Protein AF-0000000069445014 (afdb_homodimer)

Foldseek 3Di:
DDPPPPPPPPPPPPPDPPPPPPPAADDDQQDWDWADEVQWIWIFGQQLRFTAWIWGAFPVGDTFTWFFHAPGSVVQVVCCVPVNLLARGKFDQAAAKAALQWFDDPPDIFHFFQDDDVRGIAHRHHSCTSNRDGWHFPDDDNFKTKTKDWAQCPRVWDAIKIKIWMWGWWQDDDPVRNRSFIKIKIKIKMAGAAFKGFGKIWGWIKTHQLLQLALAQQVWKKKAFQQFQWWFDAAQRRHGPQDIGGCPPLVNLSPRNVIDGQNPSQQSCQCVCHHRFTHFWTKTFGHDDPVQPDLQDKDWGMWMATPNRQKIKIKIKSAGIKTKGQQQPFAFPAFGYPVSCVSCVVVVGRGRGGCHRSRIMTIIRIYRHNCSRNVVVVCCLQTIHHNPHGINMIIMMIGMDGD/DDPPPPPPPPPPPPPDPPPPPPPDADDDQQDWDWADEPQWIWIFGQQLRFTAWIWGAFPVGATFTWFFHAPGSVVQVVCCVPVNLLARGKFDQAAAKAALQWFDDPPDIFHFFQDDDVGGIAHRHHSCTSNRDGWHFPDDDNFKTKTKDWAQCPRVWDAIKIKIWMWGWWQDDDPVRNRSFIKIKIKIKMAGAAFKGFGKMWGWIWTHQLLQLALAQQVWKKKAFQQFQWWFDAAQRRHGPQDIGGCCPLVNLSPRNVIDGQNPSQQSCACVCHHRFTHFWTKTFGHDDPVQPDLQDKDWGMWMATPNRQKIKIKIKSAGIKTKGQQRPFAFPAFGYPVSCVSCVVVVGRGRGGCHRSRIMTIIRIYRHNCSRNVVVVCCLQTIHHNPHGIRMIIMMIGMDGD

Solvent-accessible surface area (backbone atoms only — not comparable to full-atom values): 40116 Å² total; per-residue (Å²): 138,81,79,79,77,78,77,75,78,74,73,76,75,70,76,77,71,71,68,56,77,75,81,70,61,54,77,66,39,54,49,79,44,68,28,42,38,70,67,31,39,38,32,32,28,25,44,7,55,14,47,40,37,36,34,34,44,28,61,86,63,51,72,38,52,32,39,45,49,53,81,53,54,66,52,55,57,53,34,55,76,64,78,45,79,52,61,13,11,32,31,9,55,33,42,51,46,31,60,67,14,46,43,57,61,86,90,47,74,47,63,36,47,41,63,35,82,92,52,46,20,12,41,27,36,17,79,74,21,42,44,72,33,58,26,18,66,71,40,69,40,63,29,18,35,28,30,37,41,77,38,79,29,63,56,61,44,55,36,34,34,41,36,36,43,34,41,27,40,38,36,64,68,36,94,93,30,73,80,26,47,26,27,42,31,42,35,38,42,30,39,35,42,57,27,66,29,72,47,37,50,26,50,40,39,32,34,26,59,45,40,41,52,44,59,44,35,35,94,39,29,34,37,23,26,67,33,30,62,30,29,59,33,52,44,57,84,60,39,69,67,84,46,78,36,57,25,61,48,58,86,33,40,70,48,25,45,86,41,43,45,62,37,76,41,32,84,50,19,68,44,65,44,7,63,94,25,63,34,48,54,43,43,31,35,50,58,66,52,77,94,48,58,55,72,72,43,72,43,80,45,38,44,33,33,13,71,77,34,14,22,26,41,38,32,30,28,20,48,49,14,30,35,40,31,32,34,57,81,35,77,43,77,50,60,45,32,64,71,47,47,52,53,34,47,75,70,72,38,90,38,35,63,33,42,23,51,30,34,35,39,31,56,26,56,24,59,64,64,40,25,68,75,38,64,90,72,66,39,41,84,76,34,48,32,20,53,81,46,73,65,50,71,43,41,38,40,44,36,40,45,62,100,138,81,79,79,76,76,77,76,80,76,74,74,73,71,75,77,72,73,69,57,76,74,79,70,63,53,77,66,37,55,49,81,43,69,29,41,38,69,68,30,39,37,31,33,27,24,45,7,55,15,47,40,37,37,35,34,45,28,62,86,63,52,71,38,54,31,40,45,50,53,81,53,55,66,50,56,59,53,33,58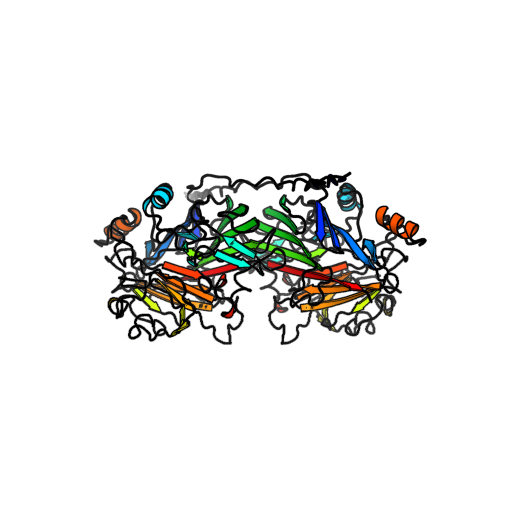,76,64,80,46,80,52,60,13,12,32,31,10,56,33,41,52,48,32,59,66,13,46,44,57,61,87,90,48,76,46,65,37,48,40,61,34,83,92,52,48,20,14,41,26,35,18,80,73,20,41,44,73,33,57,24,18,66,71,38,69,38,62,29,19,36,28,30,35,41,78,38,79,28,59,56,59,43,55,36,34,34,41,36,36,43,35,42,27,39,39,34,64,68,38,95,92,31,72,79,26,46,26,30,42,32,40,35,38,44,32,39,36,43,58,28,66,29,71,46,39,49,26,50,40,39,32,34,25,60,44,40,42,53,44,60,43,35,37,93,39,29,33,36,22,26,67,34,31,61,30,27,58,32,52,45,58,84,60,40,66,67,83,48,76,34,57,25,62,48,59,86,32,39,69,49,24,45,87,41,44,44,61,38,75,42,33,85,50,18,67,46,65,43,8,65,95,25,63,33,49,57,42,42,31,34,50,59,66,50,79,95,49,58,54,72,70,42,73,43,77,44,38,44,34,33,13,71,80,33,14,22,27,41,38,32,30,28,22,48,50,13,32,36,41,31,32,33,57,81,36,77,42,78,50,60,45,31,65,70,48,47,51,53,32,46,75,70,72,39,87,39,35,61,35,42,23,52,29,33,34,38,29,56,25,57,23,59,65,65,40,25,66,76,37,63,91,73,67,38,40,84,75,33,46,32,19,53,82,49,73,67,49,73,42,42,38,38,44,35,42,45,62,100

Nearest PDB structures (foldseek):
  1lur-assembly2_B  TM=9.299E-01  e=7.167E-31  Caenorhabditis elegans
  1so0-assembly4_D  TM=9.148E-01  e=1.418E-29  Homo sapiens
  4k3c-assembly1_A  TM=2.480E-01  e=2.473E+00  [Haemophilus] ducreyi
  1lur-assembly2_B  TM=9.343E-01  e=1.674E-30  Caenorhabditis elegans
  1so0-assembly4_D  TM=9.102E-01  e=6.424E-29  Homo sapiens

Structure (mmCIF, N/CA/C/O backbone):
data_AF-0000000069445014-model_v1
#
loop_
_entity.id
_entity.type
_entity.pdbx_description
1 polymer 'Contig An02c0270, genomic contig'
#
loop_
_atom_site.group_PDB
_atom_site.id
_atom_site.type_symbol
_atom_site.label_atom_id
_atom_site.label_alt_id
_atom_site.label_comp_id
_atom_site.label_asym_id
_atom_site.label_entity_id
_atom_site.label_seq_id
_atom_site.pdbx_PDB_ins_code
_atom_site.Cartn_x
_atom_site.Cartn_y
_atom_site.Cartn_z
_atom_site.occupancy
_atom_site.B_iso_or_equiv
_atom_site.auth_seq_id
_atom_site.auth_comp_id
_atom_site.auth_asym_id
_atom_site.auth_atom_id
_atom_site.pdbx_PDB_model_num
ATOM 1 N N . MET A 1 1 ? -56.844 -28.141 23.859 1 29.25 1 MET A N 1
ATOM 2 C CA . MET A 1 1 ? -55.594 -28.844 24.094 1 29.25 1 MET A CA 1
ATOM 3 C C . MET A 1 1 ? -54.469 -28.203 23.312 1 29.25 1 MET A C 1
ATOM 5 O O . MET A 1 1 ? -54.344 -28.391 22.094 1 29.25 1 MET A O 1
ATOM 9 N N . HIS A 1 2 ? -54.031 -26.922 23.609 1 29.47 2 HIS A N 1
ATOM 10 C CA . HIS A 1 2 ? -53.188 -25.922 22.984 1 29.47 2 HIS A CA 1
ATOM 11 C C . HIS A 1 2 ? -51.719 -26.312 23.094 1 29.47 2 HIS A C 1
ATOM 13 O O . HIS A 1 2 ? -51.188 -26.453 24.203 1 29.47 2 HIS A O 1
ATOM 19 N N . VAL A 1 3 ? -51.219 -27.172 22.141 1 32.41 3 VAL A N 1
ATOM 20 C CA . VAL A 1 3 ? -49.844 -27.625 22.062 1 32.41 3 VAL A CA 1
ATOM 21 C C . VAL A 1 3 ? -48.906 -26.422 21.953 1 32.41 3 VAL A C 1
ATOM 23 O O . VAL A 1 3 ? -49.031 -25.641 21 1 32.41 3 VAL A O 1
ATOM 26 N N . LYS A 1 4 ? -48.438 -25.891 23.109 1 34.41 4 LYS A N 1
ATOM 27 C CA . LYS A 1 4 ? -47.375 -24.906 23.188 1 34.41 4 LYS A CA 1
ATOM 28 C C . LYS A 1 4 ? -46.094 -25.422 22.484 1 34.41 4 LYS A C 1
ATOM 30 O O . LYS A 1 4 ? -45.562 -26.484 22.844 1 34.41 4 LYS A O 1
ATOM 35 N N . SER A 1 5 ? -46 -25.297 21.125 1 32.03 5 SER A N 1
ATOM 36 C CA . SER A 1 5 ? -44.812 -25.656 20.344 1 32.03 5 SER A CA 1
ATOM 37 C C . SER A 1 5 ? -43.562 -24.969 20.906 1 32.03 5 SER A C 1
ATOM 39 O O . SER A 1 5 ? -43.531 -23.75 21.062 1 32.03 5 SER A O 1
ATOM 41 N N . TYR A 1 6 ? -42.844 -25.641 21.812 1 30.78 6 TYR A N 1
ATOM 42 C CA . TYR A 1 6 ? -41.531 -25.25 22.297 1 30.78 6 TYR A CA 1
ATOM 43 C C . TYR A 1 6 ? -40.531 -25.141 21.156 1 30.78 6 TYR A C 1
ATOM 45 O O . TYR A 1 6 ? -40.219 -26.125 20.5 1 30.78 6 TYR A O 1
ATOM 53 N N . LEU A 1 7 ? -40.531 -24.047 20.406 1 32.53 7 LEU A N 1
ATOM 54 C CA . LEU A 1 7 ? -39.438 -23.797 19.469 1 32.53 7 LEU A CA 1
ATOM 55 C C . LEU A 1 7 ? -38.094 -23.75 20.172 1 32.53 7 LEU A C 1
ATOM 57 O O . LEU A 1 7 ? -37.875 -22.938 21.062 1 32.53 7 LEU A O 1
ATOM 61 N N . SER A 1 8 ? -37.438 -24.859 20.25 1 30.14 8 SER A N 1
ATOM 62 C CA . SER A 1 8 ? -36.062 -24.938 20.734 1 30.14 8 SER A CA 1
ATOM 63 C C . SER A 1 8 ? -35.125 -24.016 19.953 1 30.14 8 SER A C 1
ATOM 65 O O . SER A 1 8 ? -35.031 -24.141 18.734 1 30.14 8 SER A O 1
ATOM 67 N N . ALA A 1 9 ? -34.875 -22.797 20.422 1 36.72 9 ALA A N 1
ATOM 68 C CA . ALA A 1 9 ? -33.844 -21.906 19.922 1 36.72 9 ALA A CA 1
ATOM 69 C C . ALA A 1 9 ? -32.5 -22.625 19.906 1 36.72 9 ALA A C 1
ATOM 71 O O . ALA A 1 9 ? -31.938 -22.953 20.953 1 36.72 9 ALA A O 1
ATOM 72 N N . VAL A 1 10 ? -32.219 -23.438 18.844 1 33.78 10 VAL A N 1
ATOM 73 C CA . VAL A 1 10 ? -30.875 -23.922 18.641 1 33.78 10 VAL A CA 1
ATOM 74 C C . VAL A 1 10 ? -29.906 -22.734 18.594 1 33.78 10 VAL A C 1
ATOM 76 O O . VAL A 1 10 ? -29.984 -21.875 17.719 1 33.78 10 VAL A O 1
ATOM 79 N N . LEU A 1 11 ? -29.375 -22.406 19.719 1 32.81 11 LEU A N 1
ATOM 80 C CA . LEU A 1 11 ? -28.234 -21.484 19.781 1 32.81 11 LEU A CA 1
ATOM 81 C C . LEU A 1 11 ? -27.078 -22.016 18.938 1 32.81 11 LEU A C 1
ATOM 83 O O . LEU A 1 11 ? -26.469 -23.047 19.266 1 32.81 11 LEU A O 1
ATOM 87 N N . TYR A 1 12 ? -27.125 -21.859 17.641 1 32.62 12 TYR A N 1
ATOM 88 C CA . TYR A 1 12 ? -25.906 -22.078 16.859 1 32.62 12 TYR A CA 1
ATOM 89 C C . TYR A 1 12 ? -24.719 -21.375 17.5 1 32.62 12 TYR A C 1
ATOM 91 O O . TYR A 1 12 ? -24.734 -20.156 17.688 1 32.62 12 TYR A O 1
ATOM 99 N N . GLY A 1 13 ? -24.047 -22.141 18.328 1 33.38 13 GLY A N 1
ATOM 100 C CA . GLY A 1 13 ? -22.75 -21.719 18.812 1 33.38 13 GLY A CA 1
ATOM 101 C C . GLY A 1 13 ? -21.875 -21.125 17.719 1 33.38 13 GLY A C 1
ATOM 102 O O . GLY A 1 13 ? -21.547 -21.797 16.734 1 33.38 13 GLY A O 1
ATOM 103 N N . LEU A 1 14 ? -21.828 -19.844 17.562 1 34.31 14 LEU A N 1
ATOM 104 C CA . LEU A 1 14 ? -20.844 -19.172 16.719 1 34.31 14 LEU A CA 1
ATOM 105 C C . LEU A 1 14 ? -19.438 -19.594 17.109 1 34.31 14 LEU A C 1
ATOM 107 O O . LEU A 1 14 ? -19.047 -19.516 18.281 1 34.31 14 LEU A O 1
ATOM 111 N N . PRO A 1 15 ? -18.875 -20.516 16.375 1 35.56 15 PRO A N 1
ATOM 112 C CA . PRO A 1 15 ? -17.484 -20.828 16.75 1 35.56 15 PRO A CA 1
ATOM 113 C C . PRO A 1 15 ? -16.688 -19.578 17.141 1 35.56 15 PRO A C 1
ATOM 115 O O . PRO A 1 15 ? -16.938 -18.5 16.609 1 35.56 15 PRO A O 1
ATOM 118 N N . ALA A 1 16 ? -16.125 -19.578 18.281 1 36.59 16 ALA A N 1
ATOM 119 C CA . ALA A 1 16 ? -15.211 -18.562 18.781 1 36.59 16 ALA A CA 1
ATOM 120 C C . ALA A 1 16 ? -14.148 -18.203 17.75 1 36.59 16 ALA A C 1
ATOM 122 O O . ALA A 1 16 ? -13.359 -19.062 17.344 1 36.59 16 ALA A O 1
ATOM 123 N N . LEU A 1 17 ? -14.281 -17.203 16.969 1 39.5 17 LEU A N 1
ATOM 124 C CA . LEU A 1 17 ? -13.25 -16.562 16.156 1 39.5 17 LEU A CA 1
ATOM 125 C C . LEU A 1 17 ? -11.945 -16.422 16.938 1 39.5 17 LEU A C 1
ATOM 127 O O . LEU A 1 17 ? -11.906 -15.773 17.984 1 39.5 17 LEU A O 1
ATOM 131 N N . THR A 1 18 ? -11.141 -17.406 16.859 1 38.78 18 THR A N 1
ATOM 132 C CA . THR A 1 18 ? -9.828 -17.297 17.484 1 38.78 18 THR A CA 1
ATOM 133 C C . THR A 1 18 ? -9.211 -15.93 17.219 1 38.78 18 THR A C 1
ATOM 135 O O . THR A 1 18 ? -9.016 -15.547 16.062 1 38.78 18 THR A O 1
ATOM 138 N N . GLN A 1 19 ? -9.531 -15.047 18.109 1 45.88 19 GLN A N 1
ATOM 139 C CA . GLN A 1 19 ? -8.977 -13.703 18.094 1 45.88 19 GLN A CA 1
ATOM 140 C C . GLN A 1 19 ? -7.449 -13.734 17.984 1 45.88 19 GLN A C 1
ATOM 142 O O . GLN A 1 19 ? -6.785 -14.406 18.781 1 45.88 19 GLN A O 1
ATOM 147 N N . VAL A 1 20 ? -6.871 -13.594 16.781 1 55 20 VAL A N 1
ATOM 148 C CA . VAL A 1 20 ? -5.434 -13.367 16.656 1 55 20 VAL A CA 1
ATOM 149 C C . VAL A 1 20 ? -4.949 -12.461 17.781 1 55 20 VAL A C 1
ATOM 151 O O . VAL A 1 20 ? -5.504 -11.383 18 1 55 20 VAL A O 1
ATOM 154 N N . ALA A 1 21 ? -4.234 -13.141 18.688 1 48.22 21 ALA A N 1
ATOM 155 C CA . ALA A 1 21 ? -3.695 -12.336 19.781 1 48.22 21 ALA A CA 1
ATOM 156 C C . ALA A 1 21 ? -3.104 -11.031 19.266 1 48.22 21 ALA A C 1
ATOM 158 O O . ALA A 1 21 ? -2.336 -11.023 18.297 1 48.22 21 ALA A O 1
ATOM 159 N N . ALA A 1 22 ? -3.672 -9.891 19.734 1 48.66 22 ALA A N 1
ATOM 160 C CA . ALA A 1 22 ? -3.348 -8.523 19.344 1 48.66 22 ALA A CA 1
ATOM 161 C C . ALA A 1 22 ? -1.865 -8.227 19.562 1 48.66 22 ALA A C 1
ATOM 163 O O . ALA A 1 22 ? -1.372 -8.273 20.688 1 48.66 22 ALA A O 1
ATOM 164 N N . ALA A 1 23 ? -1.01 -8.258 18.609 1 53.97 23 ALA A N 1
ATOM 165 C CA . ALA A 1 23 ? 0.356 -7.758 18.734 1 53.97 23 ALA A CA 1
ATOM 166 C C . ALA A 1 23 ? 0.376 -6.383 19.406 1 53.97 23 ALA A C 1
ATOM 168 O O . ALA A 1 23 ? -0.218 -5.43 18.891 1 53.97 23 ALA A O 1
ATOM 169 N N . LYS A 1 24 ? 0.544 -6.27 20.75 1 56 24 LYS A N 1
ATOM 170 C CA . LYS A 1 24 ? 0.658 -5.02 21.5 1 56 24 LYS A CA 1
ATOM 171 C C . LYS A 1 24 ? 1.882 -4.223 21.062 1 56 24 LYS A C 1
ATOM 173 O O . LYS A 1 24 ? 2.926 -4.801 20.75 1 56 24 LYS A O 1
ATOM 178 N N . SER A 1 25 ? 1.595 -2.906 20.766 1 66.19 25 SER A N 1
ATOM 179 C CA . SER A 1 25 ? 2.715 -2.002 20.516 1 66.19 25 SER A CA 1
ATOM 180 C C . SER A 1 25 ? 3.779 -2.135 21.594 1 66.19 25 SER A C 1
ATOM 182 O O . SER A 1 25 ? 3.457 -2.279 22.781 1 66.19 25 SER A O 1
ATOM 184 N N . THR A 1 26 ? 4.934 -2.318 21.125 1 73.94 26 THR A N 1
ATOM 185 C CA . THR A 1 26 ? 6.023 -2.516 22.078 1 73.94 26 THR A CA 1
ATOM 186 C C . THR A 1 26 ? 6.996 -1.339 22.047 1 73.94 26 THR A C 1
ATOM 188 O O . THR A 1 26 ? 7.051 -0.606 21.047 1 73.94 26 THR A O 1
ATOM 191 N N . GLY A 1 27 ? 7.406 -0.936 23.219 1 87.5 27 GLY A N 1
ATOM 192 C CA . GLY A 1 27 ? 8.477 0.044 23.328 1 87.5 27 GLY A CA 1
ATOM 193 C C . GLY A 1 27 ? 8.047 1.307 24.062 1 87.5 27 GLY A C 1
ATOM 194 O O . GLY A 1 27 ? 6.867 1.485 24.359 1 87.5 27 GLY A O 1
ATOM 195 N N . ASP A 1 28 ? 8.93 2.166 24.375 1 96.38 28 ASP A N 1
ATOM 196 C CA . ASP A 1 28 ? 8.695 3.461 25.016 1 96.38 28 ASP A CA 1
ATOM 197 C C . ASP A 1 28 ? 8.055 4.445 24.031 1 96.38 28 ASP A C 1
ATOM 199 O O . ASP A 1 28 ? 8.68 4.84 23.047 1 96.38 28 ASP A O 1
ATOM 203 N N . PRO A 1 29 ? 6.793 4.828 24.328 1 97.75 29 PRO A N 1
ATOM 204 C CA . PRO A 1 29 ? 6.105 5.738 23.406 1 97.75 29 PRO A CA 1
ATOM 205 C C . PRO A 1 29 ? 6.809 7.086 23.266 1 97.75 29 PRO A C 1
ATOM 207 O O . PRO A 1 29 ? 6.535 7.836 22.328 1 97.75 29 PRO A O 1
ATOM 210 N N . PHE A 1 30 ? 7.75 7.426 24.172 1 98.38 30 PHE A N 1
ATOM 211 C CA . PHE A 1 30 ? 8.328 8.766 24.188 1 98.38 30 PHE A CA 1
ATOM 212 C C . PHE A 1 30 ? 9.812 8.711 23.844 1 98.38 30 PHE A C 1
ATOM 214 O O . PHE A 1 30 ? 10.531 9.703 24.031 1 98.38 30 PHE A O 1
ATOM 221 N N . GLN A 1 31 ? 10.273 7.547 23.422 1 98.12 31 GLN A N 1
ATOM 222 C CA . GLN A 1 31 ? 11.641 7.477 22.922 1 98.12 31 GLN A CA 1
ATOM 223 C C . GLN A 1 31 ? 11.82 8.375 21.703 1 98.12 31 GLN A C 1
ATOM 225 O O . GLN A 1 31 ? 11.031 8.32 20.766 1 98.12 31 GLN A O 1
ATOM 230 N N . LEU A 1 32 ? 12.859 9.227 21.812 1 98.44 32 LEU A N 1
ATOM 231 C CA . LEU A 1 32 ? 13.156 10.133 20.719 1 98.44 32 LEU A CA 1
ATOM 232 C C . LEU A 1 32 ? 14.008 9.438 19.656 1 98.44 32 LEU A C 1
ATOM 234 O O . LEU A 1 32 ? 15.023 8.82 19.984 1 98.44 32 LEU A O 1
ATOM 238 N N . TYR A 1 33 ? 13.625 9.469 18.422 1 98.69 33 TYR A N 1
ATOM 239 C CA . TYR A 1 33 ? 14.383 8.984 17.281 1 98.69 33 TYR A CA 1
ATOM 240 C C . TYR A 1 33 ? 14.766 10.133 16.359 1 98.69 33 TYR A C 1
ATOM 242 O O . TYR A 1 33 ? 13.969 11.039 16.125 1 98.69 33 TYR A O 1
ATOM 250 N N . THR A 1 34 ? 16.016 10.102 15.852 1 98.88 34 THR A N 1
ATOM 251 C CA . THR A 1 34 ? 16.5 11.125 14.938 1 98.88 34 THR A CA 1
ATOM 252 C C . THR A 1 34 ? 16.859 10.516 13.586 1 98.88 34 THR A C 1
ATOM 254 O O . THR A 1 34 ? 17.562 9.5 13.523 1 98.88 34 THR A O 1
ATOM 257 N N . ILE A 1 35 ? 16.344 11.086 12.562 1 98.88 35 ILE A N 1
ATOM 258 C CA . ILE A 1 35 ? 16.812 10.766 11.219 1 98.88 35 ILE A CA 1
ATOM 259 C C . ILE A 1 35 ? 17.391 12.016 10.562 1 98.88 35 ILE A C 1
ATOM 261 O O . ILE A 1 35 ? 17.016 13.141 10.898 1 98.88 35 ILE A O 1
ATOM 265 N N . SER A 1 36 ? 18.344 11.797 9.648 1 98.81 36 SER A N 1
ATOM 266 C CA . SER A 1 36 ? 19 12.977 9.102 1 98.81 36 SER A CA 1
ATOM 267 C C . SER A 1 36 ? 19.562 12.695 7.711 1 98.81 36 SER A C 1
ATOM 269 O O . SER A 1 36 ? 19.797 11.539 7.348 1 98.81 36 SER A O 1
ATOM 271 N N . ALA A 1 37 ? 19.688 13.656 6.934 1 98.5 37 ALA A N 1
ATOM 272 C CA . ALA A 1 37 ? 20.438 13.812 5.684 1 98.5 37 ALA A CA 1
ATOM 273 C C . ALA A 1 37 ? 21.078 15.195 5.598 1 98.5 37 ALA A C 1
ATOM 275 O O . ALA A 1 37 ? 21 15.984 6.539 1 98.5 37 ALA A O 1
ATOM 276 N N . GLU A 1 38 ? 21.844 15.43 4.52 1 98.12 38 GLU A N 1
ATOM 277 C CA . GLU A 1 38 ? 22.453 16.75 4.367 1 98.12 38 GLU A CA 1
ATOM 278 C C . GLU A 1 38 ? 21.406 17.844 4.477 1 98.12 38 GLU A C 1
ATOM 280 O O . GLU A 1 38 ? 20.391 17.812 3.779 1 98.12 38 GLU A O 1
ATOM 285 N N . ASN A 1 39 ? 21.578 18.766 5.414 1 98.5 39 ASN A N 1
ATOM 286 C CA . ASN A 1 39 ? 20.797 20 5.57 1 98.5 39 ASN A CA 1
ATOM 287 C C . ASN A 1 39 ? 19.375 19.719 6.047 1 98.5 39 ASN A C 1
ATOM 289 O O . ASN A 1 39 ? 18.484 20.547 5.883 1 98.5 39 ASN A O 1
ATOM 293 N N . ILE A 1 40 ? 19.109 18.547 6.586 1 98.88 40 ILE A N 1
ATOM 294 C CA . ILE A 1 40 ? 17.781 18.281 7.137 1 98.88 40 ILE A CA 1
ATOM 295 C C . ILE A 1 40 ? 17.891 17.234 8.258 1 98.88 40 ILE A C 1
ATOM 297 O O . ILE A 1 40 ? 18.562 16.219 8.102 1 98.88 40 ILE A O 1
ATOM 301 N N . THR A 1 41 ? 17.344 17.484 9.406 1 98.94 41 THR A N 1
ATOM 302 C CA . THR A 1 41 ? 17.281 16.594 10.555 1 98.94 41 THR A CA 1
ATOM 303 C C . THR A 1 41 ? 15.883 16.578 11.156 1 98.94 41 THR A C 1
ATOM 305 O O . THR A 1 41 ? 15.312 17.641 11.43 1 98.94 41 THR A O 1
ATOM 308 N N . ALA A 1 42 ? 15.289 15.383 11.289 1 98.94 42 ALA A N 1
ATOM 309 C CA . ALA A 1 42 ? 13.953 15.219 11.852 1 98.94 42 ALA A CA 1
ATOM 310 C C . ALA A 1 42 ? 14 14.391 13.133 1 98.94 42 ALA A C 1
ATOM 312 O O . ALA A 1 42 ? 14.773 13.438 13.234 1 98.94 42 ALA A O 1
ATOM 313 N N . LYS A 1 43 ? 13.211 14.742 14.094 1 98.94 43 LYS A N 1
ATOM 314 C CA . LYS A 1 43 ? 13.008 13.953 15.305 1 98.94 43 LYS A CA 1
ATOM 315 C C . LYS A 1 43 ? 11.562 13.484 15.414 1 98.94 43 LYS A C 1
ATOM 317 O O . LYS A 1 43 ? 10.633 14.211 15.07 1 98.94 43 LYS A O 1
ATOM 322 N N . LEU A 1 44 ? 11.414 12.234 15.82 1 98.88 44 LEU A N 1
ATOM 323 C CA . LEU A 1 44 ? 10.102 11.609 15.898 1 98.88 44 LEU A CA 1
ATOM 324 C C . LEU A 1 44 ? 9.953 10.805 17.188 1 98.88 44 LEU A C 1
ATOM 326 O O . LEU A 1 44 ? 10.953 10.375 17.766 1 98.88 44 LEU A O 1
ATOM 330 N N . ILE A 1 45 ? 8.719 10.57 17.609 1 98.88 45 ILE A N 1
ATOM 331 C CA . ILE A 1 45 ? 8.43 9.68 18.734 1 98.88 45 ILE A CA 1
ATOM 332 C C . ILE A 1 45 ? 7.293 8.734 18.344 1 98.88 45 ILE A C 1
ATOM 334 O O . ILE A 1 45 ? 6.465 9.062 17.5 1 98.88 45 ILE A O 1
ATOM 338 N N . PRO A 1 46 ? 7.203 7.562 19.031 1 98.62 46 PRO A N 1
ATOM 339 C CA . PRO A 1 46 ? 6.164 6.578 18.719 1 98.62 46 PRO A CA 1
ATOM 340 C C . PRO A 1 46 ? 4.766 7.043 19.125 1 98.62 46 PRO A C 1
ATOM 342 O O . PRO A 1 46 ? 3.785 6.691 18.469 1 98.62 46 PRO A O 1
ATOM 345 N N . TYR A 1 47 ? 4.668 7.848 20.188 1 98.62 47 TYR A N 1
ATOM 346 C CA . TYR A 1 47 ? 3.365 8.328 20.625 1 98.62 47 TYR A CA 1
ATOM 347 C C . TYR A 1 47 ? 2.695 9.164 19.547 1 98.62 47 TYR A C 1
ATOM 349 O O . TYR A 1 47 ? 3.049 10.328 19.344 1 98.62 47 TYR A O 1
ATOM 357 N N . GLY A 1 48 ? 1.755 8.484 18.828 1 98.62 48 GLY A N 1
ATOM 358 C CA . GLY A 1 48 ? 1.05 9.141 17.75 1 98.62 48 GLY A CA 1
ATOM 359 C C . GLY A 1 48 ? 1.857 9.211 16.469 1 98.62 48 GLY A C 1
ATOM 360 O O . GLY A 1 48 ? 1.557 10.008 15.578 1 98.62 48 GLY A O 1
ATOM 361 N N . ALA A 1 49 ? 3.01 8.477 16.453 1 98.75 49 ALA A N 1
ATOM 362 C CA . ALA A 1 49 ? 3.916 8.57 15.305 1 98.75 49 ALA A CA 1
ATOM 363 C C . ALA A 1 49 ? 4.184 10.031 14.945 1 98.75 49 ALA A C 1
ATOM 365 O O . ALA A 1 49 ? 4.004 10.438 13.789 1 98.75 49 ALA A O 1
ATOM 366 N N . ARG A 1 50 ? 4.801 10.797 15.852 1 98.69 50 ARG A N 1
ATOM 367 C CA . ARG A 1 50 ? 4.816 12.25 15.797 1 98.69 50 ARG A CA 1
ATOM 368 C C . ARG A 1 50 ? 6.145 12.766 15.25 1 98.69 50 ARG A C 1
ATOM 370 O O . ARG A 1 50 ? 7.211 12.305 15.664 1 98.69 50 ARG A O 1
ATOM 377 N N . LEU A 1 51 ? 6.047 13.672 14.305 1 98.88 51 LEU A N 1
ATOM 378 C CA . LEU A 1 51 ? 7.18 14.539 14.016 1 98.88 51 LEU A CA 1
ATOM 379 C C . LEU A 1 51 ? 7.285 15.656 15.047 1 98.88 51 LEU A C 1
ATOM 381 O O . LEU A 1 51 ? 6.375 16.484 15.164 1 98.88 51 LEU A O 1
ATOM 385 N N . THR A 1 52 ? 8.414 15.75 15.758 1 98.81 52 THR A N 1
ATOM 386 C CA . THR A 1 52 ? 8.508 16.688 16.875 1 98.81 52 THR A CA 1
ATOM 387 C C . THR A 1 52 ? 9.422 17.859 16.516 1 98.81 52 THR A C 1
ATOM 389 O O . THR A 1 52 ? 9.352 18.922 17.141 1 98.81 52 THR A O 1
ATOM 392 N N . SER A 1 53 ? 10.242 17.609 15.594 1 98.88 53 SER A N 1
ATOM 393 C CA . SER A 1 53 ? 11.203 18.641 15.188 1 98.88 53 SER A CA 1
ATOM 394 C C . SER A 1 53 ? 11.695 18.391 13.758 1 98.88 53 SER A C 1
ATOM 396 O O . SER A 1 53 ? 11.82 17.25 13.32 1 98.88 53 SER A O 1
ATOM 398 N N . LEU A 1 54 ? 11.938 19.469 13.031 1 98.94 54 LEU A N 1
ATOM 399 C CA . LEU A 1 54 ? 12.539 19.438 11.703 1 98.94 54 LEU A CA 1
ATOM 400 C C . LEU A 1 54 ? 13.461 20.625 11.484 1 98.94 54 LEU A C 1
ATOM 402 O O . LEU A 1 54 ? 12.992 21.766 11.398 1 98.94 54 LEU A O 1
ATOM 406 N N . LEU A 1 55 ? 14.719 20.375 11.359 1 98.94 55 LEU A N 1
ATOM 407 C CA . LEU A 1 55 ? 15.727 21.406 11.18 1 98.94 55 LEU A CA 1
ATOM 408 C C . LEU A 1 55 ? 16.109 21.547 9.711 1 98.94 55 LEU A C 1
ATOM 410 O O . LEU A 1 55 ? 16.469 20.547 9.07 1 98.94 55 LEU A O 1
ATOM 414 N N . VAL A 1 56 ? 16.078 22.719 9.164 1 98.94 56 VAL A N 1
ATOM 415 C CA . VAL A 1 56 ? 16.516 23.031 7.812 1 98.94 56 VAL A CA 1
ATOM 416 C C . VAL A 1 56 ? 17.219 24.391 7.797 1 98.94 56 VAL A C 1
ATOM 418 O O . VAL A 1 56 ? 16.969 25.234 8.672 1 98.94 56 VAL A O 1
ATOM 421 N N . PRO A 1 57 ? 18.062 24.672 6.836 1 98.69 57 PRO A N 1
ATOM 422 C CA . PRO A 1 57 ? 18.781 25.953 6.809 1 98.69 57 PRO A CA 1
ATOM 423 C C . PRO A 1 57 ? 17.906 27.109 6.293 1 98.69 57 PRO A C 1
ATOM 425 O O . PRO A 1 57 ? 17.094 26.906 5.379 1 98.69 57 PRO A O 1
ATOM 428 N N . ASP A 1 58 ? 18.094 28.266 6.902 1 98.69 58 ASP A N 1
ATOM 429 C CA . ASP A 1 58 ? 17.516 29.484 6.359 1 98.69 58 ASP A CA 1
ATOM 430 C C . ASP A 1 58 ? 18.422 30.094 5.285 1 98.69 58 ASP A C 1
ATOM 432 O O . ASP A 1 58 ? 19.406 29.469 4.867 1 98.69 58 ASP A O 1
ATOM 436 N N . ARG A 1 59 ? 18.078 31.25 4.742 1 98.38 59 ARG A N 1
ATOM 437 C CA . ARG A 1 59 ? 18.781 31.844 3.607 1 98.38 59 ARG A CA 1
ATOM 438 C C . ARG A 1 59 ? 20.219 32.156 3.965 1 98.38 59 ARG A C 1
ATOM 440 O O . ARG A 1 59 ? 21.078 32.281 3.08 1 98.38 59 ARG A O 1
ATOM 447 N N . ASP A 1 60 ? 20.578 32.25 5.289 1 97.56 60 ASP A N 1
ATOM 448 C CA . ASP A 1 60 ? 21.922 32.562 5.738 1 97.56 60 ASP A CA 1
ATOM 449 C C . ASP A 1 60 ? 22.672 31.312 6.16 1 97.56 60 ASP A C 1
ATOM 451 O O . ASP A 1 60 ? 23.797 31.391 6.668 1 97.56 60 ASP A O 1
ATOM 455 N N . GLY A 1 61 ? 22.016 30.156 6.09 1 97.81 61 GLY A N 1
ATOM 456 C CA . GLY A 1 61 ? 22.656 28.891 6.387 1 97.81 61 GLY A CA 1
ATOM 457 C C . GLY A 1 61 ? 22.453 28.453 7.824 1 97.81 61 GLY A C 1
ATOM 458 O O . GLY A 1 61 ? 22.984 27.406 8.242 1 97.81 61 GLY A O 1
ATOM 459 N N . ASN A 1 62 ? 21.766 29.25 8.625 1 98.19 62 ASN A N 1
ATOM 460 C CA . ASN A 1 62 ? 21.469 28.859 10 1 98.19 62 ASN A CA 1
ATOM 461 C C . ASN A 1 62 ? 20.312 27.859 10.07 1 98.19 62 ASN A C 1
ATOM 463 O O . ASN A 1 62 ? 19.266 28.094 9.477 1 98.19 62 ASN A O 1
ATOM 467 N N . PHE A 1 63 ? 20.5 26.797 10.781 1 98.62 63 PHE A N 1
ATOM 468 C CA . PHE A 1 63 ? 19.453 25.797 10.914 1 98.62 63 PHE A CA 1
ATOM 469 C C . PHE A 1 63 ? 18.312 26.312 11.789 1 98.62 63 PHE A C 1
ATOM 471 O O . PHE A 1 63 ? 18.562 26.828 12.891 1 98.62 63 PHE A O 1
ATOM 478 N N . GLN A 1 64 ? 17.125 26.219 11.297 1 98.81 64 GLN A N 1
ATOM 479 C CA . GLN A 1 64 ? 15.914 26.578 12.023 1 98.81 64 GLN A CA 1
ATOM 480 C C . GLN A 1 64 ? 15.016 25.359 12.219 1 98.81 64 GLN A C 1
ATOM 482 O O . GLN A 1 64 ? 14.906 24.516 11.336 1 98.81 64 GLN A O 1
ATOM 487 N N . ASP A 1 65 ? 14.414 25.234 13.383 1 98.88 65 ASP A N 1
ATOM 488 C CA . ASP A 1 65 ? 13.344 24.266 13.602 1 98.88 65 ASP A CA 1
ATOM 489 C C . ASP A 1 65 ? 12 24.844 13.164 1 98.88 65 ASP A C 1
ATOM 491 O O . ASP A 1 65 ? 11.508 25.812 13.734 1 98.88 65 ASP A O 1
ATOM 495 N N . VAL A 1 66 ? 11.414 24.203 12.211 1 98.94 66 VAL A N 1
ATOM 496 C CA . VAL A 1 66 ? 10.258 24.812 11.57 1 98.94 66 VAL A CA 1
ATOM 497 C C . VAL A 1 66 ? 8.984 24.078 11.977 1 98.94 66 VAL A C 1
ATOM 499 O O . VAL A 1 66 ? 7.918 24.312 11.398 1 98.94 66 VAL A O 1
ATOM 502 N N . VAL A 1 67 ? 9 23.219 12.953 1 98.81 67 VAL A N 1
ATOM 503 C CA . VAL A 1 67 ? 7.844 22.438 13.406 1 98.81 67 VAL A CA 1
ATOM 504 C C . VAL A 1 67 ? 7.461 22.875 14.82 1 98.81 67 VAL A C 1
ATOM 506 O O . VAL A 1 67 ? 8.328 23.031 15.68 1 98.81 67 VAL A O 1
ATOM 509 N N . VAL A 1 68 ? 6.148 23.078 15.016 1 98.62 68 VAL A N 1
ATOM 510 C CA . VAL A 1 68 ? 5.625 23.406 16.344 1 98.62 68 VAL A CA 1
ATOM 511 C C . VAL A 1 68 ? 5.551 22.141 17.188 1 98.62 68 VAL A C 1
ATOM 513 O O . VAL A 1 68 ? 5.246 21.062 16.688 1 98.62 68 VAL A O 1
ATOM 516 N N . GLY A 1 69 ? 5.824 22.234 18.438 1 98.12 69 GLY A N 1
ATOM 517 C CA . GLY A 1 69 ? 5.734 21.109 19.359 1 98.12 69 GLY A CA 1
ATOM 518 C C . GLY A 1 69 ? 6.484 21.344 20.656 1 98.12 69 GLY A C 1
ATOM 519 O O . GLY A 1 69 ? 6.5 22.469 21.188 1 98.12 69 GLY A O 1
ATOM 520 N N . TYR A 1 70 ? 7.012 20.281 21.219 1 98.62 70 TYR A N 1
ATOM 521 C CA . TYR A 1 70 ? 7.691 20.328 22.5 1 98.62 70 TYR A CA 1
ATOM 522 C C . TYR A 1 70 ? 9.07 19.688 22.422 1 98.62 70 TYR A C 1
ATOM 524 O O . TYR A 1 70 ? 9.281 18.734 21.656 1 98.62 70 TYR A O 1
ATOM 532 N N . ASP A 1 71 ? 9.969 20.203 23.234 1 98.62 71 ASP A N 1
ATOM 533 C CA . ASP A 1 71 ? 11.273 19.562 23.344 1 98.62 71 ASP A CA 1
ATOM 534 C C . ASP A 1 71 ? 11.195 18.266 24.125 1 98.62 71 ASP A C 1
ATOM 536 O O . ASP A 1 71 ? 11.828 17.266 23.766 1 98.62 71 ASP A O 1
ATOM 540 N N . ASP A 1 72 ? 10.406 18.281 25.172 1 98.25 72 ASP A N 1
ATOM 541 C CA . ASP A 1 72 ? 10.219 17.094 26.016 1 98.25 72 ASP A CA 1
ATOM 542 C C . ASP A 1 72 ? 9.109 16.203 25.469 1 98.25 72 ASP A C 1
ATOM 544 O O . ASP A 1 72 ? 7.938 16.578 25.484 1 98.25 72 ASP A O 1
ATOM 548 N N . PRO A 1 73 ? 9.461 15.008 25.094 1 98.06 73 PRO A N 1
ATOM 549 C CA . PRO A 1 73 ? 8.453 14.109 24.516 1 98.06 73 PRO A CA 1
ATOM 550 C C . PRO A 1 73 ? 7.277 13.867 25.453 1 98.06 73 PRO A C 1
ATOM 552 O O . PRO A 1 73 ? 6.145 13.695 25 1 98.06 73 PRO A O 1
ATOM 555 N N . LYS A 1 74 ? 7.453 13.906 26.688 1 98 74 LYS A N 1
ATOM 556 C CA . LYS A 1 74 ? 6.387 13.617 27.641 1 98 74 LYS A CA 1
ATOM 557 C C . LYS A 1 74 ? 5.348 14.727 27.672 1 98 74 LYS A C 1
ATOM 559 O O . LYS A 1 74 ? 4.215 14.523 28.109 1 98 74 LYS A O 1
ATOM 564 N N . GLN A 1 75 ? 5.746 15.875 27.25 1 98.31 75 GLN A N 1
ATOM 565 C CA . GLN A 1 75 ? 4.812 17 27.203 1 98.31 75 GLN A CA 1
ATOM 566 C C . GLN A 1 75 ? 3.703 16.75 26.188 1 98.31 75 GLN A C 1
ATOM 568 O O . GLN A 1 75 ? 2.617 17.328 26.297 1 98.31 75 GLN A O 1
ATOM 573 N N . TYR A 1 76 ? 3.943 15.906 25.219 1 98.44 76 TYR A N 1
ATOM 574 C CA . TYR A 1 76 ? 2.91 15.586 24.234 1 98.44 76 TYR A CA 1
ATOM 575 C C . TYR A 1 76 ? 1.743 14.859 24.891 1 98.44 76 TYR A C 1
ATOM 577 O O . TYR A 1 76 ? 0.587 15.055 24.516 1 98.44 76 TYR A O 1
ATOM 585 N N . LEU A 1 77 ? 2.039 13.977 25.828 1 98.12 77 LEU A N 1
ATOM 586 C CA . LEU A 1 77 ? 0.957 13.336 26.562 1 98.12 77 LEU A CA 1
ATOM 587 C C . LEU A 1 77 ? 0.161 14.359 27.359 1 98.12 77 LEU A C 1
ATOM 589 O O . LEU A 1 77 ? -1.071 14.328 27.375 1 98.12 77 LEU A O 1
ATOM 593 N N . LYS A 1 78 ? 0.837 15.266 28.031 1 97.69 78 LYS A N 1
ATOM 594 C CA . LYS A 1 78 ? 0.17 16.328 28.797 1 97.69 78 LYS A CA 1
ATOM 595 C C . LYS A 1 78 ? -0.714 17.172 27.891 1 97.69 78 LYS A C 1
ATOM 597 O O . LYS A 1 78 ? -1.834 17.531 28.266 1 97.69 78 LYS A O 1
ATOM 602 N N . ASP A 1 79 ? -0.148 17.484 26.766 1 97.56 79 ASP A N 1
ATOM 603 C CA . ASP A 1 79 ? -0.919 18.25 25.781 1 97.56 79 ASP A CA 1
ATOM 604 C C . ASP A 1 79 ? -2.199 17.5 25.406 1 97.56 79 ASP A C 1
ATOM 606 O O . ASP A 1 79 ? -3.279 18.094 25.375 1 97.56 79 ASP A O 1
ATOM 610 N N . THR A 1 80 ? -2.092 16.234 25.125 1 97.19 80 THR A N 1
ATOM 611 C CA . THR A 1 80 ? -3.236 15.414 24.75 1 97.19 80 THR A CA 1
ATOM 612 C C . THR A 1 80 ? -4.293 15.422 25.844 1 97.19 80 THR A C 1
ATOM 614 O O . THR A 1 80 ? -5.492 15.445 25.562 1 97.19 80 THR A O 1
ATOM 617 N N . GLU A 1 81 ? -3.879 15.469 27.062 1 96.38 81 GLU A N 1
ATOM 618 C CA . GLU A 1 81 ? -4.773 15.383 28.219 1 96.38 81 GLU A CA 1
ATOM 619 C C . GLU A 1 81 ? -5.367 16.75 28.547 1 96.38 81 GLU A C 1
ATOM 621 O O . GLU A 1 81 ? -6.305 16.844 29.344 1 96.38 81 GLU A O 1
ATOM 626 N N . THR A 1 82 ? -4.871 17.812 27.922 1 94.31 82 THR A N 1
ATOM 627 C CA . THR A 1 82 ? -5.309 19.156 28.266 1 94.31 82 THR A CA 1
ATOM 628 C C . THR A 1 82 ? -5.797 19.906 27.031 1 94.31 82 THR A C 1
ATOM 630 O O . THR A 1 82 ? -6.926 19.703 26.578 1 94.31 82 THR A O 1
ATOM 633 N N . ASN A 1 83 ? -4.883 20.469 26.203 1 92.44 83 ASN A N 1
ATOM 634 C CA . ASN A 1 83 ? -5.238 21.266 25.031 1 92.44 83 ASN A CA 1
ATOM 635 C C . ASN A 1 83 ? -5.59 20.375 23.844 1 92.44 83 ASN A C 1
ATOM 637 O O . ASN A 1 83 ? -6.418 20.734 23 1 92.44 83 ASN A O 1
ATOM 641 N N . HIS A 1 84 ? -4.91 19.297 23.734 1 94.94 84 HIS A N 1
ATOM 642 C CA . HIS A 1 84 ? -5.051 18.297 22.688 1 94.94 84 HIS A CA 1
ATOM 643 C C . HIS A 1 84 ? -4.836 18.906 21.312 1 94.94 84 HIS A C 1
ATOM 645 O O . HIS A 1 84 ? -5.691 18.781 20.422 1 94.94 84 HIS A O 1
ATOM 651 N N . THR A 1 85 ? -3.764 19.531 21.016 1 93.94 85 THR A N 1
ATOM 652 C CA . THR A 1 85 ? -3.453 20.281 19.812 1 93.94 85 THR A CA 1
ATOM 653 C C . THR A 1 85 ? -3.172 19.344 18.641 1 93.94 85 THR A C 1
ATOM 655 O O . THR A 1 85 ? -3.193 19.766 17.484 1 93.94 85 THR A O 1
ATOM 658 N N . TYR A 1 86 ? -2.82 18.062 18.844 1 97.12 86 TYR A N 1
ATOM 659 C CA . TYR A 1 86 ? -2.453 17.078 17.828 1 97.12 86 TYR A CA 1
ATOM 660 C C . TYR A 1 86 ? -1.102 17.406 17.203 1 97.12 86 TYR A C 1
ATOM 662 O O . TYR A 1 86 ? -0.8 16.984 16.094 1 97.12 86 TYR A O 1
ATOM 670 N N . PHE A 1 87 ? -0.209 18.172 17.859 1 98.19 87 PHE A N 1
ATOM 671 C CA . PHE A 1 87 ? 1.075 18.594 17.312 1 98.19 87 PHE A CA 1
ATOM 672 C C . PHE A 1 87 ? 1.817 17.406 16.703 1 98.19 87 PHE A C 1
ATOM 674 O O . PHE A 1 87 ? 2.207 16.484 17.422 1 98.19 87 PHE A O 1
ATOM 681 N N . GLY A 1 88 ? 1.968 17.469 15.391 1 98.5 88 GLY A N 1
ATOM 682 C CA . GLY A 1 88 ? 2.873 16.578 14.68 1 98.5 88 GLY A CA 1
ATOM 683 C C . GLY A 1 88 ? 2.338 15.156 14.555 1 98.5 88 GLY A C 1
ATOM 684 O O . GLY A 1 88 ? 2.994 14.289 13.977 1 98.5 88 GLY A O 1
ATOM 685 N N . ALA A 1 89 ? 1.176 14.844 15 1 98.81 89 ALA A N 1
ATOM 686 C CA . ALA A 1 89 ? 0.689 13.469 15.094 1 98.81 89 ALA A CA 1
ATOM 687 C C . ALA A 1 89 ? 0.112 13 13.766 1 98.81 89 ALA A C 1
ATOM 689 O O . ALA A 1 89 ? -0.219 13.812 12.898 1 98.81 89 ALA A O 1
ATOM 690 N N . VAL A 1 90 ? 0.081 11.672 13.57 1 98.81 90 VAL A N 1
ATOM 691 C CA . VAL A 1 90 ? -0.804 11.07 12.578 1 98.81 90 VAL A CA 1
ATOM 692 C C . VAL A 1 90 ? -2.229 11.016 13.125 1 98.81 90 VAL A C 1
ATOM 694 O O . VAL A 1 90 ? -2.463 10.484 14.219 1 98.81 90 VAL A O 1
ATOM 697 N N . VAL A 1 91 ? -3.148 11.562 12.383 1 98.81 91 VAL A N 1
ATOM 698 C CA . VAL A 1 91 ? -4.535 11.562 12.844 1 98.81 91 VAL A CA 1
ATOM 699 C C . VAL A 1 91 ? -5.352 10.57 12.023 1 98.81 91 VAL A C 1
ATOM 701 O O . VAL A 1 91 ? -5.141 10.43 10.812 1 98.81 91 VAL A O 1
ATOM 704 N N . GLY A 1 92 ? -6.203 9.82 12.688 1 97.81 92 GLY A N 1
ATOM 705 C CA . GLY A 1 92 ? -7.035 8.75 12.148 1 97.81 92 GLY A CA 1
ATOM 706 C C . GLY A 1 92 ? -7.871 8.055 13.203 1 97.81 92 GLY A C 1
ATOM 707 O O . GLY A 1 92 ? -7.836 8.43 14.375 1 97.81 92 GLY A O 1
ATOM 708 N N . ARG A 1 93 ? -8.68 7.109 12.781 1 97.19 93 ARG A N 1
ATOM 709 C CA . ARG A 1 93 ? -8.633 6.383 11.516 1 97.19 93 ARG A CA 1
ATOM 710 C C . ARG A 1 93 ? -9.211 7.223 10.383 1 97.19 93 ARG A C 1
ATOM 712 O O . ARG A 1 93 ? -9.062 6.875 9.211 1 97.19 93 ARG A O 1
ATOM 719 N N . TYR A 1 94 ? -9.938 8.203 10.742 1 98.5 94 TYR A N 1
ATOM 720 C CA . TYR A 1 94 ? -10.492 9.125 9.758 1 98.5 94 TYR A CA 1
ATOM 721 C C . TYR A 1 94 ? -10.156 10.57 10.117 1 98.5 94 TYR A C 1
ATOM 723 O O . TYR A 1 94 ? -10.633 11.094 11.125 1 98.5 94 TYR A O 1
ATOM 731 N N . ALA A 1 95 ? -9.32 11.156 9.312 1 98.56 95 ALA A N 1
ATOM 732 C CA . ALA A 1 95 ? -8.867 12.531 9.547 1 98.56 95 ALA A CA 1
ATOM 733 C C . ALA A 1 95 ? -10.008 13.523 9.32 1 98.56 95 ALA A C 1
ATOM 735 O O . ALA A 1 95 ? -10.781 13.383 8.375 1 98.56 95 ALA A O 1
ATOM 736 N N . ASN A 1 96 ? -10.062 14.5 10.195 1 98.5 96 ASN A N 1
ATOM 737 C CA . ASN A 1 96 ? -11.039 15.586 10.141 1 98.5 96 ASN A CA 1
ATOM 738 C C . ASN A 1 96 ? -12.414 15.117 10.625 1 98.5 96 ASN A C 1
ATOM 740 O O . ASN A 1 96 ? -12.508 14.203 11.438 1 98.5 96 ASN A O 1
ATOM 744 N N . ARG A 1 97 ? -13.531 15.781 10.312 1 98.38 97 ARG A N 1
ATOM 745 C CA . ARG A 1 97 ? -14.812 15.641 11 1 98.38 97 ARG A CA 1
ATOM 746 C C . ARG A 1 97 ? -15.734 14.695 10.25 1 98.38 97 ARG A C 1
ATOM 748 O O . ARG A 1 97 ? -15.742 14.672 9.016 1 98.38 97 ARG A O 1
ATOM 755 N N . ILE A 1 98 ? -16.375 13.906 10.945 1 98.12 98 ILE A N 1
ATOM 756 C CA . ILE A 1 98 ? -17.469 13.086 10.453 1 98.12 98 ILE A CA 1
ATOM 757 C C . ILE A 1 98 ? -18.797 13.594 11.023 1 98.12 98 ILE A C 1
ATOM 759 O O . ILE A 1 98 ? -18.969 13.656 12.242 1 98.12 98 ILE A O 1
ATOM 763 N N . LYS A 1 99 ? -19.703 13.891 10.211 1 96.75 99 LYS A N 1
ATOM 764 C CA . LYS A 1 99 ? -21 14.43 10.57 1 96.75 99 LYS A CA 1
ATOM 765 C C . LYS A 1 99 ? -21.766 13.484 11.5 1 96.75 99 LYS A C 1
ATOM 767 O O . LYS A 1 99 ? -21.859 12.289 11.219 1 96.75 99 LYS A O 1
ATOM 772 N N . ASN A 1 100 ? -22.234 13.938 12.641 1 95.12 100 ASN A N 1
ATOM 773 C CA . ASN A 1 100 ? -23.109 13.258 13.586 1 95.12 100 ASN A CA 1
ATOM 774 C C . ASN A 1 100 ? -22.438 12.039 14.203 1 95.12 100 ASN A C 1
ATOM 776 O O . ASN A 1 100 ? -23.078 11.281 14.938 1 95.12 100 ASN A O 1
ATOM 780 N N . GLY A 1 101 ? -21.203 11.859 13.867 1 97.31 101 GLY A N 1
ATOM 781 C CA . GLY A 1 101 ? -20.547 10.641 14.328 1 97.31 101 GLY A CA 1
ATOM 782 C C . GLY A 1 101 ? -21.141 9.383 13.719 1 97.31 101 GLY A C 1
ATOM 783 O O . GLY A 1 101 ? -21.234 8.344 14.383 1 97.31 101 GLY A O 1
ATOM 784 N N . THR A 1 102 ? -21.734 9.5 12.562 1 97.75 102 THR A N 1
ATOM 785 C CA . THR A 1 102 ? -22.344 8.359 11.891 1 97.75 102 THR A CA 1
ATOM 786 C C . THR A 1 102 ? -21.922 8.305 10.43 1 97.75 102 THR A C 1
ATOM 788 O O . THR A 1 102 ? -21.547 9.32 9.844 1 97.75 102 THR A O 1
ATOM 791 N N . PHE A 1 103 ? -21.875 7.145 9.852 1 98.12 103 PHE A N 1
ATOM 792 C CA . PHE A 1 103 ? -21.719 6.91 8.422 1 98.12 103 PHE A CA 1
ATOM 793 C C . PHE A 1 103 ? -22.359 5.59 8.016 1 98.12 103 PHE A C 1
ATOM 795 O O . PHE A 1 103 ? -22.781 4.809 8.867 1 98.12 103 PHE A O 1
ATOM 802 N N . SER A 1 104 ? -22.469 5.434 6.738 1 97.5 104 SER A N 1
ATOM 803 C CA . SER A 1 104 ? -23.078 4.203 6.25 1 97.5 104 SER A CA 1
ATOM 804 C C . SER A 1 104 ? -22.156 3.463 5.289 1 97.5 104 SER A C 1
ATOM 806 O O . SER A 1 104 ? -21.422 4.086 4.523 1 97.5 104 SER A O 1
ATOM 808 N N . ILE A 1 105 ? -22.188 2.201 5.297 1 95.44 105 ILE A N 1
ATOM 809 C CA . ILE A 1 105 ? -21.641 1.28 4.305 1 95.44 105 ILE A CA 1
ATOM 810 C C . ILE A 1 105 ? -22.75 0.366 3.789 1 95.44 105 ILE A C 1
ATOM 812 O O . ILE A 1 105 ? -23.234 -0.499 4.52 1 95.44 105 ILE A O 1
ATOM 816 N N . GLY A 1 106 ? -23.031 0.58 2.582 1 89.94 106 GLY A N 1
ATOM 817 C CA . GLY A 1 106 ? -24.266 -0.048 2.137 1 89.94 106 GLY A CA 1
ATOM 818 C C . GLY A 1 106 ? -25.469 0.372 2.949 1 89.94 106 GLY A C 1
ATOM 819 O O . GLY A 1 106 ? -25.719 1.565 3.125 1 89.94 106 GLY A O 1
ATOM 820 N N . SER A 1 107 ? -26.219 -0.639 3.436 1 92.62 107 SER A N 1
ATOM 821 C CA . SER A 1 107 ? -27.422 -0.374 4.211 1 92.62 107 SER A CA 1
ATOM 822 C C . SER A 1 107 ? -27.109 -0.266 5.699 1 92.62 107 SER A C 1
ATOM 824 O O . SER A 1 107 ? -27.953 0.159 6.484 1 92.62 107 SER A O 1
ATOM 826 N N . ASP A 1 108 ? -25.922 -0.568 6.109 1 95.5 108 ASP A N 1
ATOM 827 C CA . ASP A 1 108 ? -25.562 -0.578 7.523 1 95.5 108 ASP A CA 1
ATOM 828 C C . ASP A 1 108 ? -25.141 0.813 7.992 1 95.5 108 ASP A C 1
ATOM 830 O O . ASP A 1 108 ? -24.344 1.486 7.332 1 95.5 108 ASP A O 1
ATOM 834 N N . VAL A 1 109 ? -25.656 1.218 9.117 1 97.56 109 VAL A N 1
ATOM 835 C CA . VAL A 1 109 ? -25.312 2.5 9.727 1 97.56 109 VAL A CA 1
ATOM 836 C C . VAL A 1 109 ? -24.406 2.273 10.922 1 97.56 109 VAL A C 1
ATOM 838 O O . VAL A 1 109 ? -24.688 1.437 11.781 1 97.56 109 VAL A O 1
ATOM 841 N N . TYR A 1 110 ? -23.328 2.984 10.922 1 98.06 110 TYR A N 1
ATOM 842 C CA . TYR A 1 110 ? -22.359 2.871 12 1 98.06 110 TYR A CA 1
ATOM 843 C C . TYR A 1 110 ? -22.344 4.137 12.852 1 98.06 110 TYR A C 1
ATOM 845 O O . TYR A 1 110 ? -22.484 5.242 12.328 1 98.06 110 TYR A O 1
ATOM 853 N N . HIS A 1 111 ? -22.172 3.969 14.164 1 97.88 111 HIS A N 1
ATOM 854 C CA . HIS A 1 111 ? -22.016 5.051 15.133 1 97.88 111 HIS A CA 1
ATOM 855 C C . HIS A 1 111 ? -20.641 5.02 15.781 1 97.88 111 HIS A C 1
ATOM 857 O O . HIS A 1 111 ? -20.188 3.969 16.234 1 97.88 111 HIS A O 1
ATOM 863 N N . ILE A 1 112 ? -19.984 6.117 15.75 1 98 112 ILE A N 1
ATOM 864 C CA . ILE A 1 112 ? -18.672 6.234 16.375 1 98 112 ILE A CA 1
ATOM 865 C C . ILE A 1 112 ? -18.688 7.379 17.391 1 98 112 ILE A C 1
ATOM 867 O O . ILE A 1 112 ? -19.609 8.203 17.391 1 98 112 ILE A O 1
ATOM 871 N N . PRO A 1 113 ? -17.766 7.449 18.281 1 97.94 113 PRO A N 1
ATOM 872 C CA . PRO A 1 113 ? -17.797 8.469 19.328 1 97.94 113 PRO A CA 1
ATOM 873 C C . PRO A 1 113 ? -17.766 9.891 18.781 1 97.94 113 PRO A C 1
ATOM 875 O O . PRO A 1 113 ? -17.062 10.164 17.812 1 97.94 113 PRO A O 1
ATOM 878 N N . GLU A 1 114 ? -18.531 10.703 19.359 1 97.69 114 GLU A N 1
ATOM 879 C CA . GLU A 1 114 ? -18.547 12.141 19.094 1 97.69 114 GLU A CA 1
ATOM 880 C C . GLU A 1 114 ? -17.703 12.906 20.109 1 97.69 114 GLU A C 1
ATOM 882 O O . GLU A 1 114 ? -18.078 12.984 21.281 1 97.69 114 GLU A O 1
ATOM 887 N N . ASN A 1 115 ? -16.609 13.484 19.688 1 96.88 115 ASN A N 1
ATOM 888 C CA . ASN A 1 115 ? -15.664 14.07 20.641 1 96.88 115 ASN A CA 1
ATOM 889 C C . ASN A 1 115 ? -15.523 15.57 20.438 1 96.88 115 ASN A C 1
ATOM 891 O O . ASN A 1 115 ? -14.617 16.188 21 1 96.88 115 ASN A O 1
ATOM 895 N N . GLU A 1 116 ? -16.328 16.156 19.609 1 95.88 116 GLU A N 1
ATOM 896 C CA . GLU A 1 116 ? -16.203 17.594 19.359 1 95.88 116 GLU A CA 1
ATOM 897 C C . GLU A 1 116 ? -17.578 18.25 19.297 1 95.88 116 GLU A C 1
ATOM 899 O O . GLU A 1 116 ? -18.578 17.594 19.016 1 95.88 116 GLU A O 1
ATOM 904 N N . ASN A 1 117 ? -17.688 19.547 19.641 1 96.12 117 ASN A N 1
ATOM 905 C CA . ASN A 1 117 ? -18.875 20.391 19.531 1 96.12 117 ASN A CA 1
ATOM 906 C C . ASN A 1 117 ? -20.047 19.828 20.344 1 96.12 117 ASN A C 1
ATOM 908 O O . ASN A 1 117 ? -21.141 19.672 19.828 1 96.12 117 ASN A O 1
ATOM 912 N N . ASP A 1 118 ? -19.734 19.438 21.547 1 93.94 118 ASP A N 1
ATOM 913 C CA . ASP A 1 118 ? -20.719 18.938 22.516 1 93.94 118 ASP A CA 1
ATOM 914 C C . ASP A 1 118 ? -21.422 17.688 21.984 1 93.94 118 ASP A C 1
ATOM 916 O O . ASP A 1 118 ? -22.656 17.594 22.062 1 93.94 118 ASP A O 1
ATOM 920 N N . GLY A 1 119 ? -20.625 16.875 21.25 1 92.5 119 GLY A N 1
ATOM 921 C CA . GLY A 1 119 ? -21.156 15.586 20.828 1 92.5 119 GLY A CA 1
ATOM 922 C C . GLY A 1 119 ? -21.828 15.625 19.469 1 92.5 119 GLY A C 1
ATOM 923 O O . GLY A 1 119 ? -22.578 14.711 19.125 1 92.5 119 GLY A O 1
ATOM 924 N N . GLU A 1 120 ? -21.594 16.578 18.688 1 94.75 120 GLU A N 1
ATOM 925 C CA . GLU A 1 120 ? -22.297 16.734 17.422 1 94.75 120 GLU A CA 1
ATOM 926 C C . GLU A 1 120 ? -21.531 16.062 16.281 1 94.75 120 GLU A C 1
ATOM 928 O O . GLU A 1 120 ? -22.094 15.789 15.227 1 94.75 120 GLU A O 1
ATOM 933 N N . ASP A 1 121 ? -20.234 15.867 16.516 1 97.56 121 ASP A N 1
ATOM 934 C CA . ASP A 1 121 ? -19.453 15.258 15.445 1 97.56 121 ASP A CA 1
ATOM 935 C C . ASP A 1 121 ? -18.25 14.508 15.992 1 97.56 121 ASP A C 1
ATOM 937 O O . ASP A 1 121 ? -17.922 14.625 17.172 1 97.56 121 ASP A O 1
ATOM 941 N N . THR A 1 122 ? -17.703 13.664 15.203 1 98.25 122 THR A N 1
ATOM 942 C CA . THR A 1 122 ? -16.438 13 15.477 1 98.25 122 THR A CA 1
ATOM 943 C C . THR A 1 122 ? -15.281 13.742 14.789 1 98.25 122 THR A C 1
ATOM 945 O O . THR A 1 122 ? -15.391 14.125 13.625 1 98.25 122 THR A O 1
ATOM 948 N N . LEU A 1 123 ? -14.227 13.961 15.539 1 98.25 123 LEU A N 1
ATOM 949 C CA . LEU A 1 123 ? -13.016 14.555 14.984 1 98.25 123 LEU A CA 1
ATOM 950 C C . LEU A 1 123 ? -11.852 13.57 15.055 1 98.25 123 LEU A C 1
ATOM 952 O O . LEU A 1 123 ? -11.609 12.961 16.109 1 98.25 123 LEU A O 1
ATOM 956 N N . HIS A 1 124 ? -11.133 13.445 13.969 1 98.44 124 HIS A N 1
ATOM 957 C CA . HIS A 1 124 ? -9.875 12.711 13.852 1 98.44 124 HIS A CA 1
ATOM 958 C C . HIS A 1 124 ? -9.992 11.312 14.445 1 98.44 124 HIS A C 1
ATOM 960 O O . HIS A 1 124 ? -9.094 10.859 15.164 1 98.44 124 HIS A O 1
ATOM 966 N N . GLY A 1 125 ? -11.102 10.711 14.188 1 97.12 125 GLY A N 1
ATOM 967 C CA . GLY A 1 125 ? -11.242 9.289 14.484 1 97.12 125 GLY A CA 1
ATOM 968 C C . GLY A 1 125 ? -11.82 9.023 15.859 1 97.12 125 GLY A C 1
ATOM 969 O O . GLY A 1 125 ? -11.883 7.871 16.297 1 97.12 125 GLY A O 1
ATOM 970 N N . GLY A 1 126 ? -12.172 10.047 16.672 1 97.56 126 GLY A N 1
ATOM 971 C CA . GLY A 1 126 ? -12.883 9.805 17.922 1 97.56 126 GLY A CA 1
ATOM 972 C C . GLY A 1 126 ? -12.102 10.242 19.141 1 97.56 126 GLY A C 1
ATOM 973 O O . GLY A 1 126 ? -11.195 11.07 19.047 1 97.56 126 GLY A O 1
ATOM 974 N N . THR A 1 127 ? -12.547 9.766 20.312 1 97.44 127 THR A N 1
ATOM 975 C CA . THR A 1 127 ? -12.023 10.188 21.609 1 97.44 127 THR A CA 1
ATOM 976 C C . THR A 1 127 ? -10.555 9.797 21.766 1 97.44 127 THR A C 1
ATOM 978 O O . THR A 1 127 ? -9.734 10.602 22.203 1 97.44 127 THR A O 1
ATOM 981 N N . VAL A 1 128 ? -10.266 8.578 21.469 1 98.19 128 VAL A N 1
ATOM 982 C CA . VAL A 1 128 ? -8.883 8.102 21.453 1 98.19 128 VAL A CA 1
ATOM 983 C C . VAL A 1 128 ? -8.484 7.711 20.031 1 98.19 128 VAL A C 1
ATOM 985 O O . VAL A 1 128 ? -8.547 6.535 19.672 1 98.19 128 VAL A O 1
ATOM 988 N N . GLY A 1 129 ? -8.047 8.672 19.281 1 98.12 129 GLY A N 1
ATOM 989 C CA . GLY A 1 129 ? -7.645 8.438 17.906 1 98.12 129 GLY A CA 1
ATOM 990 C C . GLY A 1 129 ? -6.219 7.934 17.781 1 98.12 129 GLY A C 1
ATOM 991 O O . GLY A 1 129 ? -5.605 7.531 18.766 1 98.12 129 GLY A O 1
ATOM 992 N N . TYR A 1 130 ? -5.723 7.918 16.516 1 98.69 130 TYR A N 1
ATOM 993 C CA . TYR A 1 130 ? -4.383 7.418 16.219 1 98.69 130 TYR A CA 1
ATOM 994 C C . TYR A 1 130 ? -3.32 8.289 16.891 1 98.69 130 TYR A C 1
ATOM 996 O O . TYR A 1 130 ? -2.234 7.805 17.219 1 98.69 130 TYR A O 1
ATOM 1004 N N . ASP A 1 131 ? -3.627 9.578 17.156 1 98.56 131 ASP A N 1
ATOM 1005 C CA . ASP A 1 131 ? -2.691 10.523 17.75 1 98.56 131 ASP A CA 1
ATOM 1006 C C . ASP A 1 131 ? -2.357 10.141 19.188 1 98.56 131 ASP A C 1
ATOM 1008 O O . ASP A 1 131 ? -1.34 10.57 19.734 1 98.56 131 ASP A O 1
ATOM 1012 N N . GLN A 1 132 ? -3.229 9.305 19.828 1 98.06 132 GLN A N 1
ATOM 1013 C CA . GLN A 1 132 ? -3.078 8.984 21.234 1 98.06 132 GLN A CA 1
ATOM 1014 C C . GLN A 1 132 ? -2.58 7.559 21.438 1 98.06 132 GLN A C 1
ATOM 1016 O O . GLN A 1 132 ? -2.533 7.059 22.562 1 98.06 132 GLN A O 1
ATOM 1021 N N . ARG A 1 133 ? -2.23 6.938 20.359 1 97.94 133 ARG A N 1
ATOM 1022 C CA . ARG A 1 133 ? -1.797 5.543 20.422 1 97.94 133 ARG A CA 1
ATOM 1023 C C . ARG A 1 133 ? -0.276 5.445 20.453 1 97.94 133 ARG A C 1
ATOM 1025 O O . ARG A 1 133 ? 0.42 6.309 19.922 1 97.94 133 ARG A O 1
ATOM 1032 N N . ASN A 1 134 ? 0.212 4.422 21.141 1 97.56 134 ASN A N 1
ATOM 1033 C CA . ASN A 1 134 ? 1.62 4.059 21.016 1 97.56 134 ASN A CA 1
ATOM 1034 C C . ASN A 1 134 ? 1.873 3.188 19.797 1 97.56 134 ASN A C 1
ATOM 1036 O O . ASN A 1 134 ? 1.362 2.07 19.703 1 97.56 134 ASN A O 1
ATOM 1040 N N . TRP A 1 135 ? 2.582 3.705 18.906 1 98.12 135 TRP A N 1
ATOM 1041 C CA . TRP A 1 135 ? 2.926 2.979 17.688 1 98.12 135 TRP A CA 1
ATOM 1042 C C . TRP A 1 135 ? 4.199 2.158 17.891 1 98.12 135 TRP A C 1
ATOM 1044 O O . TRP A 1 135 ? 5.09 2.559 18.641 1 98.12 135 TRP A O 1
ATOM 1054 N N . THR A 1 136 ? 4.316 1.018 17.25 1 97.31 136 THR A N 1
ATOM 1055 C CA . THR A 1 136 ? 5.504 0.172 17.281 1 97.31 136 THR A CA 1
ATOM 1056 C C . THR A 1 136 ? 6.527 0.642 16.25 1 97.31 136 THR A C 1
ATOM 1058 O O . THR A 1 136 ? 6.184 0.865 15.078 1 97.31 136 THR A O 1
ATOM 1061 N N . VAL A 1 137 ? 7.777 0.836 16.672 1 97.81 137 VAL A N 1
ATOM 1062 C CA . VAL A 1 137 ? 8.836 1.11 15.703 1 97.81 137 VAL A CA 1
ATOM 1063 C C . VAL A 1 137 ? 9.172 -0.164 14.938 1 97.81 137 VAL A C 1
ATOM 1065 O O . VAL A 1 137 ? 9.766 -1.092 15.492 1 97.81 137 VAL A O 1
ATOM 1068 N N . THR A 1 138 ? 8.898 -0.202 13.719 1 97.19 138 THR A N 1
ATOM 1069 C CA . THR A 1 138 ? 9.078 -1.382 12.875 1 97.19 138 THR A CA 1
ATOM 1070 C C . THR A 1 138 ? 10.469 -1.399 12.25 1 97.19 138 THR A C 1
ATOM 1072 O O . THR A 1 138 ? 11.078 -2.463 12.109 1 97.19 138 THR A O 1
ATOM 1075 N N . ALA A 1 139 ? 10.891 -0.259 11.852 1 98.12 139 ALA A N 1
ATOM 1076 C CA . ALA A 1 139 ? 12.219 -0.109 11.258 1 98.12 139 ALA A CA 1
ATOM 1077 C C . ALA A 1 139 ? 12.766 1.293 11.484 1 98.12 139 ALA A C 1
ATOM 1079 O O . ALA A 1 139 ? 12.008 2.262 11.57 1 98.12 139 ALA A O 1
ATOM 1080 N N . TYR A 1 140 ? 14.039 1.383 11.609 1 98.12 140 TYR A N 1
ATOM 1081 C CA . TYR A 1 140 ? 14.734 2.639 11.875 1 98.12 140 TYR A CA 1
ATOM 1082 C C . TYR A 1 140 ? 16.125 2.639 11.258 1 98.12 140 TYR A C 1
ATOM 1084 O O . TYR A 1 140 ? 16.875 1.672 11.406 1 98.12 140 TYR A O 1
ATOM 1092 N N . SER A 1 141 ? 16.453 3.598 10.43 1 98.31 141 SER A N 1
ATOM 1093 C CA . SER A 1 141 ? 17.781 3.85 9.867 1 98.31 141 SER A CA 1
ATOM 1094 C C . SER A 1 141 ? 18.219 5.285 10.125 1 98.31 141 SER A C 1
ATOM 1096 O O . SER A 1 141 ? 17.562 6.031 10.844 1 98.31 141 SER A O 1
ATOM 1098 N N . ASN A 1 142 ? 19.344 5.664 9.516 1 98 142 ASN A N 1
ATOM 1099 C CA . ASN A 1 142 ? 19.844 7.031 9.68 1 98 142 ASN A CA 1
ATOM 1100 C C . ASN A 1 142 ? 18.922 8.039 9 1 98 142 ASN A C 1
ATOM 1102 O O . ASN A 1 142 ? 18.875 9.203 9.398 1 98 142 ASN A O 1
ATOM 1106 N N . SER A 1 143 ? 18.141 7.535 8.039 1 98.62 143 SER A N 1
ATOM 1107 C CA . SER A 1 143 ? 17.422 8.516 7.238 1 98.62 143 SER A CA 1
ATOM 1108 C C . SER A 1 143 ? 15.945 8.148 7.121 1 98.62 143 SER A C 1
ATOM 1110 O O . SER A 1 143 ? 15.195 8.797 6.383 1 98.62 143 SER A O 1
ATOM 1112 N N . SER A 1 144 ? 15.516 7.074 7.816 1 98.81 144 SER A N 1
ATOM 1113 C CA . SER A 1 144 ? 14.109 6.699 7.734 1 98.81 144 SER A CA 1
ATOM 1114 C C . SER A 1 144 ? 13.641 6.012 9.008 1 98.81 144 SER A C 1
ATOM 1116 O O . SER A 1 144 ? 14.445 5.41 9.727 1 98.81 144 SER A O 1
ATOM 1118 N N . ILE A 1 145 ? 12.391 6.121 9.305 1 98.81 145 ILE A N 1
ATOM 1119 C CA . ILE A 1 145 ? 11.758 5.414 10.406 1 98.81 145 ILE A CA 1
ATOM 1120 C C . ILE A 1 145 ? 10.336 5.023 10.016 1 98.81 145 ILE A C 1
ATOM 1122 O O . ILE A 1 145 ? 9.648 5.77 9.312 1 98.81 145 ILE A O 1
ATOM 1126 N N . THR A 1 146 ? 9.914 3.803 10.391 1 98.81 146 THR A N 1
ATOM 1127 C CA . THR A 1 146 ? 8.547 3.342 10.18 1 98.81 146 THR A CA 1
ATOM 1128 C C . THR A 1 146 ? 7.891 2.943 11.5 1 98.81 146 THR A C 1
ATOM 1130 O O . THR A 1 146 ? 8.453 2.156 12.258 1 98.81 146 THR A O 1
ATOM 1133 N N . PHE A 1 147 ? 6.746 3.537 11.75 1 98.69 147 PHE A N 1
ATOM 1134 C CA . PHE A 1 147 ? 5.883 3.166 12.867 1 98.69 147 PHE A CA 1
ATOM 1135 C C . PHE A 1 147 ? 4.695 2.342 12.383 1 98.69 147 PHE A C 1
ATOM 1137 O O . PHE A 1 147 ? 4.133 2.621 11.32 1 98.69 147 PHE A O 1
ATOM 1144 N N . THR A 1 148 ? 4.289 1.339 13.156 1 98.44 148 THR A N 1
ATOM 1145 C CA . THR A 1 148 ? 3.158 0.492 12.797 1 98.44 148 THR A CA 1
ATOM 1146 C C . THR A 1 148 ? 2.104 0.5 13.898 1 98.44 148 THR A C 1
ATOM 1148 O O . THR A 1 148 ? 2.439 0.439 15.086 1 98.44 148 THR A O 1
ATOM 1151 N N . LEU A 1 149 ? 0.886 0.609 13.5 1 98.25 149 LEU A N 1
ATOM 1152 C CA . LEU A 1 149 ? -0.249 0.546 14.414 1 98.25 149 LEU A CA 1
ATOM 1153 C C . LEU A 1 149 ? -1.261 -0.498 13.953 1 98.25 149 LEU A C 1
ATOM 1155 O O . LEU A 1 149 ? -1.729 -0.453 12.812 1 98.25 149 LEU A O 1
ATOM 1159 N N . VAL A 1 150 ? -1.522 -1.453 14.766 1 97.62 150 VAL A N 1
ATOM 1160 C CA . VAL A 1 150 ? -2.611 -2.396 14.539 1 97.62 150 VAL A CA 1
ATOM 1161 C C . VAL A 1 150 ? -3.871 -1.913 15.258 1 97.62 150 VAL A C 1
ATOM 1163 O O . VAL A 1 150 ? -3.896 -1.812 16.484 1 97.62 150 VAL A O 1
ATOM 1166 N N . ASP A 1 151 ? -4.891 -1.555 14.508 1 98.06 151 ASP A N 1
ATOM 1167 C CA . ASP A 1 151 ? -6.184 -1.058 14.977 1 98.06 151 ASP A CA 1
ATOM 1168 C C . ASP A 1 151 ? -7.227 -2.172 15 1 98.06 151 ASP A C 1
ATOM 1170 O O . ASP A 1 151 ? -7.676 -2.625 13.945 1 98.06 151 ASP A O 1
ATOM 1174 N N . ARG A 1 152 ? -7.586 -2.633 16.172 1 97.25 152 ARG A N 1
ATOM 1175 C CA . ARG A 1 152 ? -8.594 -3.67 16.344 1 97.25 152 ARG A CA 1
ATOM 1176 C C . ARG A 1 152 ? -9.984 -3.057 16.531 1 97.25 152 ARG A C 1
ATOM 1178 O O . ARG A 1 152 ? -10.562 -3.152 17.609 1 97.25 152 ARG A O 1
ATOM 1185 N N . ALA A 1 153 ? -10.414 -2.393 15.43 1 97.44 153 ALA A N 1
ATOM 1186 C CA . ALA A 1 153 ? -11.727 -1.755 15.43 1 97.44 153 ALA A CA 1
ATOM 1187 C C . ALA A 1 153 ? -11.82 -0.684 16.516 1 97.44 153 ALA A C 1
ATOM 1189 O O . ALA A 1 153 ? -12.781 -0.658 17.281 1 97.44 153 ALA A O 1
ATOM 1190 N N . PHE A 1 154 ? -10.781 0.112 16.609 1 97.62 154 PHE A N 1
ATOM 1191 C CA . PHE A 1 154 ? -10.773 1.216 17.562 1 97.62 154 PHE A CA 1
ATOM 1192 C C . PHE A 1 154 ? -11.969 2.129 17.344 1 97.62 154 PHE A C 1
ATOM 1194 O O . PHE A 1 154 ? -12.398 2.342 16.203 1 97.62 154 PHE A O 1
ATOM 1201 N N . GLU A 1 155 ? -12.523 2.719 18.469 1 98.25 155 GLU A N 1
ATOM 1202 C CA . GLU A 1 155 ? -13.539 3.766 18.453 1 98.25 155 GLU A CA 1
ATOM 1203 C C . GLU A 1 155 ? -14.781 3.318 17.703 1 98.25 155 GLU A C 1
ATOM 1205 O O . GLU A 1 155 ? -15.422 4.125 17.016 1 98.25 155 GLU A O 1
ATOM 1210 N N . ASP A 1 156 ? -15 1.987 17.594 1 97.75 156 ASP A N 1
ATOM 1211 C CA . ASP A 1 156 ? -16.219 1.381 17.062 1 97.75 156 ASP A CA 1
ATOM 1212 C C . ASP A 1 156 ? -16.25 1.463 15.531 1 97.75 156 ASP A C 1
ATOM 1214 O O . ASP A 1 156 ? -17.297 1.265 14.914 1 97.75 156 ASP A O 1
ATOM 1218 N N . PHE A 1 157 ? -15.188 1.839 14.867 1 98.5 157 PHE A N 1
ATOM 1219 C CA . PHE A 1 157 ? -15.094 1.632 13.422 1 98.5 157 PHE A CA 1
ATOM 1220 C C . PHE A 1 157 ? -15.133 0.146 13.086 1 98.5 157 PHE A C 1
ATOM 1222 O O . PHE A 1 157 ? -14.578 -0.677 13.82 1 98.5 157 PHE A O 1
ATOM 1229 N N . PRO A 1 158 ? -15.711 -0.209 11.969 1 98.25 158 PRO A N 1
ATOM 1230 C CA . PRO A 1 158 ? -15.789 -1.636 11.648 1 98.25 158 PRO A CA 1
ATOM 1231 C C . PRO A 1 158 ? -14.461 -2.197 11.141 1 98.25 158 PRO A C 1
ATOM 1233 O O . PRO A 1 158 ? -13.797 -1.571 10.312 1 98.25 158 PRO A O 1
ATOM 1236 N N . GLY A 1 159 ? -14.078 -3.395 11.703 1 98.25 159 GLY A N 1
ATOM 1237 C CA . GLY A 1 159 ? -13 -4.199 11.156 1 98.25 159 GLY A CA 1
ATOM 1238 C C . GLY A 1 159 ? -11.633 -3.803 11.68 1 98.25 159 GLY A C 1
ATOM 1239 O O . GLY A 1 159 ? -11.453 -2.693 12.188 1 98.25 159 GLY A O 1
ATOM 1240 N N . ASP A 1 160 ? -10.68 -4.707 11.5 1 98.44 160 ASP A N 1
ATOM 1241 C CA . ASP A 1 160 ? -9.281 -4.477 11.844 1 98.44 160 ASP A CA 1
ATOM 1242 C C . ASP A 1 160 ? -8.555 -3.738 10.719 1 98.44 160 ASP A C 1
ATOM 1244 O O . ASP A 1 160 ? -8.836 -3.971 9.539 1 98.44 160 ASP A O 1
ATOM 1248 N N . VAL A 1 161 ? -7.66 -2.828 11.109 1 98.75 161 VAL A N 1
ATOM 1249 C CA . VAL A 1 161 ? -6.824 -2.088 10.172 1 98.75 161 VAL A CA 1
ATOM 1250 C C . VAL A 1 161 ? -5.371 -2.113 10.641 1 98.75 161 VAL A C 1
ATOM 1252 O O . VAL A 1 161 ? -5.102 -2.068 11.844 1 98.75 161 VAL A O 1
ATOM 1255 N N . ILE A 1 162 ? -4.465 -2.297 9.773 1 98.62 162 ILE A N 1
ATOM 1256 C CA . ILE A 1 162 ? -3.059 -2.07 10.078 1 98.62 162 ILE A CA 1
ATOM 1257 C C . ILE A 1 162 ? -2.551 -0.853 9.312 1 98.62 162 ILE A C 1
ATOM 1259 O O . ILE A 1 162 ? -2.889 -0.666 8.141 1 98.62 162 ILE A O 1
ATOM 1263 N N . THR A 1 163 ? -1.787 0.016 9.977 1 98.75 163 THR A N 1
ATOM 1264 C CA . THR A 1 163 ? -1.273 1.242 9.375 1 98.75 163 THR A CA 1
ATOM 1265 C C . THR A 1 163 ? 0.23 1.367 9.602 1 98.75 163 THR A C 1
ATOM 1267 O O . THR A 1 163 ? 0.723 1.081 10.695 1 98.75 163 THR A O 1
ATOM 1270 N N . HIS A 1 164 ? 0.918 1.757 8.57 1 98.81 164 HIS A N 1
ATOM 1271 C CA . HIS A 1 164 ? 2.336 2.092 8.633 1 98.81 164 HIS A CA 1
ATOM 1272 C C . HIS A 1 164 ? 2.566 3.57 8.344 1 98.81 164 HIS A C 1
ATOM 1274 O O . HIS A 1 164 ? 2.113 4.086 7.324 1 98.81 164 HIS A O 1
ATOM 1280 N N . ALA A 1 165 ? 3.213 4.191 9.234 1 98.88 165 ALA A N 1
ATOM 1281 C CA . ALA A 1 165 ? 3.678 5.562 9.031 1 98.88 165 ALA A CA 1
ATOM 1282 C C . ALA A 1 165 ? 5.188 5.602 8.805 1 98.88 165 ALA A C 1
ATOM 1284 O O . ALA A 1 165 ? 5.965 5.344 9.727 1 98.88 165 ALA A O 1
ATOM 1285 N N . THR A 1 166 ? 5.598 5.91 7.605 1 98.88 166 THR A N 1
ATOM 1286 C CA . THR A 1 166 ? 7.012 6.016 7.27 1 98.88 166 THR A CA 1
ATOM 1287 C C . THR A 1 166 ? 7.414 7.473 7.066 1 98.88 166 THR A C 1
ATOM 1289 O O . THR A 1 166 ? 6.711 8.227 6.387 1 98.88 166 THR A O 1
ATOM 1292 N N . PHE A 1 167 ? 8.469 7.859 7.707 1 98.94 167 PHE A N 1
ATOM 1293 C CA . PHE A 1 167 ? 9.141 9.141 7.5 1 98.94 167 PHE A CA 1
ATOM 1294 C C . PHE A 1 167 ? 10.562 8.93 6.988 1 98.94 167 PHE A C 1
ATOM 1296 O O . PHE A 1 167 ? 11.281 8.062 7.477 1 98.94 167 PHE A O 1
ATOM 1303 N N . SER A 1 168 ? 10.93 9.656 5.988 1 98.88 168 SER A N 1
ATOM 1304 C CA . SER A 1 168 ? 12.297 9.609 5.484 1 98.88 168 SER A CA 1
ATOM 1305 C C . SER A 1 168 ? 12.781 11 5.062 1 98.88 168 SER A C 1
ATOM 1307 O O . SER A 1 168 ? 11.969 11.867 4.723 1 98.88 168 SER A O 1
ATOM 1309 N N . VAL A 1 169 ? 14.062 11.227 5.172 1 98.81 169 VAL A N 1
ATOM 1310 C CA . VAL A 1 169 ? 14.688 12.461 4.711 1 98.81 169 VAL A CA 1
ATOM 1311 C C . VAL A 1 169 ? 15.805 12.141 3.719 1 98.81 169 VAL A C 1
ATOM 1313 O O . VAL A 1 169 ? 16.484 11.117 3.85 1 98.81 169 VAL A O 1
ATOM 1316 N N . GLN A 1 170 ? 15.93 12.992 2.742 1 97.38 170 GLN A N 1
ATOM 1317 C CA . GLN A 1 170 ? 17 12.805 1.763 1 97.38 170 GLN A CA 1
ATOM 1318 C C . GLN A 1 170 ? 17.344 14.117 1.068 1 97.38 170 GLN A C 1
ATOM 1320 O O . GLN A 1 170 ? 16.609 15.102 1.202 1 97.38 170 GLN A O 1
ATOM 1325 N N . THR A 1 171 ? 18.484 14.102 0.411 1 97.5 171 THR A N 1
ATOM 1326 C CA . THR A 1 171 ? 18.922 15.203 -0.448 1 97.5 171 THR A CA 1
ATOM 1327 C C . THR A 1 171 ? 19.375 14.68 -1.804 1 97.5 171 THR A C 1
ATOM 1329 O O . THR A 1 171 ? 20.219 15.297 -2.461 1 97.5 171 THR A O 1
ATOM 1332 N N . LYS A 1 172 ? 18.938 13.57 -2.135 1 92.19 172 LYS A N 1
ATOM 1333 C CA . LYS A 1 172 ? 19.359 12.945 -3.385 1 92.19 172 LYS A CA 1
ATOM 1334 C C . LYS A 1 172 ? 18.781 13.68 -4.59 1 92.19 172 LYS A C 1
ATOM 1336 O O . LYS A 1 172 ? 17.609 14.086 -4.566 1 92.19 172 LYS A O 1
ATOM 1341 N N . VAL A 1 173 ? 19.609 13.797 -5.582 1 93.19 173 VAL A N 1
ATOM 1342 C CA . VAL A 1 173 ? 19.125 14.344 -6.848 1 93.19 173 VAL A CA 1
ATOM 1343 C C . VAL A 1 173 ? 18.297 13.297 -7.586 1 93.19 173 VAL A C 1
ATOM 1345 O O . VAL A 1 173 ? 18.781 12.188 -7.855 1 93.19 173 VAL A O 1
ATOM 1348 N N . THR A 1 174 ? 17.062 13.602 -7.789 1 86.25 174 THR A N 1
ATOM 1349 C CA . THR A 1 174 ? 16.125 12.797 -8.562 1 86.25 174 THR A CA 1
ATOM 1350 C C . THR A 1 174 ? 15.352 13.656 -9.547 1 86.25 174 THR A C 1
ATOM 1352 O O . THR A 1 174 ? 15.414 14.891 -9.492 1 86.25 174 THR A O 1
ATOM 1355 N N . PRO A 1 175 ? 14.641 12.977 -10.453 1 82.25 175 PRO A N 1
ATOM 1356 C CA . PRO A 1 175 ? 13.812 13.789 -11.352 1 82.25 175 PRO A CA 1
ATOM 1357 C C . PRO A 1 175 ? 12.812 14.664 -10.602 1 82.25 175 PRO A C 1
ATOM 1359 O O . PRO A 1 175 ? 12.508 15.773 -11.047 1 82.25 175 PRO A O 1
ATOM 1362 N N . GLU A 1 176 ? 12.367 14.242 -9.453 1 83.19 176 GLU A N 1
ATOM 1363 C CA . GLU A 1 176 ? 11.383 14.977 -8.664 1 83.19 176 GLU A CA 1
ATOM 1364 C C . GLU A 1 176 ? 12.062 15.992 -7.75 1 83.19 176 GLU A C 1
ATOM 1366 O O . GLU A 1 176 ? 11.406 16.875 -7.203 1 83.19 176 GLU A O 1
ATOM 1371 N N . ASN A 1 177 ? 13.375 15.828 -7.637 1 93.62 177 ASN A N 1
ATOM 1372 C CA . ASN A 1 177 ? 14.211 16.719 -6.84 1 93.62 177 ASN A CA 1
ATOM 1373 C C . ASN A 1 177 ? 15.531 17.031 -7.539 1 93.62 177 ASN A C 1
ATOM 1375 O O . ASN A 1 177 ? 16.594 16.672 -7.043 1 93.62 177 ASN A O 1
ATOM 1379 N N . PRO A 1 178 ? 15.469 17.75 -8.633 1 93 178 PRO A N 1
ATOM 1380 C CA . PRO A 1 178 ? 16.656 17.906 -9.492 1 93 178 PRO A CA 1
ATOM 1381 C C . PRO A 1 178 ? 17.766 18.688 -8.812 1 93 178 PRO A C 1
ATOM 1383 O O . PRO A 1 178 ? 18.938 18.578 -9.211 1 93 178 PRO A O 1
ATOM 1386 N N . GLN A 1 179 ? 17.484 19.438 -7.809 1 95.75 179 GLN A N 1
ATOM 1387 C CA . GLN A 1 179 ? 18.5 20.25 -7.156 1 95.75 179 GLN A CA 1
ATOM 1388 C C . GLN A 1 179 ? 19.031 19.578 -5.895 1 95.75 179 GLN A C 1
ATOM 1390 O O . GLN A 1 179 ? 19.922 20.094 -5.23 1 95.75 179 GLN A O 1
ATOM 1395 N N . GLY A 1 180 ? 18.469 18.453 -5.566 1 97.19 180 GLY A N 1
ATOM 1396 C CA . GLY A 1 180 ? 18.891 17.734 -4.367 1 97.19 180 GLY A CA 1
ATOM 1397 C C . GLY A 1 180 ? 18.625 18.516 -3.092 1 97.19 180 GLY A C 1
ATOM 1398 O O . GLY A 1 180 ? 19.469 18.562 -2.191 1 97.19 180 GLY A O 1
ATOM 1399 N N . LEU A 1 181 ? 17.484 19.172 -3.105 1 98.38 181 LEU A N 1
ATOM 1400 C CA . LEU A 1 181 ? 17.094 19.953 -1.934 1 98.38 181 LEU A CA 1
ATOM 1401 C C . LEU A 1 181 ? 16.688 19.031 -0.784 1 98.38 181 LEU A C 1
ATOM 1403 O O . LEU A 1 181 ? 16.266 17.891 -1.011 1 98.38 181 LEU A O 1
ATOM 1407 N N . PRO A 1 182 ? 16.891 19.562 0.484 1 98.62 182 PRO A N 1
ATOM 1408 C CA . PRO A 1 182 ? 16.406 18.75 1.607 1 98.62 182 PRO A CA 1
ATOM 1409 C C . PRO A 1 182 ? 14.922 18.438 1.518 1 98.62 182 PRO A C 1
ATOM 1411 O O . PRO A 1 182 ? 14.109 19.328 1.288 1 98.62 182 PRO A O 1
ATOM 1414 N N . GLN A 1 183 ? 14.617 17.141 1.69 1 98.69 183 GLN A N 1
ATOM 1415 C CA . GLN A 1 183 ? 13.234 16.703 1.511 1 98.69 183 GLN A CA 1
ATOM 1416 C C . GLN A 1 183 ? 12.82 15.727 2.604 1 98.69 183 GLN A C 1
ATOM 1418 O O . GLN A 1 183 ? 13.555 14.781 2.91 1 98.69 183 GLN A O 1
ATOM 1423 N N . LEU A 1 184 ? 11.711 16.016 3.27 1 98.88 184 LEU A N 1
ATOM 1424 C CA . LEU A 1 184 ? 11 15.047 4.102 1 98.88 184 LEU A CA 1
ATOM 1425 C C . LEU A 1 184 ? 9.906 14.336 3.299 1 98.88 184 LEU A C 1
ATOM 1427 O O . LEU A 1 184 ? 9.133 14.977 2.588 1 98.88 184 LEU A O 1
ATOM 1431 N N . THR A 1 185 ? 9.898 13.047 3.293 1 98.56 185 THR A N 1
ATOM 1432 C CA . THR A 1 185 ? 8.812 12.258 2.723 1 98.56 185 THR A CA 1
ATOM 1433 C C . THR A 1 185 ? 8.016 11.562 3.822 1 98.56 185 THR A C 1
ATOM 1435 O O . THR A 1 185 ? 8.586 10.984 4.742 1 98.56 185 THR A O 1
ATOM 1438 N N . THR A 1 186 ? 6.684 11.688 3.781 1 98.75 186 THR A N 1
ATOM 1439 C CA . THR A 1 186 ? 5.785 10.961 4.664 1 98.75 186 THR A CA 1
ATOM 1440 C C . THR A 1 186 ? 4.883 10.016 3.865 1 98.75 186 THR A C 1
ATOM 1442 O O . THR A 1 186 ? 4.43 10.367 2.775 1 98.75 186 THR A O 1
ATOM 1445 N N . LYS A 1 187 ? 4.719 8.828 4.375 1 98.25 187 LYS A N 1
ATOM 1446 C CA . LYS A 1 187 ? 3.818 7.844 3.783 1 98.25 187 LYS A CA 1
ATOM 1447 C C . LYS A 1 187 ? 2.979 7.156 4.855 1 98.25 187 LYS A C 1
ATOM 1449 O O . LYS A 1 187 ? 3.518 6.609 5.82 1 98.25 187 LYS A O 1
ATOM 1454 N N . LEU A 1 188 ? 1.74 7.238 4.703 1 98.81 188 LEU A N 1
ATOM 1455 C CA . LEU A 1 188 ? 0.797 6.465 5.508 1 98.81 188 LEU A CA 1
ATOM 1456 C C . LEU A 1 188 ? 0.12 5.391 4.664 1 98.81 188 LEU A C 1
ATOM 1458 O O . LEU A 1 188 ? -0.614 5.703 3.725 1 98.81 188 LEU A O 1
ATOM 1462 N N . VAL A 1 189 ? 0.41 4.172 4.953 1 98.69 189 VAL A N 1
ATOM 1463 C CA . VAL A 1 189 ? -0.149 3.043 4.215 1 98.69 189 VAL A CA 1
ATOM 1464 C C . VAL A 1 189 ? -1.004 2.188 5.145 1 98.69 189 VAL A C 1
ATOM 1466 O O . VAL A 1 189 ? -0.509 1.668 6.148 1 98.69 189 VAL A O 1
ATOM 1469 N N . SER A 1 190 ? -2.279 2.057 4.816 1 98.81 190 SER A N 1
ATOM 1470 C CA . SER A 1 190 ? -3.213 1.295 5.641 1 98.81 190 SER A CA 1
ATOM 1471 C C . SER A 1 190 ? -3.883 0.186 4.836 1 98.81 190 SER A C 1
ATOM 1473 O O . SER A 1 190 ? -4.164 0.357 3.648 1 98.81 190 SER A O 1
ATOM 1475 N N . LEU A 1 191 ? -4.113 -0.908 5.488 1 98.69 191 LEU A N 1
ATOM 1476 C CA . LEU A 1 191 ? -4.859 -2.029 4.926 1 98.69 191 LEU A CA 1
ATOM 1477 C C . LEU A 1 191 ? -6.086 -2.348 5.777 1 98.69 191 LEU A C 1
ATOM 1479 O O . LEU A 1 191 ? -5.973 -2.543 6.988 1 98.69 191 LEU A O 1
ATOM 1483 N N . ALA A 1 192 ? -7.289 -2.348 5.137 1 98.81 192 ALA A N 1
ATOM 1484 C CA . ALA A 1 192 ? -8.453 -2.955 5.777 1 98.81 192 ALA A CA 1
ATOM 1485 C C . ALA A 1 192 ? -8.359 -4.477 5.762 1 98.81 192 ALA A C 1
ATOM 1487 O O . ALA A 1 192 ? -8.188 -5.086 4.703 1 98.81 192 ALA A O 1
ATOM 1488 N N . LEU A 1 193 ? -8.547 -5.094 6.941 1 98.62 193 LEU A N 1
ATOM 1489 C CA . LEU A 1 193 ? -8.102 -6.477 7.031 1 98.62 193 LEU A CA 1
ATOM 1490 C C . LEU A 1 193 ? -9.289 -7.43 7.117 1 98.62 193 LEU A C 1
ATOM 1492 O O . LEU A 1 193 ? -9.211 -8.57 6.66 1 98.62 193 LEU A O 1
ATOM 1496 N N . THR A 1 194 ? -10.438 -6.988 7.73 1 98.38 194 THR A N 1
ATOM 1497 C CA . THR A 1 194 ? -11.445 -7.992 8.047 1 98.38 194 THR A CA 1
ATOM 1498 C C . THR A 1 194 ? -12.82 -7.551 7.551 1 98.38 194 THR A C 1
ATOM 1500 O O . THR A 1 194 ? -13.68 -8.383 7.266 1 98.38 194 THR A O 1
ATOM 1503 N N . GLU A 1 195 ? -13.07 -6.23 7.535 1 97.69 195 GLU A N 1
ATOM 1504 C CA . GLU A 1 195 ? -14.352 -5.691 7.094 1 97.69 195 GLU A CA 1
ATOM 1505 C C . GLU A 1 195 ? -14.164 -4.453 6.219 1 97.69 195 GLU A C 1
ATOM 1507 O O . GLU A 1 195 ? -13.062 -3.896 6.156 1 97.69 195 GLU A O 1
ATOM 1512 N N . THR A 1 196 ? -15.242 -4.109 5.492 1 97.44 196 THR A N 1
ATOM 1513 C CA . THR A 1 196 ? -15.289 -2.809 4.828 1 97.44 196 THR A CA 1
ATOM 1514 C C . THR A 1 196 ? -15.32 -1.681 5.855 1 97.44 196 THR A C 1
ATOM 1516 O O . THR A 1 196 ? -16.078 -1.743 6.832 1 97.44 196 THR A O 1
ATOM 1519 N N . THR A 1 197 ? -14.492 -0.674 5.723 1 98.69 197 THR A N 1
ATOM 1520 C CA . THR A 1 197 ? -14.352 0.363 6.738 1 98.69 197 THR A CA 1
ATOM 1521 C C . THR A 1 197 ? -13.844 1.662 6.121 1 98.69 197 THR A C 1
ATOM 1523 O O . THR A 1 197 ? -13.141 1.64 5.105 1 98.69 197 THR A O 1
ATOM 1526 N N . PRO A 1 198 ? -14.148 2.8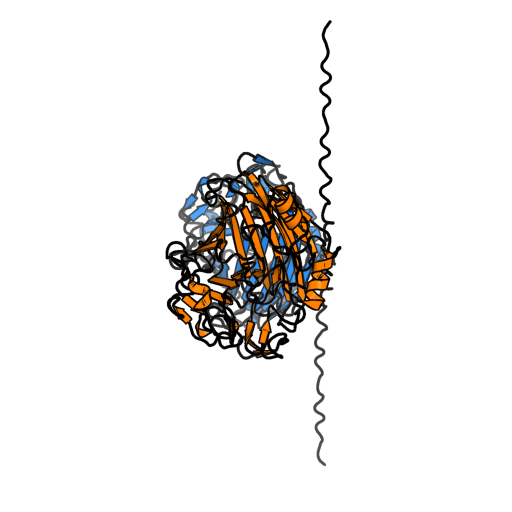34 6.656 1 98.69 198 PRO A N 1
ATOM 1527 C CA . PRO A 1 198 ? -13.547 4.082 6.191 1 98.69 198 PRO A CA 1
ATOM 1528 C C . PRO A 1 198 ? -12.109 4.266 6.684 1 98.69 198 PRO A C 1
ATOM 1530 O O . PRO A 1 198 ? -11.797 3.922 7.828 1 98.69 198 PRO A O 1
ATOM 1533 N N . ILE A 1 199 ? -11.219 4.719 5.848 1 98.81 199 ILE A N 1
ATOM 1534 C CA . ILE A 1 199 ? -9.852 5.094 6.211 1 98.81 199 ILE A CA 1
ATOM 1535 C C . ILE A 1 199 ? -9.477 6.398 5.512 1 98.81 199 ILE A C 1
ATOM 1537 O O . ILE A 1 199 ? -9.531 6.488 4.285 1 98.81 199 ILE A O 1
ATOM 1541 N N . MET A 1 200 ? -9.125 7.398 6.164 1 98.75 200 MET A N 1
ATOM 1542 C CA . MET A 1 200 ? -8.539 8.648 5.695 1 98.75 200 MET A CA 1
ATOM 1543 C C . MET A 1 200 ? -7.59 9.234 6.738 1 98.75 200 MET A C 1
ATOM 1545 O O . MET A 1 200 ? -8.031 9.727 7.773 1 98.75 200 MET A O 1
ATOM 1549 N N . LEU A 1 201 ? -6.328 9.133 6.496 1 98.75 201 LEU A N 1
ATOM 1550 C CA . LEU A 1 201 ? -5.32 9.578 7.457 1 98.75 201 LEU A CA 1
ATOM 1551 C C . LEU A 1 201 ? -4.648 10.859 6.988 1 98.75 201 LEU A C 1
ATOM 1553 O O . LEU A 1 201 ? -4.707 11.203 5.805 1 98.75 201 LEU A O 1
ATOM 1557 N N . ALA A 1 202 ? -4.031 11.539 7.871 1 98.75 202 ALA A N 1
ATOM 1558 C CA . ALA A 1 202 ? -3.225 12.719 7.551 1 98.75 202 ALA A CA 1
ATOM 1559 C C . ALA A 1 202 ? -2.148 12.945 8.609 1 98.75 202 ALA A C 1
ATOM 1561 O O . ALA A 1 202 ? -2.322 12.57 9.773 1 98.75 202 ALA A O 1
ATOM 1562 N N . ASN A 1 203 ? -1.057 13.461 8.203 1 98.56 203 ASN A N 1
ATOM 1563 C CA . ASN A 1 203 ? -0.113 14.055 9.148 1 98.56 203 ASN A CA 1
ATOM 1564 C C . ASN A 1 203 ? -0.56 15.438 9.594 1 98.56 203 ASN A C 1
ATOM 1566 O O . ASN A 1 203 ? -0.804 16.312 8.758 1 98.56 203 ASN A O 1
ATOM 1570 N N . HIS A 1 204 ? -0.671 15.602 10.852 1 98.69 204 HIS A N 1
ATOM 1571 C CA . HIS A 1 204 ? -1.101 16.875 11.422 1 98.69 204 HIS A CA 1
ATOM 1572 C C . HIS A 1 204 ? 0.096 17.734 11.82 1 98.69 204 HIS A C 1
ATOM 1574 O O . HIS A 1 204 ? 0.215 18.141 12.977 1 98.69 204 HIS A O 1
ATOM 1580 N N . ILE A 1 205 ? 0.915 18.125 10.922 1 98.56 205 ILE A N 1
ATOM 1581 C CA . ILE A 1 205 ? 2.135 18.859 11.203 1 98.56 205 ILE A CA 1
ATOM 1582 C C . ILE A 1 205 ? 1.822 20.359 11.266 1 98.56 205 ILE A C 1
ATOM 1584 O O . ILE A 1 205 ? 1.2 20.906 10.352 1 98.56 205 ILE A O 1
ATOM 1588 N N . TYR A 1 206 ? 2.191 20.969 12.32 1 98.62 206 TYR A N 1
ATOM 1589 C CA . TYR A 1 206 ? 2.137 22.422 12.508 1 98.62 206 TYR A CA 1
ATOM 1590 C C . TYR A 1 206 ? 3.449 23.078 12.094 1 98.62 206 TYR A C 1
ATOM 1592 O O . TYR A 1 206 ? 4.504 22.766 12.648 1 98.62 206 TYR A O 1
ATOM 1600 N N . TRP A 1 207 ? 3.363 23.984 11.148 1 98.88 207 TRP A N 1
ATOM 1601 C CA . TRP A 1 207 ? 4.562 24.609 10.586 1 98.88 207 TRP A CA 1
ATOM 1602 C C . TRP A 1 207 ? 4.688 26.062 11.047 1 98.88 207 TRP A C 1
ATOM 1604 O O . TRP A 1 207 ? 3.686 26.75 11.203 1 98.88 207 TRP A O 1
ATOM 1614 N N . ASN A 1 208 ? 5.801 26.531 11.273 1 98.88 208 ASN A N 1
ATOM 1615 C CA . ASN A 1 208 ? 6.203 27.922 11.352 1 98.88 208 ASN A CA 1
ATOM 1616 C C . ASN A 1 208 ? 7.535 28.172 10.641 1 98.88 208 ASN A C 1
ATOM 1618 O O . ASN A 1 208 ? 8.602 28 11.242 1 98.88 208 ASN A O 1
ATOM 1622 N N . LEU A 1 209 ? 7.492 28.625 9.406 1 98.81 209 LEU A N 1
ATOM 1623 C CA . LEU A 1 209 ? 8.695 28.766 8.586 1 98.81 209 LEU A CA 1
ATOM 1624 C C . LEU A 1 209 ? 9.516 29.969 9.039 1 98.81 209 LEU A C 1
ATOM 1626 O O . LEU A 1 209 ? 10.68 30.094 8.664 1 98.81 209 LEU A O 1
ATOM 1630 N N . ASN A 1 210 ? 8.961 30.906 9.797 1 98.31 210 ASN A N 1
ATOM 1631 C CA . ASN A 1 210 ? 9.766 32.031 10.281 1 98.31 210 ASN A CA 1
ATOM 1632 C C . ASN A 1 210 ? 10.445 31.688 11.609 1 98.31 210 ASN A C 1
ATOM 1634 O O . ASN A 1 210 ? 11.156 32.5 12.172 1 98.31 210 ASN A O 1
ATOM 1638 N N . ALA A 1 211 ? 10.203 30.438 12.102 1 98.69 211 ALA A N 1
ATOM 1639 C CA . ALA A 1 211 ? 10.891 29.875 13.266 1 98.69 211 ALA A CA 1
ATOM 1640 C C . ALA A 1 211 ? 10.617 30.703 14.516 1 98.69 211 ALA A C 1
ATOM 1642 O O . ALA A 1 211 ? 11.508 30.891 15.352 1 98.69 211 ALA A O 1
ATOM 1643 N N . PHE A 1 212 ? 9.492 31.312 14.562 1 98.69 212 PHE A N 1
ATOM 1644 C CA . PHE A 1 212 ? 9 32.094 15.695 1 98.69 212 PHE A CA 1
ATOM 1645 C C . PHE A 1 212 ? 9.852 33.344 15.914 1 98.69 212 PHE A C 1
ATOM 1647 O O . PHE A 1 212 ? 9.922 33.875 17.031 1 98.69 212 PHE A O 1
ATOM 1654 N N . LYS A 1 213 ? 10.492 33.75 14.914 1 98.62 213 LYS A N 1
ATOM 1655 C CA . LYS A 1 213 ? 11.18 35.031 14.992 1 98.62 213 LYS A CA 1
ATOM 1656 C C . LYS A 1 213 ? 10.188 36.188 15.031 1 98.62 213 LYS A C 1
ATOM 1658 O O . LYS A 1 213 ? 10.516 37.281 15.516 1 98.62 213 LYS A O 1
ATOM 1663 N N . ASP A 1 214 ? 9 35.969 14.531 1 98 214 ASP A N 1
ATOM 1664 C CA . ASP A 1 214 ? 7.879 36.906 14.617 1 98 214 ASP A CA 1
ATOM 1665 C C . ASP A 1 214 ? 6.762 36.344 15.484 1 98 214 ASP A C 1
ATOM 1667 O O . ASP A 1 214 ? 6.711 35.125 15.734 1 98 214 ASP A O 1
ATOM 1671 N N . GLU A 1 215 ? 5.816 37.219 15.891 1 97.5 215 GLU A N 1
ATOM 1672 C CA . GLU A 1 215 ? 4.715 36.812 16.766 1 97.5 215 GLU A CA 1
ATOM 1673 C C . GLU A 1 215 ? 3.705 35.969 16 1 97.5 215 GLU A C 1
ATOM 1675 O O . GLU A 1 215 ? 3.057 35.094 16.594 1 97.5 215 GLU A O 1
ATOM 1680 N N . THR A 1 216 ? 3.51 36.25 14.742 1 98.44 216 THR A N 1
ATOM 1681 C CA . THR A 1 216 ? 2.572 35.531 13.914 1 98.44 216 THR A CA 1
ATOM 1682 C C . THR A 1 216 ? 3.154 35.281 12.523 1 98.44 216 THR A C 1
ATOM 1684 O O . THR A 1 216 ? 4.266 35.719 12.227 1 98.44 216 THR A O 1
ATOM 1687 N N . ILE A 1 217 ? 2.408 34.5 11.734 1 98.62 217 ILE A N 1
ATOM 1688 C CA . ILE A 1 217 ? 2.867 34.25 10.375 1 98.62 217 ILE A CA 1
ATOM 1689 C C . ILE A 1 217 ? 2.166 35.156 9.391 1 98.62 217 ILE A C 1
ATOM 1691 O O . ILE A 1 217 ? 2.428 35.125 8.188 1 98.62 217 ILE A O 1
ATOM 1695 N N . LEU A 1 218 ? 1.334 36.094 9.82 1 98.62 218 LEU A N 1
ATOM 1696 C CA . LEU A 1 218 ? 0.378 36.812 8.984 1 98.62 218 LEU A CA 1
ATOM 1697 C C . LEU A 1 218 ? 1.098 37.719 8 1 98.62 218 LEU A C 1
ATOM 1699 O O . LEU A 1 218 ? 0.745 37.781 6.824 1 98.62 218 LEU A O 1
ATOM 1703 N N . GLU A 1 219 ? 2.088 38.438 8.445 1 98.5 219 GLU A N 1
ATOM 1704 C CA . GLU A 1 219 ? 2.795 39.406 7.586 1 98.5 219 GLU A CA 1
ATOM 1705 C C . GLU A 1 219 ? 4.117 38.812 7.098 1 98.5 219 GLU A C 1
ATOM 1707 O O . GLU A 1 219 ? 4.957 39.531 6.555 1 98.5 219 GLU A O 1
ATOM 1712 N N . ASP A 1 220 ? 4.25 37.531 7.234 1 98.69 220 ASP A N 1
ATOM 1713 C CA . ASP A 1 220 ? 5.52 36.906 6.926 1 98.69 220 ASP A CA 1
ATOM 1714 C C . ASP A 1 220 ? 5.34 35.812 5.867 1 98.69 220 ASP A C 1
ATOM 1716 O O . ASP A 1 220 ? 6.051 35.781 4.863 1 98.69 220 ASP A O 1
ATOM 1720 N N . THR A 1 221 ? 4.496 34.875 6.098 1 98.88 221 THR A N 1
ATOM 1721 C CA . THR A 1 221 ? 4.379 33.656 5.328 1 98.88 221 THR A CA 1
ATOM 1722 C C . THR A 1 221 ? 3.562 33.875 4.059 1 98.88 221 THR A C 1
ATOM 1724 O O . THR A 1 221 ? 2.412 34.312 4.125 1 98.88 221 THR A O 1
ATOM 1727 N N . TRP A 1 222 ? 4.168 33.688 2.941 1 98.88 222 TRP A N 1
ATOM 1728 C CA . TRP A 1 222 ? 3.523 33.656 1.633 1 98.88 222 TRP A CA 1
ATOM 1729 C C . TRP A 1 222 ? 3.057 32.25 1.287 1 98.88 222 TRP A C 1
ATOM 1731 O O . TRP A 1 222 ? 3.787 31.281 1.498 1 98.88 222 TRP A O 1
ATOM 1741 N N . LEU A 1 223 ? 1.77 32.094 0.866 1 98.94 223 LEU A N 1
ATOM 1742 C CA . LEU A 1 223 ? 1.172 30.781 0.583 1 98.94 223 LEU A CA 1
ATOM 1743 C C . LEU A 1 223 ? 0.547 30.766 -0.809 1 98.94 223 LEU A C 1
ATOM 1745 O O . LEU A 1 223 ? -0.15 31.703 -1.194 1 98.94 223 LEU A O 1
ATOM 1749 N N . GLN A 1 224 ? 0.836 29.75 -1.549 1 98.94 224 GLN A N 1
ATOM 1750 C CA . GLN A 1 224 ? 0.196 29.531 -2.84 1 98.94 224 GLN A CA 1
ATOM 1751 C C . GLN A 1 224 ? -0.364 28.109 -2.93 1 98.94 224 GLN A C 1
ATOM 1753 O O . GLN A 1 224 ? 0.327 27.141 -2.609 1 98.94 224 GLN A O 1
ATOM 1758 N N . LEU A 1 225 ? -1.607 27.938 -3.291 1 98.88 225 LEU A N 1
ATOM 1759 C CA . LEU A 1 225 ? -2.295 26.703 -3.639 1 98.88 225 LEU A CA 1
ATOM 1760 C C . LEU A 1 225 ? -2.676 26.688 -5.117 1 98.88 225 LEU A C 1
ATOM 1762 O O . LEU A 1 225 ? -3.844 26.891 -5.461 1 98.88 225 LEU A O 1
ATOM 1766 N N . PRO A 1 226 ? -1.767 26.328 -5.941 1 98.38 226 PRO A N 1
ATOM 1767 C CA . PRO A 1 226 ? -1.954 26.578 -7.371 1 98.38 226 PRO A CA 1
ATOM 1768 C C . PRO A 1 226 ? -3.072 25.734 -7.98 1 98.38 226 PRO A C 1
ATOM 1770 O O . PRO A 1 226 ? -3.656 26.125 -9 1 98.38 226 PRO A O 1
ATOM 1773 N N . LEU A 1 227 ? -3.438 24.672 -7.344 1 98 227 LEU A N 1
ATOM 1774 C CA . LEU A 1 227 ? -4.41 23.766 -7.938 1 98 227 LEU A CA 1
ATOM 1775 C C . LEU A 1 227 ? -5.73 23.812 -7.176 1 98 227 LEU A C 1
ATOM 1777 O O . LEU A 1 227 ? -6.621 22.984 -7.422 1 98 227 LEU A O 1
ATOM 1781 N N . SER A 1 228 ? -5.867 24.688 -6.223 1 98.75 228 SER A N 1
ATOM 1782 C CA . SER A 1 228 ? -7.035 24.688 -5.348 1 98.75 228 SER A CA 1
ATOM 1783 C C . SER A 1 228 ? -7.934 25.891 -5.621 1 98.75 228 SER A C 1
ATOM 1785 O O . SER A 1 228 ? -7.922 26.859 -4.871 1 98.75 228 SER A O 1
ATOM 1787 N N . LYS A 1 229 ? -8.82 25.734 -6.613 1 98.62 229 LYS A N 1
ATOM 1788 C CA . LYS A 1 229 ? -9.758 26.781 -6.992 1 98.62 229 LYS A CA 1
ATOM 1789 C C . LYS A 1 229 ? -11.094 26.609 -6.27 1 98.62 229 LYS A C 1
ATOM 1791 O O . LYS A 1 229 ? -11.977 27.469 -6.375 1 98.62 229 LYS A O 1
ATOM 1796 N N . ARG A 1 230 ? -11.242 25.562 -5.59 1 98.62 230 ARG A N 1
ATOM 1797 C CA . ARG A 1 230 ? -12.484 25.234 -4.891 1 98.62 230 ARG A CA 1
ATOM 1798 C C . ARG A 1 230 ? -12.203 24.766 -3.467 1 98.62 230 ARG A C 1
ATOM 1800 O O . ARG A 1 230 ? -11.078 24.375 -3.15 1 98.62 230 ARG A O 1
ATOM 1807 N N . LEU A 1 231 ? -13.141 24.844 -2.576 1 98.69 231 LEU A N 1
ATOM 1808 C CA . LEU A 1 231 ? -13.062 24.297 -1.228 1 98.69 231 LEU A CA 1
ATOM 1809 C C . LEU A 1 231 ? -14.406 23.719 -0.795 1 98.69 231 LEU A C 1
ATOM 1811 O O . LEU A 1 231 ? -15.445 24.031 -1.396 1 98.69 231 LEU A O 1
ATOM 1815 N N . ILE A 1 232 ? -14.406 22.844 0.151 1 98.81 232 ILE A N 1
ATOM 1816 C CA . ILE A 1 232 ? -15.617 22.219 0.681 1 98.81 232 ILE A CA 1
ATOM 1817 C C . ILE A 1 232 ? -16.359 23.203 1.576 1 98.81 232 ILE A C 1
ATOM 1819 O O . ILE A 1 232 ? -15.773 23.766 2.512 1 98.81 232 ILE A O 1
ATOM 1823 N N . GLY A 1 233 ? -17.641 23.469 1.285 1 98.62 233 GLY A N 1
ATOM 1824 C CA . GLY A 1 233 ? -18.469 24.281 2.156 1 98.62 233 GLY A CA 1
ATOM 1825 C C . GLY A 1 233 ? -18.844 23.594 3.447 1 98.62 233 GLY A C 1
ATOM 1826 O O . GLY A 1 233 ? -19.109 22.391 3.457 1 98.62 233 GLY A O 1
ATOM 1827 N N . THR A 1 234 ? -18.875 24.328 4.543 1 98.38 234 THR A N 1
ATOM 1828 C CA . THR A 1 234 ? -19.203 23.766 5.848 1 98.38 234 THR A CA 1
ATOM 1829 C C . THR A 1 234 ? -20.219 24.641 6.574 1 98.38 234 THR A C 1
ATOM 1831 O O . THR A 1 234 ? -20.484 25.766 6.156 1 98.38 234 THR A O 1
ATOM 1834 N N . ASN A 1 235 ? -20.859 24.078 7.629 1 98 235 ASN A N 1
ATOM 1835 C CA . ASN A 1 235 ? -21.703 24.859 8.531 1 98 235 ASN A CA 1
ATOM 1836 C C . ASN A 1 235 ? -20.875 25.547 9.609 1 98 235 ASN A C 1
ATOM 1838 O O . ASN A 1 235 ? -19.641 25.609 9.508 1 98 235 ASN A O 1
ATOM 1842 N N . GLY A 1 236 ? -21.5 26.031 10.633 1 97.94 236 GLY A N 1
ATOM 1843 C CA . GLY A 1 236 ? -20.844 26.859 11.625 1 97.94 236 GLY A CA 1
ATOM 1844 C C . GLY A 1 236 ? -19.922 26.094 12.539 1 97.94 236 GLY A C 1
ATOM 1845 O O . GLY A 1 236 ? -19.109 26.672 13.25 1 97.94 236 GLY A O 1
ATOM 1846 N N . ILE A 1 237 ? -20 24.766 12.562 1 97.38 237 ILE A N 1
ATOM 1847 C CA . ILE A 1 237 ? -19.094 23.938 13.367 1 97.38 237 ILE A CA 1
ATOM 1848 C C . ILE A 1 237 ? -18.172 23.141 12.453 1 97.38 237 ILE A C 1
ATOM 1850 O O . ILE A 1 237 ? -17.656 22.094 12.852 1 97.38 237 ILE A O 1
ATOM 1854 N N . LEU A 1 238 ? -18.047 23.531 11.133 1 97.88 238 LEU A N 1
ATOM 1855 C CA . LEU A 1 238 ? -17.078 23.078 10.141 1 97.88 238 LEU A CA 1
ATOM 1856 C C . LEU A 1 238 ? -17.391 21.656 9.688 1 97.88 238 LEU A C 1
ATOM 1858 O O . LEU A 1 238 ? -16.484 20.906 9.32 1 97.88 238 LEU A O 1
ATOM 1862 N N . ILE A 1 239 ? -18.672 21.266 9.711 1 98 239 ILE A N 1
ATOM 1863 C CA . ILE A 1 239 ? -19.156 20.031 9.094 1 98 239 ILE A CA 1
ATOM 1864 C C . ILE A 1 239 ? -19.547 20.312 7.641 1 98 239 ILE A C 1
ATOM 1866 O O . ILE A 1 239 ? -20.281 21.25 7.355 1 98 239 ILE A O 1
ATOM 1870 N N . PRO A 1 240 ? -19.031 19.484 6.754 1 98.19 240 PRO A N 1
ATOM 1871 C CA . PRO A 1 240 ? -19.422 19.688 5.359 1 98.19 240 PRO A CA 1
ATOM 1872 C C . PRO A 1 240 ? -20.938 19.734 5.176 1 98.19 240 PRO A C 1
ATOM 1874 O O . PRO A 1 240 ? -21.656 18.906 5.734 1 98.19 240 PRO A O 1
ATOM 1877 N N . ASN A 1 241 ? -21.438 20.672 4.418 1 97.31 241 ASN A N 1
ATOM 1878 C CA . ASN A 1 241 ? -22.875 20.875 4.246 1 97.31 241 ASN A CA 1
ATOM 1879 C C . ASN A 1 241 ? -23.344 20.453 2.852 1 97.31 241 ASN A C 1
ATOM 1881 O O . ASN A 1 241 ? -24.438 20.812 2.424 1 97.31 241 ASN A O 1
ATOM 1885 N N . GLY A 1 242 ? -22.469 19.797 2.096 1 97 242 GLY A N 1
ATOM 1886 C CA . GLY A 1 242 ? -22.844 19.266 0.796 1 97 242 GLY A CA 1
ATOM 1887 C C . GLY A 1 242 ? -22.453 20.172 -0.357 1 97 242 GLY A C 1
ATOM 1888 O O . GLY A 1 242 ? -22.453 19.75 -1.515 1 97 242 GLY A O 1
ATOM 1889 N N . THR A 1 243 ? -22 21.406 -0.101 1 97.81 243 THR A N 1
ATOM 1890 C CA . THR A 1 243 ? -21.688 22.344 -1.179 1 97.81 243 THR A CA 1
ATOM 1891 C C . THR A 1 243 ? -20.188 22.344 -1.473 1 97.81 243 THR A C 1
ATOM 1893 O O . THR A 1 243 ? -19.375 22 -0.609 1 97.81 243 THR A O 1
ATOM 1896 N N . ILE A 1 244 ? -19.859 22.609 -2.689 1 98.5 244 ILE A N 1
ATOM 1897 C CA . ILE A 1 244 ? -18.5 22.922 -3.152 1 98.5 244 ILE A CA 1
ATOM 1898 C C . ILE A 1 244 ? -18.422 24.391 -3.557 1 98.5 244 ILE A C 1
ATOM 1900 O O . ILE A 1 244 ? -19.219 24.859 -4.379 1 98.5 244 ILE A O 1
ATOM 1904 N N . LEU A 1 245 ? -17.516 25.109 -2.957 1 98.62 245 LEU A N 1
ATOM 1905 C CA . LEU A 1 245 ? -17.422 26.547 -3.164 1 98.62 245 LEU A CA 1
ATOM 1906 C C . LEU A 1 245 ? -16.219 26.891 -4.047 1 98.62 245 LEU A C 1
ATOM 1908 O O . LEU A 1 245 ? -15.219 26.172 -4.031 1 98.62 245 LEU A O 1
ATOM 1912 N N . ASP A 1 246 ? -16.391 27.938 -4.781 1 98.5 246 ASP A N 1
ATOM 1913 C CA . ASP A 1 246 ? -15.211 28.547 -5.398 1 98.5 246 ASP A CA 1
ATOM 1914 C C . ASP A 1 246 ? -14.461 29.422 -4.398 1 98.5 246 ASP A C 1
ATOM 1916 O O . ASP A 1 246 ? -15.047 29.938 -3.443 1 98.5 246 ASP A O 1
ATOM 1920 N N . VAL A 1 247 ? -13.188 29.609 -4.629 1 98.56 247 VAL A N 1
ATOM 1921 C CA . VAL A 1 247 ? -12.359 30.297 -3.646 1 98.56 247 VAL A CA 1
ATOM 1922 C C . VAL A 1 247 ? -12.602 31.812 -3.732 1 98.56 247 VAL A C 1
ATOM 1924 O O . VAL A 1 247 ? -12.023 32.594 -2.965 1 98.56 247 VAL A O 1
ATOM 1927 N N . ASP A 1 248 ? -13.469 32.25 -4.609 1 98.19 248 ASP A N 1
ATOM 1928 C CA . ASP A 1 248 ? -13.773 33.688 -4.688 1 98.19 248 ASP A CA 1
ATOM 1929 C C . ASP A 1 248 ? -14.758 34.094 -3.598 1 98.19 248 ASP A C 1
ATOM 1931 O O . ASP A 1 248 ? -15.023 35.281 -3.41 1 98.19 248 ASP A O 1
ATOM 1935 N N . VAL A 1 249 ? -15.25 33.156 -2.852 1 98.06 249 VAL A N 1
ATOM 1936 C CA . VAL A 1 249 ? -16.109 33.469 -1.708 1 98.06 249 VAL A CA 1
ATOM 1937 C C . VAL A 1 249 ? -15.328 34.312 -0.697 1 98.06 249 VAL A C 1
ATOM 1939 O O . VAL A 1 249 ? -14.102 34.375 -0.752 1 98.06 249 VAL A O 1
ATOM 1942 N N . TYR A 1 250 ? -16.156 35.062 0.207 1 98.12 250 TYR A N 1
ATOM 1943 C CA . TYR A 1 250 ? -15.531 35.906 1.216 1 98.12 250 TYR A CA 1
ATOM 1944 C C . TYR A 1 250 ? -14.57 36.906 0.574 1 98.12 250 TYR A C 1
ATOM 1946 O O . TYR A 1 250 ? -13.422 37.031 1 1 98.12 250 TYR A O 1
ATOM 1954 N N . ASP A 1 251 ? -14.984 37.469 -0.519 1 98.19 251 ASP A N 1
ATOM 1955 C CA . ASP A 1 251 ? -14.25 38.5 -1.276 1 98.19 251 ASP A CA 1
ATOM 1956 C C . ASP A 1 251 ? -12.859 38 -1.657 1 98.19 251 ASP A C 1
ATOM 1958 O O . ASP A 1 251 ? -11.875 38.719 -1.57 1 98.19 251 ASP A O 1
ATOM 1962 N N . GLY A 1 252 ? -12.703 36.656 -1.871 1 98.5 252 GLY A N 1
ATOM 1963 C CA . GLY A 1 252 ? -11.461 36.094 -2.363 1 98.5 252 GLY A CA 1
ATOM 1964 C C . GLY A 1 252 ? -10.469 35.781 -1.259 1 98.5 252 GLY A C 1
ATOM 1965 O O . GLY A 1 252 ? -9.312 35.438 -1.532 1 98.5 252 GLY A O 1
ATOM 1966 N N . ALA A 1 253 ? -10.891 35.844 -0.002 1 98.69 253 ALA A N 1
ATOM 1967 C CA . ALA A 1 253 ? -9.969 35.625 1.113 1 98.69 253 ALA A CA 1
ATOM 1968 C C . ALA A 1 253 ? -9.312 34.25 1.035 1 98.69 253 ALA A C 1
ATOM 1970 O O . ALA A 1 253 ? -8.102 34.125 1.237 1 98.69 253 ALA A O 1
ATOM 1971 N N . PRO A 1 254 ? -10.055 33.219 0.682 1 98.81 254 PRO A N 1
ATOM 1972 C CA . PRO A 1 254 ? -9.398 31.906 0.628 1 98.81 254 PRO A CA 1
ATOM 1973 C C . PRO A 1 254 ? -8.758 31.625 -0.73 1 98.81 254 PRO A C 1
ATOM 1975 O O . PRO A 1 254 ? -8.336 30.5 -0.996 1 98.81 254 PRO A O 1
ATOM 1978 N N . ASP A 1 255 ? -8.719 32.625 -1.662 1 98.88 255 ASP A N 1
ATOM 1979 C CA . ASP A 1 255 ? -8.102 32.406 -2.971 1 98.88 255 ASP A CA 1
ATOM 1980 C C . ASP A 1 255 ? -6.578 32.531 -2.883 1 98.88 255 ASP A C 1
ATOM 1982 O O . ASP A 1 255 ? -6.031 33.656 -2.934 1 98.88 255 ASP A O 1
ATOM 1986 N N . PHE A 1 256 ? -5.961 31.422 -2.811 1 98.88 256 PHE A N 1
ATOM 1987 C CA . PHE A 1 256 ? -4.504 31.375 -2.76 1 98.88 256 PHE A CA 1
ATOM 1988 C C . PHE A 1 256 ? -3.934 30.828 -4.059 1 98.88 256 PHE A C 1
ATOM 1990 O O . PHE A 1 256 ? -2.795 30.344 -4.094 1 98.88 256 PHE A O 1
ATOM 1997 N N . VAL A 1 257 ? -4.621 30.828 -5.156 1 98.69 257 VAL A N 1
ATOM 1998 C CA . VAL A 1 257 ? -4.188 30.234 -6.422 1 98.69 257 VAL A CA 1
ATOM 1999 C C . VAL A 1 257 ? -2.949 30.969 -6.934 1 98.69 257 VAL A C 1
ATOM 2001 O O . VAL A 1 257 ? -1.973 30.328 -7.344 1 98.69 257 VAL A O 1
ATOM 2004 N N . SER A 1 258 ? -2.938 32.312 -6.918 1 98.12 258 SER A N 1
ATOM 2005 C CA . SER A 1 258 ? -1.785 33.094 -7.34 1 98.12 258 SER A CA 1
ATOM 2006 C C . SER A 1 258 ? -0.835 33.344 -6.176 1 98.12 258 SER A C 1
ATOM 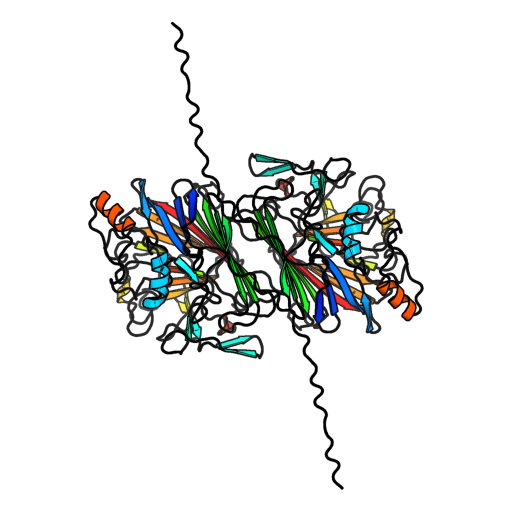2008 O O . SER A 1 258 ? 0.253 33.906 -6.363 1 98.12 258 SER A O 1
ATOM 2010 N N . GLY A 1 259 ? -1.045 33.031 -5.082 1 98.62 259 GLY A N 1
ATOM 2011 C CA . GLY A 1 259 ? -0.245 33.188 -3.877 1 98.62 259 GLY A CA 1
ATOM 2012 C C . GLY A 1 259 ? -0.379 34.562 -3.252 1 98.62 259 GLY A C 1
ATOM 2013 O O . GLY A 1 259 ? -0.596 35.531 -3.955 1 98.62 259 GLY A O 1
ATOM 2014 N N . LYS A 1 260 ? -0.309 34.688 -2.066 1 98.75 260 LYS A N 1
ATOM 2015 C CA . LYS A 1 260 ? -0.309 35.906 -1.28 1 98.75 260 LYS A CA 1
ATOM 2016 C C . LYS A 1 260 ? 0.051 35.625 0.176 1 98.75 260 LYS A C 1
ATOM 2018 O O . LYS A 1 260 ? 0.182 34.469 0.578 1 98.75 260 LYS A O 1
ATOM 2023 N N . LEU A 1 261 ? 0.235 36.688 0.925 1 98.88 261 LEU A N 1
ATOM 2024 C CA . LEU A 1 261 ? 0.478 36.531 2.354 1 98.88 261 LEU A CA 1
ATOM 2025 C C . LEU A 1 261 ? -0.734 35.906 3.047 1 98.88 261 LEU A C 1
ATOM 2027 O O . LEU A 1 261 ? -1.875 36.25 2.729 1 98.88 261 LEU A O 1
ATOM 2031 N N . VAL A 1 262 ? -0.499 35.094 4.023 1 98.88 262 VAL A N 1
ATOM 2032 C CA . VAL A 1 262 ? -1.57 34.438 4.777 1 98.88 262 VAL A CA 1
ATOM 2033 C C . VAL A 1 262 ? -2.457 35.5 5.422 1 98.88 262 VAL A C 1
ATOM 2035 O O . VAL A 1 262 ? -3.676 35.344 5.5 1 98.88 262 VAL A O 1
ATOM 2038 N N . GLY A 1 263 ? -1.884 36.594 5.816 1 98.75 263 GLY A N 1
ATOM 2039 C CA . GLY A 1 263 ? -2.605 37.625 6.57 1 98.75 263 GLY A CA 1
ATOM 2040 C C . GLY A 1 263 ? -3.301 38.625 5.684 1 98.75 263 GLY A C 1
ATOM 2041 O O . GLY A 1 263 ? -4.117 39.438 6.16 1 98.75 263 GLY A O 1
ATOM 2042 N N . GLN A 1 264 ? -2.996 38.625 4.375 1 98.56 264 GLN A N 1
ATOM 2043 C CA . GLN A 1 264 ? -3.408 39.688 3.494 1 98.56 264 GLN A CA 1
ATOM 2044 C C . GLN A 1 264 ? -4.914 39.938 3.584 1 98.56 264 GLN A C 1
ATOM 2046 O O . GLN A 1 264 ? -5.363 41.094 3.652 1 98.56 264 GLN A O 1
ATOM 2051 N N . ASP A 1 265 ? -5.758 38.844 3.564 1 98.44 265 ASP A N 1
ATOM 2052 C CA . ASP A 1 265 ? -7.207 39 3.521 1 98.44 265 ASP A CA 1
ATOM 2053 C C . ASP A 1 265 ? -7.863 38.312 4.723 1 98.44 265 ASP A C 1
ATOM 2055 O O . ASP A 1 265 ? -9.023 37.906 4.656 1 98.44 265 ASP A O 1
ATOM 2059 N N . ILE A 1 266 ? -7.113 38.188 5.797 1 98.06 266 ILE A N 1
ATOM 2060 C CA . ILE A 1 266 ? -7.551 37.312 6.898 1 98.06 266 ILE A CA 1
ATOM 2061 C C . ILE A 1 266 ? -8.789 37.938 7.555 1 98.06 266 ILE A C 1
ATOM 2063 O O . ILE A 1 266 ? -9.664 37.188 8.023 1 98.06 266 ILE A O 1
ATOM 2067 N N . GLU A 1 267 ? -8.93 39.25 7.574 1 97.69 267 GLU A N 1
ATOM 2068 C CA . GLU A 1 267 ? -10.062 39.906 8.211 1 97.69 267 GLU A CA 1
ATOM 2069 C C . GLU A 1 267 ? -11.359 39.656 7.461 1 97.69 267 GLU A C 1
ATOM 2071 O O . GLU A 1 267 ? -12.453 39.781 8.023 1 97.69 267 GLU A O 1
ATOM 2076 N N . LYS A 1 268 ? -11.305 39.25 6.223 1 98.5 268 LYS A N 1
ATOM 2077 C CA . LYS A 1 268 ? -12.477 39 5.391 1 98.5 268 LYS A CA 1
ATOM 2078 C C . LYS A 1 268 ? -12.961 37.562 5.574 1 98.5 268 LYS A C 1
ATOM 2080 O O . LYS A 1 268 ? -13.945 37.156 4.957 1 98.5 268 LYS A O 1
ATOM 2085 N N . THR A 1 269 ? -12.352 36.812 6.504 1 98.5 269 THR A N 1
ATOM 2086 C CA . THR A 1 269 ? -12.648 35.406 6.648 1 98.5 269 THR A CA 1
ATOM 2087 C C . THR A 1 269 ? -13.688 35.156 7.738 1 98.5 269 THR A C 1
ATOM 2089 O O . THR A 1 269 ? -13.844 34.062 8.227 1 98.5 269 THR A O 1
ATOM 2092 N N . ASP A 1 270 ? -14.359 36.219 8.133 1 98.06 270 ASP A N 1
ATOM 2093 C CA . ASP A 1 270 ? -15.367 36.094 9.18 1 98.06 270 ASP A CA 1
ATOM 2094 C C . ASP A 1 270 ? -16.391 35.031 8.828 1 98.06 270 ASP A C 1
ATOM 2096 O O . ASP A 1 270 ? -17.172 35.188 7.887 1 98.06 270 ASP A O 1
ATOM 2100 N N . GLY A 1 271 ? -16.391 33.875 9.586 1 97.69 271 GLY A N 1
ATOM 2101 C CA . GLY A 1 271 ? -17.328 32.812 9.352 1 97.69 271 GLY A CA 1
ATOM 2102 C C . GLY A 1 271 ? -16.766 31.703 8.484 1 97.69 271 GLY A C 1
ATOM 2103 O O . GLY A 1 271 ? -17.359 30.609 8.406 1 97.69 271 GLY A O 1
ATOM 2104 N N . LEU A 1 272 ? -15.633 31.938 7.844 1 98.31 272 LEU A N 1
ATOM 2105 C CA . LEU A 1 272 ? -15.047 30.938 6.949 1 98.31 272 LEU A CA 1
ATOM 2106 C C . LEU A 1 272 ? -14.562 29.719 7.734 1 98.31 272 LEU A C 1
ATOM 2108 O O . LEU A 1 272 ? -14.727 28.594 7.285 1 98.31 272 LEU A O 1
ATOM 2112 N N . CYS A 1 273 ? -14.016 29.984 8.906 1 98 273 CYS A N 1
ATOM 2113 C CA . CYS A 1 273 ? -13.516 28.906 9.75 1 98 273 CYS A CA 1
ATOM 2114 C C . CYS A 1 273 ? -14.539 28.531 10.82 1 98 273 CYS A C 1
ATOM 2116 O O . CYS A 1 273 ? -14.172 28.031 11.883 1 98 273 CYS A O 1
ATOM 2118 N N . GLY A 1 274 ? -15.844 28.797 10.562 1 97.38 274 GLY A N 1
ATOM 2119 C CA . GLY A 1 274 ? -16.906 28.5 11.508 1 97.38 274 GLY A CA 1
ATOM 2120 C C . GLY A 1 274 ? -17.484 29.75 12.148 1 97.38 274 GLY A C 1
ATOM 2121 O O . GLY A 1 274 ? -17.016 30.859 11.906 1 97.38 274 GLY A O 1
ATOM 2122 N N . THR A 1 275 ? -18.484 29.578 12.953 1 97.31 275 THR A N 1
ATOM 2123 C CA . THR A 1 275 ? -19.188 30.688 13.602 1 97.31 275 THR A CA 1
ATOM 2124 C C . THR A 1 275 ? -18.234 31.469 14.5 1 97.31 275 THR A C 1
ATOM 2126 O O . THR A 1 275 ? -17.516 30.891 15.312 1 97.31 275 THR A O 1
ATOM 2129 N N . ASP A 1 276 ? -18.188 32.812 14.352 1 96.19 276 ASP A N 1
ATOM 2130 C CA . ASP A 1 276 ? -17.422 33.75 15.156 1 96.19 276 ASP A CA 1
ATOM 2131 C C . ASP A 1 276 ? -15.922 33.469 15.062 1 96.19 276 ASP A C 1
ATOM 2133 O O . ASP A 1 276 ? -15.195 33.594 16.047 1 96.19 276 ASP A O 1
ATOM 2137 N N . CYS A 1 277 ? -15.516 33 13.984 1 97.38 277 CYS A N 1
ATOM 2138 C CA . CYS A 1 277 ? -14.109 32.688 13.766 1 97.38 277 CYS A CA 1
ATOM 2139 C C . CYS A 1 277 ? -13.531 33.5 12.617 1 97.38 277 CYS A C 1
ATOM 2141 O O . CYS A 1 277 ? -14.18 33.656 11.586 1 97.38 277 CYS A O 1
ATOM 2143 N N . ILE A 1 278 ? -12.367 34.094 12.836 1 97.75 278 ILE A N 1
ATOM 2144 C CA . ILE A 1 278 ? -11.57 34.75 11.805 1 97.75 278 ILE A CA 1
ATOM 2145 C C . ILE A 1 278 ? -10.305 33.938 11.531 1 97.75 278 ILE A C 1
ATOM 2147 O O . ILE A 1 278 ? -9.531 33.656 12.453 1 97.75 278 ILE A O 1
ATOM 2151 N N . GLY A 1 279 ? -10.078 33.5 10.32 1 98.44 279 GLY A N 1
ATOM 2152 C CA . GLY A 1 279 ? -8.93 32.719 9.922 1 98.44 279 GLY A CA 1
ATOM 2153 C C . GLY A 1 279 ? -9.281 31.594 8.969 1 98.44 279 GLY A C 1
ATOM 2154 O O . GLY A 1 279 ? -10.383 31.562 8.398 1 98.44 279 GLY A O 1
ATOM 2155 N N . TYR A 1 280 ? -8.383 30.75 8.656 1 98.81 280 TYR A N 1
ATOM 2156 C CA . TYR A 1 280 ? -8.562 29.641 7.727 1 98.81 280 TYR A CA 1
ATOM 2157 C C . TYR A 1 280 ? -8.617 28.297 8.469 1 98.81 280 TYR A C 1
ATOM 2159 O O . TYR A 1 280 ? -7.859 28.078 9.414 1 98.81 280 TYR A O 1
ATOM 2167 N N . ASP A 1 281 ? -9.477 27.438 8.227 1 98.75 281 ASP A N 1
ATOM 2168 C CA . ASP A 1 281 ? -9.641 26.047 8.641 1 98.75 281 ASP A CA 1
ATOM 2169 C C . ASP A 1 281 ? -10.516 25.281 7.652 1 98.75 281 ASP A C 1
ATOM 2171 O O . ASP A 1 281 ? -11.617 24.844 8 1 98.75 281 ASP A O 1
ATOM 2175 N N . ASN A 1 282 ? -9.938 25.141 6.461 1 98.88 282 ASN A N 1
ATOM 2176 C CA . ASN A 1 282 ? -10.797 24.734 5.355 1 98.88 282 ASN A CA 1
ATOM 2177 C C . ASN A 1 282 ? -10.141 23.656 4.496 1 98.88 282 ASN A C 1
ATOM 2179 O O . ASN A 1 282 ? -8.914 23.609 4.387 1 98.88 282 ASN A O 1
ATOM 2183 N N . CYS A 1 283 ? -11.008 22.828 4 1 98.88 283 CYS A N 1
ATOM 2184 C CA . CYS A 1 283 ? -10.586 21.781 3.082 1 98.88 283 CYS A CA 1
ATOM 2185 C C . CYS A 1 283 ? -10.578 22.281 1.644 1 98.88 283 CYS A C 1
ATOM 2187 O O . CYS A 1 283 ? -11.641 22.469 1.042 1 98.88 283 CYS A O 1
ATOM 2189 N N . PHE A 1 284 ? -9.398 22.469 1.083 1 98.94 284 PHE A N 1
ATOM 2190 C CA . PHE A 1 284 ? -9.234 22.891 -0.302 1 98.94 284 PHE A CA 1
ATOM 2191 C C . PHE A 1 284 ? -9.141 21.688 -1.229 1 98.94 284 PHE A C 1
ATOM 2193 O O . PHE A 1 284 ? -8.414 20.719 -0.941 1 98.94 284 PHE A O 1
ATOM 2200 N N . ILE A 1 285 ? -9.898 21.719 -2.318 1 98.5 285 ILE A N 1
ATOM 2201 C CA . ILE A 1 285 ? -9.898 20.625 -3.293 1 98.5 285 ILE A CA 1
ATOM 2202 C C . ILE A 1 285 ? -8.711 20.781 -4.238 1 98.5 285 ILE A C 1
ATOM 2204 O O . ILE A 1 285 ? -8.375 21.906 -4.645 1 98.5 285 ILE A O 1
ATOM 2208 N N . VAL A 1 286 ? -8.008 19.734 -4.551 1 97.62 286 VAL A N 1
ATOM 2209 C CA . VAL A 1 286 ? -6.91 19.734 -5.512 1 97.62 286 VAL A CA 1
ATOM 2210 C C . VAL A 1 286 ? -7.445 19.422 -6.906 1 97.62 286 VAL A C 1
ATOM 2212 O O . VAL A 1 286 ? -7.742 18.25 -7.215 1 97.62 286 VAL A O 1
ATOM 2215 N N . ASP A 1 287 ? -7.559 20.391 -7.73 1 95.88 287 ASP A N 1
ATOM 2216 C CA . ASP A 1 287 ? -7.992 20.219 -9.117 1 95.88 287 ASP A CA 1
ATOM 2217 C C . ASP A 1 287 ? -6.824 19.812 -10.008 1 95.88 287 ASP A C 1
ATOM 2219 O O . ASP A 1 287 ? -6.145 20.672 -10.586 1 95.88 287 ASP A O 1
ATOM 2223 N N . ARG A 1 288 ? -6.723 18.562 -10.195 1 92.62 288 ARG A N 1
ATOM 2224 C CA . ARG A 1 288 ? -5.562 18.016 -10.891 1 92.62 288 ARG A CA 1
ATOM 2225 C C . ARG A 1 288 ? -5.629 18.328 -12.383 1 92.62 288 ARG A C 1
ATOM 2227 O O . ARG A 1 288 ? -6.676 18.156 -13.008 1 92.62 288 ARG A O 1
ATOM 2234 N N . PRO A 1 289 ? -4.543 18.719 -12.922 1 90.56 289 PRO A N 1
ATOM 2235 C CA . PRO A 1 289 ? -4.496 18.875 -14.375 1 90.56 289 PRO A CA 1
ATOM 2236 C C . PRO A 1 289 ? -4.449 17.547 -15.109 1 90.56 289 PRO A C 1
ATOM 2238 O O . PRO A 1 289 ? -4.18 16.5 -14.5 1 90.56 289 PRO A O 1
ATOM 2241 N N . PRO A 1 290 ? -4.621 17.562 -16.422 1 82.88 290 PRO A N 1
ATOM 2242 C CA . PRO A 1 290 ? -4.691 16.312 -17.203 1 82.88 290 PRO A CA 1
ATOM 2243 C C . PRO A 1 290 ? -3.424 15.477 -17.078 1 82.88 290 PRO A C 1
ATOM 2245 O O . PRO A 1 290 ? -3.494 14.242 -17.078 1 82.88 290 PRO A O 1
ATOM 2248 N N . GLN A 1 291 ? -2.297 16.141 -17.031 1 80.56 291 GLN A N 1
ATOM 2249 C CA . GLN A 1 291 ? -1.032 15.422 -16.969 1 80.56 291 GLN A CA 1
ATOM 2250 C C . GLN A 1 291 ? -0.925 14.609 -15.688 1 80.56 291 GLN A C 1
ATOM 2252 O O . GLN A 1 291 ? -0.091 13.703 -15.578 1 80.56 291 GLN A O 1
ATOM 2257 N N . TYR A 1 292 ? -1.669 15.023 -14.688 1 79.06 292 TYR A N 1
ATOM 2258 C CA . TYR A 1 292 ? -1.748 14.328 -13.406 1 79.06 292 TYR A CA 1
ATOM 2259 C C . TYR A 1 292 ? -3.154 13.789 -13.164 1 79.06 292 TYR A C 1
ATOM 2261 O O . TYR A 1 292 ? -3.676 13.883 -12.055 1 79.06 292 TYR A O 1
ATOM 2269 N N . ALA A 1 293 ? -3.689 13.227 -14.133 1 73.75 293 ALA A N 1
ATOM 2270 C CA . ALA A 1 293 ? -5.117 12.93 -14.094 1 73.75 293 ALA A CA 1
ATOM 2271 C C . ALA A 1 293 ? -5.41 11.758 -13.156 1 73.75 293 ALA A C 1
ATOM 2273 O O . ALA A 1 293 ? -6.512 11.656 -12.609 1 73.75 293 ALA A O 1
ATOM 2274 N N . ALA A 1 294 ? -4.352 10.945 -12.938 1 74.75 294 ALA A N 1
ATOM 2275 C CA . ALA A 1 294 ? -4.609 9.812 -12.047 1 74.75 294 ALA A CA 1
ATOM 2276 C C . ALA A 1 294 ? -4.832 10.281 -10.609 1 74.75 294 ALA A C 1
ATOM 2278 O O . ALA A 1 294 ? -4.031 11.055 -10.078 1 74.75 294 ALA A O 1
ATOM 2279 N N . ARG A 1 295 ? -5.828 9.805 -9.93 1 71.75 295 ARG A N 1
ATOM 2280 C CA . ARG A 1 295 ? -6.285 10.273 -8.633 1 71.75 295 ARG A CA 1
ATOM 2281 C C . ARG A 1 295 ? -5.23 10.031 -7.559 1 71.75 295 ARG A C 1
ATOM 2283 O O . ARG A 1 295 ? -5.227 10.703 -6.52 1 71.75 295 ARG A O 1
ATOM 2290 N N . ASN A 1 296 ? -4.324 9.117 -7.816 1 74.5 296 ASN A N 1
ATOM 2291 C CA . ASN A 1 296 ? -3.357 8.758 -6.781 1 74.5 296 ASN A CA 1
ATOM 2292 C C . ASN A 1 296 ? -1.933 9.117 -7.199 1 74.5 296 ASN A C 1
ATOM 2294 O O . ASN A 1 296 ? -0.969 8.617 -6.609 1 74.5 296 ASN A O 1
ATOM 2298 N N . SER A 1 297 ? -1.854 10.008 -8.164 1 85.31 297 SER A N 1
ATOM 2299 C CA . SER A 1 297 ? -0.539 10.492 -8.578 1 85.31 297 SER A CA 1
ATOM 2300 C C . SER A 1 297 ? -0.062 11.625 -7.672 1 85.31 297 SER A C 1
ATOM 2302 O O . SER A 1 297 ? -0.873 12.398 -7.16 1 85.31 297 SER A O 1
ATOM 2304 N N . ILE A 1 298 ? 1.161 11.742 -7.531 1 92.44 298 ILE A N 1
ATOM 2305 C CA . ILE A 1 298 ? 1.733 12.828 -6.754 1 92.44 298 ILE A CA 1
ATOM 2306 C C . ILE A 1 298 ? 1.782 14.102 -7.598 1 92.44 298 ILE A C 1
ATOM 2308 O O . ILE A 1 298 ? 2.213 14.07 -8.758 1 92.44 298 ILE A O 1
ATOM 2312 N N . VAL A 1 299 ? 1.279 15.211 -7.039 1 95.12 299 VAL A N 1
ATOM 2313 C CA . VAL A 1 299 ? 1.239 16.5 -7.73 1 95.12 299 VAL A CA 1
ATOM 2314 C C . VAL A 1 299 ? 1.614 17.609 -6.766 1 95.12 299 VAL A C 1
ATOM 2316 O O . VAL A 1 299 ? 1.251 17.578 -5.586 1 95.12 299 VAL A O 1
ATOM 2319 N N . PRO A 1 300 ? 2.408 18.609 -7.227 1 95.94 300 PRO A N 1
ATOM 2320 C CA . PRO A 1 300 ? 2.701 19.75 -6.363 1 95.94 300 PRO A CA 1
ATOM 2321 C C . PRO A 1 300 ? 1.458 20.578 -6.035 1 95.94 300 PRO A C 1
ATOM 2323 O O . PRO A 1 300 ? 0.726 20.984 -6.938 1 95.94 300 PRO A O 1
ATOM 2326 N N . ILE A 1 301 ? 1.291 20.844 -4.75 1 98 301 ILE A N 1
ATOM 2327 C CA . ILE A 1 301 ? 0.014 21.469 -4.41 1 98 301 ILE A CA 1
ATOM 2328 C C . ILE A 1 301 ? 0.255 22.734 -3.588 1 98 301 ILE A C 1
ATOM 2330 O O . ILE A 1 301 ? -0.646 23.562 -3.432 1 98 301 ILE A O 1
ATOM 2334 N N . ILE A 1 302 ? 1.417 22.922 -3.008 1 98.81 302 ILE A N 1
ATOM 2335 C CA . ILE A 1 302 ? 1.689 24.078 -2.154 1 98.81 302 ILE A CA 1
ATOM 2336 C C . ILE A 1 302 ? 3.059 24.656 -2.498 1 98.81 302 ILE A C 1
ATOM 2338 O O . ILE A 1 302 ? 4.02 23.922 -2.707 1 98.81 302 ILE A O 1
ATOM 2342 N N . HIS A 1 303 ? 3.166 25.953 -2.6 1 98.81 303 HIS A N 1
ATOM 2343 C CA . HIS A 1 303 ? 4.379 26.734 -2.426 1 98.81 303 HIS A CA 1
ATOM 2344 C C . HIS A 1 303 ? 4.246 27.703 -1.255 1 98.81 303 HIS A C 1
ATOM 2346 O O . HIS A 1 303 ? 3.273 28.469 -1.174 1 98.81 303 HIS A O 1
ATOM 2352 N N . MET A 1 304 ? 5.129 27.672 -0.356 1 98.94 304 MET A N 1
ATOM 2353 C CA . MET A 1 304 ? 5.098 28.516 0.831 1 98.94 304 MET A CA 1
ATOM 2354 C C . MET A 1 304 ? 6.496 29.031 1.171 1 98.94 304 MET A C 1
ATOM 2356 O O . MET A 1 304 ? 7.488 28.344 0.924 1 98.94 304 MET A O 1
ATOM 2360 N N . ASN A 1 305 ? 6.629 30.219 1.664 1 98.94 305 ASN A N 1
ATOM 2361 C CA . ASN A 1 305 ? 7.934 30.688 2.113 1 98.94 305 ASN A CA 1
ATOM 2362 C C . ASN A 1 305 ? 7.801 31.75 3.195 1 98.94 305 ASN A C 1
ATOM 2364 O O . ASN A 1 305 ? 6.742 32.375 3.342 1 98.94 305 ASN A O 1
ATOM 2368 N N . SER A 1 306 ? 8.781 31.938 3.957 1 98.94 306 SER A N 1
ATOM 2369 C CA . SER A 1 306 ? 8.922 32.969 4.969 1 98.94 306 SER A CA 1
ATOM 2370 C C . SER A 1 306 ? 9.844 34.094 4.488 1 98.94 306 SER A C 1
ATOM 2372 O O 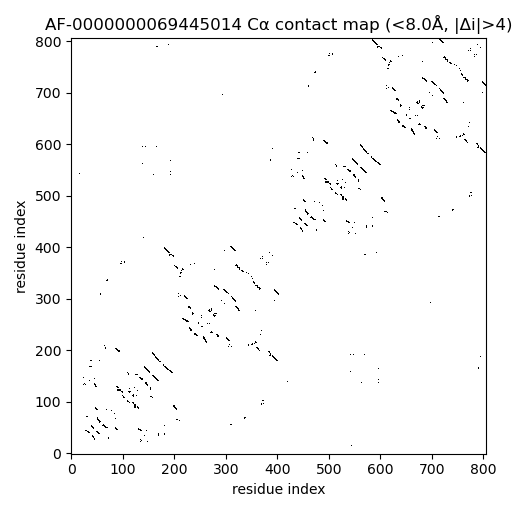. SER A 1 306 ? 10.945 33.844 4.012 1 98.94 306 SER A O 1
ATOM 2374 N N . SER A 1 307 ? 9.391 35.344 4.617 1 98.69 307 SER A N 1
ATOM 2375 C CA . SER A 1 307 ? 10.258 36.469 4.281 1 98.69 307 SER A CA 1
ATOM 2376 C C . SER A 1 307 ? 11.32 36.688 5.355 1 98.69 307 SER A C 1
ATOM 2378 O O . SER A 1 307 ? 12.391 37.219 5.074 1 98.69 307 SER A O 1
ATOM 2380 N N . THR A 1 308 ? 11.07 36.25 6.559 1 98.62 308 THR A N 1
ATOM 2381 C CA . THR A 1 308 ? 11.961 36.469 7.695 1 98.62 308 THR A CA 1
ATOM 2382 C C . THR A 1 308 ? 13.172 35.531 7.617 1 98.62 308 THR A C 1
ATOM 2384 O O . THR A 1 308 ? 14.312 35.969 7.742 1 98.62 308 THR A O 1
ATOM 2387 N N . THR A 1 309 ? 12.969 34.312 7.367 1 98.75 309 THR A N 1
ATOM 2388 C CA . THR A 1 309 ? 14.055 33.312 7.359 1 98.75 309 THR A CA 1
ATOM 2389 C C . THR A 1 309 ? 14.523 33.062 5.934 1 98.75 309 THR A C 1
ATOM 2391 O O . THR A 1 309 ? 15.617 32.531 5.727 1 98.75 309 THR A O 1
ATOM 2394 N N . GLY A 1 310 ? 13.672 33.281 4.961 1 98.88 310 GLY A N 1
ATOM 2395 C CA . GLY A 1 310 ? 13.938 32.906 3.578 1 98.88 310 GLY A CA 1
ATOM 2396 C C . GLY A 1 310 ? 13.68 31.453 3.279 1 98.88 310 GLY A C 1
ATOM 2397 O O . GLY A 1 310 ? 13.836 31.016 2.141 1 98.88 310 GLY A O 1
ATOM 2398 N N . ILE A 1 311 ? 13.234 30.672 4.25 1 98.94 311 ILE A N 1
ATOM 2399 C CA . ILE A 1 311 ? 12.953 29.25 4.031 1 98.94 311 ILE A CA 1
ATOM 2400 C C . ILE A 1 311 ? 11.727 29.094 3.133 1 98.94 311 ILE A C 1
ATOM 2402 O O . ILE A 1 311 ? 10.719 29.781 3.324 1 98.94 311 ILE A O 1
ATOM 2406 N N . SER A 1 312 ? 11.82 28.281 2.086 1 98.88 312 SER A N 1
ATOM 2407 C CA . SER A 1 312 ? 10.688 27.922 1.239 1 98.88 312 SER A CA 1
ATOM 2408 C C . SER A 1 312 ? 10.32 26.453 1.422 1 98.88 312 SER A C 1
ATOM 2410 O O . SER A 1 312 ? 11.164 25.641 1.796 1 98.88 312 SER A O 1
ATOM 2412 N N . LEU A 1 313 ? 9.07 26.141 1.261 1 98.88 313 LEU A N 1
ATOM 2413 C CA . LEU A 1 313 ? 8.508 24.797 1.364 1 98.88 313 LEU A CA 1
ATOM 2414 C C . LEU A 1 313 ? 7.602 24.484 0.18 1 98.88 313 LEU A C 1
ATOM 2416 O O . LEU A 1 313 ? 6.629 25.219 -0.065 1 98.88 313 LEU A O 1
ATOM 2420 N N . ASP A 1 314 ? 7.93 23.5 -0.608 1 98.62 314 ASP A N 1
ATOM 2421 C CA . ASP A 1 314 ? 7.062 22.938 -1.637 1 98.62 314 ASP A CA 1
ATOM 2422 C C . ASP A 1 314 ? 6.496 21.594 -1.2 1 98.62 314 ASP A C 1
ATOM 2424 O O . ASP A 1 314 ? 7.246 20.703 -0.791 1 98.62 314 ASP A O 1
ATOM 2428 N N . VAL A 1 315 ? 5.188 21.469 -1.246 1 98.62 315 VAL A N 1
ATOM 2429 C CA . VAL A 1 315 ? 4.535 20.219 -0.855 1 98.62 315 VAL A CA 1
ATOM 2430 C C . VAL A 1 315 ? 3.898 19.562 -2.076 1 98.62 315 VAL A C 1
ATOM 2432 O O . VAL A 1 315 ? 3.227 20.234 -2.867 1 98.62 315 VAL A O 1
ATOM 2435 N N . ALA A 1 316 ? 4.152 18.328 -2.324 1 97.44 316 ALA A N 1
ATOM 2436 C CA . ALA A 1 316 ? 3.457 17.484 -3.293 1 97.44 316 ALA A CA 1
ATOM 2437 C C . ALA A 1 316 ? 2.785 16.297 -2.605 1 97.44 316 ALA A C 1
ATOM 2439 O O . ALA A 1 316 ? 3.225 15.852 -1.541 1 97.44 316 ALA A O 1
ATOM 2440 N N . THR A 1 317 ? 1.658 15.828 -3.162 1 97.44 317 THR A N 1
ATOM 2441 C CA . THR A 1 317 ? 0.934 14.734 -2.521 1 97.44 317 THR A CA 1
ATOM 2442 C C . THR A 1 317 ? 0.085 13.977 -3.539 1 97.44 317 THR A C 1
ATOM 2444 O O . THR A 1 317 ? -0.132 14.453 -4.652 1 97.44 317 THR A O 1
ATOM 2447 N N . ASN A 1 318 ? -0.294 12.711 -3.174 1 96.31 318 ASN A N 1
ATOM 2448 C CA . ASN A 1 318 ? -1.229 11.938 -3.984 1 96.31 318 ASN A CA 1
ATOM 2449 C C . ASN A 1 318 ? -2.672 12.148 -3.531 1 96.31 318 ASN A C 1
ATOM 2451 O O . ASN A 1 318 ? -3.584 11.484 -4.023 1 96.31 318 ASN A O 1
ATOM 2455 N N . GLN A 1 319 ? -2.904 13.039 -2.561 1 97.62 319 GLN A N 1
ATOM 2456 C CA . GLN A 1 319 ? -4.234 13.227 -1.989 1 97.62 319 GLN A CA 1
ATOM 2457 C C . GLN A 1 319 ? -5.062 14.188 -2.836 1 97.62 319 GLN A C 1
ATOM 2459 O O . GLN A 1 319 ? -4.516 14.969 -3.617 1 97.62 319 GLN A O 1
ATOM 2464 N N . GLN A 1 320 ? -6.391 14.148 -2.623 1 97.31 320 GLN A N 1
ATOM 2465 C CA . GLN A 1 320 ? -7.336 14.852 -3.486 1 97.31 320 GLN A CA 1
ATOM 2466 C C . GLN A 1 320 ? -7.719 16.203 -2.896 1 97.31 320 GLN A C 1
ATOM 2468 O O . GLN A 1 320 ? -8.375 17.016 -3.555 1 97.31 320 GLN A O 1
ATOM 2473 N N . ALA A 1 321 ? -7.301 16.422 -1.688 1 98.5 321 ALA A N 1
ATOM 2474 C CA . ALA A 1 321 ? -7.539 17.688 -0.999 1 98.5 321 ALA A CA 1
ATOM 2475 C C . ALA A 1 321 ? -6.477 17.938 0.065 1 98.5 321 ALA A C 1
ATOM 2477 O O . ALA A 1 321 ? -5.566 17.125 0.251 1 98.5 321 ALA A O 1
ATOM 2478 N N . LEU A 1 322 ? -6.527 19.094 0.612 1 98.56 322 LEU A N 1
ATOM 2479 C CA . LEU A 1 322 ? -5.719 19.438 1.775 1 98.56 322 LEU A CA 1
ATOM 2480 C C . LEU A 1 322 ? -6.484 20.375 2.709 1 98.56 322 LEU A C 1
ATOM 2482 O O . LEU A 1 322 ? -7.246 21.219 2.25 1 98.56 322 LEU A O 1
ATOM 2486 N N . GLN A 1 323 ? -6.297 20.156 3.973 1 98.81 323 GLN A N 1
ATOM 2487 C CA . GLN A 1 323 ? -6.777 21.078 5.004 1 98.81 323 GLN A CA 1
ATOM 2488 C C . GLN A 1 323 ? -5.727 22.125 5.344 1 98.81 323 GLN A C 1
ATOM 2490 O O . GLN A 1 323 ? -4.562 21.797 5.578 1 98.81 323 GLN A O 1
ATOM 2495 N N . ILE A 1 324 ? -6.109 23.328 5.285 1 98.81 324 ILE A N 1
ATOM 2496 C CA . ILE A 1 324 ? -5.266 24.422 5.762 1 98.81 324 ILE A CA 1
ATOM 2497 C C . ILE A 1 324 ? -5.863 25.031 7.027 1 98.81 324 ILE A C 1
ATOM 2499 O O . ILE A 1 324 ? -7.02 25.453 7.035 1 98.81 324 ILE A O 1
ATOM 2503 N N . TYR A 1 325 ? -5.141 24.984 8.094 1 98.75 325 TYR A N 1
ATOM 2504 C CA . TYR A 1 325 ? -5.504 25.578 9.383 1 98.75 325 TYR A CA 1
ATOM 2505 C C . TYR A 1 325 ? -4.461 26.594 9.828 1 98.75 325 TYR A C 1
ATOM 2507 O O . TYR A 1 325 ? -3.281 26.266 9.977 1 98.75 325 TYR A O 1
ATOM 2515 N N . ALA A 1 326 ? -4.828 27.812 10.062 1 98.5 326 ALA A N 1
ATOM 2516 C CA . ALA A 1 326 ? -3.893 28.891 10.352 1 98.5 326 ALA A CA 1
ATOM 2517 C C . ALA A 1 326 ? -3.785 29.125 11.859 1 98.5 326 ALA A C 1
ATOM 2519 O O . ALA A 1 326 ? -3.619 30.266 12.297 1 98.5 326 ALA A O 1
ATOM 2520 N N . CYS A 1 327 ? -4.008 28.109 12.633 1 97.88 327 CYS A N 1
ATOM 2521 C CA . CYS A 1 327 ? -3.855 28.172 14.086 1 97.88 327 CYS A CA 1
ATOM 2522 C C . CYS A 1 327 ? -4.762 29.234 14.688 1 97.88 327 CYS A C 1
ATOM 2524 O O . CYS A 1 327 ? -4.332 30 15.547 1 97.88 327 CYS A O 1
ATOM 2526 N N . ASN A 1 328 ? -5.965 29.219 14.242 1 96.88 328 ASN A N 1
ATOM 2527 C CA . ASN A 1 328 ? -6.945 30.203 14.688 1 96.88 328 ASN A CA 1
ATOM 2528 C C . ASN A 1 328 ? -7.258 30.047 16.172 1 96.88 328 ASN A C 1
ATOM 2530 O O . ASN A 1 328 ? -7.625 31.016 16.844 1 96.88 328 ASN A O 1
ATOM 2534 N N . SER A 1 329 ? -7.07 28.859 16.672 1 93.19 329 SER A N 1
ATOM 2535 C CA . SER A 1 329 ? -7.523 28.562 18.031 1 93.19 329 SER A CA 1
ATOM 2536 C C . SER A 1 329 ? -6.379 28.688 19.031 1 93.19 329 SER A C 1
ATOM 2538 O O . SER A 1 329 ? -6.59 28.562 20.25 1 93.19 329 SER A O 1
ATOM 2540 N N . GLN A 1 330 ? -5.207 28.891 18.547 1 94.25 330 GLN A N 1
ATOM 2541 C CA . GLN A 1 330 ? -4.121 29.141 19.484 1 94.25 330 GLN A CA 1
ATOM 2542 C C . GLN A 1 330 ? -4.309 30.484 20.203 1 94.25 330 GLN A C 1
ATOM 2544 O O . GLN A 1 330 ? -4.789 31.438 19.594 1 94.25 330 GLN A O 1
ATOM 2549 N N . ASN A 1 331 ? -3.93 30.531 21.531 1 93.06 331 ASN A N 1
ATOM 2550 C CA . ASN A 1 331 ? -4.23 31.734 22.312 1 93.06 331 ASN A CA 1
ATOM 2551 C C . ASN A 1 331 ? -2.994 32.25 23.047 1 93.06 331 ASN A C 1
ATOM 2553 O O . ASN A 1 331 ? -3.109 33.031 23.969 1 93.06 331 ASN A O 1
ATOM 2557 N N . GLY A 1 332 ? -1.906 31.719 22.75 1 95.75 332 GLY A N 1
ATOM 2558 C CA . GLY A 1 332 ? -0.677 32.219 23.344 1 95.75 332 GLY A CA 1
ATOM 2559 C C . GLY A 1 332 ? -0.407 31.625 24.719 1 95.75 332 GLY A C 1
ATOM 2560 O O . GLY A 1 332 ? 0.242 32.25 25.547 1 95.75 332 GLY A O 1
ATOM 2561 N N . THR A 1 333 ? -0.908 30.484 24.984 1 95.81 333 THR A N 1
ATOM 2562 C CA . THR A 1 333 ? -0.694 29.859 26.297 1 95.81 333 THR A CA 1
ATOM 2563 C C . THR A 1 333 ? 0.319 28.734 26.203 1 95.81 333 THR A C 1
ATOM 2565 O O . THR A 1 333 ? 0.86 28.281 27.219 1 95.81 333 THR A O 1
ATOM 2568 N N . ILE A 1 334 ? 0.536 28.203 25.078 1 97.38 334 ILE A N 1
ATOM 2569 C CA . ILE A 1 334 ? 1.521 27.141 24.875 1 97.38 334 ILE A CA 1
ATOM 2570 C C . ILE A 1 334 ? 2.885 27.75 24.578 1 97.38 334 ILE A C 1
ATOM 2572 O O . ILE A 1 334 ? 3.035 28.484 23.594 1 97.38 334 ILE A O 1
ATOM 2576 N N . PRO A 1 335 ? 3.855 27.484 25.406 1 97.81 335 PRO A N 1
ATOM 2577 C CA . PRO A 1 335 ? 5.18 28.031 25.125 1 97.81 335 PRO A CA 1
ATOM 2578 C C . PRO A 1 335 ? 5.789 27.469 23.844 1 97.81 335 PRO A C 1
ATOM 2580 O O . PRO A 1 335 ? 5.625 26.281 23.547 1 97.81 335 PRO A O 1
ATOM 2583 N N . VAL A 1 336 ? 6.438 28.406 23.047 1 98.44 336 VAL A N 1
ATOM 2584 C CA . VAL A 1 336 ? 7.32 27.938 21.984 1 98.44 336 VAL A CA 1
ATOM 2585 C C . VAL A 1 336 ? 8.422 27.062 22.578 1 98.44 336 VAL A C 1
ATOM 2587 O O . VAL A 1 336 ? 8.852 27.281 23.719 1 98.44 336 VAL A O 1
ATOM 2590 N N . LYS A 1 337 ? 8.961 26.047 21.797 1 98.06 337 LYS A N 1
ATOM 2591 C CA . LYS A 1 337 ? 10.062 25.219 22.266 1 98.06 337 LYS A CA 1
ATOM 2592 C C . LYS A 1 337 ? 11.227 26.062 22.766 1 98.06 337 LYS A C 1
ATOM 2594 O O . LYS A 1 337 ? 11.625 27.031 22.109 1 98.06 337 LYS A O 1
ATOM 2599 N N . GLN A 1 338 ? 11.711 25.625 23.938 1 98.25 338 GLN A N 1
ATOM 2600 C CA . GLN A 1 338 ? 12.867 26.344 24.453 1 98.25 338 GLN A CA 1
ATOM 2601 C C . GLN A 1 338 ? 14.023 26.328 23.453 1 98.25 338 GLN A C 1
ATOM 2603 O O . GLN A 1 338 ? 14.758 27.297 23.328 1 98.25 338 GLN A O 1
ATOM 2608 N N . SER A 1 339 ? 14.203 25.203 22.766 1 98.56 339 SER A N 1
ATOM 2609 C CA . SER A 1 339 ? 15.266 25.094 21.781 1 98.56 339 SER A CA 1
ATOM 2610 C C . SER A 1 339 ? 15.07 26.094 20.656 1 98.56 339 SER A C 1
ATOM 2612 O O . SER A 1 339 ? 16.047 26.641 20.125 1 98.56 339 SER A O 1
ATOM 2614 N N . GLN A 1 340 ? 13.867 26.406 20.234 1 98.62 340 GLN A N 1
ATOM 2615 C CA . GLN A 1 340 ? 13.578 27.406 19.219 1 98.62 340 GLN A CA 1
ATOM 2616 C C . GLN A 1 340 ? 13.836 28.812 19.734 1 98.62 340 GLN A C 1
ATOM 2618 O O . GLN A 1 340 ? 14.438 29.625 19.047 1 98.62 340 GLN A O 1
ATOM 2623 N N . VAL A 1 341 ? 13.438 29.062 20.953 1 98.44 341 VAL A N 1
ATOM 2624 C CA . VAL A 1 341 ? 13.664 30.359 21.594 1 98.44 341 VAL A CA 1
ATOM 2625 C C . VAL A 1 341 ? 15.164 30.625 21.703 1 98.44 341 VAL A C 1
ATOM 2627 O O . VAL A 1 341 ? 15.633 31.719 21.406 1 98.44 341 VAL A O 1
ATOM 2630 N N . GLN A 1 342 ? 15.883 29.609 22.156 1 98.19 342 GLN A N 1
ATOM 2631 C CA . GLN A 1 342 ? 17.328 29.734 22.328 1 98.19 342 GLN A CA 1
ATOM 2632 C C . GLN A 1 342 ? 18.031 29.984 21 1 98.19 342 GLN A C 1
ATOM 2634 O O . GLN A 1 342 ? 18.984 30.766 20.938 1 98.19 342 GLN A O 1
ATOM 2639 N N . ARG A 1 343 ? 17.594 29.344 19.953 1 97.88 343 ARG A N 1
ATOM 2640 C CA . ARG A 1 343 ? 18.141 29.594 18.625 1 97.88 343 ARG A CA 1
ATOM 2641 C C . ARG A 1 343 ? 17.953 31.047 18.219 1 97.88 343 ARG A C 1
ATOM 2643 O O . ARG A 1 343 ? 18.875 31.672 17.688 1 97.88 343 ARG A O 1
ATOM 2650 N N . ASN A 1 344 ? 16.75 31.562 18.375 1 98.38 344 ASN A N 1
ATOM 2651 C CA . ASN A 1 344 ? 16.453 32.938 18.031 1 98.38 344 ASN A CA 1
ATOM 2652 C C . ASN A 1 344 ? 17.312 33.906 18.844 1 98.38 344 ASN A C 1
ATOM 2654 O O . ASN A 1 344 ? 17.891 34.844 18.297 1 98.38 344 ASN A O 1
ATOM 2658 N N . LYS A 1 345 ? 17.484 33.656 20.125 1 97.88 345 LYS A N 1
ATOM 2659 C CA . LYS A 1 345 ? 18.312 34.5 20.984 1 97.88 345 LYS A CA 1
ATOM 2660 C C . LYS A 1 345 ? 19.766 34.5 20.547 1 97.88 345 LYS A C 1
ATOM 2662 O O . LYS A 1 345 ? 20.438 35.531 20.578 1 97.88 345 LYS A O 1
ATOM 2667 N N . ALA A 1 346 ? 20.219 33.312 20.203 1 97.56 346 ALA A N 1
ATOM 2668 C CA . ALA A 1 346 ? 21.594 33.188 19.734 1 97.56 346 ALA A CA 1
ATOM 2669 C C . ALA A 1 346 ? 21.844 34 18.469 1 97.56 346 ALA A C 1
ATOM 2671 O O . ALA A 1 346 ? 22.969 34.438 18.203 1 97.56 346 ALA A O 1
ATOM 2672 N N . GLU A 1 347 ? 20.812 34.312 17.75 1 97.06 347 GLU A N 1
ATOM 2673 C CA . GLU A 1 347 ? 20.906 35.094 16.531 1 97.06 347 GLU A CA 1
ATOM 2674 C C . GLU A 1 347 ? 20.562 36.562 16.797 1 97.06 347 GLU A C 1
ATOM 2676 O O . GLU A 1 347 ? 20.453 37.375 15.875 1 97.06 347 GLU A O 1
ATOM 2681 N N . GLY A 1 348 ? 20.266 36.875 18 1 97.31 348 GLY A N 1
ATOM 2682 C CA . GLY A 1 348 ? 19.953 38.219 18.406 1 97.31 348 GLY A CA 1
ATOM 2683 C C . GLY A 1 348 ? 18.516 38.625 18.141 1 97.31 348 GLY A C 1
ATOM 2684 O O . GLY A 1 348 ? 18.203 39.812 18.016 1 97.31 348 GLY A O 1
ATOM 2685 N N . VAL A 1 349 ? 17.703 37.656 17.984 1 97.12 349 VAL A N 1
ATOM 2686 C CA . VAL A 1 349 ? 16.297 37.906 17.672 1 97.12 349 VAL A CA 1
ATOM 2687 C C . VAL A 1 349 ? 15.445 37.688 18.922 1 97.12 349 VAL A C 1
ATOM 2689 O O . VAL A 1 349 ? 15.57 36.688 19.594 1 97.12 349 VAL A O 1
ATOM 2692 N N . ASP A 1 350 ? 14.648 38.719 19.281 1 96.5 350 ASP A N 1
ATOM 2693 C CA . ASP A 1 350 ? 13.641 38.594 20.328 1 96.5 350 ASP A CA 1
ATOM 2694 C C . ASP A 1 350 ? 12.297 38.125 19.75 1 96.5 350 ASP A C 1
ATOM 2696 O O . ASP A 1 350 ? 11.398 38.969 19.562 1 96.5 350 ASP A O 1
ATOM 2700 N N . GLY A 1 351 ? 12.156 36.938 19.531 1 97.38 351 GLY A N 1
ATOM 2701 C CA . GLY A 1 351 ? 11.008 36.375 18.844 1 97.38 351 GLY A CA 1
ATOM 2702 C C . GLY A 1 351 ? 9.875 36 19.781 1 97.38 351 GLY A C 1
ATOM 2703 O O . GLY A 1 351 ? 9.883 36.375 20.953 1 97.38 351 GLY A O 1
ATOM 2704 N N . ALA A 1 352 ? 8.859 35.312 19.281 1 98 352 ALA A N 1
ATOM 2705 C CA . ALA A 1 352 ? 7.699 34.875 20.062 1 98 352 ALA A CA 1
ATOM 2706 C C . ALA A 1 352 ? 8.094 33.875 21.125 1 98 352 ALA A C 1
ATOM 2708 O O . ALA A 1 352 ? 8.922 32.969 20.875 1 98 352 ALA A O 1
ATOM 2709 N N . GLU A 1 353 ? 7.496 33.875 22.266 1 97.75 353 GLU A N 1
ATOM 2710 C CA . GLU A 1 353 ? 7.766 32.938 23.344 1 97.75 353 GLU A CA 1
ATOM 2711 C C . GLU A 1 353 ? 6.598 31.984 23.547 1 97.75 353 GLU A C 1
ATOM 2713 O O . GLU A 1 353 ? 6.734 30.953 24.219 1 97.75 353 GLU A O 1
ATOM 2718 N N . TYR A 1 354 ? 5.488 32.312 22.953 1 98.19 354 TYR A N 1
ATOM 2719 C CA . TYR A 1 354 ? 4.289 31.5 22.984 1 98.19 354 TYR A CA 1
ATOM 2720 C C . TYR A 1 354 ? 3.715 31.328 21.594 1 98.19 354 TYR A C 1
ATOM 2722 O O . TYR A 1 354 ? 3.959 32.156 20.703 1 98.19 354 TYR A O 1
ATOM 2730 N N . VAL A 1 355 ? 3.018 30.203 21.344 1 98.31 355 VAL A N 1
ATOM 2731 C CA . VAL A 1 355 ? 2.314 30 20.078 1 98.31 355 VAL A CA 1
ATOM 2732 C C . VAL A 1 355 ? 1.043 30.844 20.062 1 98.31 355 VAL A C 1
ATOM 2734 O O . VAL A 1 355 ? -0.006 30.406 20.547 1 98.31 355 VAL A O 1
ATOM 2737 N N . ASN A 1 356 ? 1.071 31.969 19.438 1 98.31 356 ASN A N 1
ATOM 2738 C CA . ASN A 1 356 ? -0.024 32.938 19.375 1 98.31 356 ASN A CA 1
ATOM 2739 C C . ASN A 1 356 ? -1.075 32.531 18.344 1 98.31 356 ASN A C 1
ATOM 2741 O O . ASN A 1 356 ? -0.838 31.625 17.531 1 98.31 356 ASN A O 1
ATOM 2745 N N . GLN A 1 357 ? -2.293 33.188 18.516 1 98.06 357 GLN A N 1
ATOM 2746 C CA . GLN A 1 357 ? -3.244 33.094 17.422 1 98.06 357 GLN A CA 1
ATOM 2747 C C . GLN A 1 357 ? -2.594 33.469 16.094 1 98.06 357 GLN A C 1
ATOM 2749 O O . GLN A 1 357 ? -1.931 34.5 16 1 98.06 357 GLN A O 1
ATOM 2754 N N . HIS A 1 358 ? -2.646 32.594 15.148 1 98.56 358 HIS A N 1
ATOM 2755 C CA . HIS A 1 358 ? -2.061 32.75 13.82 1 98.56 358 HIS A CA 1
ATOM 2756 C C . HIS A 1 358 ? -0.538 32.688 13.883 1 98.56 358 HIS A C 1
ATOM 2758 O O . HIS A 1 358 ? 0.15 33.281 13.047 1 98.56 358 HIS A O 1
ATOM 2764 N N . GLY A 1 359 ? -0.01 31.969 14.883 1 98.38 359 GLY A N 1
ATOM 2765 C CA . GLY A 1 359 ? 1.427 31.781 15.008 1 98.38 359 GLY A CA 1
ATOM 2766 C C . GLY A 1 359 ? 1.944 30.609 14.211 1 98.38 359 GLY A C 1
ATOM 2767 O O . GLY A 1 359 ? 3.15 30.344 14.188 1 98.38 359 GLY A O 1
ATOM 2768 N N . CYS A 1 360 ? 1.127 29.844 13.562 1 98.5 360 CYS A N 1
ATOM 2769 C CA . CYS A 1 360 ? 1.493 28.641 12.836 1 98.5 360 CYS A CA 1
ATOM 2770 C C . CYS A 1 360 ? 0.514 28.359 11.695 1 98.5 360 CYS A C 1
ATOM 2772 O O . CYS A 1 360 ? -0.466 29.094 11.531 1 98.5 360 CYS A O 1
ATOM 2774 N N . ILE A 1 361 ? 0.766 27.422 10.867 1 98.75 361 ILE A N 1
ATOM 2775 C CA . ILE A 1 361 ? -0.113 26.938 9.805 1 98.75 361 ILE A CA 1
ATOM 2776 C C . ILE A 1 361 ? -0.015 25.422 9.711 1 98.75 361 ILE A C 1
ATOM 2778 O O . ILE A 1 361 ? 1.071 24.844 9.844 1 98.75 361 ILE A O 1
ATOM 2782 N N . VAL A 1 362 ? -1.133 24.719 9.609 1 98.75 362 VAL A N 1
ATOM 2783 C CA . VAL A 1 362 ? -1.194 23.266 9.5 1 98.75 362 VAL A CA 1
ATOM 2784 C C . VAL A 1 362 ? -1.559 22.875 8.07 1 98.75 362 VAL A C 1
ATOM 2786 O O . VAL A 1 362 ? -2.436 23.484 7.457 1 98.75 362 VAL A O 1
ATOM 2789 N N . ILE A 1 363 ? -0.816 21.969 7.531 1 98.62 363 ILE A N 1
ATOM 2790 C CA . ILE A 1 363 ? -1.097 21.359 6.234 1 98.62 363 ILE A CA 1
ATOM 2791 C C . ILE A 1 363 ? -1.448 19.891 6.418 1 98.62 363 ILE A C 1
ATOM 2793 O O . ILE A 1 363 ? -0.605 19.094 6.836 1 98.62 363 ILE A O 1
ATOM 2797 N N . GLU A 1 364 ? -2.648 19.516 6.219 1 98.75 364 GLU A N 1
ATOM 2798 C CA . GLU A 1 364 ? -3.061 18.125 6.199 1 98.75 364 GLU A CA 1
ATOM 2799 C C . GLU A 1 364 ? -3.41 17.672 4.785 1 98.75 364 GLU A C 1
ATOM 2801 O O . GLU A 1 364 ? -4.5 17.953 4.289 1 98.75 364 GLU A O 1
ATOM 2806 N N . THR A 1 365 ? -2.484 16.938 4.168 1 98.44 365 THR A N 1
ATOM 2807 C CA . THR A 1 365 ? -2.867 16.281 2.92 1 98.44 365 THR A CA 1
ATOM 2808 C C . THR A 1 365 ? -3.844 15.141 3.182 1 98.44 365 THR A C 1
ATOM 2810 O O . THR A 1 365 ? -3.539 14.219 3.941 1 98.44 365 THR A O 1
ATOM 2813 N N . GLU A 1 366 ? -5.023 15.234 2.66 1 98.25 366 GLU A N 1
ATOM 2814 C CA . GLU A 1 366 ? -6.086 14.266 2.916 1 98.25 366 GLU A CA 1
ATOM 2815 C C . GLU A 1 366 ? -7.109 14.258 1.785 1 98.25 366 GLU A C 1
ATOM 2817 O O . GLU A 1 366 ? -6.859 14.805 0.711 1 98.25 366 GLU A O 1
ATOM 2822 N N . GLY A 1 367 ? -8.234 13.539 1.946 1 97.81 367 GLY A N 1
ATOM 2823 C CA . GLY A 1 367 ? -9.344 13.547 1.004 1 97.81 367 GLY A CA 1
ATOM 2824 C C . GLY A 1 367 ? -10.359 14.641 1.288 1 97.81 367 GLY A C 1
ATOM 2825 O O . GLY A 1 367 ? -10.117 15.523 2.113 1 97.81 367 GLY A O 1
ATOM 2826 N N . TRP A 1 368 ? -11.453 14.594 0.455 1 98.5 368 TRP A N 1
ATOM 2827 C CA . TRP A 1 368 ? -12.57 15.484 0.753 1 98.5 368 TRP A CA 1
ATOM 2828 C C . TRP A 1 368 ? -13.18 15.156 2.111 1 98.5 368 TRP A C 1
ATOM 2830 O O . TRP A 1 368 ? -13.656 14.039 2.332 1 98.5 368 TRP A O 1
ATOM 2840 N N . ILE A 1 369 ? -13.188 16.094 3.008 1 98.69 369 ILE A N 1
ATOM 2841 C CA . ILE A 1 369 ? -13.609 15.844 4.383 1 98.69 369 ILE A CA 1
ATOM 2842 C C . ILE A 1 369 ? -15.07 15.406 4.398 1 98.69 369 ILE A C 1
ATOM 2844 O O . ILE A 1 369 ? -15.875 15.875 3.588 1 98.69 369 ILE A O 1
ATOM 2848 N N . ASP A 1 370 ? -15.375 14.391 5.234 1 98.56 370 ASP A N 1
ATOM 2849 C CA . ASP A 1 370 ? -16.688 13.789 5.391 1 98.56 370 ASP A CA 1
ATOM 2850 C C . ASP A 1 370 ? -17.219 13.266 4.059 1 98.56 370 ASP A C 1
ATOM 2852 O O . ASP A 1 370 ? -18.438 13.219 3.838 1 98.56 370 ASP A O 1
ATOM 2856 N N . GLY A 1 371 ? -16.312 12.914 3.18 1 98.31 371 GLY A N 1
ATOM 2857 C CA . GLY A 1 371 ? -16.703 12.336 1.906 1 98.31 371 GLY A CA 1
ATOM 2858 C C . GLY A 1 371 ? -17.578 11.109 2.055 1 98.31 371 GLY A C 1
ATOM 2859 O O . GLY A 1 371 ? -18.438 10.836 1.204 1 98.31 371 GLY A O 1
ATOM 2860 N N . ILE A 1 372 ? -17.453 10.367 3.107 1 98.06 372 ILE A N 1
ATOM 2861 C CA . ILE A 1 372 ? -18.188 9.125 3.346 1 98.06 372 ILE A CA 1
ATOM 2862 C C . ILE A 1 372 ? -19.656 9.438 3.58 1 98.06 372 ILE A C 1
ATOM 2864 O O . ILE A 1 372 ? -20.516 8.555 3.43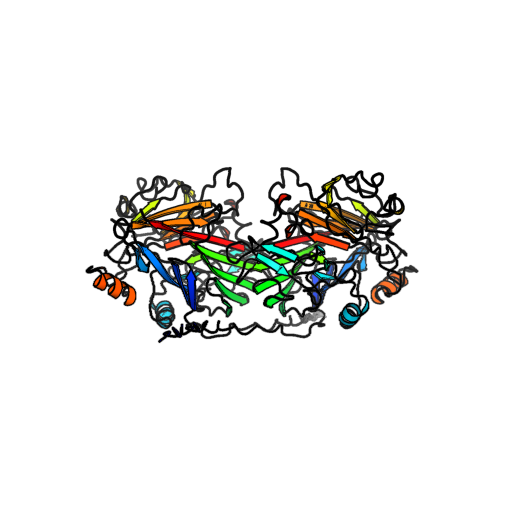 1 98.06 372 ILE A O 1
ATOM 2868 N N . ASN A 1 373 ? -19.984 10.664 3.943 1 98.06 373 ASN A N 1
ATOM 2869 C CA . ASN A 1 373 ? -21.375 11.062 4.125 1 98.06 373 ASN A CA 1
ATOM 2870 C C . ASN A 1 373 ? -21.859 11.906 2.949 1 98.06 373 ASN A C 1
ATOM 2872 O O . ASN A 1 373 ? -22.953 12.477 3.008 1 98.06 373 ASN A O 1
ATOM 2876 N N . ASN A 1 374 ? -21.109 12.07 1.91 1 97.62 374 ASN A N 1
ATOM 2877 C CA . ASN A 1 374 ? -21.438 12.75 0.666 1 97.62 374 ASN A CA 1
ATOM 2878 C C . ASN A 1 374 ? -21.094 11.898 -0.553 1 97.62 374 ASN A C 1
ATOM 2880 O O . ASN A 1 374 ? -20.266 12.297 -1.377 1 97.62 374 ASN A O 1
ATOM 2884 N N . PRO A 1 375 ? -21.797 10.75 -0.7 1 96.06 375 PRO A N 1
ATOM 2885 C CA . PRO A 1 375 ? -21.422 9.773 -1.731 1 96.06 375 PRO A CA 1
ATOM 2886 C C . PRO A 1 375 ? -21.484 10.359 -3.141 1 96.06 375 PRO A C 1
ATOM 2888 O O . PRO A 1 375 ? -20.781 9.883 -4.043 1 96.06 375 PRO A O 1
ATOM 2891 N N . GLN A 1 376 ? -22.281 11.422 -3.35 1 96.31 376 GLN A N 1
ATOM 2892 C CA . GLN A 1 376 ? -22.438 12.039 -4.664 1 96.31 376 GLN A CA 1
ATOM 2893 C C . GLN A 1 376 ? -21.125 12.695 -5.121 1 96.31 376 GLN A C 1
ATOM 2895 O O . GLN A 1 376 ? -20.969 13.023 -6.297 1 96.31 376 GLN A O 1
ATOM 2900 N N . TRP A 1 377 ? -20.188 12.875 -4.191 1 97.25 377 TRP A N 1
ATOM 2901 C CA . TRP A 1 377 ? -18.922 13.523 -4.527 1 97.25 377 TRP A CA 1
ATOM 2902 C C . TRP A 1 377 ? -17.953 12.539 -5.188 1 97.25 377 TRP A C 1
ATOM 2904 O O . TRP A 1 377 ? -16.922 12.938 -5.723 1 97.25 377 TRP A O 1
ATOM 2914 N N . GLY A 1 378 ? -18.25 11.258 -5.137 1 95.19 378 GLY A N 1
ATOM 2915 C CA . GLY A 1 378 ? -17.438 10.258 -5.797 1 95.19 378 GLY A CA 1
ATOM 2916 C C . GLY A 1 378 ? -16.141 9.961 -5.062 1 95.19 378 GLY A C 1
ATOM 2917 O O . GLY A 1 378 ? -15.164 9.531 -5.672 1 95.19 378 GLY A O 1
ATOM 2918 N N . GLN A 1 379 ? -16.125 10.156 -3.73 1 95.69 379 GLN A N 1
ATOM 2919 C CA . GLN A 1 379 ? -14.898 10 -2.949 1 95.69 379 GLN A CA 1
ATOM 2920 C C . GLN A 1 379 ? -14.828 8.609 -2.32 1 95.69 379 GLN A C 1
ATOM 2922 O O . GLN A 1 379 ? -13.781 8.203 -1.813 1 95.69 379 GLN A O 1
ATOM 2927 N N . LEU A 1 380 ? -15.859 7.816 -2.391 1 95.56 380 LEU A N 1
ATOM 2928 C CA . LEU A 1 380 ? -15.961 6.586 -1.612 1 95.56 380 LEU A CA 1
ATOM 2929 C C . LEU A 1 380 ? -14.859 5.605 -2.006 1 95.56 380 LEU A C 1
ATOM 2931 O O . LEU A 1 380 ? -14.25 4.969 -1.142 1 95.56 380 LEU A O 1
ATOM 2935 N N . PRO A 1 381 ? -14.5 5.469 -3.301 1 93.06 381 PRO A N 1
ATOM 2936 C CA . PRO A 1 381 ? -13.438 4.527 -3.66 1 93.06 381 PRO A CA 1
ATOM 2937 C C . PRO A 1 381 ? -12.094 4.887 -3.027 1 93.06 381 PRO A C 1
ATOM 2939 O O . PRO A 1 381 ? -11.211 4.035 -2.936 1 93.06 381 PRO A O 1
ATOM 2942 N N . ASP A 1 382 ? -11.984 6.148 -2.592 1 95.62 382 ASP A N 1
ATOM 2943 C CA . ASP A 1 382 ? -10.719 6.598 -2.018 1 95.62 382 ASP A CA 1
ATOM 2944 C C . ASP A 1 382 ? -10.844 6.789 -0.507 1 95.62 382 ASP A C 1
ATOM 2946 O O . ASP A 1 382 ? -9.922 7.301 0.134 1 95.62 382 ASP A O 1
ATOM 2950 N N . GLN A 1 383 ? -11.984 6.379 0.087 1 97.75 383 GLN A N 1
ATOM 2951 C CA . GLN A 1 383 ? -12.141 6.582 1.523 1 97.75 383 GLN A CA 1
ATOM 2952 C C . GLN A 1 383 ? -12.758 5.355 2.189 1 97.75 383 GLN A C 1
ATOM 2954 O O . GLN A 1 383 ? -12.828 5.277 3.418 1 97.75 383 GLN A O 1
ATOM 2959 N N . ILE A 1 384 ? -13.305 4.422 1.423 1 97.75 384 ILE A N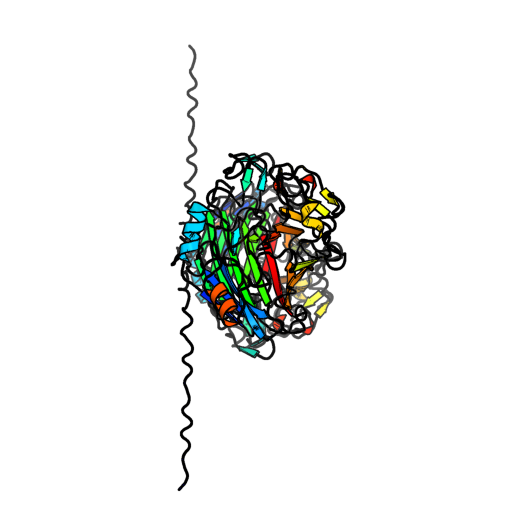 1
ATOM 2960 C CA . ILE A 1 384 ? -13.828 3.162 1.928 1 97.75 384 ILE A CA 1
ATOM 2961 C C . ILE A 1 384 ? -12.984 2.002 1.405 1 97.75 384 ILE A C 1
ATOM 2963 O O . ILE A 1 384 ? -12.797 1.859 0.195 1 97.75 384 ILE A O 1
ATOM 2967 N N . TYR A 1 385 ? -12.539 1.208 2.297 1 97.94 385 TYR A N 1
ATOM 2968 C CA . TYR A 1 385 ? -11.625 0.117 1.963 1 97.94 385 TYR A CA 1
ATOM 2969 C C . TYR A 1 385 ? -12.117 -1.199 2.557 1 97.94 385 TYR A C 1
ATOM 2971 O O . TYR A 1 385 ? -12.945 -1.207 3.467 1 97.94 385 TYR A O 1
ATOM 2979 N N . SER A 1 386 ? -11.672 -2.277 2.061 1 97.19 386 SER A N 1
ATOM 2980 C CA . SER A 1 386 ? -12.031 -3.631 2.473 1 97.19 386 SER A CA 1
ATOM 2981 C C . SER A 1 386 ? -10.883 -4.602 2.229 1 97.19 386 SER A C 1
ATOM 2983 O O . SER A 1 386 ? -9.859 -4.23 1.648 1 97.19 386 SER A O 1
ATOM 2985 N N . PRO A 1 387 ? -11 -5.809 2.719 1 97.25 387 PRO A N 1
ATOM 2986 C CA . PRO A 1 387 ? -9.977 -6.809 2.398 1 97.25 387 PRO A CA 1
ATOM 2987 C C . PRO A 1 387 ? -9.797 -7.008 0.894 1 97.25 387 PRO A C 1
ATOM 2989 O O . PRO A 1 387 ? -8.75 -7.484 0.451 1 97.25 387 PRO A O 1
ATOM 2992 N N . GLU A 1 388 ? -10.75 -6.578 0.047 1 95.62 388 GLU A N 1
ATOM 2993 C CA . GLU A 1 388 ? -10.719 -6.805 -1.395 1 95.62 388 GLU A CA 1
ATOM 2994 C C . GLU A 1 388 ? -10.148 -5.602 -2.133 1 95.62 388 GLU A C 1
ATOM 2996 O O . GLU A 1 388 ? -9.805 -5.691 -3.314 1 95.62 388 GLU A O 1
ATOM 3001 N N . THR A 1 389 ? -10.023 -4.523 -1.455 1 94.19 389 THR A N 1
ATOM 3002 C CA . THR A 1 389 ? -9.516 -3.33 -2.129 1 94.19 389 THR A CA 1
ATOM 3003 C C . THR A 1 389 ? -8.016 -3.168 -1.895 1 94.19 389 THR A C 1
ATOM 3005 O O . THR A 1 389 ? -7.441 -3.852 -1.047 1 94.19 389 THR A O 1
ATOM 3008 N N . GLY A 1 390 ? -7.379 -2.289 -2.697 1 94.69 390 GLY A N 1
ATOM 3009 C CA . GLY A 1 390 ? -5.996 -1.914 -2.449 1 94.69 390 GLY A CA 1
ATOM 3010 C C . GLY A 1 390 ? -5.805 -1.162 -1.146 1 94.69 390 GLY A C 1
ATOM 3011 O O . GLY A 1 390 ? -6.773 -0.911 -0.422 1 94.69 390 GLY A O 1
ATOM 3012 N N . PRO A 1 391 ? -4.539 -0.861 -0.808 1 97.19 391 PRO A N 1
ATOM 3013 C CA . PRO A 1 391 ? -4.27 -0.104 0.416 1 97.19 391 PRO A CA 1
ATOM 3014 C C . PRO A 1 391 ? -4.68 1.362 0.306 1 97.19 391 PRO A C 1
ATOM 3016 O O . PRO A 1 391 ? -4.719 1.914 -0.797 1 97.19 391 PRO A O 1
ATOM 3019 N N . ALA A 1 392 ? -5.031 1.942 1.447 1 97.94 392 ALA A N 1
ATOM 3020 C CA . ALA A 1 392 ? -5.102 3.398 1.544 1 97.94 392 ALA A CA 1
ATOM 3021 C C . ALA A 1 392 ? -3.705 4.008 1.639 1 97.94 392 ALA A C 1
ATOM 3023 O O . ALA A 1 392 ? -2.924 3.654 2.523 1 97.94 392 ALA A O 1
ATOM 3024 N N . VAL A 1 393 ? -3.414 4.895 0.725 1 97.62 393 VAL A N 1
ATOM 3025 C CA . VAL A 1 393 ? -2.07 5.461 0.696 1 97.62 393 VAL A CA 1
ATOM 3026 C C . VAL A 1 393 ? -2.146 6.984 0.753 1 97.62 393 VAL A C 1
ATOM 3028 O O . VAL A 1 393 ? -2.729 7.613 -0.131 1 97.62 393 VAL A O 1
ATOM 3031 N N . ASN A 1 394 ? -1.68 7.559 1.789 1 98.31 394 ASN A N 1
ATOM 3032 C CA . ASN A 1 394 ? -1.367 8.984 1.873 1 98.31 394 ASN A CA 1
ATOM 3033 C C . ASN A 1 394 ? 0.132 9.234 1.744 1 98.31 394 ASN A C 1
ATOM 3035 O O . ASN A 1 394 ? 0.915 8.797 2.588 1 98.31 394 ASN A O 1
ATOM 3039 N N . TRP A 1 395 ? 0.509 9.828 0.725 1 97.62 395 TRP A N 1
ATOM 3040 C CA . TRP A 1 395 ? 1.901 10.062 0.358 1 97.62 395 TRP A CA 1
ATOM 3041 C C . TRP A 1 395 ? 2.156 11.547 0.105 1 97.62 395 TRP A C 1
ATOM 3043 O O . TRP A 1 395 ? 1.446 12.18 -0.68 1 97.62 395 TRP A O 1
ATOM 3053 N N . ALA A 1 396 ? 3.182 12.133 0.8 1 98.06 396 ALA A N 1
ATOM 3054 C CA . ALA A 1 396 ? 3.496 13.547 0.615 1 98.06 396 ALA A CA 1
ATOM 3055 C C . ALA A 1 396 ? 5 13.789 0.701 1 98.06 396 ALA A C 1
ATOM 3057 O O . ALA A 1 396 ? 5.707 13.086 1.433 1 98.06 396 ALA A O 1
ATOM 3058 N N . THR A 1 397 ? 5.473 14.727 -0.065 1 97.88 397 THR A N 1
ATOM 3059 C CA . THR A 1 397 ? 6.84 15.219 0.034 1 97.88 397 THR A CA 1
ATOM 3060 C C . THR A 1 397 ? 6.855 16.688 0.458 1 97.88 397 THR A C 1
ATOM 3062 O O . THR A 1 397 ? 5.996 17.469 0.044 1 97.88 397 THR A O 1
ATOM 3065 N N . TYR A 1 398 ? 7.723 17.016 1.351 1 98.81 398 TYR A N 1
ATOM 3066 C CA . TYR A 1 398 ? 8.016 18.359 1.823 1 98.81 398 TYR A CA 1
ATOM 3067 C C . TYR A 1 398 ? 9.445 18.766 1.483 1 98.81 398 TYR A C 1
ATOM 3069 O O . TYR A 1 398 ? 10.391 18.359 2.162 1 98.81 398 TYR A O 1
ATOM 3077 N N . GLN A 1 399 ? 9.578 19.562 0.449 1 98.69 399 GLN A N 1
ATOM 3078 C CA . GLN A 1 399 ? 10.898 19.953 -0.053 1 98.69 399 GLN A CA 1
ATOM 3079 C C . GLN A 1 399 ? 11.266 21.359 0.398 1 98.69 399 GLN A C 1
ATOM 3081 O O . GLN A 1 399 ? 10.5 22.297 0.186 1 98.69 399 GLN A O 1
ATOM 3086 N N . PHE A 1 400 ? 12.438 21.5 0.964 1 98.88 400 PHE A N 1
ATOM 3087 C CA . PHE A 1 400 ? 12.828 22.781 1.562 1 98.88 400 PHE A CA 1
ATOM 3088 C C . PHE A 1 400 ? 13.922 23.453 0.741 1 98.88 400 PHE A C 1
ATOM 3090 O O . PHE A 1 400 ? 14.859 22.781 0.283 1 98.88 400 PHE A O 1
ATOM 3097 N N . GLY A 1 401 ? 13.75 24.703 0.498 1 98.56 401 GLY A N 1
ATOM 3098 C CA . GLY A 1 401 ? 14.727 25.578 -0.129 1 98.56 401 GLY A CA 1
ATOM 3099 C C . GLY A 1 401 ? 14.773 26.953 0.492 1 98.56 401 GLY A C 1
ATOM 3100 O O . GLY A 1 401 ? 14.461 27.125 1.671 1 98.56 401 GLY A O 1
ATOM 3101 N N . THR A 1 402 ? 15.352 27.891 -0.257 1 98.31 402 THR A N 1
ATOM 3102 C CA . THR A 1 402 ? 15.398 29.281 0.197 1 98.31 402 THR A CA 1
ATOM 3103 C C . THR A 1 402 ? 15.023 30.219 -0.937 1 98.31 402 THR A C 1
ATOM 3105 O O . THR A 1 402 ? 15.172 29.891 -2.113 1 98.31 402 THR A O 1
ATOM 3108 N N . VAL A 1 403 ? 14.477 31.312 -0.542 1 97.62 403 VAL A N 1
ATOM 3109 C CA . VAL A 1 403 ? 14.203 32.406 -1.476 1 97.62 403 VAL A CA 1
ATOM 3110 C C . VAL A 1 403 ? 15.086 33.594 -1.136 1 97.62 403 VAL A C 1
ATOM 3112 O O . VAL A 1 403 ? 15.508 33.781 0.009 1 97.62 403 VAL A O 1
ATOM 3115 N N . MET B 1 1 ? 66.188 12.297 10.516 1 28.33 1 MET B N 1
ATOM 3116 C CA . MET B 1 1 ? 65.312 12.359 11.648 1 28.33 1 MET B CA 1
ATOM 3117 C C . MET B 1 1 ? 63.844 12.375 11.172 1 28.33 1 MET B C 1
ATOM 3119 O O . MET B 1 1 ? 63.344 13.422 10.758 1 28.33 1 MET B O 1
ATOM 3123 N N . HIS B 1 2 ? 63.344 11.336 10.438 1 29.98 2 HIS B N 1
ATOM 3124 C CA . HIS B 1 2 ? 62.156 11.094 9.641 1 29.98 2 HIS B CA 1
ATOM 3125 C C . HIS B 1 2 ? 60.938 10.922 10.523 1 29.98 2 HIS B C 1
ATOM 3127 O O . HIS B 1 2 ? 60.906 10.039 11.391 1 29.98 2 HIS B O 1
ATOM 3133 N N . VAL B 1 3 ? 60.25 12.07 10.867 1 32.09 3 VAL B N 1
ATOM 3134 C CA . VAL B 1 3 ? 59.062 12.102 11.711 1 32.09 3 VAL B CA 1
ATOM 3135 C C . VAL B 1 3 ? 57.969 11.234 11.094 1 32.09 3 VAL B C 1
ATOM 3137 O O . VAL B 1 3 ? 57.531 11.484 9.961 1 32.09 3 VAL B O 1
ATOM 3140 N N . LYS B 1 4 ? 57.906 9.93 11.5 1 35.97 4 LYS B N 1
ATOM 3141 C CA . LYS B 1 4 ? 56.781 9.008 11.258 1 35.97 4 LYS B CA 1
ATOM 3142 C C . LYS B 1 4 ? 55.469 9.617 11.711 1 35.97 4 LYS B C 1
ATOM 3144 O O . LYS B 1 4 ? 55.281 9.922 12.891 1 35.97 4 LYS B O 1
ATOM 3149 N N . SER B 1 5 ? 54.844 10.523 10.906 1 32.5 5 SER B N 1
ATOM 3150 C CA . SER B 1 5 ? 53.531 11.062 11.234 1 32.5 5 SER B CA 1
ATOM 3151 C C . SER B 1 5 ? 52.5 9.953 11.5 1 32.5 5 SER B C 1
ATOM 3153 O O . SER B 1 5 ? 52.344 9.055 10.672 1 32.5 5 SER B O 1
ATOM 3155 N N . TYR B 1 6 ? 52.312 9.57 12.75 1 31.31 6 TYR B N 1
ATOM 3156 C CA . TYR B 1 6 ? 51.25 8.688 13.258 1 31.31 6 TYR B CA 1
ATOM 3157 C C . TYR B 1 6 ? 49.875 9.242 12.922 1 31.31 6 TYR B C 1
ATOM 3159 O O . TYR B 1 6 ? 49.5 10.297 13.422 1 31.31 6 TYR B O 1
ATOM 3167 N N . LEU B 1 7 ? 49.406 9.094 11.688 1 33.12 7 LEU B N 1
ATOM 3168 C CA . LEU B 1 7 ? 48.031 9.406 11.406 1 33.12 7 LEU B CA 1
ATOM 3169 C C . LEU B 1 7 ? 47.094 8.578 12.297 1 33.12 7 LEU B C 1
ATOM 3171 O O . LEU B 1 7 ? 47.125 7.348 12.25 1 33.12 7 LEU B O 1
ATOM 3175 N N . SER B 1 8 ? 46.688 9.125 13.414 1 29.7 8 SER B N 1
ATOM 3176 C CA . SER B 1 8 ? 45.688 8.523 14.289 1 29.7 8 SER B CA 1
ATOM 3177 C C . SER B 1 8 ? 44.375 8.273 13.539 1 29.7 8 SER B C 1
ATOM 3179 O O . SER B 1 8 ? 43.781 9.203 12.984 1 29.7 8 SER B O 1
ATOM 3181 N N . ALA B 1 9 ? 44.188 7.074 12.977 1 36.97 9 ALA B N 1
ATOM 3182 C CA . ALA B 1 9 ? 42.875 6.621 12.484 1 36.97 9 ALA B CA 1
ATOM 3183 C C . ALA B 1 9 ? 41.812 6.82 13.531 1 36.97 9 ALA B C 1
ATOM 3185 O O . ALA B 1 9 ? 41.812 6.16 14.578 1 36.97 9 ALA B O 1
ATOM 3186 N N . VAL B 1 10 ? 41.25 8.07 13.656 1 34.53 10 VAL B N 1
ATOM 3187 C CA . VAL B 1 10 ? 40.031 8.25 14.445 1 34.53 10 VAL B CA 1
ATOM 3188 C C . VAL B 1 10 ? 38.969 7.281 13.961 1 34.53 10 VAL B C 1
ATOM 3190 O O . VAL B 1 10 ? 38.531 7.344 12.812 1 34.53 10 VAL B O 1
ATOM 3193 N N . LEU B 1 11 ? 38.875 6.148 14.578 1 32.34 11 LEU B N 1
ATOM 3194 C CA . LEU B 1 11 ? 37.75 5.254 14.445 1 32.34 11 LEU B CA 1
ATOM 3195 C C . LEU B 1 11 ? 36.438 5.973 14.805 1 32.34 11 LEU B C 1
ATOM 3197 O O . LEU B 1 11 ? 36.219 6.32 15.969 1 32.34 11 LEU B O 1
ATOM 3201 N N . TYR B 1 12 ? 35.938 6.789 13.922 1 32.53 12 TYR B N 1
ATOM 3202 C CA . TYR B 1 12 ? 34.562 7.227 14.141 1 32.53 12 TYR B CA 1
ATOM 3203 C C . TYR B 1 12 ? 33.656 6.047 14.484 1 32.53 12 TYR B C 1
ATOM 3205 O O . TYR B 1 12 ? 33.562 5.094 13.711 1 32.53 12 TYR B O 1
ATOM 3213 N N . GLY B 1 13 ? 33.594 5.828 15.773 1 33.31 13 GLY B N 1
ATOM 3214 C CA . GLY B 1 13 ? 32.562 4.918 16.281 1 33.31 13 GLY B CA 1
ATOM 3215 C C . GLY B 1 13 ? 31.219 5.102 15.617 1 33.31 13 GLY B C 1
ATOM 3216 O O . GLY B 1 13 ? 30.641 6.184 15.68 1 33.31 13 GLY B O 1
ATOM 3217 N N . LEU B 1 14 ? 30.938 4.359 14.609 1 34.16 14 LEU B N 1
ATOM 3218 C CA . LEU B 1 14 ? 29.578 4.289 14.07 1 34.16 14 LEU B CA 1
ATOM 3219 C C . LEU B 1 14 ? 28.562 4 15.18 1 34.16 14 LEU B C 1
ATOM 3221 O O . LEU B 1 14 ? 28.719 3.025 15.922 1 34.16 14 LEU B O 1
ATOM 3225 N N . PRO B 1 15 ? 27.938 5.008 15.695 1 35.53 15 PRO B N 1
ATOM 3226 C CA . PRO B 1 15 ? 26.938 4.66 16.703 1 35.53 15 PRO B CA 1
ATOM 3227 C C . PRO B 1 15 ? 26.141 3.408 16.344 1 35.53 15 PRO B C 1
ATOM 3229 O O . PRO B 1 15 ? 25.922 3.129 15.156 1 35.53 15 PRO B O 1
ATOM 3232 N N . ALA B 1 16 ? 26.094 2.459 17.203 1 36.81 16 ALA B N 1
ATOM 3233 C CA . ALA B 1 16 ? 25.281 1.244 17.125 1 36.81 16 ALA B CA 1
ATOM 3234 C C . ALA B 1 16 ? 23.844 1.565 16.75 1 36.81 16 ALA B C 1
ATOM 3236 O O . ALA B 1 16 ? 23.125 2.23 17.5 1 36.81 16 ALA B O 1
ATOM 3237 N N . LEU B 1 17 ? 23.469 1.525 15.523 1 38.44 17 LEU B N 1
ATOM 3238 C CA . LEU B 1 17 ? 22.078 1.506 15.062 1 38.44 17 LEU B CA 1
ATOM 3239 C C . LEU B 1 17 ? 21.219 0.595 15.938 1 38.44 17 LEU B C 1
ATOM 3241 O O . LEU B 1 17 ? 21.5 -0.603 16.047 1 38.44 17 LEU B O 1
ATOM 3245 N N . THR B 1 18 ? 20.641 1.209 16.922 1 39.72 18 THR B N 1
ATOM 3246 C CA . THR B 1 18 ? 19.734 0.43 17.75 1 39.72 18 THR B CA 1
ATOM 3247 C C . THR B 1 18 ? 18.812 -0.427 16.875 1 39.72 18 THR B C 1
ATOM 3249 O O . THR B 1 18 ? 18.078 0.095 16.031 1 39.72 18 THR B O 1
ATOM 3252 N N . GLN B 1 19 ? 19.312 -1.629 16.641 1 45.69 19 GLN B N 1
ATOM 3253 C CA . GLN B 1 19 ? 18.562 -2.646 15.906 1 45.69 19 GLN B CA 1
ATOM 3254 C C . GLN B 1 19 ? 17.172 -2.846 16.516 1 45.69 19 GLN B C 1
ATOM 3256 O O . GLN B 1 19 ? 17.047 -3.102 17.703 1 45.69 19 GLN B O 1
ATOM 3261 N N . VAL B 1 20 ? 16.141 -2.199 16 1 52.16 20 VAL B N 1
ATOM 3262 C CA . VAL B 1 20 ? 14.781 -2.543 16.391 1 52.16 20 VAL B CA 1
ATOM 3263 C C . VAL B 1 20 ? 14.633 -4.059 16.469 1 52.16 20 VAL B C 1
ATOM 3265 O O . VAL B 1 20 ? 15.016 -4.777 15.539 1 52.16 20 VAL B O 1
ATOM 3268 N N . ALA B 1 21 ? 14.469 -4.473 17.703 1 49.25 21 ALA B N 1
ATOM 3269 C CA . ALA B 1 21 ? 14.297 -5.906 17.906 1 49.25 21 ALA B CA 1
ATOM 3270 C C . ALA B 1 21 ? 13.281 -6.484 16.922 1 49.25 21 ALA B C 1
ATOM 3272 O O . ALA B 1 21 ? 12.203 -5.922 16.734 1 49.25 21 ALA B O 1
ATOM 3273 N N . ALA B 1 22 ? 13.82 -7.414 16.125 1 49.66 22 ALA B N 1
ATOM 3274 C CA . ALA B 1 22 ? 13.078 -8.094 15.062 1 49.66 22 ALA B CA 1
ATOM 3275 C C . ALA B 1 22 ? 11.797 -8.727 15.609 1 49.66 22 ALA B C 1
ATOM 3277 O O . ALA B 1 22 ? 11.852 -9.602 16.469 1 49.66 22 ALA B O 1
ATOM 3278 N N . ALA B 1 23 ? 10.625 -8.133 15.438 1 54.72 23 ALA B N 1
ATOM 3279 C CA . ALA B 1 23 ? 9.383 -8.836 15.758 1 54.72 23 ALA B CA 1
ATOM 3280 C C . ALA B 1 23 ? 9.367 -10.234 15.156 1 54.72 23 ALA B C 1
ATOM 3282 O O . ALA B 1 23 ? 9.477 -10.391 13.938 1 54.72 23 ALA B O 1
ATOM 3283 N N . LYS B 1 24 ? 9.742 -11.305 15.898 1 57.03 24 LYS B N 1
ATOM 3284 C CA . LYS B 1 24 ? 9.711 -12.695 15.461 1 57.03 24 LYS B CA 1
ATOM 3285 C C . LYS B 1 24 ? 8.289 -13.148 15.141 1 57.03 24 LYS B C 1
ATOM 3287 O O . LYS B 1 24 ? 7.344 -12.766 15.836 1 57.03 24 LYS B O 1
ATOM 3292 N N . SER B 1 25 ? 8.172 -13.703 13.875 1 66.75 25 SER B N 1
ATOM 3293 C CA . SER B 1 25 ? 6.902 -14.344 13.547 1 66.75 25 SER B CA 1
ATOM 3294 C C . SER B 1 25 ? 6.438 -15.258 14.68 1 66.75 25 SER B C 1
ATOM 3296 O O . SER B 1 25 ? 7.25 -15.953 15.289 1 66.75 25 SER B O 1
ATOM 3298 N N . THR B 1 26 ? 5.25 -15.039 15.016 1 74.12 26 THR B N 1
ATOM 3299 C CA . THR B 1 26 ? 4.723 -15.812 16.125 1 74.12 26 THR B CA 1
ATOM 3300 C C . THR B 1 26 ? 3.611 -16.75 15.656 1 74.12 26 THR B C 1
ATOM 3302 O O . THR B 1 26 ? 3.006 -16.516 14.609 1 74.12 26 THR B O 1
ATOM 3305 N N . GLY B 1 27 ? 3.652 -17.953 16.172 1 87.5 27 GLY B N 1
ATOM 3306 C CA . GLY B 1 27 ? 2.562 -18.891 15.961 1 87.5 27 GLY B CA 1
ATOM 3307 C C . GLY B 1 27 ? 2.994 -20.156 15.258 1 87.5 27 GLY B C 1
ATOM 3308 O O . GLY B 1 27 ? 4.141 -20.266 14.812 1 87.5 27 GLY B O 1
ATOM 3309 N N . ASP B 1 28 ? 2.172 -21.125 15.148 1 96.38 28 ASP B N 1
ATOM 3310 C CA . ASP B 1 28 ? 2.387 -22.391 14.453 1 96.38 28 ASP B CA 1
ATOM 3311 C C . ASP B 1 28 ? 2.346 -22.188 12.938 1 96.38 28 ASP B C 1
ATOM 3313 O O . ASP B 1 28 ? 1.3 -21.859 12.383 1 96.38 28 ASP B O 1
ATOM 3317 N N . PRO B 1 29 ? 3.516 -22.422 12.289 1 97.69 29 PRO B N 1
ATOM 3318 C CA . PRO B 1 29 ? 3.559 -22.203 10.844 1 97.69 29 PRO B CA 1
ATOM 3319 C C . PRO B 1 29 ? 2.609 -23.125 10.078 1 97.69 29 PRO B C 1
ATOM 3321 O O . PRO B 1 29 ? 2.305 -22.875 8.914 1 97.69 29 PRO B O 1
ATOM 3324 N N . PHE B 1 30 ? 2.094 -24.203 10.719 1 98.38 30 PHE B N 1
ATOM 3325 C CA . PHE B 1 30 ? 1.32 -25.203 9.992 1 98.38 30 PHE B CA 1
ATOM 3326 C C . PHE B 1 30 ? -0.126 -25.219 10.477 1 98.38 30 PHE B C 1
ATOM 3328 O O . PHE B 1 30 ? -0.883 -26.125 10.141 1 98.38 30 PHE B O 1
ATOM 3335 N N . GLN B 1 31 ? -0.481 -24.234 11.289 1 98.12 31 GLN B N 1
ATOM 3336 C CA . GLN B 1 31 ? -1.89 -24.094 11.641 1 98.12 31 GLN B CA 1
ATOM 3337 C C . GLN B 1 31 ? -2.742 -23.828 10.398 1 98.12 31 GLN B C 1
ATOM 3339 O O . GLN B 1 31 ? -2.428 -22.938 9.602 1 98.12 31 GLN B O 1
ATOM 3344 N N . LEU B 1 32 ? -3.781 -24.672 10.281 1 98.44 32 LEU B N 1
ATOM 3345 C CA . LEU B 1 32 ? -4.688 -24.531 9.148 1 98.44 32 LEU B CA 1
ATOM 3346 C C . LEU B 1 32 ? -5.754 -23.469 9.438 1 98.44 32 LEU B C 1
ATOM 3348 O O . LEU B 1 32 ? -6.395 -23.516 10.492 1 98.44 32 LEU B O 1
ATOM 3352 N N . TYR B 1 33 ? -5.934 -22.516 8.602 1 98.69 33 TYR B N 1
ATOM 3353 C CA . TYR B 1 33 ? -6.992 -21.516 8.656 1 98.69 33 TYR B CA 1
ATOM 3354 C C . TYR B 1 33 ? -7.949 -21.656 7.477 1 98.69 33 TYR B C 1
ATOM 3356 O O . TYR B 1 33 ? -7.516 -21.922 6.348 1 98.69 33 TYR B O 1
ATOM 3364 N N . THR B 1 34 ? -9.25 -21.516 7.754 1 98.88 34 THR B N 1
ATOM 3365 C CA . THR B 1 34 ? -10.273 -21.625 6.715 1 98.88 34 THR B CA 1
ATOM 3366 C C . THR B 1 34 ? -11.039 -20.312 6.582 1 98.88 34 THR B C 1
ATOM 3368 O O . THR B 1 34 ? -11.477 -19.734 7.582 1 98.88 34 THR B O 1
ATOM 3371 N N . ILE B 1 35 ? -11.141 -19.828 5.402 1 98.88 35 ILE B N 1
ATOM 3372 C CA . ILE B 1 35 ? -12.055 -18.734 5.102 1 98.88 35 ILE B CA 1
ATOM 3373 C C . ILE B 1 35 ? -13.094 -19.188 4.082 1 98.88 35 ILE B C 1
ATOM 3375 O O . ILE B 1 35 ? -12.828 -20.078 3.277 1 98.88 35 ILE B O 1
ATOM 3379 N N . SER B 1 36 ? -14.266 -18.562 4.145 1 98.81 36 SER B N 1
ATOM 3380 C CA . SER B 1 36 ? -15.312 -19.062 3.264 1 98.81 36 SER B CA 1
ATOM 3381 C C . SER B 1 36 ? -16.344 -17.984 2.959 1 98.81 36 SER B C 1
ATOM 3383 O O . SER B 1 36 ? -16.469 -17 3.703 1 98.81 36 SER B O 1
ATOM 3385 N N . ALA B 1 37 ? -16.969 -18.078 1.89 1 98.5 37 ALA B N 1
ATOM 3386 C CA . ALA B 1 37 ? -18.188 -17.406 1.411 1 98.5 37 ALA B CA 1
ATOM 3387 C C . ALA B 1 37 ? -19.062 -18.375 0.626 1 98.5 37 ALA B C 1
ATOM 3389 O O . ALA B 1 37 ? -18.766 -19.578 0.533 1 98.5 37 ALA B O 1
ATOM 3390 N N . GLU B 1 38 ? -20.25 -17.891 0.198 1 98.12 38 GLU B N 1
ATOM 3391 C CA . GLU B 1 38 ? -21.109 -18.766 -0.591 1 98.12 38 GLU B CA 1
ATOM 3392 C C . GLU B 1 38 ? -20.344 -19.359 -1.779 1 98.12 38 GLU B C 1
ATOM 3394 O O . GLU B 1 38 ? -19.734 -18.625 -2.559 1 98.12 38 GLU B O 1
ATOM 3399 N N . ASN B 1 39 ? -20.297 -20.688 -1.867 1 98.5 39 ASN B N 1
ATOM 3400 C CA . ASN B 1 39 ? -19.797 -21.453 -3.004 1 98.5 39 ASN B CA 1
ATOM 3401 C C . ASN B 1 39 ? -18.281 -21.328 -3.139 1 98.5 39 ASN B C 1
ATOM 3403 O O . ASN B 1 39 ? -17.719 -21.578 -4.211 1 98.5 39 ASN B O 1
ATOM 3407 N N . ILE B 1 40 ? -17.578 -20.906 -2.119 1 98.88 40 ILE B N 1
ATOM 3408 C CA . ILE B 1 40 ? -16.125 -20.859 -2.18 1 98.88 40 ILE B CA 1
ATOM 3409 C C . ILE B 1 40 ? -15.539 -21.031 -0.776 1 98.88 40 ILE B C 1
ATOM 3411 O O . ILE B 1 40 ? -15.992 -20.375 0.168 1 98.88 40 ILE B O 1
ATOM 3415 N N . THR B 1 41 ? -14.625 -21.906 -0.56 1 98.94 41 THR B N 1
ATOM 3416 C CA . THR B 1 41 ? -13.906 -22.141 0.687 1 98.94 41 THR B CA 1
ATOM 3417 C C . THR B 1 41 ? -12.406 -22.297 0.427 1 98.94 41 THR B C 1
ATOM 3419 O O . THR B 1 41 ? -12 -23.078 -0.437 1 98.94 41 THR B O 1
ATOM 3422 N N . ALA B 1 42 ? -11.586 -21.5 1.127 1 98.94 42 ALA B N 1
ATOM 3423 C CA . ALA B 1 42 ? -10.133 -21.531 0.99 1 98.94 42 ALA B CA 1
ATOM 3424 C C . ALA B 1 42 ? -9.469 -21.938 2.303 1 98.94 42 ALA B C 1
ATOM 3426 O O . ALA B 1 42 ? -9.922 -21.547 3.381 1 98.94 42 ALA B O 1
ATOM 3427 N N . LYS B 1 43 ? -8.438 -22.703 2.232 1 98.94 43 LYS B N 1
ATOM 3428 C CA . LYS B 1 43 ? -7.59 -23.031 3.373 1 98.94 43 LYS B CA 1
ATOM 3429 C C . LYS B 1 43 ? -6.172 -22.516 3.17 1 98.94 43 LYS B C 1
ATOM 3431 O O . LYS B 1 43 ? -5.641 -22.562 2.059 1 98.94 43 LYS B O 1
ATOM 3436 N N . LEU B 1 44 ? -5.621 -21.984 4.246 1 98.88 44 LEU B N 1
ATOM 3437 C CA . LEU B 1 44 ? -4.301 -21.359 4.191 1 98.88 44 LEU B CA 1
ATOM 3438 C C . LEU B 1 44 ? -3.473 -21.75 5.414 1 98.88 44 LEU B C 1
ATOM 3440 O O . LEU B 1 44 ? -4.027 -22.094 6.461 1 98.88 44 LEU B O 1
ATOM 3444 N N . ILE B 1 45 ? -2.156 -21.656 5.293 1 98.88 45 ILE B N 1
ATOM 3445 C CA . ILE B 1 45 ? -1.251 -21.828 6.422 1 98.88 45 ILE B CA 1
ATOM 3446 C C . ILE B 1 45 ? -0.217 -20.703 6.434 1 98.88 45 ILE B C 1
ATOM 3448 O O . ILE B 1 45 ? 0.093 -20.125 5.391 1 98.88 45 ILE B O 1
ATOM 3452 N N . PRO B 1 46 ? 0.384 -20.422 7.621 1 98.62 46 PRO B N 1
ATOM 3453 C CA . PRO B 1 46 ? 1.364 -19.344 7.738 1 98.62 46 PRO B CA 1
ATOM 3454 C C . PRO B 1 46 ? 2.678 -19.656 7.023 1 98.62 46 PRO B C 1
ATOM 3456 O O . PRO B 1 46 ? 3.34 -18.75 6.512 1 98.62 46 PRO B O 1
ATOM 3459 N N . TYR B 1 47 ? 3.051 -20.938 6.973 1 98.62 47 TYR B N 1
ATOM 3460 C CA . TYR B 1 47 ? 4.297 -21.312 6.312 1 98.62 47 TYR B CA 1
ATOM 3461 C C . TYR B 1 47 ? 4.266 -20.938 4.836 1 98.62 47 TYR B C 1
ATOM 3463 O O . TYR B 1 47 ? 3.635 -21.625 4.027 1 98.62 47 TYR B O 1
ATOM 3471 N N . GLY B 1 48 ? 4.941 -19.797 4.559 1 98.62 48 GLY B N 1
ATOM 3472 C CA . GLY B 1 48 ? 4.977 -19.281 3.197 1 98.62 48 GLY B CA 1
ATOM 3473 C C . GLY B 1 48 ? 3.709 -18.562 2.799 1 98.62 48 GLY B C 1
ATOM 3474 O O . GLY B 1 48 ? 3.441 -18.375 1.609 1 98.62 48 GLY B O 1
ATOM 3475 N N . ALA B 1 49 ? 2.824 -18.297 3.799 1 98.75 49 ALA B N 1
ATOM 3476 C CA . ALA B 1 49 ? 1.522 -17.703 3.492 1 98.75 49 ALA B CA 1
ATOM 3477 C C . ALA B 1 49 ? 0.841 -18.453 2.348 1 98.75 49 ALA B C 1
ATOM 3479 O O . ALA B 1 49 ? 0.434 -17.828 1.356 1 98.75 49 ALA B O 1
ATOM 3480 N N . ARG B 1 50 ? 0.534 -19.734 2.535 1 98.69 50 ARG B N 1
ATOM 3481 C CA . ARG B 1 50 ? 0.206 -20.641 1.447 1 98.69 50 ARG B CA 1
ATOM 3482 C C . ARG B 1 50 ? -1.301 -20.844 1.337 1 98.69 50 ARG B C 1
ATOM 3484 O O . ARG B 1 50 ? -1.98 -21.047 2.344 1 98.69 50 ARG B O 1
ATOM 3491 N N . LEU B 1 51 ? -1.797 -20.734 0.125 1 98.88 51 LEU B N 1
ATOM 3492 C CA . LEU B 1 51 ? -3.096 -21.312 -0.193 1 98.88 51 LEU B CA 1
ATOM 3493 C C . LEU B 1 51 ? -2.979 -22.812 -0.41 1 98.88 51 LEU B C 1
ATOM 3495 O O . LEU B 1 51 ? -2.287 -23.266 -1.327 1 98.88 51 LEU B O 1
ATOM 3499 N N . THR B 1 52 ? -3.693 -23.625 0.38 1 98.81 52 THR B N 1
ATOM 3500 C CA . THR B 1 52 ? -3.492 -25.062 0.329 1 98.81 52 THR B CA 1
ATOM 3501 C C . THR B 1 52 ? -4.688 -25.75 -0.325 1 98.81 52 THR B C 1
ATOM 3503 O O . THR B 1 52 ? -4.574 -26.891 -0.794 1 98.81 52 THR B O 1
ATOM 3506 N N . SER B 1 53 ? -5.754 -25.094 -0.302 1 98.88 53 SER B N 1
ATOM 3507 C CA . SER B 1 53 ? -6.98 -25.656 -0.861 1 98.88 53 SER B CA 1
ATOM 3508 C C . SER B 1 53 ? -7.961 -24.547 -1.254 1 98.88 53 SER B C 1
ATOM 3510 O O . SER B 1 53 ? -8.031 -23.516 -0.601 1 98.88 53 SER B O 1
ATOM 3512 N N . LEU B 1 54 ? -8.695 -24.766 -2.332 1 98.94 54 LEU B N 1
ATOM 3513 C CA . LEU B 1 54 ? -9.781 -23.891 -2.762 1 98.94 54 LEU B CA 1
ATOM 3514 C C . LEU B 1 54 ? -10.922 -24.703 -3.365 1 98.94 54 LEU B C 1
ATOM 3516 O O . LEU B 1 54 ? -10.773 -25.297 -4.438 1 98.94 54 LEU B O 1
ATOM 3520 N N . LEU B 1 55 ? -12.039 -24.688 -2.719 1 98.94 55 LEU B N 1
ATOM 3521 C CA . LEU B 1 55 ? -13.219 -25.438 -3.148 1 98.94 55 LEU B CA 1
ATOM 3522 C C . LEU B 1 55 ? -14.203 -24.531 -3.871 1 98.94 55 LEU B C 1
ATOM 3524 O O . LEU B 1 55 ? -14.594 -23.484 -3.346 1 98.94 55 LEU B O 1
ATOM 3528 N N . VAL B 1 56 ? -14.641 -24.906 -5.051 1 98.94 56 VAL B N 1
ATOM 3529 C CA . VAL B 1 56 ? -15.664 -24.219 -5.828 1 98.94 56 VAL B CA 1
ATOM 3530 C C . VAL B 1 56 ? -16.547 -25.234 -6.535 1 98.94 56 VAL B C 1
ATOM 3532 O O . VAL B 1 56 ? -16.141 -26.375 -6.773 1 98.94 56 VAL B O 1
ATOM 3535 N N . PRO B 1 57 ? -17.766 -24.891 -6.902 1 98.69 57 PRO B N 1
ATOM 3536 C CA . PRO B 1 57 ? -18.656 -25.859 -7.555 1 98.69 57 PRO B CA 1
ATOM 3537 C C . PRO B 1 57 ? -18.328 -26.047 -9.031 1 98.69 57 PRO B C 1
ATOM 3539 O O . PRO B 1 57 ? -17.969 -25.094 -9.719 1 98.69 57 PRO B O 1
ATOM 3542 N N . ASP B 1 58 ? -18.484 -27.297 -9.461 1 98.69 58 ASP B N 1
ATOM 3543 C CA . ASP B 1 58 ? -18.438 -27.578 -10.898 1 98.69 58 ASP B CA 1
ATOM 3544 C C . ASP B 1 58 ? -19.812 -27.375 -11.531 1 98.69 58 ASP B C 1
ATOM 3546 O O . ASP B 1 58 ? -20.734 -26.859 -10.891 1 98.69 58 ASP B O 1
ATOM 3550 N N . ARG B 1 59 ? -19.969 -27.656 -12.828 1 98.38 59 ARG B N 1
ATOM 3551 C CA . ARG B 1 59 ? -21.172 -27.359 -13.578 1 98.38 59 ARG B CA 1
ATOM 3552 C C . ARG B 1 59 ? -22.375 -28.125 -13.008 1 98.38 59 ARG B C 1
ATOM 3554 O O . ARG B 1 59 ? -23.516 -27.734 -13.234 1 98.38 59 ARG B O 1
ATOM 3561 N N . ASP B 1 60 ? -22.156 -29.203 -12.219 1 97.56 60 ASP B N 1
ATOM 3562 C CA . ASP B 1 60 ? -23.219 -30.016 -11.641 1 97.56 60 ASP B CA 1
ATOM 3563 C C . ASP B 1 60 ? -23.453 -29.641 -10.18 1 97.56 60 ASP B C 1
ATOM 3565 O O . ASP B 1 60 ? -24.25 -30.297 -9.484 1 97.56 60 ASP B O 1
ATOM 3569 N N . GLY B 1 61 ? -22.672 -28.703 -9.656 1 97.75 61 GLY B N 1
ATOM 3570 C CA . GLY B 1 61 ? -22.859 -28.219 -8.297 1 97.75 61 GLY B CA 1
ATOM 3571 C C . GLY B 1 61 ? -22 -28.938 -7.285 1 97.75 61 GLY B C 1
ATOM 3572 O O . GLY B 1 61 ? -22.094 -28.672 -6.082 1 97.75 61 GLY B O 1
ATOM 3573 N N . ASN B 1 62 ? -21.203 -29.922 -7.73 1 98.19 62 ASN B N 1
ATOM 3574 C CA . ASN B 1 62 ? -20.297 -30.625 -6.824 1 98.19 62 ASN B CA 1
ATOM 3575 C C . ASN B 1 62 ? -19.047 -29.797 -6.539 1 98.19 62 ASN B C 1
ATOM 3577 O O . ASN B 1 62 ? -18.406 -29.297 -7.469 1 98.19 62 ASN B O 1
ATOM 3581 N N . PHE B 1 63 ? -18.688 -29.656 -5.301 1 98.62 63 PHE B N 1
ATOM 3582 C CA . PHE B 1 63 ? -17.5 -28.875 -4.945 1 98.62 63 PHE B CA 1
ATOM 3583 C C . PHE B 1 63 ? -16.234 -29.641 -5.324 1 98.62 63 PHE B C 1
ATOM 3585 O O . PHE B 1 63 ? -16.094 -30.812 -5.012 1 98.62 63 PHE B O 1
ATOM 3592 N N . GLN B 1 64 ? -15.375 -28.969 -6.016 1 98.81 64 GLN B N 1
ATOM 3593 C CA . GLN B 1 64 ? -14.062 -29.484 -6.391 1 98.81 64 GLN B CA 1
ATOM 3594 C C . GLN B 1 64 ? -12.945 -28.656 -5.773 1 98.81 64 GLN B C 1
ATOM 3596 O O . GLN B 1 64 ? -13.047 -27.422 -5.684 1 98.81 64 GLN B O 1
ATOM 3601 N N . ASP B 1 65 ? -11.891 -29.297 -5.305 1 98.88 65 ASP B N 1
ATOM 3602 C CA . ASP B 1 65 ? -10.656 -28.609 -4.934 1 98.88 65 ASP B CA 1
ATOM 3603 C C . ASP B 1 65 ? -9.766 -28.391 -6.156 1 98.88 65 ASP B C 1
ATOM 3605 O O . ASP B 1 65 ? -9.289 -29.359 -6.762 1 98.88 65 ASP B O 1
ATOM 3609 N N . VAL B 1 66 ? -9.523 -27.172 -6.438 1 98.94 66 VAL B N 1
ATOM 3610 C CA . VAL B 1 66 ? -8.898 -26.875 -7.723 1 98.94 66 VAL B CA 1
ATOM 3611 C C . VAL B 1 66 ? -7.449 -26.438 -7.504 1 98.94 66 VAL B C 1
ATOM 3613 O O . VAL B 1 66 ? -6.793 -25.953 -8.43 1 98.94 66 VAL B O 1
ATOM 3616 N N . VAL B 1 67 ? -6.879 -26.578 -6.336 1 98.81 67 VAL B N 1
ATOM 3617 C CA . VAL B 1 67 ? -5.516 -26.188 -6.012 1 98.81 67 VAL B CA 1
ATOM 3618 C C . VAL B 1 67 ? -4.664 -27.422 -5.723 1 98.81 67 VAL B C 1
ATOM 3620 O O . VAL B 1 67 ? -5.105 -28.328 -5.02 1 98.81 67 VAL B O 1
ATOM 3623 N N . VAL B 1 68 ? -3.463 -27.438 -6.32 1 98.62 68 VAL B N 1
ATOM 3624 C CA . VAL B 1 68 ? -2.506 -28.5 -6.066 1 98.62 68 VAL B CA 1
ATOM 3625 C C . VAL B 1 68 ? -1.832 -28.281 -4.715 1 98.62 68 VAL B C 1
ATOM 3627 O O . VAL B 1 68 ? -1.564 -27.141 -4.324 1 98.62 68 VAL B O 1
ATOM 3630 N N . GLY B 1 69 ? -1.563 -29.312 -4.008 1 98.12 69 GLY B N 1
ATOM 3631 C CA . GLY B 1 69 ? -0.875 -29.234 -2.73 1 98.12 69 GLY B CA 1
ATOM 3632 C C . GLY B 1 69 ? -1.038 -30.484 -1.884 1 98.12 69 GLY B C 1
ATOM 3633 O O . GLY B 1 69 ? -1.048 -31.594 -2.408 1 98.12 69 GLY B O 1
ATOM 3634 N N . TYR B 1 70 ? -1.051 -30.281 -0.578 1 98.62 70 TYR B N 1
ATOM 3635 C CA . TYR B 1 70 ? -1.119 -31.391 0.366 1 98.62 70 TYR B CA 1
ATOM 3636 C C . TYR B 1 70 ? -2.248 -31.188 1.369 1 98.62 70 TYR B C 1
ATOM 3638 O O . TYR B 1 70 ? -2.561 -30.062 1.738 1 98.62 70 TYR B O 1
ATOM 3646 N N . ASP B 1 71 ? -2.805 -32.312 1.82 1 98.62 71 ASP B N 1
ATOM 3647 C CA . ASP B 1 71 ? -3.795 -32.219 2.891 1 98.62 71 ASP B CA 1
ATOM 3648 C C . ASP B 1 71 ? -3.133 -31.938 4.234 1 98.62 71 ASP B C 1
ATOM 3650 O O . ASP B 1 71 ? -3.65 -31.141 5.023 1 98.62 71 ASP B O 1
ATOM 3654 N N . ASP B 1 72 ? -2.002 -32.562 4.453 1 98.25 72 ASP B N 1
ATOM 3655 C CA . ASP B 1 72 ? -1.248 -32.344 5.688 1 98.25 72 ASP B CA 1
ATOM 3656 C C . ASP B 1 72 ? -0.318 -31.156 5.57 1 98.25 72 ASP B C 1
ATOM 3658 O O . ASP B 1 72 ? 0.653 -31.188 4.809 1 98.25 72 ASP B O 1
ATOM 3662 N N . PRO B 1 73 ? -0.553 -30.156 6.395 1 98.06 73 PRO B N 1
ATOM 3663 C CA . PRO B 1 73 ? 0.274 -28.953 6.312 1 98.06 73 PRO B CA 1
ATOM 3664 C C . PRO B 1 73 ? 1.761 -29.25 6.508 1 98.06 73 PRO B C 1
ATOM 3666 O O . PRO B 1 73 ? 2.607 -28.578 5.914 1 98.06 73 PRO B O 1
ATOM 3669 N N . LYS B 1 74 ? 2.123 -30.203 7.227 1 98 74 LYS B N 1
ATOM 3670 C CA . LYS B 1 74 ? 3.525 -30.5 7.512 1 98 74 LYS B CA 1
ATOM 3671 C C . LYS B 1 74 ? 4.238 -31.031 6.273 1 98 74 LYS B C 1
ATOM 3673 O O . LYS B 1 74 ? 5.465 -31.016 6.195 1 98 74 LYS B O 1
ATOM 3678 N N . GLN B 1 75 ? 3.482 -31.578 5.379 1 98.31 75 GLN B N 1
ATOM 3679 C CA . GLN B 1 75 ? 4.062 -32.094 4.141 1 98.31 75 GLN B CA 1
ATOM 3680 C C . GLN B 1 75 ? 4.676 -30.969 3.312 1 98.31 75 GLN B C 1
ATOM 3682 O O . GLN B 1 75 ? 5.566 -31.203 2.494 1 98.31 75 GLN B O 1
ATOM 3687 N N . TYR B 1 76 ? 4.211 -29.75 3.51 1 98.44 76 TYR B N 1
ATOM 3688 C CA . TYR B 1 76 ? 4.777 -28.625 2.777 1 98.44 76 TYR B CA 1
ATOM 3689 C C . TYR B 1 76 ? 6.23 -28.391 3.17 1 98.44 76 TYR B C 1
ATOM 3691 O O . TYR B 1 76 ? 7.055 -28 2.334 1 98.44 76 TYR B O 1
ATOM 3699 N N . LEU B 1 77 ? 6.531 -28.547 4.434 1 98.12 77 LEU B N 1
ATOM 3700 C CA . LEU B 1 77 ? 7.93 -28.453 4.848 1 98.12 77 LEU B CA 1
ATOM 3701 C C . LEU B 1 77 ? 8.766 -29.547 4.188 1 98.12 77 LEU B C 1
ATOM 3703 O O . LEU B 1 77 ? 9.867 -29.281 3.707 1 98.12 77 LEU B O 1
ATOM 3707 N N . LYS B 1 78 ? 8.266 -30.766 4.168 1 97.62 78 LYS B N 1
ATOM 3708 C CA . LYS B 1 78 ? 8.969 -31.875 3.529 1 97.62 78 LYS B CA 1
ATOM 3709 C C . LYS B 1 78 ? 9.203 -31.594 2.047 1 97.62 78 LYS B C 1
ATOM 3711 O O . LYS B 1 78 ? 10.281 -31.875 1.519 1 97.62 78 LYS B O 1
ATOM 3716 N N . ASP B 1 79 ? 8.172 -31.094 1.457 1 97.5 79 ASP B N 1
ATOM 3717 C CA . ASP B 1 79 ? 8.289 -30.719 0.051 1 97.5 79 ASP B CA 1
ATOM 3718 C C . ASP B 1 79 ? 9.406 -29.703 -0.153 1 97.5 79 ASP B C 1
ATOM 3720 O O . ASP B 1 79 ? 10.234 -29.859 -1.056 1 97.5 79 ASP B O 1
ATOM 3724 N N . THR B 1 80 ? 9.445 -28.688 0.673 1 97.12 80 THR B N 1
ATOM 3725 C CA . THR B 1 80 ? 10.461 -27.641 0.589 1 97.12 80 THR B CA 1
ATOM 3726 C C . THR B 1 80 ? 11.859 -28.234 0.733 1 97.12 80 THR B C 1
ATOM 3728 O O . THR B 1 80 ? 12.797 -27.812 0.061 1 97.12 80 THR B O 1
ATOM 3731 N N . GLU B 1 81 ? 11.992 -29.25 1.523 1 96.31 81 GLU B N 1
ATOM 3732 C CA . GLU B 1 81 ? 13.289 -29.844 1.826 1 96.31 81 GLU B CA 1
ATOM 3733 C C . GLU B 1 81 ? 13.68 -30.875 0.764 1 96.31 81 GLU B C 1
ATOM 3735 O O . GLU B 1 81 ? 14.828 -31.328 0.73 1 96.31 81 GLU B O 1
ATOM 3740 N N . THR B 1 82 ? 12.773 -31.219 -0.143 1 94.19 82 THR B N 1
ATOM 3741 C CA . THR B 1 82 ? 13.031 -32.25 -1.129 1 94.19 82 THR B CA 1
ATOM 3742 C C . THR B 1 82 ? 12.789 -31.734 -2.543 1 94.19 82 THR B C 1
ATOM 3744 O O . THR B 1 82 ? 13.648 -31.062 -3.113 1 94.19 82 THR B O 1
ATOM 3747 N N . ASN B 1 83 ? 11.516 -31.688 -3.02 1 92.31 83 ASN B N 1
ATOM 3748 C CA . ASN B 1 83 ? 11.18 -31.281 -4.375 1 92.31 83 ASN B CA 1
ATOM 3749 C C . ASN B 1 83 ? 11.172 -29.75 -4.516 1 92.31 83 ASN B C 1
ATOM 3751 O O . ASN B 1 83 ? 11.477 -29.219 -5.582 1 92.31 83 ASN B O 1
ATOM 3755 N N . HIS B 1 84 ? 10.742 -29.125 -3.504 1 94.94 84 HIS B N 1
ATOM 3756 C CA . HIS B 1 84 ? 10.625 -27.672 -3.398 1 94.94 84 HIS B CA 1
ATOM 3757 C C . HIS B 1 84 ? 9.734 -27.109 -4.504 1 94.94 84 HIS B C 1
ATOM 3759 O O . HIS B 1 84 ? 10.141 -26.203 -5.242 1 94.94 84 HIS B O 1
ATOM 3765 N N . THR B 1 85 ? 8.539 -27.516 -4.648 1 94.06 85 THR B N 1
ATOM 3766 C CA . THR B 1 85 ? 7.609 -27.188 -5.723 1 94.06 85 THR B CA 1
ATOM 3767 C C . THR B 1 85 ? 7.059 -25.781 -5.551 1 94.06 85 THR B C 1
ATOM 3769 O O . THR B 1 85 ? 6.508 -25.203 -6.492 1 94.06 85 THR B O 1
ATOM 3772 N N . TYR B 1 86 ? 7.09 -25.156 -4.359 1 97.12 86 TYR B N 1
ATOM 3773 C CA . TYR B 1 86 ? 6.531 -23.844 -4.035 1 97.12 86 TYR B CA 1
ATOM 3774 C C . TYR B 1 86 ? 5.008 -23.875 -4.047 1 97.12 86 TYR B C 1
ATOM 3776 O O . TYR B 1 86 ? 4.355 -22.844 -4.207 1 97.12 86 TYR B O 1
ATOM 3784 N N . PHE B 1 87 ? 4.336 -25.031 -3.875 1 98.19 87 PHE B N 1
ATOM 3785 C CA . PHE B 1 87 ? 2.885 -25.156 -3.938 1 98.19 87 PHE B CA 1
ATOM 3786 C C . PHE B 1 87 ? 2.209 -24.094 -3.09 1 98.19 87 PHE B C 1
ATOM 3788 O O . PHE B 1 87 ? 2.342 -24.078 -1.864 1 98.19 87 PHE B O 1
ATOM 3795 N N . GLY B 1 88 ? 1.52 -23.203 -3.775 1 98.5 88 GLY B N 1
ATOM 3796 C CA . GLY B 1 88 ? 0.599 -22.281 -3.129 1 98.5 88 GLY B CA 1
ATOM 3797 C C . GLY B 1 88 ? 1.301 -21.156 -2.389 1 98.5 88 GLY B C 1
ATOM 3798 O O . GLY B 1 88 ? 0.65 -20.297 -1.79 1 98.5 88 GLY B O 1
ATOM 3799 N N . ALA B 1 89 ? 2.576 -21.031 -2.404 1 98.81 89 ALA B N 1
ATO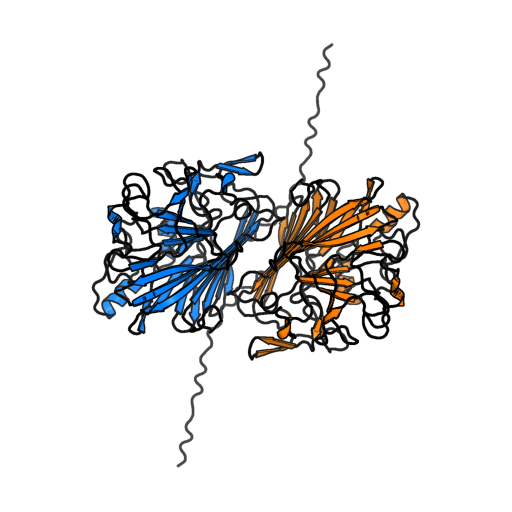M 3800 C CA . ALA B 1 89 ? 3.32 -20.109 -1.553 1 98.81 89 ALA B CA 1
ATOM 3801 C C . ALA B 1 89 ? 3.369 -18.719 -2.168 1 98.81 89 ALA B C 1
ATOM 3803 O O . ALA B 1 89 ? 3.141 -18.547 -3.369 1 98.81 89 ALA B O 1
ATOM 3804 N N . VAL B 1 90 ? 3.582 -17.703 -1.301 1 98.81 90 VAL B N 1
ATOM 3805 C CA . VAL B 1 90 ? 4.07 -16.422 -1.771 1 98.81 90 VAL B CA 1
ATOM 3806 C C . VAL B 1 90 ? 5.57 -16.5 -2.037 1 98.81 90 VAL B C 1
ATOM 3808 O O . VAL B 1 90 ? 6.34 -16.906 -1.164 1 98.81 90 VAL B O 1
ATOM 3811 N N . VAL B 1 91 ? 5.965 -16.125 -3.227 1 98.81 91 VAL B N 1
ATOM 3812 C CA . VAL B 1 91 ? 7.383 -16.188 -3.564 1 98.81 91 VAL B CA 1
ATOM 3813 C C . VAL B 1 91 ? 7.961 -14.781 -3.621 1 98.81 91 VAL B C 1
ATOM 3815 O O . VAL B 1 91 ? 7.297 -13.852 -4.086 1 98.81 91 VAL B O 1
ATOM 3818 N N . GLY B 1 92 ? 9.133 -14.594 -3.068 1 97.75 92 GLY B N 1
ATOM 3819 C CA . GLY B 1 92 ? 9.852 -13.344 -2.932 1 97.75 92 GLY B CA 1
ATOM 3820 C C . GLY B 1 92 ? 11.172 -13.492 -2.205 1 97.75 92 GLY B C 1
ATOM 3821 O O . GLY B 1 92 ? 11.562 -14.594 -1.828 1 97.75 92 GLY B O 1
ATOM 3822 N N . ARG B 1 93 ? 11.906 -12.414 -2.096 1 97.19 93 ARG B N 1
ATOM 3823 C CA . ARG B 1 93 ? 11.5 -11.016 -2.227 1 97.19 93 ARG B CA 1
ATOM 3824 C C . ARG B 1 93 ? 11.359 -10.625 -3.693 1 97.19 93 ARG B C 1
ATOM 3826 O O . ARG B 1 93 ? 10.812 -9.562 -4.008 1 97.19 93 ARG B O 1
ATOM 3833 N N . TYR B 1 94 ? 11.945 -11.383 -4.516 1 98.5 94 TYR B N 1
ATOM 3834 C CA . TYR B 1 94 ? 11.844 -11.164 -5.953 1 98.5 94 TYR B CA 1
ATOM 3835 C C . TYR B 1 94 ? 11.406 -12.43 -6.672 1 98.5 94 TYR B C 1
ATOM 3837 O O . TYR B 1 94 ? 12.148 -13.414 -6.711 1 98.5 94 TYR B O 1
ATOM 3845 N N . ALA B 1 95 ? 10.211 -12.398 -7.18 1 98.56 95 ALA B N 1
ATOM 3846 C CA . ALA B 1 95 ? 9.641 -13.555 -7.867 1 98.56 95 ALA B CA 1
ATOM 3847 C C . ALA B 1 95 ? 10.352 -13.812 -9.188 1 98.56 95 ALA B C 1
ATOM 3849 O O . ALA B 1 95 ? 10.672 -12.875 -9.93 1 98.56 95 ALA B O 1
ATOM 3850 N N . ASN B 1 96 ? 10.578 -15.086 -9.461 1 98.5 96 ASN B N 1
ATOM 3851 C CA . ASN B 1 96 ? 11.211 -15.555 -10.688 1 98.5 96 ASN B CA 1
ATOM 3852 C C . ASN B 1 96 ? 12.727 -15.328 -10.664 1 98.5 96 ASN B C 1
ATOM 3854 O O . ASN B 1 96 ? 13.336 -15.305 -9.594 1 98.5 96 ASN B O 1
ATOM 3858 N N . ARG B 1 97 ? 13.445 -15.312 -11.789 1 98.38 97 ARG B N 1
ATOM 3859 C CA . ARG B 1 97 ? 14.898 -15.469 -11.852 1 98.38 97 ARG B CA 1
ATOM 3860 C C . ARG B 1 97 ? 15.586 -14.109 -11.953 1 98.38 97 ARG B C 1
ATOM 3862 O O . ARG B 1 97 ? 15.078 -13.195 -12.602 1 98.38 97 ARG B O 1
ATOM 3869 N N . ILE B 1 98 ? 16.594 -13.977 -11.266 1 98.06 98 ILE B N 1
ATOM 3870 C CA . ILE B 1 98 ? 17.531 -12.859 -11.398 1 98.06 98 ILE B CA 1
ATOM 3871 C C . ILE B 1 98 ? 18.828 -13.344 -12.016 1 98.06 98 ILE B C 1
ATOM 3873 O O . ILE B 1 98 ? 19.484 -14.234 -11.477 1 98.06 98 ILE B O 1
ATOM 3877 N N . LYS B 1 99 ? 19.234 -12.766 -13.047 1 96.75 99 LYS B N 1
ATOM 3878 C CA . LYS B 1 99 ? 20.438 -13.117 -13.805 1 96.75 99 LYS B CA 1
ATOM 3879 C C . LYS B 1 99 ? 21.688 -13.031 -12.922 1 96.75 99 LYS B C 1
ATOM 3881 O O . LYS B 1 99 ? 21.891 -12.023 -12.242 1 96.75 99 LYS B O 1
ATOM 3886 N N . ASN B 1 100 ? 22.5 -14.062 -12.836 1 95.06 100 ASN B N 1
ATOM 3887 C CA . ASN B 1 100 ? 23.812 -14.133 -12.211 1 95.06 100 ASN B CA 1
ATOM 3888 C C . ASN B 1 100 ? 23.719 -13.922 -10.695 1 95.06 100 ASN B C 1
ATOM 3890 O O . ASN B 1 100 ? 24.734 -13.836 -10.016 1 95.06 100 ASN B O 1
ATOM 3894 N N . GLY B 1 101 ? 22.516 -13.805 -10.219 1 97.31 101 GLY B N 1
ATOM 3895 C CA . GLY B 1 101 ? 22.375 -13.477 -8.812 1 97.31 101 GLY B CA 1
ATOM 3896 C C . GLY B 1 101 ? 22.906 -12.094 -8.469 1 97.31 101 GLY B C 1
ATOM 3897 O O . GLY B 1 101 ? 23.469 -11.883 -7.395 1 97.31 101 GLY B O 1
ATOM 3898 N N . THR B 1 102 ? 22.922 -11.203 -9.422 1 97.75 102 THR B N 1
ATOM 3899 C CA . THR B 1 102 ? 23.406 -9.844 -9.219 1 97.75 102 THR B CA 1
ATOM 3900 C C . THR B 1 102 ? 22.422 -8.828 -9.781 1 97.75 102 THR B C 1
ATOM 3902 O O . THR B 1 102 ? 21.656 -9.141 -10.688 1 97.75 102 THR B O 1
ATOM 3905 N N . PHE B 1 103 ? 22.375 -7.664 -9.227 1 98.12 103 PHE B N 1
ATOM 3906 C CA . PHE B 1 103 ? 21.672 -6.5 -9.766 1 98.12 103 PHE B CA 1
ATOM 3907 C C . PHE B 1 103 ? 22.328 -5.211 -9.289 1 98.12 103 PHE B C 1
ATOM 3909 O O . PHE B 1 103 ? 23.219 -5.238 -8.438 1 98.12 103 PHE B O 1
ATOM 3916 N N . SER B 1 104 ? 21.922 -4.152 -9.906 1 97.5 104 SER B N 1
ATOM 3917 C CA . SER B 1 104 ? 22.5 -2.867 -9.531 1 97.5 104 SER B CA 1
ATOM 3918 C C . SER B 1 104 ? 21.422 -1.869 -9.117 1 97.5 104 SER B C 1
ATOM 3920 O O . SER B 1 104 ? 20.328 -1.868 -9.672 1 97.5 104 SER B O 1
ATOM 3922 N N . ILE B 1 105 ? 21.703 -1.047 -8.211 1 95.44 105 ILE B N 1
ATOM 3923 C CA . ILE B 1 105 ? 21 0.171 -7.848 1 95.44 105 ILE B CA 1
ATOM 3924 C C . ILE B 1 105 ? 21.938 1.367 -7.922 1 95.44 105 ILE B C 1
ATOM 3926 O O . ILE B 1 105 ? 22.844 1.498 -7.105 1 95.44 105 ILE B O 1
ATOM 3930 N N . GLY B 1 106 ? 21.625 2.158 -8.852 1 89.94 106 GLY B N 1
ATOM 3931 C CA . GLY B 1 106 ? 22.656 3.141 -9.148 1 89.94 106 GLY B CA 1
ATOM 3932 C C . GLY B 1 106 ? 23.984 2.516 -9.531 1 89.94 106 GLY B C 1
ATOM 3933 O O . GLY B 1 106 ? 24.047 1.659 -10.414 1 89.94 106 GLY B O 1
ATOM 3934 N N . SER B 1 107 ? 25.062 2.965 -8.836 1 92.75 107 SER B N 1
ATOM 3935 C CA . SER B 1 107 ? 26.391 2.467 -9.117 1 92.75 107 SER B CA 1
ATOM 3936 C C . SER B 1 107 ? 26.734 1.247 -8.266 1 92.75 107 SER B C 1
ATOM 3938 O O . SER B 1 107 ? 27.719 0.565 -8.508 1 92.75 107 SER B O 1
ATOM 3940 N N . ASP B 1 108 ? 25.906 0.927 -7.328 1 95.56 108 ASP B N 1
ATOM 3941 C CA . ASP B 1 108 ? 26.188 -0.169 -6.406 1 95.56 108 ASP B CA 1
ATOM 3942 C C . ASP B 1 108 ? 25.734 -1.507 -6.988 1 95.56 108 ASP B C 1
ATOM 3944 O O . ASP B 1 108 ? 24.609 -1.625 -7.496 1 95.56 108 ASP B O 1
ATOM 3948 N N . VAL B 1 109 ? 26.594 -2.49 -6.895 1 97.56 109 VAL B N 1
ATOM 3949 C CA . VAL B 1 109 ? 26.297 -3.842 -7.355 1 97.56 109 VAL B CA 1
ATOM 3950 C C . VAL B 1 109 ? 26.016 -4.75 -6.16 1 97.56 109 VAL B C 1
ATOM 3952 O O . VAL B 1 109 ? 26.797 -4.77 -5.199 1 97.56 109 VAL B O 1
ATOM 3955 N N . TYR B 1 110 ? 24.938 -5.422 -6.23 1 98.12 110 TYR B N 1
ATOM 3956 C CA . TYR B 1 110 ? 24.547 -6.328 -5.156 1 98.12 110 TYR B CA 1
ATOM 3957 C C . TYR B 1 110 ? 24.625 -7.781 -5.613 1 98.12 110 TYR B C 1
ATOM 3959 O O . TYR B 1 110 ? 24.328 -8.094 -6.766 1 98.12 110 TYR B O 1
ATOM 3967 N N . HIS B 1 111 ? 25.062 -8.672 -4.703 1 97.88 111 HIS B N 1
ATOM 3968 C CA . HIS B 1 111 ? 25.125 -10.109 -4.906 1 97.88 111 HIS B CA 1
ATOM 3969 C C . HIS B 1 111 ? 24.172 -10.836 -3.955 1 97.88 111 HIS B C 1
ATOM 3971 O O . HIS B 1 111 ? 24.172 -10.57 -2.752 1 97.88 111 HIS B O 1
ATOM 3977 N N . ILE B 1 112 ? 23.375 -11.664 -4.5 1 98 112 ILE B N 1
ATOM 3978 C CA . ILE B 1 112 ? 22.438 -12.461 -3.701 1 98 112 ILE B CA 1
ATOM 3979 C C . ILE B 1 112 ? 22.656 -13.945 -3.996 1 98 112 ILE B C 1
ATOM 3981 O O . ILE B 1 112 ? 23.312 -14.305 -4.973 1 98 112 ILE B O 1
ATOM 3985 N N . PRO B 1 113 ? 22.203 -14.82 -3.186 1 97.94 113 PRO B N 1
ATOM 3986 C CA . PRO B 1 113 ? 22.469 -16.25 -3.371 1 97.94 113 PRO B CA 1
ATOM 3987 C C . PRO B 1 113 ? 21.922 -16.781 -4.695 1 97.94 113 PRO B C 1
ATOM 3989 O O . PRO B 1 113 ? 20.844 -16.391 -5.125 1 97.94 113 PRO B O 1
ATOM 3992 N N . GLU B 1 114 ? 22.672 -17.594 -5.301 1 97.69 114 GLU B N 1
ATOM 3993 C CA . GLU B 1 114 ? 22.281 -18.328 -6.504 1 97.69 114 GLU B CA 1
ATOM 3994 C C . GLU B 1 114 ? 21.828 -19.75 -6.164 1 97.69 114 GLU B C 1
ATOM 3996 O O . GLU B 1 114 ? 22.625 -20.578 -5.758 1 97.69 114 GLU B O 1
ATOM 4001 N N . ASN B 1 115 ? 20.562 -20.031 -6.344 1 96.88 115 ASN B N 1
ATOM 4002 C CA . ASN B 1 115 ? 20.016 -21.281 -5.859 1 96.88 115 ASN B CA 1
ATOM 4003 C C . ASN B 1 115 ? 19.5 -22.156 -7.008 1 96.88 115 ASN B C 1
ATOM 4005 O O . ASN B 1 115 ? 18.797 -23.141 -6.781 1 96.88 115 ASN B O 1
ATOM 4009 N N . GLU B 1 116 ? 19.75 -21.781 -8.219 1 95.81 116 GLU B N 1
ATOM 4010 C CA . GLU B 1 116 ? 19.25 -22.562 -9.352 1 95.81 116 GLU B CA 1
ATOM 4011 C C . GLU B 1 116 ? 20.312 -22.688 -10.438 1 95.81 116 GLU B C 1
ATOM 4013 O O . GLU B 1 116 ? 21.203 -21.844 -10.539 1 95.81 116 GLU B O 1
ATOM 4018 N N . ASN B 1 117 ? 20.281 -23.75 -11.258 1 96.06 117 ASN B N 1
ATOM 4019 C CA . ASN B 1 117 ? 21.109 -23.984 -12.43 1 96.06 117 ASN B CA 1
ATOM 4020 C C . ASN B 1 117 ? 22.594 -23.984 -12.07 1 96.06 117 ASN B C 1
ATOM 4022 O O . ASN B 1 117 ? 23.391 -23.281 -12.688 1 96.06 117 ASN B O 1
ATOM 4026 N N . ASP B 1 118 ? 22.922 -24.656 -11 1 93.88 118 ASP B N 1
ATOM 4027 C CA . ASP B 1 118 ? 24.297 -24.844 -10.531 1 93.88 118 ASP B CA 1
ATOM 4028 C C . ASP B 1 118 ? 24.953 -23.516 -10.203 1 93.88 118 ASP B C 1
ATOM 4030 O O . ASP B 1 118 ? 26.094 -23.266 -10.602 1 93.88 118 ASP B O 1
ATOM 4034 N N . GLY B 1 119 ? 24.109 -22.609 -9.656 1 92.25 119 GLY B N 1
ATOM 4035 C CA . GLY B 1 119 ? 24.656 -21.344 -9.156 1 92.25 119 GLY B CA 1
ATOM 4036 C C . GLY B 1 119 ? 24.688 -20.25 -10.211 1 92.25 119 GLY B C 1
ATOM 4037 O O . GLY B 1 119 ? 25.391 -19.25 -10.055 1 92.25 119 GLY B O 1
ATOM 4038 N N . GLU B 1 120 ? 23.953 -20.344 -11.227 1 94.69 120 GLU B N 1
ATOM 4039 C CA . GLU B 1 120 ? 24.016 -19.375 -12.32 1 94.69 120 GLU B CA 1
ATOM 4040 C C . GLU B 1 120 ? 22.984 -18.266 -12.125 1 94.69 120 GLU B C 1
ATOM 4042 O O . GLU B 1 120 ? 23.094 -17.188 -12.727 1 94.69 120 GLU B O 1
ATOM 4047 N N . ASP B 1 121 ? 21.969 -18.562 -11.305 1 97.5 121 ASP B N 1
ATOM 4048 C CA . ASP B 1 121 ? 20.953 -17.531 -11.125 1 97.5 121 ASP B CA 1
ATOM 4049 C C . ASP B 1 121 ? 20.25 -17.688 -9.773 1 97.5 121 ASP B C 1
ATOM 4051 O O . ASP B 1 121 ? 20.438 -18.688 -9.078 1 97.5 121 ASP B O 1
ATOM 4055 N N . THR B 1 122 ? 19.609 -16.656 -9.359 1 98.25 122 THR B N 1
ATOM 4056 C CA . THR B 1 122 ? 18.734 -16.672 -8.195 1 98.25 122 THR B CA 1
ATOM 4057 C C . THR B 1 122 ? 17.281 -16.891 -8.617 1 98.25 122 THR B C 1
ATOM 4059 O O . THR B 1 122 ? 16.812 -16.266 -9.578 1 98.25 122 THR B O 1
ATOM 4062 N N . LEU B 1 123 ? 16.609 -17.797 -7.938 1 98.25 123 LEU B N 1
ATOM 4063 C CA . LEU B 1 123 ? 15.188 -18.031 -8.148 1 98.25 123 LEU B CA 1
ATOM 4064 C C . LEU B 1 123 ? 14.391 -17.672 -6.906 1 98.25 123 LEU B C 1
ATOM 4066 O O . LEU B 1 123 ? 14.734 -18.078 -5.797 1 98.25 123 LEU B O 1
ATOM 4070 N N . HIS B 1 124 ? 13.32 -16.922 -7.094 1 98.44 124 HIS B N 1
ATOM 4071 C CA . HIS B 1 124 ? 12.297 -16.609 -6.098 1 98.44 124 HIS B CA 1
ATOM 4072 C C . HIS B 1 124 ? 12.93 -16.109 -4.801 1 98.44 124 HIS B C 1
ATOM 4074 O O . HIS B 1 124 ? 12.523 -16.516 -3.711 1 98.44 124 HIS B O 1
ATOM 4080 N N . GLY B 1 125 ? 13.93 -15.305 -4.965 1 97.12 125 GLY B N 1
ATOM 4081 C CA . GLY B 1 125 ? 14.453 -14.57 -3.824 1 97.12 125 GLY B CA 1
ATOM 4082 C C . GLY B 1 125 ? 15.602 -15.281 -3.129 1 97.12 125 GLY B C 1
ATOM 4083 O O . GLY B 1 125 ? 16.062 -14.844 -2.07 1 97.12 125 GLY B O 1
ATOM 4084 N N . GLY B 1 126 ? 16.047 -16.484 -3.598 1 97.56 126 GLY B N 1
ATOM 4085 C CA . GLY B 1 126 ? 17.25 -17.094 -3.047 1 97.56 126 GLY B CA 1
ATOM 4086 C C . GLY B 1 126 ? 16.984 -18.422 -2.381 1 97.56 126 GLY B C 1
ATOM 4087 O O . GLY B 1 126 ? 15.984 -19.078 -2.658 1 97.56 126 GLY B O 1
ATOM 4088 N N . THR B 1 127 ? 17.984 -18.875 -1.573 1 97.44 127 THR B N 1
ATOM 4089 C CA . THR B 1 127 ? 17.969 -20.203 -0.959 1 97.44 127 THR B CA 1
ATOM 4090 C C . THR B 1 127 ? 16.812 -20.344 0.015 1 97.44 127 THR B C 1
ATOM 4092 O O . THR B 1 127 ? 16.109 -21.359 0.004 1 97.44 127 THR B O 1
ATOM 4095 N N . VAL B 1 128 ? 16.656 -19.391 0.863 1 98.19 128 VAL B N 1
ATOM 4096 C CA . VAL B 1 128 ? 15.531 -19.344 1.78 1 98.19 128 VAL B CA 1
ATOM 4097 C C . VAL B 1 128 ? 14.656 -18.125 1.464 1 98.19 128 VAL B C 1
ATOM 4099 O O . VAL B 1 128 ? 14.797 -17.078 2.088 1 98.19 128 VAL B O 1
ATOM 4102 N N . GLY B 1 129 ? 13.766 -18.312 0.539 1 98.12 129 GLY B N 1
ATOM 4103 C CA . GLY B 1 129 ? 12.875 -17.219 0.135 1 98.12 129 GLY B CA 1
ATOM 4104 C C . GLY B 1 129 ? 11.664 -17.078 1.035 1 98.12 129 GLY B C 1
ATOM 4105 O O . GLY B 1 129 ? 11.617 -17.656 2.123 1 98.12 129 GLY B O 1
ATOM 4106 N N . TYR B 1 130 ? 10.703 -16.25 0.574 1 98.69 130 TYR B N 1
ATOM 4107 C CA . TYR B 1 130 ? 9.492 -15.969 1.341 1 98.69 130 TYR B CA 1
ATOM 4108 C C . TYR B 1 130 ? 8.656 -17.234 1.515 1 98.69 130 TYR B C 1
ATOM 4110 O O . TYR B 1 130 ? 7.938 -17.375 2.504 1 98.69 130 TYR B O 1
ATOM 4118 N N . ASP B 1 131 ? 8.789 -18.219 0.598 1 98.56 131 ASP B N 1
ATOM 4119 C CA . ASP B 1 131 ? 8.016 -19.453 0.62 1 98.56 131 ASP B CA 1
ATOM 4120 C C . ASP B 1 131 ? 8.406 -20.328 1.819 1 98.56 131 ASP B C 1
ATOM 4122 O O . ASP B 1 131 ? 7.645 -21.203 2.227 1 98.56 131 ASP B O 1
ATOM 4126 N N . GLN B 1 132 ? 9.609 -20.062 2.402 1 98.06 132 GLN B N 1
ATOM 4127 C CA . GLN B 1 132 ? 10.133 -20.922 3.463 1 98.06 132 GLN B CA 1
ATOM 4128 C C . GLN B 1 132 ? 10.062 -20.219 4.816 1 98.06 132 GLN B C 1
ATOM 4130 O O . GLN B 1 132 ? 10.602 -20.719 5.809 1 98.06 132 GLN B O 1
ATOM 4135 N N . ARG B 1 133 ? 9.422 -19.094 4.836 1 97.94 133 ARG B N 1
ATOM 4136 C CA . ARG B 1 133 ? 9.336 -18.328 6.07 1 97.94 133 ARG B CA 1
ATOM 4137 C C . ARG B 1 133 ? 8.023 -18.594 6.797 1 97.94 133 ARG B C 1
ATOM 4139 O O . ARG B 1 133 ? 7.008 -18.891 6.164 1 97.94 133 ARG B O 1
ATOM 4146 N N . ASN B 1 134 ? 8.086 -18.516 8.125 1 97.5 134 ASN B N 1
ATOM 4147 C CA . ASN B 1 134 ? 6.855 -18.469 8.914 1 97.5 134 ASN B CA 1
ATOM 4148 C C . ASN B 1 134 ? 6.289 -17.062 8.992 1 97.5 134 ASN B C 1
ATOM 4150 O O . ASN B 1 134 ? 6.93 -16.156 9.539 1 97.5 134 ASN B O 1
ATOM 4154 N N . TRP B 1 135 ? 5.188 -16.891 8.438 1 98.12 135 TRP B N 1
ATOM 4155 C CA . TRP B 1 135 ? 4.52 -15.602 8.453 1 98.12 135 TRP B CA 1
ATOM 4156 C C . TRP B 1 135 ? 3.637 -15.461 9.695 1 98.12 135 TRP B C 1
ATOM 4158 O O . TRP B 1 135 ? 3.08 -16.453 10.18 1 98.12 135 TRP B O 1
ATOM 4168 N N . THR B 1 136 ? 3.498 -14.258 10.227 1 97.25 136 THR B N 1
ATOM 4169 C CA . THR B 1 136 ? 2.625 -13.961 11.359 1 97.25 136 THR B CA 1
ATOM 4170 C C . THR B 1 136 ? 1.193 -13.719 10.883 1 97.25 136 THR B C 1
ATOM 4172 O O . THR B 1 136 ? 0.964 -12.953 9.953 1 97.25 136 THR B O 1
ATOM 4175 N N . VAL B 1 137 ? 0.23 -14.414 11.5 1 97.81 137 VAL B N 1
ATOM 4176 C CA . VAL B 1 137 ? -1.167 -14.102 11.227 1 97.81 137 VAL B CA 1
ATOM 4177 C C . VAL B 1 137 ? -1.541 -12.773 11.883 1 97.81 137 VAL B C 1
ATOM 4179 O O . VAL B 1 137 ? -1.649 -12.688 13.109 1 97.81 137 VAL B O 1
ATOM 4182 N N . THR B 1 138 ? -1.807 -11.797 11.141 1 97.25 138 THR B N 1
ATOM 4183 C CA . THR B 1 138 ? -2.078 -10.453 11.617 1 97.25 138 THR B CA 1
ATOM 4184 C C . THR B 1 138 ? -3.568 -10.258 11.875 1 97.25 138 THR B C 1
ATOM 4186 O O . THR B 1 138 ? -3.957 -9.57 12.828 1 97.25 138 THR B O 1
ATOM 4189 N N . ALA B 1 139 ? -4.344 -10.797 11.008 1 98.12 139 ALA B N 1
ATOM 4190 C CA . ALA B 1 139 ? -5.797 -10.727 11.133 1 98.12 139 ALA B CA 1
ATOM 4191 C C . ALA B 1 139 ? -6.465 -11.922 10.469 1 98.12 139 ALA B C 1
ATOM 4193 O O . ALA B 1 139 ? -5.949 -12.477 9.5 1 98.12 139 ALA B O 1
ATOM 4194 N N . TYR B 1 140 ? -7.566 -12.328 10.992 1 98.12 140 TYR B N 1
ATOM 4195 C CA . TYR B 1 140 ? -8.312 -13.484 10.516 1 98.12 140 TYR B CA 1
ATOM 4196 C C . TYR B 1 140 ? -9.805 -13.305 10.766 1 98.12 140 TYR B C 1
ATOM 4198 O O . TYR B 1 140 ? -10.219 -12.93 11.867 1 98.12 140 TYR B O 1
ATOM 4206 N N . SER B 1 141 ? -10.641 -13.398 9.766 1 98.38 141 SER B N 1
ATOM 4207 C CA . SER B 1 141 ? -12.094 -13.422 9.836 1 98.38 141 SER B CA 1
ATOM 4208 C C . SER B 1 141 ? -12.664 -14.633 9.109 1 98.38 141 SER B C 1
ATOM 4210 O O . SER B 1 141 ? -11.922 -15.516 8.672 1 98.38 141 SER B O 1
ATOM 4212 N N . ASN B 1 142 ? -13.984 -14.656 8.977 1 98.06 142 ASN B N 1
ATOM 4213 C CA . ASN B 1 142 ? -14.625 -15.766 8.273 1 98.06 142 ASN B CA 1
ATOM 4214 C C . ASN B 1 142 ? -14.297 -15.75 6.781 1 98.06 142 ASN B C 1
ATOM 4216 O O . ASN B 1 142 ? -14.312 -16.797 6.125 1 98.06 142 ASN B O 1
ATOM 4220 N N . SER B 1 143 ? -13.922 -14.562 6.305 1 98.69 143 SER B N 1
ATOM 4221 C CA . SER B 1 143 ? -13.812 -14.469 4.855 1 98.69 143 SER B CA 1
ATOM 4222 C C . SER B 1 143 ? -12.484 -13.859 4.438 1 98.69 143 SER B C 1
ATOM 4224 O O . SER B 1 143 ? -12.258 -13.586 3.256 1 98.69 143 SER B O 1
ATOM 4226 N N . SER B 1 144 ? -11.602 -13.578 5.422 1 98.81 144 SER B N 1
ATOM 4227 C CA . SER B 1 144 ? -10.312 -12.984 5.059 1 98.81 144 SER B CA 1
ATOM 4228 C C . SER B 1 144 ? -9.227 -13.375 6.055 1 98.81 144 SER B C 1
ATOM 4230 O O . SER B 1 144 ? -9.516 -13.656 7.219 1 98.81 144 SER B O 1
ATOM 4232 N N . ILE B 1 145 ? -8.023 -13.414 5.605 1 98.81 145 ILE B N 1
ATOM 4233 C CA . ILE B 1 145 ? -6.855 -13.633 6.449 1 98.81 145 ILE B CA 1
ATOM 4234 C C . ILE B 1 145 ? -5.68 -12.805 5.926 1 98.81 145 ILE B C 1
ATOM 4236 O O . ILE B 1 145 ? -5.523 -12.641 4.715 1 98.81 145 ILE B O 1
ATOM 4240 N N . THR B 1 146 ? -4.898 -12.203 6.84 1 98.81 146 THR B N 1
ATOM 4241 C CA . THR B 1 146 ? -3.689 -11.469 6.484 1 98.81 146 THR B CA 1
ATOM 4242 C C . THR B 1 146 ? -2.477 -12.039 7.215 1 98.81 146 THR B C 1
ATOM 4244 O O . THR B 1 146 ? -2.498 -12.203 8.438 1 98.81 146 THR B O 1
ATOM 4247 N N . PHE B 1 147 ? -1.471 -12.375 6.445 1 98.69 147 PHE B N 1
ATOM 4248 C CA . PHE B 1 147 ? -0.164 -12.773 6.953 1 98.69 147 PHE B CA 1
ATOM 4249 C C . PHE B 1 147 ? 0.847 -11.648 6.793 1 98.69 147 PHE B C 1
ATOM 4251 O O . PHE B 1 147 ? 0.844 -10.945 5.781 1 98.69 147 PHE B O 1
ATOM 4258 N N . THR B 1 148 ? 1.731 -11.484 7.777 1 98.5 148 THR B N 1
ATOM 4259 C CA . THR B 1 148 ? 2.75 -10.445 7.723 1 98.5 148 THR B CA 1
ATOM 4260 C C . THR B 1 148 ? 4.145 -11.039 7.871 1 98.5 148 THR B C 1
ATOM 4262 O O . THR B 1 148 ? 4.359 -11.93 8.695 1 98.5 148 THR B O 1
ATOM 4265 N N . LEU B 1 149 ? 5.043 -10.578 7.062 1 98.25 149 LEU B N 1
ATOM 4266 C CA . LEU B 1 149 ? 6.445 -10.977 7.121 1 98.25 149 LEU B CA 1
ATOM 4267 C C . LEU B 1 149 ? 7.355 -9.75 7.211 1 98.25 149 LEU B C 1
ATOM 4269 O O . LEU B 1 149 ? 7.277 -8.852 6.371 1 98.25 149 LEU B O 1
ATOM 4273 N N . VAL B 1 150 ? 8.117 -9.672 8.242 1 97.62 150 VAL B N 1
ATOM 4274 C CA . VAL B 1 150 ? 9.172 -8.672 8.352 1 97.62 150 VAL B CA 1
ATOM 4275 C C . VAL B 1 150 ? 10.492 -9.258 7.863 1 97.62 150 VAL B C 1
ATOM 4277 O O . VAL B 1 150 ? 11.016 -10.211 8.453 1 97.62 150 VAL B O 1
ATOM 4280 N N . ASP B 1 151 ? 11.016 -8.75 6.77 1 98.06 151 ASP B N 1
ATOM 4281 C CA . ASP B 1 151 ? 12.258 -9.164 6.121 1 98.06 151 ASP B CA 1
ATOM 4282 C C . ASP B 1 151 ? 13.406 -8.234 6.504 1 98.06 151 ASP B C 1
ATOM 4284 O O . ASP B 1 151 ? 13.445 -7.078 6.082 1 98.06 151 ASP B O 1
ATOM 4288 N N . ARG B 1 152 ? 14.305 -8.711 7.309 1 97.19 152 ARG B N 1
ATOM 4289 C CA . ARG B 1 152 ? 15.477 -7.953 7.734 1 97.19 152 ARG B CA 1
ATOM 4290 C C . ARG B 1 152 ? 16.656 -8.211 6.812 1 97.19 152 ARG B C 1
ATOM 4292 O O . ARG B 1 152 ? 17.656 -8.797 7.23 1 97.19 152 ARG B O 1
ATOM 4299 N N . ALA B 1 153 ? 16.453 -7.781 5.551 1 97.44 153 ALA B N 1
ATOM 4300 C CA . ALA B 1 153 ? 17.484 -7.934 4.531 1 97.44 153 ALA B CA 1
ATOM 4301 C C . ALA B 1 153 ? 17.812 -9.406 4.301 1 97.44 153 ALA B C 1
ATOM 4303 O O . ALA B 1 153 ? 18.984 -9.797 4.301 1 97.44 153 ALA B O 1
ATOM 4304 N N . PHE B 1 154 ? 16.781 -10.195 4.207 1 97.56 154 PHE B N 1
ATOM 4305 C CA . PHE B 1 154 ? 16.953 -11.617 3.924 1 97.56 154 PHE B CA 1
ATOM 4306 C C . PHE B 1 154 ? 17.734 -11.82 2.637 1 97.56 154 PHE B C 1
ATOM 4308 O O . PHE B 1 154 ? 17.609 -11.039 1.688 1 97.56 154 PHE B O 1
ATOM 4315 N N . GLU B 1 155 ? 18.578 -12.914 2.572 1 98.25 155 GLU B N 1
ATOM 4316 C CA . GLU B 1 155 ? 19.266 -13.391 1.379 1 98.25 155 GLU B CA 1
ATOM 4317 C C . GLU B 1 155 ? 20.141 -12.297 0.771 1 98.25 155 GLU B C 1
ATOM 4319 O O . GLU B 1 155 ? 20.266 -12.211 -0.452 1 98.25 155 GLU B O 1
ATOM 4324 N N . ASP B 1 156 ? 20.547 -11.312 1.6 1 97.75 156 ASP B N 1
ATOM 4325 C CA . ASP B 1 156 ? 21.516 -10.281 1.242 1 97.75 156 ASP B CA 1
ATOM 4326 C C . ASP B 1 156 ? 20.891 -9.211 0.349 1 97.75 156 ASP B C 1
ATOM 4328 O O . ASP B 1 156 ? 21.594 -8.422 -0.278 1 97.75 156 ASP B O 1
ATOM 4332 N N . PHE B 1 157 ? 19.594 -9.195 0.158 1 98.5 157 PHE B N 1
ATOM 4333 C CA . PHE B 1 157 ? 18.953 -8.023 -0.429 1 98.5 157 PHE B CA 1
ATOM 4334 C C . PHE B 1 157 ? 19.141 -6.801 0.455 1 98.5 157 PHE B C 1
ATOM 4336 O O . PHE B 1 157 ? 19.109 -6.906 1.684 1 98.5 157 PHE B O 1
ATOM 4343 N N . PRO B 1 158 ? 19.25 -5.625 -0.127 1 98.25 158 PRO B N 1
ATOM 4344 C CA . PRO B 1 158 ? 19.469 -4.441 0.709 1 98.25 158 PRO B CA 1
ATOM 4345 C C . PRO B 1 158 ? 18.188 -3.967 1.401 1 98.25 158 PRO B C 1
ATOM 4347 O O . PRO B 1 158 ? 17.125 -3.895 0.771 1 98.25 158 PRO B O 1
ATOM 4350 N N . GLY B 1 159 ? 18.328 -3.682 2.744 1 98.25 159 GLY B N 1
ATOM 4351 C CA . GLY B 1 159 ? 17.297 -2.967 3.488 1 98.25 159 GLY B CA 1
ATOM 4352 C C . GLY B 1 159 ? 16.234 -3.877 4.055 1 98.25 159 GLY B C 1
ATOM 4353 O O . GLY B 1 159 ? 16.062 -5.008 3.59 1 98.25 159 GLY B O 1
ATOM 4354 N N . ASP B 1 160 ? 15.5 -3.34 5.02 1 98.44 160 ASP B N 1
ATOM 4355 C CA . ASP B 1 160 ? 14.352 -4.02 5.621 1 98.44 160 ASP B CA 1
ATOM 4356 C C . ASP B 1 160 ? 13.094 -3.824 4.781 1 98.44 160 ASP B C 1
ATOM 4358 O O . ASP B 1 160 ? 12.891 -2.76 4.195 1 98.44 160 ASP B O 1
ATOM 4362 N N . VAL B 1 161 ? 12.281 -4.891 4.699 1 98.75 161 VAL B N 1
ATOM 4363 C CA . VAL B 1 161 ? 11 -4.855 4 1 98.75 161 VAL B CA 1
ATOM 4364 C C . VAL B 1 161 ? 9.922 -5.477 4.879 1 98.75 161 VAL B C 1
ATOM 4366 O O . VAL B 1 161 ? 10.172 -6.438 5.605 1 98.75 161 VAL B O 1
ATOM 4369 N N . ILE B 1 162 ? 8.781 -4.891 4.926 1 98.62 162 ILE B N 1
ATOM 4370 C CA . ILE B 1 162 ? 7.621 -5.543 5.516 1 98.62 162 ILE B CA 1
ATOM 4371 C C . ILE B 1 162 ? 6.605 -5.875 4.426 1 98.62 162 ILE B C 1
ATOM 4373 O O . ILE B 1 162 ? 6.375 -5.078 3.516 1 98.62 162 ILE B O 1
ATOM 4377 N N . THR B 1 163 ? 6.039 -7.082 4.465 1 98.75 163 THR B N 1
ATOM 4378 C CA . THR B 1 163 ? 5.086 -7.547 3.463 1 98.75 163 THR B CA 1
ATOM 4379 C C . THR B 1 163 ? 3.828 -8.102 4.129 1 98.75 163 THR B C 1
ATOM 4381 O O . THR B 1 163 ? 3.91 -8.805 5.133 1 98.75 163 THR B O 1
ATOM 4384 N N . HIS B 1 164 ? 2.703 -7.727 3.586 1 98.81 164 HIS B N 1
ATOM 4385 C CA . HIS B 1 164 ? 1.409 -8.273 3.973 1 98.81 164 HIS B CA 1
ATOM 4386 C C . HIS B 1 164 ? 0.791 -9.078 2.832 1 98.81 164 HIS B C 1
ATOM 4388 O O . HIS B 1 164 ? 0.658 -8.578 1.714 1 98.81 164 HIS B O 1
ATOM 4394 N N . ALA B 1 165 ? 0.465 -10.273 3.127 1 98.88 165 ALA B N 1
ATOM 4395 C CA . ALA B 1 165 ? -0.304 -11.109 2.211 1 98.88 165 ALA B CA 1
ATOM 4396 C C . ALA B 1 165 ? -1.742 -11.273 2.695 1 98.88 165 ALA B C 1
ATOM 4398 O O . ALA B 1 165 ? -1.991 -11.93 3.709 1 98.88 165 ALA B O 1
ATOM 4399 N N . THR B 1 166 ? -2.67 -10.68 1.987 1 98.88 166 THR B N 1
ATOM 4400 C CA . THR B 1 166 ? -4.086 -10.781 2.322 1 98.88 166 THR B CA 1
ATOM 4401 C C . THR B 1 166 ? -4.812 -11.672 1.319 1 98.88 166 THR B C 1
ATOM 4403 O O . THR B 1 166 ? -4.625 -11.531 0.109 1 98.88 166 THR B O 1
ATOM 4406 N N . PHE B 1 167 ? -5.559 -12.602 1.828 1 98.94 167 PHE B N 1
ATOM 4407 C CA . PHE B 1 167 ? -6.492 -13.422 1.063 1 98.94 167 PHE B CA 1
ATOM 4408 C C . PHE B 1 167 ? -7.922 -13.195 1.531 1 98.94 167 PHE B C 1
ATOM 4410 O O . PHE B 1 167 ? -8.188 -13.125 2.734 1 98.94 167 PHE B O 1
ATOM 4417 N N . SER B 1 168 ? -8.82 -13.016 0.62 1 98.88 168 SER B N 1
ATOM 4418 C CA . SER B 1 168 ? -10.234 -12.891 0.956 1 98.88 168 SER B CA 1
ATOM 4419 C C . SER B 1 168 ? -11.109 -13.578 -0.079 1 98.88 168 SER B C 1
ATOM 4421 O O . SER B 1 168 ? -10.711 -13.742 -1.234 1 98.88 168 SER B O 1
ATOM 4423 N N . VAL B 1 169 ? -12.242 -14.07 0.353 1 98.81 169 VAL B N 1
ATOM 4424 C CA . VAL B 1 169 ? -13.234 -14.672 -0.534 1 98.81 169 VAL B CA 1
ATOM 4425 C C . VAL B 1 169 ? -14.578 -13.953 -0.368 1 98.81 169 VAL B C 1
ATOM 4427 O O . VAL B 1 169 ? -14.922 -13.516 0.73 1 98.81 169 VAL B O 1
ATOM 4430 N N . GLN B 1 170 ? -15.273 -13.828 -1.469 1 97.38 170 GLN B N 1
ATOM 4431 C CA . GLN B 1 170 ? -16.594 -13.203 -1.416 1 97.38 170 GLN B CA 1
ATOM 4432 C C . GLN B 1 170 ? -17.453 -13.633 -2.602 1 97.38 170 GLN B C 1
ATOM 4434 O O . GLN B 1 170 ? -16.953 -14.234 -3.553 1 97.38 170 GLN B O 1
ATOM 4439 N N . THR B 1 171 ? -18.734 -13.383 -2.469 1 97.5 171 THR B N 1
ATOM 4440 C CA . THR B 1 171 ? -19.703 -13.562 -3.553 1 97.5 171 THR B CA 1
ATOM 4441 C C . THR B 1 171 ? -20.578 -12.32 -3.709 1 97.5 171 THR B C 1
ATOM 4443 O O . THR B 1 171 ? -21.719 -12.422 -4.16 1 97.5 171 THR B O 1
ATOM 4446 N N . LYS B 1 172 ? -20.094 -11.258 -3.273 1 92.12 172 LYS B N 1
ATOM 4447 C CA . LYS B 1 172 ? -20.875 -10.023 -3.314 1 92.12 172 LYS B CA 1
ATOM 4448 C C . LYS B 1 172 ? -21 -9.5 -4.742 1 92.12 172 LYS B C 1
ATOM 4450 O O . LYS B 1 172 ? -20.047 -9.555 -5.52 1 92.12 172 LYS B O 1
ATOM 4455 N N . VAL B 1 173 ? -22.172 -9.016 -5.027 1 93.31 173 VAL B N 1
ATOM 4456 C CA . VAL B 1 173 ? -22.391 -8.359 -6.312 1 93.31 173 VAL B CA 1
ATOM 4457 C C . VAL B 1 173 ? -21.75 -6.969 -6.293 1 93.31 173 VAL B C 1
ATOM 4459 O O . VAL B 1 173 ? -22.078 -6.145 -5.438 1 93.31 173 VAL B O 1
ATOM 4462 N N . THR B 1 174 ? -20.812 -6.781 -7.137 1 86.38 174 THR B N 1
ATOM 4463 C CA . THR B 1 174 ? -20.156 -5.5 -7.355 1 86.38 174 THR B CA 1
ATOM 4464 C C . THR B 1 174 ? -20.047 -5.188 -8.844 1 86.38 174 THR B C 1
ATOM 4466 O O . THR B 1 174 ? -20.328 -6.047 -9.688 1 86.38 174 THR B O 1
ATOM 4469 N N . PRO B 1 175 ? -19.672 -3.945 -9.141 1 82.5 175 PRO B N 1
ATOM 4470 C CA . PRO B 1 175 ? -19.469 -3.652 -10.562 1 82.5 175 PRO B CA 1
ATOM 4471 C C . PRO B 1 175 ? -18.453 -4.574 -11.219 1 82.5 175 PRO B C 1
ATOM 4473 O O . PRO B 1 175 ? -18.594 -4.918 -12.398 1 82.5 175 PRO B O 1
ATOM 4476 N N . GLU B 1 176 ? -17.5 -5.055 -10.492 1 83.38 176 GLU B N 1
ATOM 4477 C CA . GLU B 1 176 ? -16.438 -5.918 -11.016 1 83.38 176 GLU B CA 1
ATOM 4478 C C . GLU B 1 176 ? -16.859 -7.383 -10.977 1 83.38 176 GLU B C 1
ATOM 4480 O O . GLU B 1 176 ? -16.234 -8.234 -11.609 1 83.38 176 GLU B O 1
ATOM 4485 N N . ASN B 1 177 ? -17.938 -7.617 -10.234 1 93.69 177 ASN B N 1
ATOM 4486 C CA . ASN B 1 177 ? -18.516 -8.953 -10.102 1 93.69 177 ASN B CA 1
ATOM 4487 C C . ASN B 1 177 ? -20.031 -8.898 -10.148 1 93.69 177 ASN B C 1
ATOM 4489 O O . ASN B 1 177 ? -20.703 -9.242 -9.172 1 93.69 177 ASN B O 1
ATOM 4493 N N . PRO B 1 178 ? -20.594 -8.562 -11.289 1 93.06 178 PRO B N 1
ATOM 4494 C CA . PRO B 1 178 ? -22.031 -8.281 -11.375 1 93.06 178 PRO B CA 1
ATOM 4495 C C . PRO B 1 178 ? -22.891 -9.508 -11.109 1 93.06 178 PRO B C 1
ATOM 4497 O O . PRO B 1 178 ? -24.062 -9.383 -10.75 1 93.06 178 PRO B O 1
ATOM 4500 N N . GLN B 1 179 ? -22.375 -10.68 -11.227 1 95.69 179 GLN B N 1
ATOM 4501 C CA . GLN B 1 179 ? -23.156 -11.891 -11.039 1 95.69 179 GLN B CA 1
ATOM 4502 C C . GLN B 1 179 ? -22.969 -12.469 -9.641 1 95.69 179 GLN B C 1
ATOM 4504 O O . GLN B 1 179 ? -23.578 -13.469 -9.281 1 95.69 179 GLN B O 1
ATOM 4509 N N . GLY B 1 180 ? -22.109 -11.859 -8.875 1 97.19 180 GLY B N 1
ATOM 4510 C CA . GLY B 1 180 ? -21.828 -12.352 -7.539 1 97.19 180 GLY B CA 1
ATOM 4511 C C . GLY B 1 180 ? -21.219 -13.734 -7.527 1 97.19 180 GLY B C 1
ATOM 4512 O O . GLY B 1 180 ? -21.594 -14.586 -6.715 1 97.19 180 GLY B O 1
ATOM 4513 N N . LEU B 1 181 ? -20.328 -13.93 -8.492 1 98.38 181 LEU B N 1
ATOM 4514 C CA . LEU B 1 181 ? -19.641 -15.211 -8.594 1 98.38 181 LEU B CA 1
ATOM 4515 C C . LEU B 1 181 ? -18.625 -15.367 -7.469 1 98.38 181 LEU B C 1
ATOM 4517 O O . LEU B 1 181 ? -18.125 -14.375 -6.934 1 98.38 181 LEU B O 1
ATOM 4521 N N . PRO B 1 182 ? -18.375 -16.672 -7.078 1 98.62 182 PRO B N 1
ATOM 4522 C CA . PRO B 1 182 ? -17.328 -16.875 -6.078 1 98.62 182 PRO B CA 1
ATOM 4523 C C . PRO B 1 182 ? -15.977 -16.297 -6.523 1 98.62 182 PRO B C 1
ATOM 4525 O O . PRO B 1 182 ? -15.531 -16.562 -7.645 1 98.62 182 PRO B O 1
ATOM 4528 N N . GLN B 1 183 ? -15.383 -15.516 -5.617 1 98.69 183 GLN B N 1
ATOM 4529 C CA . GLN B 1 183 ? -14.148 -14.82 -5.98 1 98.69 183 GLN B CA 1
ATOM 4530 C C . GLN B 1 183 ? -13.125 -14.898 -4.852 1 98.69 183 GLN B C 1
ATOM 4532 O O . GLN B 1 183 ? -13.453 -14.648 -3.689 1 98.69 183 GLN B O 1
ATOM 4537 N N . LEU B 1 184 ? -11.922 -15.336 -5.16 1 98.88 184 LEU B N 1
ATOM 4538 C CA . LEU B 1 184 ? -10.75 -15.172 -4.305 1 98.88 184 LEU B CA 1
ATOM 4539 C C . LEU B 1 184 ? -9.977 -13.906 -4.68 1 98.88 184 LEU B C 1
ATOM 4541 O O . LEU B 1 184 ? -9.711 -13.664 -5.855 1 98.88 184 LEU B O 1
ATOM 4545 N N . THR B 1 185 ? -9.719 -13.055 -3.742 1 98.56 185 THR B N 1
ATOM 4546 C CA . THR B 1 185 ? -8.836 -11.906 -3.932 1 98.56 185 THR B CA 1
ATOM 4547 C C . THR B 1 185 ? -7.531 -12.094 -3.166 1 98.56 185 THR B C 1
ATOM 4549 O O . THR B 1 185 ? -7.539 -12.5 -2.002 1 98.56 185 THR B O 1
ATOM 4552 N N . THR B 1 186 ? -6.391 -11.883 -3.838 1 98.75 186 THR B N 1
ATOM 4553 C CA . THR B 1 186 ? -5.078 -11.867 -3.203 1 98.75 186 THR B CA 1
ATOM 4554 C C . THR B 1 186 ? -4.43 -10.492 -3.328 1 98.75 186 THR B C 1
ATOM 4556 O O . THR B 1 186 ? -4.555 -9.836 -4.359 1 98.75 186 THR B O 1
ATOM 4559 N N . LYS B 1 187 ? -3.826 -10.062 -2.26 1 98.31 187 LYS B N 1
ATOM 4560 C CA . LYS B 1 187 ? -3.088 -8.805 -2.236 1 98.31 187 LYS B CA 1
ATOM 4561 C C . LYS B 1 187 ? -1.759 -8.961 -1.502 1 98.31 187 LYS B C 1
ATOM 4563 O O . LYS B 1 187 ? -1.728 -9.406 -0.353 1 98.31 187 LYS B O 1
ATOM 4568 N N . LEU B 1 188 ? -0.73 -8.656 -2.156 1 98.81 188 LEU B N 1
ATOM 4569 C CA . LEU B 1 188 ? 0.595 -8.555 -1.556 1 98.81 188 LEU B CA 1
ATOM 4570 C C . LEU B 1 188 ? 1.057 -7.102 -1.511 1 98.81 188 LEU B C 1
ATOM 4572 O O . LEU B 1 188 ? 1.249 -6.473 -2.555 1 98.81 188 LEU B O 1
ATOM 4576 N N . VAL B 1 189 ? 1.159 -6.574 -0.342 1 98.69 189 VAL B N 1
ATOM 4577 C CA . VAL B 1 189 ? 1.568 -5.188 -0.152 1 98.69 189 VAL B CA 1
ATOM 4578 C C . VAL B 1 189 ? 2.889 -5.137 0.615 1 98.69 189 VAL B C 1
ATOM 4580 O O . VAL B 1 189 ? 2.975 -5.625 1.745 1 98.69 189 VAL B O 1
ATOM 4583 N N . SER B 1 190 ? 3.914 -4.559 -0.008 1 98.81 190 SER B N 1
ATOM 4584 C CA . SER B 1 190 ? 5.238 -4.473 0.601 1 98.81 190 SER B CA 1
ATOM 4585 C C . SER B 1 190 ? 5.711 -3.027 0.696 1 98.81 190 SER B C 1
ATOM 4587 O O . SER B 1 190 ? 5.43 -2.217 -0.19 1 98.81 190 SER B O 1
ATOM 4589 N N . LEU B 1 191 ? 6.398 -2.738 1.752 1 98.69 191 LEU B N 1
ATOM 4590 C CA . LEU B 1 191 ? 7.047 -1.448 1.954 1 98.69 191 LEU B CA 1
ATOM 4591 C C . LEU B 1 191 ? 8.555 -1.618 2.133 1 98.69 191 LEU B C 1
ATOM 4593 O O . LEU B 1 191 ? 9 -2.396 2.98 1 98.69 191 LEU B O 1
ATOM 4597 N N . ALA B 1 192 ? 9.352 -0.917 1.281 1 98.81 192 ALA B N 1
ATOM 4598 C CA . ALA B 1 192 ? 10.773 -0.756 1.582 1 98.81 192 ALA B CA 1
ATOM 4599 C C . ALA B 1 192 ? 10.984 0.231 2.727 1 98.81 192 ALA B C 1
ATOM 4601 O O . ALA B 1 192 ? 10.508 1.369 2.668 1 98.81 192 ALA B O 1
ATOM 4602 N N . LEU B 1 193 ? 11.766 -0.193 3.725 1 98.62 193 LEU B N 1
ATOM 4603 C CA . LEU B 1 193 ? 11.68 0.556 4.973 1 98.62 193 LEU B CA 1
ATOM 4604 C C . LEU B 1 193 ? 12.961 1.351 5.215 1 98.62 193 LEU B C 1
ATOM 4606 O O . LEU B 1 193 ? 12.93 2.418 5.832 1 98.62 193 LEU B O 1
ATOM 4610 N N . THR B 1 194 ? 14.156 0.842 4.742 1 98.44 194 THR B N 1
ATOM 4611 C CA . THR B 1 194 ? 15.383 1.466 5.223 1 98.44 194 THR B CA 1
ATOM 4612 C C . THR B 1 194 ? 16.297 1.816 4.059 1 98.44 194 THR B C 1
ATOM 4614 O O . THR B 1 194 ? 17.109 2.736 4.156 1 98.44 194 THR B O 1
ATOM 4617 N N . GLU B 1 195 ? 16.25 1.025 2.975 1 97.69 195 GLU B N 1
ATOM 4618 C CA . GLU B 1 195 ? 17.094 1.251 1.805 1 97.69 195 GLU B CA 1
ATOM 4619 C C . GLU B 1 195 ? 16.312 1.041 0.511 1 97.69 195 GLU B C 1
ATOM 4621 O O . GLU B 1 195 ? 15.211 0.5 0.529 1 97.69 195 GLU B O 1
ATOM 4626 N N . THR B 1 196 ? 16.891 1.558 -0.589 1 97.44 196 THR B N 1
ATOM 4627 C CA . THR B 1 196 ? 16.406 1.198 -1.915 1 97.44 196 THR B CA 1
ATOM 4628 C C . THR B 1 196 ? 16.641 -0.283 -2.195 1 97.44 196 THR B C 1
ATOM 4630 O O . THR B 1 196 ? 17.719 -0.805 -1.935 1 97.44 196 THR B O 1
ATOM 4633 N N . THR B 1 197 ? 15.641 -1.002 -2.658 1 98.69 197 THR B N 1
ATOM 4634 C CA . THR B 1 197 ? 15.734 -2.449 -2.805 1 98.69 197 THR B CA 1
ATOM 4635 C C . THR B 1 197 ? 14.766 -2.949 -3.873 1 98.69 197 THR B C 1
ATOM 4637 O O . THR B 1 197 ? 13.719 -2.34 -4.105 1 98.69 197 THR B O 1
ATOM 4640 N N . PRO B 1 198 ? 15.039 -4.051 -4.566 1 98.69 198 PRO B N 1
ATOM 4641 C CA . PRO B 1 198 ? 14.062 -4.652 -5.477 1 98.69 198 PRO B CA 1
ATOM 4642 C C . PRO B 1 198 ? 12.961 -5.418 -4.742 1 98.69 198 PRO B C 1
ATOM 4644 O O . PRO B 1 198 ? 13.234 -6.086 -3.742 1 98.69 198 PRO B O 1
ATOM 4647 N N . ILE B 1 199 ? 11.727 -5.277 -5.152 1 98.81 199 ILE B N 1
ATOM 4648 C CA . ILE B 1 199 ? 10.594 -6.062 -4.66 1 98.81 199 ILE B CA 1
ATOM 4649 C C . ILE B 1 199 ? 9.711 -6.48 -5.828 1 98.81 199 ILE B C 1
ATOM 4651 O O . ILE B 1 199 ? 9.227 -5.633 -6.586 1 98.81 199 ILE B O 1
ATOM 4655 N N . MET B 1 200 ? 9.477 -7.68 -6.055 1 98.75 200 MET B N 1
ATOM 4656 C CA . MET B 1 200 ? 8.508 -8.273 -6.973 1 98.75 200 MET B CA 1
ATOM 4657 C C . MET B 1 200 ? 7.988 -9.602 -6.434 1 98.75 200 MET B C 1
ATOM 4659 O O . MET B 1 200 ? 8.719 -10.594 -6.41 1 98.75 200 MET B O 1
ATOM 4663 N N . LEU B 1 201 ? 6.785 -9.617 -5.977 1 98.75 201 LEU B N 1
ATOM 4664 C CA . LEU B 1 201 ? 6.211 -10.805 -5.352 1 98.75 201 LEU B CA 1
ATOM 4665 C C . LEU B 1 201 ? 5.156 -11.438 -6.258 1 98.75 201 LEU B C 1
ATOM 4667 O O . LEU B 1 201 ? 4.637 -10.781 -7.164 1 98.75 201 LEU B O 1
ATOM 4671 N N . ALA B 1 202 ? 4.855 -12.648 -6.012 1 98.75 202 ALA B N 1
ATOM 4672 C CA . ALA B 1 202 ? 3.773 -13.344 -6.703 1 98.75 202 ALA B CA 1
ATOM 4673 C C . ALA B 1 202 ? 3.223 -14.484 -5.852 1 98.75 202 ALA B C 1
ATOM 4675 O O . ALA B 1 202 ? 3.939 -15.047 -5.02 1 98.75 202 ALA B O 1
ATOM 4676 N N . ASN B 1 203 ? 1.973 -14.734 -5.996 1 98.56 203 ASN B N 1
ATOM 4677 C CA . ASN B 1 203 ? 1.415 -16 -5.52 1 98.56 203 ASN B CA 1
ATOM 4678 C C . ASN B 1 203 ? 1.718 -17.141 -6.484 1 98.56 203 ASN B C 1
ATOM 4680 O O . ASN B 1 203 ? 1.403 -17.062 -7.672 1 98.56 203 ASN B O 1
ATOM 4684 N N . HIS B 1 204 ? 2.324 -18.156 -5.973 1 98.69 204 HIS B N 1
ATOM 4685 C CA . HIS B 1 204 ? 2.688 -19.312 -6.777 1 98.69 204 HIS B CA 1
ATOM 4686 C C . HIS B 1 204 ? 1.623 -20.391 -6.688 1 98.69 204 HIS B C 1
ATOM 4688 O O . HIS B 1 204 ? 1.922 -21.531 -6.316 1 98.69 204 HIS B O 1
ATOM 4694 N N . ILE B 1 205 ? 0.443 -20.156 -7.109 1 98.5 205 ILE B N 1
ATOM 4695 C CA . ILE B 1 205 ? -0.671 -21.094 -6.992 1 98.5 205 ILE B CA 1
ATOM 4696 C C . ILE B 1 205 ? -0.666 -22.047 -8.18 1 98.5 205 ILE B C 1
ATOM 4698 O O . ILE B 1 205 ? -0.602 -21.609 -9.336 1 98.5 205 ILE B O 1
ATOM 4702 N N . TYR B 1 206 ? -0.68 -23.297 -7.906 1 98.62 206 TYR B N 1
ATOM 4703 C CA . TYR B 1 206 ? -0.841 -24.359 -8.883 1 98.62 206 TYR B CA 1
ATOM 4704 C C . TYR B 1 206 ? -2.309 -24.75 -9.031 1 98.62 206 TYR B C 1
ATOM 4706 O O . TYR B 1 206 ? -2.945 -25.172 -8.062 1 98.62 206 TYR B O 1
ATOM 4714 N N . TRP B 1 207 ? -2.803 -24.656 -10.258 1 98.88 207 TRP B N 1
ATOM 4715 C CA . TRP B 1 207 ? -4.223 -24.891 -10.508 1 98.88 207 TRP B CA 1
ATOM 4716 C C . TRP B 1 207 ? -4.43 -26.188 -11.266 1 98.88 207 TRP B C 1
ATOM 4718 O O . TRP B 1 207 ? -3.619 -26.562 -12.117 1 98.88 207 TRP B O 1
ATOM 4728 N N . ASN B 1 208 ? -5.406 -26.891 -11.008 1 98.88 208 ASN B N 1
ATOM 4729 C CA . ASN B 1 208 ? -6.012 -27.953 -11.812 1 98.88 208 ASN B CA 1
ATOM 4730 C C . ASN B 1 208 ? -7.535 -27.844 -11.812 1 98.88 208 ASN B C 1
ATOM 4732 O O . ASN B 1 208 ? -8.195 -28.391 -10.922 1 98.88 208 ASN B O 1
ATOM 4736 N N . LEU B 1 209 ? -8.109 -27.234 -12.828 1 98.81 209 LEU B N 1
ATOM 4737 C CA . LEU B 1 209 ? -9.539 -26.984 -12.867 1 98.81 209 LEU B CA 1
ATOM 4738 C C . LEU B 1 209 ? -10.32 -28.25 -13.156 1 98.81 209 LEU B C 1
ATOM 4740 O O . LEU B 1 209 ? -11.539 -28.312 -12.953 1 98.81 209 LEU B O 1
ATOM 4744 N N . ASN B 1 210 ? -9.703 -29.297 -13.664 1 98.31 210 ASN B N 1
ATOM 4745 C CA . ASN B 1 210 ? -10.43 -30.547 -13.875 1 98.31 210 ASN B CA 1
ATOM 4746 C C . ASN B 1 210 ? -10.414 -31.422 -12.625 1 98.31 210 ASN B C 1
ATOM 4748 O O . ASN B 1 210 ? -10.969 -32.531 -12.633 1 98.31 210 ASN B O 1
ATOM 4752 N N . ALA B 1 211 ? -9.742 -30.938 -11.562 1 98.69 211 ALA B N 1
ATOM 4753 C CA . ALA B 1 211 ? -9.758 -31.562 -10.242 1 98.69 211 ALA B CA 1
ATOM 4754 C C . ALA B 1 211 ? -9.156 -32.969 -10.289 1 98.69 211 ALA B C 1
ATOM 4756 O O . ALA B 1 211 ? -9.625 -33.875 -9.602 1 98.69 211 ALA B O 1
ATOM 4757 N N . PHE B 1 212 ? -8.25 -33.156 -11.18 1 98.69 212 PHE B N 1
ATOM 4758 C CA . PHE B 1 212 ? -7.492 -34.406 -11.344 1 98.69 212 PHE B CA 1
ATOM 4759 C C . PHE B 1 212 ? -8.398 -35.531 -11.789 1 98.69 212 PHE B C 1
ATOM 4761 O O . PHE B 1 212 ? -8.094 -36.719 -11.539 1 98.69 212 PHE B O 1
ATOM 4768 N N . LYS B 1 213 ? -9.469 -35.219 -12.344 1 98.62 213 LYS B N 1
ATOM 4769 C CA . LYS B 1 213 ? -10.305 -36.25 -12.953 1 98.62 213 LYS B CA 1
ATOM 4770 C C . LYS B 1 213 ? -9.633 -36.844 -14.195 1 98.62 213 LYS B C 1
ATOM 4772 O O . LYS B 1 213 ? -9.922 -37.969 -14.586 1 98.62 213 LYS B O 1
ATOM 4777 N N . ASP B 1 214 ? -8.758 -36.094 -14.805 1 98 214 ASP B N 1
ATOM 4778 C CA . ASP B 1 214 ? -7.91 -36.531 -15.914 1 98 214 ASP B CA 1
ATOM 4779 C C . ASP B 1 214 ? -6.441 -36.562 -15.492 1 98 214 ASP B C 1
ATOM 4781 O O . ASP B 1 214 ? -6.055 -35.969 -14.5 1 98 214 ASP B O 1
ATOM 4785 N N . GLU B 1 215 ? -5.613 -37.25 -16.328 1 97.5 215 GLU B N 1
ATOM 4786 C CA . GLU B 1 215 ? -4.191 -37.406 -16.031 1 97.5 215 GLU B CA 1
ATOM 4787 C C . GLU B 1 215 ? -3.441 -36.094 -16.219 1 97.5 215 GLU B C 1
ATOM 4789 O O . GLU B 1 215 ? -2.445 -35.844 -15.547 1 97.5 215 GLU B O 1
ATOM 4794 N N . THR B 1 216 ? -3.854 -35.344 -17.203 1 98.44 216 THR B N 1
ATOM 4795 C CA . THR B 1 216 ? -3.225 -34.062 -17.5 1 98.44 216 THR B CA 1
ATOM 4796 C C . THR B 1 216 ? -4.277 -33 -17.828 1 98.44 216 THR B C 1
ATOM 4798 O O . THR B 1 216 ? -5.473 -33.281 -17.844 1 98.44 216 THR B O 1
ATOM 4801 N N . ILE B 1 217 ? -3.805 -31.781 -18.016 1 98.62 217 ILE B N 1
ATOM 4802 C CA . ILE B 1 217 ? -4.727 -30.703 -18.344 1 98.62 217 ILE B CA 1
ATOM 4803 C C . ILE B 1 217 ? -4.707 -30.453 -19.859 1 98.62 217 ILE B C 1
ATOM 4805 O O . ILE B 1 217 ? -5.438 -29.594 -20.359 1 98.62 217 ILE B O 1
ATOM 4809 N N . LEU B 1 218 ? -3.975 -31.203 -20.656 1 98.62 218 LEU B N 1
ATOM 4810 C CA . LEU B 1 218 ? -3.621 -30.859 -22.031 1 98.62 218 LEU B CA 1
ATOM 4811 C C . LEU B 1 218 ? -4.852 -30.906 -22.922 1 98.62 218 LEU B C 1
ATOM 4813 O O . LEU B 1 218 ? -5.047 -30 -23.75 1 98.62 218 LEU B O 1
ATOM 4817 N N . GLU B 1 219 ? -5.68 -31.891 -22.797 1 98.5 219 GLU B N 1
ATOM 4818 C CA . GLU B 1 219 ? -6.855 -32.031 -23.656 1 98.5 219 GLU B CA 1
ATOM 4819 C C . GLU B 1 219 ? -8.117 -31.547 -22.938 1 98.5 219 GLU B C 1
ATOM 4821 O O . GLU B 1 219 ? -9.234 -31.781 -23.406 1 98.5 219 GLU B O 1
ATOM 4826 N N . ASP B 1 220 ? -7.926 -30.859 -21.875 1 98.75 220 ASP B N 1
ATOM 4827 C CA . ASP B 1 220 ? -9.055 -30.453 -21.047 1 98.75 220 ASP B CA 1
ATOM 4828 C C . ASP B 1 220 ? -9.125 -28.938 -20.891 1 98.75 220 ASP B C 1
ATOM 4830 O O . ASP B 1 220 ? -10.172 -28.328 -21.141 1 98.75 220 ASP B O 1
ATOM 4834 N N . THR B 1 221 ? -8.094 -28.328 -20.438 1 98.88 221 THR B N 1
ATOM 4835 C CA . THR B 1 221 ? -8.07 -26.938 -20 1 98.88 221 THR B CA 1
ATOM 4836 C C . THR B 1 221 ? -7.926 -26 -21.203 1 98.88 221 THR B C 1
ATOM 4838 O O . THR B 1 221 ? -6.965 -26.109 -21.969 1 98.88 221 THR B O 1
ATOM 4841 N N . TRP B 1 222 ? -8.898 -25.188 -21.406 1 98.88 222 TRP B N 1
ATOM 4842 C CA . TRP B 1 222 ? -8.867 -24.078 -22.359 1 98.88 222 TRP B CA 1
ATOM 4843 C C . TRP B 1 222 ? -8.32 -22.812 -21.719 1 98.88 222 TRP B C 1
ATOM 4845 O O . TRP B 1 222 ? -8.688 -22.484 -20.594 1 98.88 222 TRP B O 1
ATOM 4855 N N . LEU B 1 223 ? -7.328 -22.141 -22.375 1 98.94 223 LEU B N 1
ATOM 4856 C CA . LEU B 1 223 ? -6.66 -20.969 -21.828 1 98.94 223 LEU B CA 1
ATOM 4857 C C . LEU B 1 223 ? -6.688 -19.812 -22.812 1 98.94 223 LEU B C 1
ATOM 4859 O O . LEU B 1 223 ? -6.422 -20 -24 1 98.94 223 LEU B O 1
ATOM 4863 N N . GLN B 1 224 ? -7.043 -18.656 -22.359 1 98.94 224 GLN B N 1
ATOM 4864 C CA . GLN B 1 224 ? -6.973 -17.438 -23.156 1 98.94 224 GLN B CA 1
ATOM 4865 C C . GLN B 1 224 ? -6.234 -16.328 -22.406 1 98.94 224 GLN B C 1
ATOM 4867 O O . GLN B 1 224 ? -6.523 -16.062 -21.234 1 98.94 224 GLN B O 1
ATOM 4872 N N . LEU B 1 225 ? -5.25 -15.711 -23 1 98.88 225 LEU B N 1
ATOM 4873 C CA . LEU B 1 225 ? -4.543 -14.516 -22.562 1 98.88 225 LEU B CA 1
ATOM 4874 C C . LEU B 1 225 ? -4.824 -13.352 -23.516 1 98.88 225 LEU B C 1
ATOM 4876 O O . LEU B 1 225 ? -3.973 -12.992 -24.328 1 98.88 225 LEU B O 1
ATOM 4880 N N . PRO B 1 226 ? -5.902 -12.688 -23.312 1 98.44 226 PRO B N 1
ATOM 4881 C CA . PRO B 1 226 ? -6.387 -11.773 -24.344 1 98.44 226 PRO B CA 1
ATOM 4882 C C . PRO B 1 226 ? -5.488 -10.555 -24.531 1 98.44 226 PRO B C 1
ATOM 4884 O O . PRO B 1 226 ? -5.477 -9.945 -25.594 1 98.44 226 PRO B O 1
ATOM 4887 N N . LEU B 1 227 ? -4.68 -10.25 -23.562 1 98.06 227 LEU B N 1
ATOM 4888 C CA . LEU B 1 227 ? -3.885 -9.023 -23.625 1 98.06 227 LEU B CA 1
ATOM 4889 C C . LEU B 1 227 ? -2.404 -9.352 -23.797 1 98.06 227 LEU B C 1
ATOM 4891 O O . LEU B 1 227 ? -1.556 -8.461 -23.703 1 98.06 227 LEU B O 1
ATOM 4895 N N . SER B 1 228 ? -2.066 -10.594 -23.984 1 98.75 228 SER B N 1
ATOM 4896 C CA . SER B 1 228 ? -0.665 -11 -24 1 98.75 228 SER B CA 1
ATOM 4897 C C . SER B 1 228 ? -0.225 -11.406 -25.406 1 98.75 228 SER B C 1
ATOM 4899 O O . SER B 1 228 ? -0.118 -12.594 -25.719 1 98.75 228 SER B O 1
ATOM 4901 N N . LYS B 1 229 ? 0.184 -10.391 -26.203 1 98.62 229 LYS B N 1
ATOM 4902 C CA . LYS B 1 229 ? 0.646 -10.617 -27.562 1 98.62 229 LYS B CA 1
ATOM 4903 C C . LYS B 1 229 ? 2.164 -10.766 -27.609 1 98.62 229 LYS B C 1
ATOM 4905 O O . LYS B 1 229 ? 2.727 -11.07 -28.672 1 98.62 229 LYS B O 1
ATOM 4910 N N . ARG B 1 230 ? 2.783 -10.555 -26.547 1 98.62 230 ARG B N 1
ATOM 4911 C CA . ARG B 1 230 ? 4.238 -10.602 -26.453 1 98.62 230 ARG B CA 1
ATOM 4912 C C . ARG B 1 230 ? 4.684 -11.391 -25.219 1 98.62 230 ARG B C 1
ATOM 4914 O O . ARG B 1 230 ? 3.902 -11.586 -24.281 1 98.62 230 ARG B O 1
ATOM 4921 N N . LEU B 1 231 ? 5.879 -11.906 -25.188 1 98.69 231 LEU B N 1
ATOM 4922 C CA . LEU B 1 231 ? 6.484 -12.555 -24.031 1 98.69 231 LEU B CA 1
ATOM 4923 C C . LEU B 1 231 ? 7.973 -12.227 -23.938 1 98.69 231 LEU B C 1
ATOM 4925 O O . LEU B 1 231 ? 8.57 -11.781 -24.922 1 98.69 231 LEU B O 1
ATOM 4929 N N . ILE B 1 232 ? 8.539 -12.336 -22.781 1 98.81 232 ILE B N 1
ATOM 4930 C CA . ILE B 1 232 ? 9.953 -12.078 -22.547 1 98.81 232 ILE B CA 1
ATOM 4931 C C . ILE B 1 232 ? 10.789 -13.227 -23.094 1 98.81 232 ILE B C 1
ATOM 4933 O O . ILE B 1 232 ? 10.562 -14.391 -22.75 1 98.81 232 ILE B O 1
ATOM 4937 N N . GLY B 1 233 ? 11.758 -12.922 -23.984 1 98.62 233 GLY B N 1
ATOM 4938 C CA . GLY B 1 233 ? 12.695 -13.938 -24.469 1 98.62 233 GLY B CA 1
ATOM 4939 C C . GLY B 1 233 ? 13.711 -14.344 -23.422 1 98.62 233 GLY B C 1
ATOM 4940 O O . GLY B 1 233 ? 14.18 -13.516 -22.641 1 98.62 233 GLY B O 1
ATOM 4941 N N . THR B 1 234 ? 14.047 -15.617 -23.375 1 98.38 234 THR B N 1
ATOM 4942 C CA . THR B 1 234 ? 14.992 -16.141 -22.391 1 98.38 234 THR B CA 1
ATOM 4943 C C . THR B 1 234 ? 16.031 -17.031 -23.062 1 98.38 234 THR B C 1
ATOM 4945 O O . THR B 1 234 ? 15.875 -17.406 -24.234 1 98.38 234 THR B O 1
ATOM 4948 N N . ASN B 1 235 ? 17.172 -17.297 -22.359 1 98 235 ASN B N 1
ATOM 4949 C CA . ASN B 1 235 ? 18.125 -18.312 -22.797 1 98 235 ASN B CA 1
ATOM 4950 C C . ASN B 1 235 ? 17.703 -19.703 -22.359 1 98 235 ASN B C 1
ATOM 4952 O O . ASN B 1 235 ? 16.562 -19.922 -21.969 1 98 235 ASN B O 1
ATOM 4956 N N . GLY B 1 236 ? 18.594 -20.656 -22.438 1 97.94 236 GLY B N 1
ATOM 4957 C CA . GLY B 1 236 ? 18.266 -22.062 -22.234 1 97.94 236 GLY B CA 1
ATOM 4958 C C . GLY B 1 236 ? 17.984 -22.406 -20.781 1 97.94 236 GLY B C 1
ATOM 4959 O O . GLY B 1 236 ? 17.438 -23.469 -20.484 1 97.94 236 GLY B O 1
ATOM 4960 N N . ILE B 1 237 ? 18.328 -21.516 -19.844 1 97.38 237 ILE B N 1
ATOM 4961 C CA . ILE B 1 237 ? 18.031 -21.75 -18.438 1 97.38 237 ILE B CA 1
ATOM 4962 C C . ILE B 1 237 ? 16.984 -20.75 -17.953 1 97.38 237 ILE B C 1
ATOM 4964 O O . ILE B 1 237 ? 16.891 -20.469 -16.75 1 97.38 237 ILE B O 1
ATOM 4968 N N . LEU B 1 238 ? 16.25 -20.062 -18.891 1 97.94 238 LEU B N 1
ATOM 4969 C CA . LEU B 1 238 ? 15.055 -19.234 -18.703 1 97.94 238 LEU B CA 1
ATOM 4970 C C . LEU B 1 238 ? 15.414 -17.922 -18.031 1 97.94 238 LEU B C 1
ATOM 4972 O O . LEU B 1 238 ? 14.602 -17.344 -17.312 1 97.94 238 LEU B O 1
ATOM 4976 N N . ILE B 1 239 ? 16.656 -17.422 -18.266 1 98 239 ILE B N 1
ATOM 4977 C CA . ILE B 1 239 ? 17.062 -16.062 -17.906 1 98 239 ILE B CA 1
ATOM 4978 C C . ILE B 1 239 ? 16.734 -15.109 -19.047 1 98 239 ILE B C 1
ATOM 4980 O O . ILE B 1 239 ? 17.078 -15.375 -20.203 1 98 239 ILE B O 1
ATOM 4984 N N . PRO B 1 240 ? 16.062 -14.031 -18.703 1 98.19 240 PRO B N 1
ATOM 4985 C CA . PRO B 1 240 ? 15.797 -13.062 -19.781 1 98.19 240 PRO B CA 1
ATOM 4986 C C . PRO B 1 240 ? 17.047 -12.664 -20.547 1 98.19 240 PRO B C 1
ATOM 4988 O O . PRO B 1 240 ? 18.094 -12.383 -19.938 1 98.19 240 PRO B O 1
ATOM 4991 N N . ASN B 1 241 ? 17 -12.625 -21.859 1 97.31 241 ASN B N 1
ATOM 4992 C CA . ASN B 1 241 ? 18.156 -12.344 -22.688 1 97.31 241 ASN B CA 1
ATOM 4993 C C . ASN B 1 241 ? 18.062 -10.969 -23.328 1 97.31 241 ASN B C 1
ATOM 4995 O O . ASN B 1 241 ? 18.781 -10.664 -24.281 1 97.31 241 ASN B O 1
ATOM 4999 N N . GLY B 1 242 ? 17.109 -10.164 -22.906 1 97.06 242 GLY B N 1
ATOM 5000 C CA . GLY B 1 242 ? 17 -8.789 -23.375 1 97.06 242 GLY B CA 1
ATOM 5001 C C . GLY B 1 242 ? 15.984 -8.617 -24.5 1 97.06 242 GLY B C 1
ATOM 5002 O O . GLY B 1 242 ? 15.586 -7.496 -24.812 1 97.06 242 GLY B O 1
ATOM 5003 N N . THR B 1 243 ? 15.445 -9.695 -25.078 1 97.81 243 THR B N 1
ATOM 5004 C CA . THR B 1 243 ? 14.531 -9.586 -26.203 1 97.81 243 THR B CA 1
ATOM 5005 C C . THR B 1 243 ? 13.078 -9.672 -25.734 1 97.81 243 THR B C 1
ATOM 5007 O O . THR B 1 243 ? 12.797 -10.227 -24.672 1 97.81 243 THR B O 1
ATOM 5010 N N . ILE B 1 244 ? 12.219 -9.023 -26.438 1 98.5 244 ILE B N 1
ATOM 5011 C CA . ILE B 1 244 ? 10.766 -9.156 -26.359 1 98.5 244 ILE B CA 1
ATOM 5012 C C . ILE B 1 244 ? 10.234 -9.844 -27.609 1 98.5 244 ILE B C 1
ATOM 5014 O O . ILE B 1 244 ? 10.492 -9.391 -28.734 1 98.5 244 ILE B O 1
ATOM 5018 N N . LEU B 1 245 ? 9.539 -10.922 -27.422 1 98.62 245 LEU B N 1
ATOM 5019 C CA . LEU B 1 245 ? 9.078 -11.734 -28.547 1 98.62 245 LEU B CA 1
ATOM 5020 C C . LEU B 1 245 ? 7.582 -11.547 -28.781 1 98.62 245 LEU B C 1
ATOM 5022 O O . LEU B 1 245 ? 6.836 -11.305 -27.828 1 98.62 245 LEU B O 1
ATOM 5026 N N . ASP B 1 246 ? 7.207 -11.672 -30.016 1 98.5 246 ASP B N 1
ATOM 5027 C CA . ASP B 1 246 ? 5.789 -11.859 -30.297 1 98.5 246 ASP B CA 1
ATOM 5028 C C . ASP B 1 246 ? 5.367 -13.305 -30.078 1 98.5 246 ASP B C 1
ATOM 5030 O O . ASP B 1 246 ? 6.191 -14.219 -30.188 1 98.5 246 ASP B O 1
ATOM 5034 N N . VAL B 1 247 ? 4.105 -13.516 -29.812 1 98.56 247 VAL B N 1
ATOM 5035 C CA . VAL B 1 247 ? 3.648 -14.852 -29.438 1 98.56 247 VAL B CA 1
ATOM 5036 C C . VAL B 1 247 ? 3.527 -15.719 -30.688 1 98.56 247 VAL B C 1
ATOM 5038 O O . VAL B 1 247 ? 3.184 -16.906 -30.594 1 98.56 247 VAL B O 1
ATOM 5041 N N . ASP B 1 248 ? 3.844 -15.195 -31.844 1 98.19 248 ASP B N 1
ATOM 5042 C CA . ASP B 1 248 ? 3.793 -16.016 -33.031 1 98.19 248 ASP B CA 1
ATOM 5043 C C . ASP B 1 248 ? 5.039 -16.891 -33.156 1 98.19 248 ASP B C 1
ATOM 5045 O O . ASP B 1 248 ? 5.113 -17.75 -34.031 1 98.19 248 ASP B O 1
ATOM 5049 N N . VAL B 1 249 ? 5.973 -16.734 -32.312 1 98.12 249 VAL B N 1
ATOM 5050 C CA . VAL B 1 249 ? 7.148 -17.594 -32.281 1 98.12 249 VAL B CA 1
ATOM 5051 C C . VAL B 1 249 ? 6.719 -19.031 -32.031 1 98.12 249 VAL B C 1
ATOM 5053 O O . VAL B 1 249 ? 5.594 -19.297 -31.578 1 98.12 249 VAL B O 1
ATOM 5056 N N . TYR B 1 250 ? 7.68 -20.031 -32.438 1 98.12 250 TYR B N 1
ATOM 5057 C CA . TYR B 1 250 ? 7.383 -21.453 -32.25 1 98.12 250 TYR B CA 1
ATOM 5058 C C . TYR B 1 250 ? 6.066 -21.828 -32.906 1 98.12 250 TYR B C 1
ATOM 5060 O O . TYR B 1 250 ? 5.207 -22.453 -32.281 1 98.12 250 TYR B O 1
ATOM 5068 N N . ASP B 1 251 ? 5.855 -21.297 -34.094 1 98.19 251 ASP B N 1
ATOM 5069 C CA . ASP B 1 251 ? 4.688 -21.562 -34.906 1 98.19 251 ASP B CA 1
ATOM 5070 C C . ASP B 1 251 ? 3.396 -21.234 -34.188 1 98.19 251 ASP B C 1
ATOM 5072 O O . ASP B 1 251 ? 2.418 -21.969 -34.25 1 98.19 251 ASP B O 1
ATOM 5076 N N . GLY B 1 252 ? 3.438 -20.234 -33.281 1 98.5 252 GLY B N 1
ATOM 5077 C CA . GLY B 1 252 ? 2.248 -19.75 -32.594 1 98.5 252 GLY B CA 1
ATOM 5078 C C . GLY B 1 252 ? 1.895 -20.547 -31.344 1 98.5 252 GLY B C 1
ATOM 5079 O O . GLY B 1 252 ? 0.823 -20.359 -30.766 1 98.5 252 GLY B O 1
ATOM 5080 N N . ALA B 1 253 ? 2.785 -21.438 -30.891 1 98.69 253 ALA B N 1
ATOM 5081 C CA . ALA B 1 253 ? 2.482 -22.297 -29.75 1 98.69 253 ALA B CA 1
ATOM 5082 C C . ALA B 1 253 ? 2.137 -21.469 -28.516 1 98.69 253 ALA B C 1
ATOM 5084 O O . ALA B 1 253 ? 1.177 -21.781 -27.797 1 98.69 253 ALA B O 1
ATOM 5085 N N . PRO B 1 254 ? 2.854 -20.375 -28.25 1 98.81 254 PRO B N 1
ATOM 5086 C CA . PRO B 1 254 ? 2.504 -19.609 -27.047 1 98.81 254 PRO B CA 1
ATOM 5087 C C . PRO B 1 254 ? 1.423 -18.562 -27.312 1 98.81 254 PRO B C 1
ATOM 5089 O O . PRO B 1 254 ? 1.158 -17.719 -26.453 1 98.81 254 PRO B O 1
ATOM 5092 N N . ASP B 1 255 ? 0.8 -18.531 -28.516 1 98.88 255 ASP B N 1
ATOM 5093 C CA . ASP B 1 255 ? -0.259 -17.578 -28.828 1 98.88 255 ASP B CA 1
ATOM 5094 C C . ASP B 1 255 ? -1.591 -18.016 -28.234 1 98.88 255 ASP B C 1
ATOM 5096 O O . ASP B 1 255 ? -2.309 -18.828 -28.828 1 98.88 255 ASP B O 1
ATOM 5100 N N . PHE B 1 256 ? -1.892 -17.469 -27.109 1 98.88 256 PHE B N 1
ATOM 5101 C CA . PHE B 1 256 ? -3.15 -17.766 -26.438 1 98.88 256 PHE B CA 1
ATOM 5102 C C . PHE B 1 256 ? -4.09 -16.562 -26.5 1 98.88 256 PHE B C 1
ATOM 5104 O O . PHE B 1 256 ? -5.016 -16.453 -25.688 1 98.88 256 PHE B O 1
ATOM 5111 N N . VAL B 1 257 ? -3.943 -15.633 -27.375 1 98.69 257 VAL B N 1
ATOM 5112 C CA . VAL B 1 257 ? -4.742 -14.414 -27.453 1 98.69 257 VAL B CA 1
ATOM 5113 C C . VAL B 1 257 ? -6.199 -14.766 -27.734 1 98.69 257 VAL B C 1
ATOM 5115 O O . VAL B 1 257 ? -7.113 -14.258 -27.094 1 98.69 257 VAL B O 1
ATOM 5118 N N . SER B 1 258 ? -6.465 -15.648 -28.703 1 98.06 258 SER B N 1
ATOM 5119 C CA . SER B 1 258 ? -7.816 -16.094 -29.031 1 98.06 258 SER B CA 1
ATOM 5120 C C . SER B 1 258 ? -8.211 -17.312 -28.188 1 98.06 258 SER B C 1
ATOM 5122 O O . SER B 1 258 ? -9.359 -17.75 -28.234 1 98.06 258 SER B O 1
ATOM 5124 N N . GLY B 1 259 ? -7.508 -17.844 -27.438 1 98.62 259 GLY B N 1
ATOM 5125 C CA . GLY B 1 259 ? -7.738 -18.984 -26.562 1 98.62 259 GLY B CA 1
ATOM 5126 C C . GLY B 1 259 ? -7.633 -20.312 -27.297 1 98.62 259 GLY B C 1
ATOM 5127 O O . GLY B 1 259 ? -7.945 -20.406 -28.484 1 98.62 259 GLY B O 1
ATOM 5128 N N . LYS B 1 260 ? -7.227 -21.281 -26.719 1 98.75 260 LYS B N 1
ATOM 5129 C CA . LYS B 1 260 ? -7.141 -22.656 -27.188 1 98.75 260 LYS B CA 1
ATOM 5130 C C . LYS B 1 260 ? -6.793 -23.609 -26.047 1 98.75 260 LYS B C 1
ATOM 5132 O O . LYS B 1 260 ? -6.512 -23.172 -24.938 1 98.75 260 LYS B O 1
ATOM 5137 N N . LEU B 1 261 ? -6.859 -24.891 -26.344 1 98.88 261 LEU B N 1
ATOM 5138 C CA . LEU B 1 261 ? -6.441 -25.875 -25.359 1 98.88 261 LEU B CA 1
ATOM 5139 C C . LEU B 1 261 ? -4.953 -25.734 -25.047 1 98.88 261 LEU B C 1
ATOM 5141 O O . LEU B 1 261 ? -4.145 -25.5 -25.938 1 98.88 261 LEU B O 1
ATOM 5145 N N . VAL B 1 262 ? -4.582 -25.938 -23.812 1 98.88 262 VAL B N 1
ATOM 5146 C CA . VAL B 1 262 ? -3.191 -25.859 -23.391 1 98.88 262 VAL B CA 1
ATOM 5147 C C . VAL B 1 262 ? -2.342 -26.844 -24.188 1 98.88 262 VAL B C 1
ATOM 5149 O O . VAL B 1 262 ? -1.197 -26.547 -24.531 1 98.88 262 VAL B O 1
ATOM 5152 N N . GLY B 1 263 ? -2.9 -27.969 -24.531 1 98.75 263 GLY B N 1
ATOM 5153 C CA . GLY B 1 263 ? -2.145 -29.031 -25.172 1 98.75 263 GLY B CA 1
ATOM 5154 C C . GLY B 1 263 ? -2.1 -28.906 -26.688 1 98.75 263 GLY B C 1
ATOM 5155 O O . GLY B 1 263 ? -1.328 -29.609 -27.344 1 98.75 263 GLY B O 1
ATOM 5156 N N . GLN B 1 264 ? -2.922 -28.016 -27.25 1 98.56 264 GLN B N 1
ATOM 5157 C CA . GLN B 1 264 ? -3.143 -28 -28.688 1 98.56 264 GLN B CA 1
ATOM 5158 C C . GLN B 1 264 ? -1.819 -27.922 -29.438 1 98.56 264 GLN B C 1
ATOM 5160 O O . GLN B 1 264 ? -1.617 -28.641 -30.422 1 98.56 264 GLN B O 1
ATOM 5165 N N . ASP B 1 265 ? -0.858 -27.016 -29.031 1 98.44 265 ASP B N 1
ATOM 5166 C CA . ASP B 1 265 ? 0.384 -26.797 -29.766 1 98.44 265 ASP B CA 1
ATOM 5167 C C . ASP B 1 265 ? 1.6 -27.094 -28.891 1 98.44 265 ASP B C 1
ATOM 5169 O O . ASP B 1 265 ? 2.684 -26.547 -29.109 1 98.44 265 ASP B O 1
ATOM 5173 N N . ILE B 1 266 ? 1.406 -27.938 -27.891 1 98.06 266 ILE B N 1
ATOM 5174 C CA . ILE B 1 266 ? 2.424 -28.094 -26.859 1 98.06 266 ILE B CA 1
ATOM 5175 C C . ILE B 1 266 ? 3.678 -28.719 -27.453 1 98.06 266 ILE B C 1
ATOM 5177 O O . ILE B 1 266 ? 4.797 -28.406 -27.031 1 98.06 266 ILE B O 1
ATOM 5181 N N . GLU B 1 267 ? 3.543 -29.562 -28.453 1 97.69 267 GLU B N 1
ATOM 5182 C CA . GLU B 1 267 ? 4.68 -30.25 -29.078 1 97.69 267 GLU B CA 1
ATOM 5183 C C . GLU B 1 267 ? 5.57 -29.266 -29.828 1 97.69 267 GLU B C 1
ATOM 5185 O O . GLU B 1 267 ? 6.742 -29.547 -30.078 1 97.69 267 GLU B O 1
ATOM 5190 N N . LYS B 1 268 ? 5.078 -28.125 -30.188 1 98.5 268 LYS B N 1
ATOM 5191 C CA . LYS B 1 268 ? 5.82 -27.109 -30.938 1 98.5 268 LYS B CA 1
ATOM 5192 C C . LYS B 1 268 ? 6.617 -26.203 -30 1 98.5 268 LYS B C 1
ATOM 5194 O O . LYS B 1 268 ? 7.312 -25.297 -30.453 1 98.5 268 LYS B O 1
ATOM 5199 N N . THR B 1 269 ? 6.625 -26.531 -28.719 1 98.5 269 THR B N 1
ATOM 5200 C CA . THR B 1 269 ? 7.227 -25.641 -27.719 1 98.5 269 THR B CA 1
ATOM 5201 C C . THR B 1 269 ? 8.656 -26.078 -27.406 1 98.5 269 THR B C 1
ATOM 5203 O O . THR B 1 269 ? 9.219 -25.672 -26.391 1 98.5 269 THR B O 1
ATOM 5206 N N . ASP B 1 270 ? 9.203 -26.922 -28.25 1 98.06 270 ASP B N 1
ATOM 5207 C CA . ASP B 1 270 ? 10.562 -27.391 -28 1 98.06 270 ASP B CA 1
ATOM 5208 C C . ASP B 1 270 ? 11.539 -26.234 -27.844 1 98.06 270 ASP B C 1
ATOM 5210 O O . ASP B 1 270 ? 11.797 -25.5 -28.797 1 98.06 270 ASP B O 1
ATOM 5214 N N . GLY B 1 271 ? 12.078 -26.047 -26.594 1 97.69 271 GLY B N 1
ATOM 5215 C CA . GLY B 1 271 ? 13.031 -24.984 -26.328 1 97.69 271 GLY B CA 1
ATOM 5216 C C . GLY B 1 271 ? 12.391 -23.734 -25.75 1 97.69 271 GLY B C 1
ATOM 5217 O O . GLY B 1 271 ? 13.078 -22.859 -25.234 1 97.69 271 GLY B O 1
ATOM 5218 N N . LEU B 1 272 ? 11.055 -23.641 -25.797 1 98.31 272 LEU B N 1
ATOM 5219 C CA . LEU B 1 272 ? 10.359 -22.469 -25.297 1 98.31 272 LEU B CA 1
ATOM 5220 C C . LEU B 1 272 ? 10.5 -22.344 -23.781 1 98.31 272 LEU B C 1
ATOM 5222 O O . LEU B 1 272 ? 10.688 -21.234 -23.266 1 98.31 272 LEU B O 1
ATOM 5226 N N . CYS B 1 273 ? 10.438 -23.484 -23.125 1 98 273 CYS B N 1
ATOM 5227 C CA . CYS B 1 273 ? 10.562 -23.5 -21.672 1 98 273 CYS B CA 1
ATOM 5228 C C . CYS B 1 273 ? 11.992 -23.828 -21.25 1 98 273 CYS B C 1
ATOM 5230 O O . CYS B 1 273 ? 12.219 -24.328 -20.141 1 98 273 CYS B O 1
ATOM 5232 N N . GLY B 1 274 ? 13 -23.547 -22.125 1 97.31 274 GLY B N 1
ATOM 5233 C CA . GLY B 1 274 ? 14.398 -23.828 -21.844 1 97.31 274 GLY B CA 1
ATOM 5234 C C . GLY B 1 274 ? 14.93 -25 -22.656 1 97.31 274 GLY B C 1
ATOM 5235 O O . GLY B 1 274 ? 14.188 -25.641 -23.391 1 97.31 274 GLY B O 1
ATOM 5236 N N . THR B 1 275 ? 16.188 -25.266 -22.5 1 97.31 275 THR B N 1
ATOM 5237 C CA . THR B 1 275 ? 16.859 -26.328 -23.25 1 97.31 275 THR B CA 1
ATOM 5238 C C . THR B 1 275 ? 16.25 -27.688 -22.938 1 97.31 275 THR B C 1
ATOM 5240 O O . THR B 1 275 ? 16.062 -28.047 -21.781 1 97.31 275 THR B O 1
ATOM 5243 N N . ASP B 1 276 ? 15.883 -28.484 -23.984 1 96.12 276 ASP B N 1
ATOM 5244 C CA . ASP B 1 276 ? 15.352 -29.844 -23.922 1 96.12 276 ASP B CA 1
ATOM 5245 C C . ASP B 1 276 ? 14.039 -29.875 -23.141 1 96.12 276 ASP B C 1
ATOM 5247 O O . ASP B 1 276 ? 13.781 -30.828 -22.406 1 96.12 276 ASP B O 1
ATOM 5251 N N . CYS B 1 277 ? 13.312 -28.859 -23.219 1 97.38 277 CYS B N 1
ATOM 5252 C CA . CYS B 1 277 ? 12.047 -28.766 -22.5 1 97.38 277 CYS B CA 1
ATOM 5253 C C . CYS B 1 277 ? 10.891 -28.578 -23.484 1 97.38 277 CYS B C 1
ATOM 5255 O O . CYS B 1 277 ? 10.992 -27.812 -24.438 1 97.38 277 CYS B O 1
ATOM 5257 N N . ILE B 1 278 ? 9.828 -29.359 -23.328 1 97.75 278 ILE B N 1
ATOM 5258 C CA . ILE B 1 278 ? 8.562 -29.203 -24.016 1 97.75 278 ILE B CA 1
ATOM 5259 C C . ILE B 1 278 ? 7.492 -28.719 -23.047 1 97.75 278 ILE B C 1
ATOM 5261 O O . ILE B 1 278 ? 7.246 -29.359 -22.016 1 97.75 278 ILE B O 1
ATOM 5265 N N . GLY B 1 279 ? 6.855 -27.594 -23.297 1 98.38 279 GLY B N 1
ATOM 5266 C CA . GLY B 1 279 ? 5.832 -27.016 -22.438 1 98.38 279 GLY B CA 1
ATOM 5267 C C . GLY B 1 279 ? 5.965 -25.516 -22.281 1 98.38 279 GLY B C 1
ATOM 5268 O O . GLY B 1 279 ? 6.695 -24.875 -23.047 1 98.38 279 GLY B O 1
ATOM 5269 N N . TYR B 1 280 ? 5.211 -24.922 -21.453 1 98.81 280 TYR B N 1
ATOM 5270 C CA . TYR B 1 280 ? 5.195 -23.484 -21.219 1 98.81 280 TYR B CA 1
ATOM 5271 C C . TYR B 1 280 ? 5.82 -23.141 -19.859 1 98.81 280 TYR B C 1
ATOM 5273 O O . TYR B 1 280 ? 5.586 -23.828 -18.875 1 98.81 280 TYR B O 1
ATOM 5281 N N . ASP B 1 281 ? 6.66 -22.234 -19.719 1 98.75 281 ASP B N 1
ATOM 5282 C CA . ASP B 1 281 ? 7.25 -21.594 -18.547 1 98.75 281 ASP B CA 1
ATOM 5283 C C . ASP B 1 281 ? 7.77 -20.188 -18.891 1 98.75 281 ASP B C 1
ATOM 5285 O O . ASP B 1 281 ? 8.977 -19.938 -18.844 1 98.75 281 ASP B O 1
ATOM 5289 N N . ASN B 1 282 ? 6.785 -19.344 -19.188 1 98.81 282 ASN B N 1
ATOM 5290 C CA . ASN B 1 282 ? 7.164 -18.094 -19.859 1 98.81 282 ASN B CA 1
ATOM 5291 C C . ASN B 1 282 ? 6.43 -16.906 -19.25 1 98.81 282 ASN B C 1
ATOM 5293 O O . ASN B 1 282 ? 5.305 -17.031 -18.766 1 98.81 282 ASN B O 1
ATOM 5297 N N . CYS B 1 283 ? 7.148 -15.828 -19.281 1 98.88 283 CYS B N 1
ATOM 5298 C CA . CYS B 1 283 ? 6.602 -14.555 -18.828 1 98.88 283 CYS B CA 1
ATOM 5299 C C . CYS B 1 283 ? 5.895 -13.828 -19.969 1 98.88 283 CYS B C 1
ATOM 5301 O O . CYS B 1 283 ? 6.543 -13.297 -20.875 1 98.88 283 CYS B O 1
ATOM 5303 N N . PHE B 1 284 ? 4.582 -13.773 -19.906 1 98.94 284 PHE B N 1
ATOM 5304 C CA . PHE B 1 284 ? 3.77 -13.07 -20.891 1 98.94 284 PHE B CA 1
ATOM 5305 C C . PHE B 1 284 ? 3.539 -11.625 -20.469 1 98.94 284 PHE B C 1
ATOM 5307 O O . PHE B 1 284 ? 3.215 -11.352 -19.312 1 98.94 284 PHE B O 1
ATOM 5314 N N . ILE B 1 285 ? 3.74 -10.695 -21.406 1 98.5 285 ILE B N 1
ATOM 5315 C CA . ILE B 1 285 ? 3.549 -9.273 -21.141 1 98.5 285 ILE B CA 1
ATOM 5316 C C . ILE B 1 285 ? 2.066 -8.922 -21.266 1 98.5 285 ILE B C 1
ATOM 5318 O O . ILE B 1 285 ? 1.377 -9.422 -22.156 1 98.5 285 ILE B O 1
ATOM 5322 N N . VAL B 1 286 ? 1.521 -8.141 -20.359 1 97.69 286 VAL B N 1
ATOM 5323 C CA . VAL B 1 286 ? 0.146 -7.656 -20.422 1 97.69 286 VAL B CA 1
ATOM 5324 C C . VAL B 1 286 ? 0.101 -6.324 -21.172 1 97.69 286 VAL B C 1
ATOM 5326 O O . VAL B 1 286 ? 0.475 -5.285 -20.609 1 97.69 286 VAL B O 1
ATOM 5329 N N . ASP B 1 287 ? -0.344 -6.34 -22.375 1 95.94 287 ASP B N 1
ATOM 5330 C CA . ASP B 1 287 ? -0.511 -5.129 -23.172 1 95.94 287 ASP B CA 1
ATOM 5331 C C . ASP B 1 287 ? -1.842 -4.445 -22.859 1 95.94 287 ASP B C 1
ATOM 5333 O O . ASP B 1 287 ? -2.854 -4.727 -23.516 1 95.94 287 ASP B O 1
ATOM 5337 N N . ARG B 1 288 ? -1.763 -3.523 -22 1 92.75 288 ARG B N 1
ATOM 5338 C CA . ARG B 1 288 ? -2.979 -2.893 -21.5 1 92.75 288 ARG B CA 1
ATOM 5339 C C . ARG B 1 288 ? -3.611 -1.997 -22.562 1 92.75 288 ARG B C 1
ATOM 5341 O O . ARG B 1 288 ? -2.916 -1.226 -23.219 1 92.75 288 ARG B O 1
ATOM 5348 N N . PRO B 1 289 ? -4.875 -2.086 -22.688 1 90.81 289 PRO B N 1
ATOM 5349 C CA . PRO B 1 289 ? -5.562 -1.14 -23.562 1 90.81 289 PRO B CA 1
ATOM 5350 C C . PRO B 1 289 ? -5.656 0.263 -22.969 1 90.81 289 PRO B C 1
ATOM 5352 O O . PRO B 1 289 ? -5.418 0.444 -21.766 1 90.81 289 PRO B O 1
ATOM 5355 N N . PRO B 1 290 ? -6.062 1.238 -23.75 1 83.12 290 PRO B N 1
ATOM 5356 C CA . PRO B 1 290 ? -6.082 2.631 -23.297 1 83.12 290 PRO B CA 1
ATOM 5357 C C . PRO B 1 290 ? -6.988 2.846 -22.078 1 83.12 290 PRO B C 1
ATOM 5359 O O . PRO B 1 290 ? -6.684 3.668 -21.219 1 83.12 290 PRO B O 1
ATOM 5362 N N . GLN B 1 291 ? -8.102 2.143 -22.062 1 81.12 291 GLN B N 1
ATOM 5363 C CA . GLN B 1 291 ? -9.047 2.32 -20.969 1 81.12 291 GLN B CA 1
ATOM 5364 C C . GLN B 1 291 ? -8.438 1.895 -19.641 1 81.12 291 GLN B C 1
ATOM 5366 O O . GLN B 1 291 ? -8.953 2.238 -18.578 1 81.12 291 GLN B O 1
ATOM 5371 N N . TYR B 1 292 ? -7.426 1.046 -19.719 1 79.38 292 TYR B N 1
ATOM 5372 C CA . TYR B 1 292 ? -6.676 0.59 -18.547 1 79.38 292 TYR B CA 1
ATOM 5373 C C . TYR B 1 292 ? -5.227 1.054 -18.625 1 79.38 292 TYR B C 1
ATOM 5375 O O . TYR B 1 292 ? -4.309 0.292 -18.312 1 79.38 292 TYR B O 1
ATOM 5383 N N . ALA B 1 293 ? -5.059 2.24 -18.953 1 74.12 293 ALA B N 1
ATOM 5384 C CA . ALA B 1 293 ? -3.723 2.701 -19.328 1 74.12 293 ALA B CA 1
ATOM 5385 C C . ALA B 1 293 ? -2.834 2.846 -18.094 1 74.12 293 ALA B C 1
ATOM 5387 O O . ALA B 1 293 ? -1.609 2.736 -18.188 1 74.12 293 ALA B O 1
ATOM 5388 N N . ALA B 1 294 ? -3.5 2.994 -16.922 1 75.44 294 ALA B N 1
ATOM 5389 C CA . ALA B 1 294 ? -2.67 3.133 -15.734 1 75.44 294 ALA B CA 1
ATOM 5390 C C . ALA B 1 294 ? -1.963 1.822 -15.406 1 75.44 294 ALA B C 1
ATOM 5392 O O . ALA B 1 294 ? -2.596 0.766 -15.344 1 75.44 294 ALA B O 1
ATOM 5393 N N . ARG B 1 295 ? -0.691 1.839 -15.117 1 72.44 295 ARG B N 1
ATOM 5394 C CA . ARG B 1 295 ? 0.17 0.671 -14.953 1 72.44 295 ARG B CA 1
ATOM 5395 C C . ARG B 1 295 ? -0.259 -0.167 -13.758 1 72.44 295 ARG B C 1
ATOM 5397 O O . ARG B 1 295 ? 0.043 -1.36 -13.688 1 72.44 295 ARG B O 1
ATOM 5404 N N . ASN B 1 296 ? -0.985 0.44 -12.844 1 75.69 296 ASN B N 1
ATOM 5405 C CA . ASN B 1 296 ? -1.33 -0.278 -11.625 1 75.69 296 ASN B CA 1
ATOM 5406 C C . ASN B 1 296 ? -2.836 -0.493 -11.508 1 75.69 296 ASN B C 1
ATOM 5408 O O . ASN B 1 296 ? -3.342 -0.792 -10.422 1 75.69 296 ASN B O 1
ATOM 5412 N N . SER B 1 297 ? -3.496 -0.38 -12.633 1 85.62 297 SER B N 1
ATOM 5413 C CA . SER B 1 297 ? -4.93 -0.661 -12.656 1 85.62 297 SER B CA 1
ATOM 5414 C C . SER B 1 297 ? -5.199 -2.156 -12.789 1 85.62 297 SER B C 1
ATOM 5416 O O . SER B 1 297 ? -4.414 -2.877 -13.414 1 85.62 297 SER B O 1
ATOM 5418 N N . ILE B 1 298 ? -6.254 -2.58 -12.297 1 92.56 298 ILE B N 1
ATOM 5419 C CA . ILE B 1 298 ? -6.652 -3.977 -12.43 1 92.56 298 ILE B CA 1
ATOM 5420 C C . ILE B 1 298 ? -7.309 -4.199 -13.789 1 92.56 298 ILE B C 1
ATOM 5422 O O . ILE B 1 298 ? -8.18 -3.426 -14.203 1 92.56 298 ILE B O 1
ATOM 5426 N N . VAL B 1 299 ? -6.844 -5.227 -14.516 1 95.19 299 VAL B N 1
ATOM 5427 C CA . VAL B 1 299 ? -7.359 -5.555 -15.836 1 95.19 299 VAL B CA 1
ATOM 5428 C C . VAL B 1 299 ? -7.504 -7.07 -15.977 1 95.19 299 VAL B C 1
ATOM 5430 O O . VAL B 1 299 ? -6.68 -7.828 -15.461 1 95.19 299 VAL B O 1
ATOM 5433 N N . PRO B 1 300 ? -8.602 -7.547 -16.625 1 96 300 PRO B N 1
ATOM 5434 C CA . PRO B 1 300 ? -8.727 -8.984 -16.859 1 96 300 PRO B CA 1
ATOM 5435 C C . PRO B 1 300 ? -7.652 -9.516 -17.812 1 96 300 PRO B C 1
ATOM 5437 O O . PRO B 1 300 ? -7.469 -8.984 -18.906 1 96 300 PRO B O 1
ATOM 5440 N N . ILE B 1 301 ? -7.016 -10.594 -17.391 1 98.06 301 ILE B N 1
ATOM 5441 C CA . ILE B 1 301 ? -5.871 -10.992 -18.203 1 98.06 301 ILE B CA 1
ATOM 5442 C C . ILE B 1 301 ? -5.988 -12.469 -18.578 1 98.06 301 ILE B C 1
ATOM 5444 O O . ILE B 1 301 ? -5.293 -12.945 -19.469 1 98.06 301 ILE B O 1
ATOM 5448 N N . ILE B 1 302 ? -6.809 -13.25 -17.906 1 98.81 302 ILE B N 1
ATOM 5449 C CA . ILE B 1 302 ? -6.922 -14.68 -18.172 1 98.81 302 ILE B CA 1
ATOM 5450 C C . ILE B 1 302 ? -8.391 -15.086 -18.219 1 98.81 302 ILE B C 1
ATOM 5452 O O . ILE B 1 302 ? -9.188 -14.641 -17.375 1 98.81 302 ILE B O 1
ATOM 5456 N N . HIS B 1 303 ? -8.781 -15.875 -19.172 1 98.81 303 HIS B N 1
ATOM 5457 C CA . HIS B 1 303 ? -9.945 -16.75 -19.141 1 98.81 303 HIS B CA 1
ATOM 5458 C C . HIS B 1 303 ? -9.523 -18.219 -19.281 1 98.81 303 HIS B C 1
ATOM 5460 O O . HIS B 1 303 ? -8.773 -18.578 -20.188 1 98.81 303 HIS B O 1
ATOM 5466 N N . MET B 1 304 ? -9.93 -19.016 -18.391 1 98.94 304 MET B N 1
ATOM 5467 C CA . MET B 1 304 ? -9.57 -20.438 -18.391 1 98.94 304 MET B CA 1
ATOM 5468 C C . MET B 1 304 ? -10.766 -21.297 -17.984 1 98.94 304 MET B C 1
ATOM 5470 O O . MET B 1 304 ? -11.609 -20.859 -17.203 1 98.94 304 MET B O 1
ATOM 5474 N N . ASN B 1 305 ? -10.906 -22.469 -18.531 1 98.94 305 ASN B N 1
ATOM 5475 C CA . ASN B 1 305 ? -11.969 -23.359 -18.094 1 98.94 305 ASN B CA 1
ATOM 5476 C C . ASN B 1 305 ? -11.609 -24.828 -18.344 1 98.94 305 ASN B C 1
ATOM 5478 O O . ASN B 1 305 ? -10.734 -25.125 -19.156 1 98.94 305 ASN B O 1
ATOM 5482 N N . SER B 1 306 ? -12.203 -25.688 -17.641 1 98.94 306 SER B N 1
ATOM 5483 C CA . SER B 1 306 ? -12.109 -27.141 -17.812 1 98.94 306 SER B CA 1
ATOM 5484 C C . SER B 1 306 ? -13.352 -27.703 -18.484 1 98.94 306 SER B C 1
ATOM 5486 O O . SER B 1 306 ? -14.477 -27.406 -18.094 1 98.94 306 SER B O 1
ATOM 5488 N N . SER B 1 307 ? -13.133 -28.531 -19.531 1 98.69 307 SER B N 1
ATOM 5489 C CA . SER B 1 307 ? -14.266 -29.188 -20.156 1 98.69 307 SER B CA 1
ATOM 5490 C C . SER B 1 307 ? -14.797 -30.328 -19.297 1 98.69 307 SER B C 1
ATOM 5492 O O . SER B 1 307 ? -15.969 -30.703 -19.391 1 98.69 307 SER B O 1
ATOM 5494 N N . THR B 1 308 ? -13.992 -30.875 -18.438 1 98.62 308 THR B N 1
ATOM 5495 C CA . THR B 1 308 ? -14.344 -32.031 -17.594 1 98.62 308 THR B CA 1
ATOM 5496 C C . THR B 1 308 ? -15.266 -31.594 -16.453 1 98.62 308 THR B C 1
ATOM 5498 O O . THR B 1 308 ? -16.312 -32.219 -16.234 1 98.62 308 THR B O 1
ATOM 5501 N N . THR B 1 309 ? -14.945 -30.562 -15.781 1 98.75 309 THR B N 1
ATOM 5502 C CA . THR B 1 309 ? -15.719 -30.141 -14.617 1 98.75 309 THR B CA 1
ATOM 5503 C C . THR B 1 309 ? -16.688 -29.016 -14.992 1 98.75 309 THR B C 1
ATOM 5505 O O . THR B 1 309 ? -17.641 -28.734 -14.266 1 98.75 309 THR B O 1
ATOM 5508 N N . GLY B 1 310 ? -16.375 -28.281 -16.047 1 98.88 310 GLY B N 1
ATOM 5509 C CA . GLY B 1 310 ? -17.125 -27.078 -16.422 1 98.88 310 GLY B CA 1
ATOM 5510 C C . GLY B 1 310 ? -16.734 -25.859 -15.625 1 98.88 310 GLY B C 1
ATOM 5511 O O . GLY B 1 310 ? -17.266 -24.766 -15.844 1 98.88 310 GLY B O 1
ATOM 5512 N N . ILE B 1 311 ? -15.773 -25.969 -14.703 1 98.94 311 ILE B N 1
ATOM 5513 C CA . ILE B 1 311 ? -15.336 -24.828 -13.906 1 98.94 311 ILE B CA 1
ATOM 5514 C C . ILE B 1 311 ? -14.602 -23.828 -14.797 1 98.94 311 ILE B C 1
ATOM 5516 O O . ILE B 1 311 ? -13.773 -24.219 -15.617 1 98.94 311 ILE B O 1
ATOM 5520 N N . SER B 1 312 ? -14.953 -22.547 -14.727 1 98.88 312 SER B N 1
ATOM 5521 C CA . SER B 1 312 ? -14.234 -21.469 -15.383 1 98.88 312 SER B CA 1
ATOM 5522 C C . SER B 1 312 ? -13.539 -20.562 -14.367 1 98.88 312 SER B C 1
ATOM 5524 O O . SER B 1 312 ? -13.961 -20.469 -13.219 1 98.88 312 SER B O 1
ATOM 5526 N N . LEU B 1 313 ? -12.438 -20 -14.75 1 98.88 313 LEU B N 1
ATOM 5527 C CA . LEU B 1 313 ? -11.633 -19.078 -13.945 1 98.88 313 LEU B CA 1
ATOM 5528 C C . LEU B 1 313 ? -11.266 -17.828 -14.75 1 98.88 313 LEU B C 1
ATOM 5530 O O . LEU B 1 313 ? -10.648 -17.938 -15.812 1 98.88 313 LEU B O 1
ATOM 5534 N N . ASP B 1 314 ? -11.688 -16.672 -14.312 1 98.62 314 ASP B N 1
ATOM 5535 C CA . ASP B 1 314 ? -11.242 -15.383 -14.82 1 98.62 314 ASP B CA 1
ATOM 5536 C C . ASP B 1 314 ? -10.289 -14.711 -13.836 1 98.62 314 ASP B C 1
ATOM 5538 O O . ASP B 1 314 ? -10.594 -14.586 -12.648 1 98.62 314 ASP B O 1
ATOM 5542 N N . VAL B 1 315 ? -9.125 -14.328 -14.328 1 98.62 315 VAL B N 1
ATOM 5543 C CA . VAL B 1 315 ? -8.133 -13.672 -13.477 1 98.62 315 VAL B CA 1
ATOM 5544 C C . VAL B 1 315 ? -7.953 -12.219 -13.93 1 98.62 315 VAL B C 1
ATOM 5546 O O . VAL B 1 315 ? -7.82 -11.945 -15.125 1 98.62 315 VAL B O 1
ATOM 5549 N N . ALA B 1 316 ? -8.031 -11.281 -13.047 1 97.5 316 ALA B N 1
ATOM 5550 C CA . ALA B 1 316 ? -7.656 -9.883 -13.242 1 97.5 316 ALA B CA 1
ATOM 5551 C C . ALA B 1 316 ? -6.535 -9.477 -12.289 1 97.5 316 ALA B C 1
ATOM 5553 O O . ALA B 1 316 ? -6.391 -10.047 -11.211 1 97.5 316 ALA B O 1
ATOM 5554 N N . THR B 1 317 ? -5.68 -8.539 -12.719 1 97.5 317 THR B N 1
ATOM 5555 C CA . THR B 1 317 ? -4.551 -8.148 -11.883 1 97.5 317 THR B CA 1
ATOM 5556 C C . THR B 1 317 ? -4.074 -6.742 -12.234 1 97.5 317 THR B C 1
ATOM 5558 O O . THR B 1 317 ? -4.441 -6.199 -13.281 1 97.5 317 THR B O 1
ATOM 5561 N N . ASN B 1 318 ? -3.336 -6.105 -11.266 1 96.38 318 ASN B N 1
ATOM 5562 C CA . ASN B 1 318 ? -2.693 -4.824 -11.531 1 96.38 318 ASN B CA 1
ATOM 5563 C C . ASN B 1 318 ? -1.27 -5.008 -12.047 1 96.38 318 ASN B C 1
ATOM 5565 O O . ASN B 1 318 ? -0.54 -4.031 -12.234 1 96.38 318 ASN B O 1
ATOM 5569 N N . GLN B 1 319 ? -0.828 -6.246 -12.258 1 97.69 319 GLN B N 1
ATOM 5570 C CA . GLN B 1 319 ? 0.55 -6.523 -12.648 1 97.69 319 GLN B CA 1
ATOM 5571 C C . GLN B 1 319 ? 0.739 -6.367 -14.156 1 97.69 319 GLN B C 1
ATOM 5573 O O . GLN B 1 319 ? -0.229 -6.422 -14.914 1 97.69 319 GLN B O 1
ATOM 5578 N N . GLN B 1 320 ? 2.016 -6.227 -14.562 1 97.38 320 GLN B N 1
ATOM 5579 C CA . GLN B 1 320 ? 2.352 -5.867 -15.938 1 97.38 320 GLN B CA 1
ATOM 5580 C C . GLN B 1 320 ? 2.672 -7.105 -16.766 1 97.38 320 GLN B C 1
ATOM 5582 O O . GLN B 1 320 ? 2.822 -7.02 -17.984 1 97.38 320 GLN B O 1
ATOM 5587 N N . ALA B 1 321 ? 2.766 -8.211 -16.109 1 98.56 321 ALA B N 1
ATOM 5588 C CA . ALA B 1 321 ? 3.016 -9.492 -16.766 1 98.56 321 ALA B CA 1
ATOM 5589 C C . ALA B 1 321 ? 2.469 -10.648 -15.922 1 98.56 321 ALA B C 1
ATOM 5591 O O . ALA B 1 321 ? 1.913 -10.43 -14.844 1 98.56 321 ALA B O 1
ATOM 5592 N N . LEU B 1 322 ? 2.518 -11.789 -16.5 1 98.56 322 LEU B N 1
ATOM 5593 C CA . LEU B 1 322 ? 2.219 -13.031 -15.781 1 98.56 322 LEU B CA 1
ATOM 5594 C C . LEU B 1 322 ? 3.1 -14.172 -16.281 1 98.56 322 LEU B C 1
ATOM 5596 O O . LEU B 1 322 ? 3.412 -14.242 -17.469 1 98.56 322 LEU B O 1
ATOM 5600 N N . GLN B 1 323 ? 3.51 -14.992 -15.367 1 98.81 323 GLN B N 1
ATOM 5601 C CA . GLN B 1 323 ? 4.188 -16.234 -15.68 1 98.81 323 GLN B CA 1
ATOM 5602 C C . GLN B 1 323 ? 3.188 -17.391 -15.812 1 98.81 323 GLN B C 1
ATOM 5604 O O . GLN B 1 323 ? 2.32 -17.562 -14.961 1 98.81 323 GLN B O 1
ATOM 5609 N N . ILE B 1 324 ? 3.26 -18.062 -16.906 1 98.81 324 ILE B N 1
ATOM 5610 C CA . ILE B 1 324 ? 2.492 -19.281 -17.078 1 98.81 324 ILE B CA 1
ATOM 5611 C C . ILE B 1 324 ? 3.434 -20.484 -17.094 1 98.81 324 ILE B C 1
ATOM 5613 O O . ILE B 1 324 ? 4.371 -20.547 -17.891 1 98.81 324 ILE B O 1
ATOM 5617 N N . TYR B 1 325 ? 3.246 -21.391 -16.188 1 98.75 325 TYR B N 1
ATOM 5618 C CA . TYR B 1 325 ? 3.992 -22.641 -16.078 1 98.75 325 TYR B CA 1
ATOM 5619 C C . TYR B 1 325 ? 3.057 -23.844 -16.141 1 98.75 325 TYR B C 1
ATOM 5621 O O . TYR B 1 325 ? 2.141 -23.969 -15.32 1 98.75 325 TYR B O 1
ATOM 5629 N N . ALA B 1 326 ? 3.238 -24.719 -17.062 1 98.5 326 ALA B N 1
ATOM 5630 C CA . ALA B 1 326 ? 2.316 -25.828 -17.297 1 98.5 326 ALA B CA 1
ATOM 5631 C C . ALA B 1 326 ? 2.803 -27.109 -16.625 1 98.5 326 ALA B C 1
ATOM 5633 O O . ALA B 1 326 ? 2.615 -28.203 -17.141 1 98.5 326 ALA B O 1
ATOM 5634 N N . CYS B 1 327 ? 3.527 -26.969 -15.547 1 97.88 327 CYS B N 1
ATOM 5635 C CA . CYS B 1 327 ? 3.992 -28.094 -14.742 1 97.88 327 CYS B CA 1
ATOM 5636 C C . CYS B 1 327 ? 4.836 -29.047 -15.57 1 97.88 327 CYS B C 1
ATOM 5638 O O . CYS B 1 327 ? 4.668 -30.266 -15.492 1 97.88 327 CYS B O 1
ATOM 5640 N N . ASN B 1 328 ? 5.723 -28.469 -16.312 1 96.81 328 ASN B N 1
ATOM 5641 C CA . ASN B 1 328 ? 6.582 -29.234 -17.203 1 96.81 328 ASN B CA 1
ATOM 5642 C C . ASN B 1 328 ? 7.512 -30.156 -16.422 1 96.81 328 ASN B C 1
ATOM 5644 O O . ASN B 1 328 ? 7.934 -31.203 -16.938 1 96.81 328 ASN B O 1
ATOM 5648 N N . SER B 1 329 ? 7.789 -29.781 -15.195 1 92.94 329 SER B N 1
ATOM 5649 C CA . SER B 1 329 ? 8.82 -30.484 -14.438 1 92.94 329 SER B CA 1
ATOM 5650 C C . SER B 1 329 ? 8.203 -31.531 -13.508 1 92.94 329 SER B C 1
ATOM 5652 O O . SER B 1 329 ? 8.922 -32.281 -12.836 1 92.94 329 SER B O 1
ATOM 5654 N N . GLN B 1 330 ? 6.914 -31.547 -13.438 1 94.12 330 GLN B N 1
ATOM 5655 C CA . GLN B 1 330 ? 6.297 -32.594 -12.656 1 94.12 330 GLN B CA 1
ATOM 5656 C C . GLN B 1 330 ? 6.496 -33.969 -13.328 1 94.12 330 GLN B C 1
ATOM 5658 O O . GLN B 1 330 ? 6.48 -34.062 -14.555 1 94.12 330 GLN B O 1
ATOM 5663 N N . ASN B 1 331 ? 6.73 -35.031 -12.484 1 92.88 331 ASN B N 1
ATOM 5664 C CA . ASN B 1 331 ? 7.082 -36.344 -13.07 1 92.88 331 ASN B CA 1
ATOM 5665 C C . ASN B 1 331 ? 6.199 -37.469 -12.531 1 92.88 331 ASN B C 1
ATOM 5667 O O . ASN B 1 331 ? 6.539 -38.625 -12.648 1 92.88 331 ASN B O 1
ATOM 5671 N N . GLY B 1 332 ? 5.211 -37.094 -11.852 1 95.56 332 GLY B N 1
ATOM 5672 C CA . GLY B 1 332 ? 4.277 -38.125 -11.367 1 95.56 332 GLY B CA 1
ATOM 5673 C C . GLY B 1 332 ? 4.734 -38.781 -10.086 1 95.56 332 GLY B C 1
ATOM 5674 O O . GLY B 1 332 ? 4.387 -39.938 -9.82 1 95.56 332 GLY B O 1
ATOM 5675 N N . THR B 1 333 ? 5.52 -38.125 -9.305 1 95.62 333 THR B N 1
ATOM 5676 C CA . THR B 1 333 ? 6.004 -38.719 -8.062 1 95.62 333 THR B CA 1
ATOM 5677 C C . THR B 1 333 ? 5.289 -38.125 -6.859 1 95.62 333 THR B C 1
ATOM 5679 O O . THR B 1 333 ? 5.324 -38.688 -5.762 1 95.62 333 THR B O 1
ATOM 5682 N N . ILE B 1 334 ? 4.727 -37 -6.996 1 97.31 334 ILE B N 1
ATOM 5683 C CA . ILE B 1 334 ? 3.982 -36.344 -5.914 1 97.31 334 ILE B CA 1
ATOM 5684 C C . ILE B 1 334 ? 2.523 -36.812 -5.953 1 97.31 334 ILE B C 1
ATOM 5686 O O . ILE B 1 334 ? 1.833 -36.594 -6.953 1 97.31 334 ILE B O 1
ATOM 5690 N N . PRO B 1 335 ? 2.08 -37.438 -4.891 1 97.69 335 PRO B N 1
ATOM 5691 C CA . PRO B 1 335 ? 0.677 -37.844 -4.891 1 97.69 335 PRO B CA 1
ATOM 5692 C C . PRO B 1 335 ? -0.292 -36.656 -4.918 1 97.69 335 PRO B C 1
ATOM 5694 O O . PRO B 1 335 ? -0.034 -35.625 -4.289 1 97.69 335 PRO B O 1
ATOM 5697 N N . VAL B 1 336 ? -1.39 -36.844 -5.754 1 98.44 336 VAL B N 1
ATOM 5698 C CA . VAL B 1 336 ? -2.525 -35.938 -5.613 1 98.44 336 VAL B CA 1
ATOM 5699 C C . VAL B 1 336 ? -3.078 -36 -4.191 1 98.44 336 VAL B C 1
ATOM 5701 O O . VAL B 1 336 ? -3.025 -37.062 -3.555 1 98.44 336 VAL B O 1
ATOM 5704 N N . LYS B 1 337 ? -3.684 -34.875 -3.656 1 98.06 337 LYS B N 1
ATOM 5705 C CA . LYS B 1 337 ? -4.297 -34.906 -2.33 1 98.06 337 LYS B CA 1
ATOM 5706 C C . LYS B 1 337 ? -5.285 -36.062 -2.193 1 98.06 337 LYS B C 1
ATOM 5708 O O . LYS B 1 337 ? -6.102 -36.281 -3.088 1 98.06 337 LYS B O 1
ATOM 5713 N N . GLN B 1 338 ? -5.133 -36.719 -1.029 1 98.25 338 GLN B N 1
ATOM 5714 C CA . GLN B 1 338 ? -6.082 -37.781 -0.789 1 98.25 338 GLN B CA 1
ATOM 5715 C C . GLN B 1 338 ? -7.52 -37.281 -0.835 1 98.25 338 GLN B C 1
ATOM 5717 O O . GLN B 1 338 ? -8.414 -37.969 -1.307 1 98.25 338 GLN B O 1
ATOM 5722 N N . SER B 1 339 ? -7.75 -36.094 -0.317 1 98.56 339 SER B N 1
ATOM 5723 C CA . SER B 1 339 ? -9.086 -35.5 -0.325 1 98.56 339 SER B CA 1
ATOM 5724 C C . SER B 1 339 ? -9.594 -35.312 -1.749 1 98.56 339 SER B C 1
ATOM 5726 O O . SER B 1 339 ? -10.781 -35.469 -2.02 1 98.56 339 SER B O 1
ATOM 5728 N N . GLN B 1 340 ? -8.758 -34.938 -2.697 1 98.62 340 GLN B N 1
ATOM 5729 C CA . GLN B 1 340 ? -9.133 -34.812 -4.102 1 98.62 340 GLN B CA 1
ATOM 5730 C C . GLN B 1 340 ? -9.422 -36.156 -4.734 1 98.62 340 GLN B C 1
ATOM 5732 O O . GLN B 1 340 ? -10.406 -36.312 -5.457 1 98.62 340 GLN B O 1
ATOM 5737 N N . VAL B 1 341 ? -8.594 -37.156 -4.434 1 98.44 341 VAL B N 1
ATOM 5738 C CA . VAL B 1 341 ? -8.789 -38.5 -4.938 1 98.44 341 VAL B CA 1
ATOM 5739 C C . VAL B 1 341 ? -10.117 -39.062 -4.434 1 98.44 341 VAL B C 1
ATOM 5741 O O . VAL B 1 341 ? -10.875 -39.656 -5.195 1 98.44 341 VAL B O 1
ATOM 5744 N N . GLN B 1 342 ? -10.367 -38.844 -3.152 1 98.19 342 GLN B N 1
ATOM 5745 C CA . GLN B 1 342 ? -11.594 -39.344 -2.539 1 98.19 342 GLN B CA 1
ATOM 5746 C C . GLN B 1 342 ? -12.82 -38.688 -3.152 1 98.19 342 GLN B C 1
ATOM 5748 O O . GLN B 1 342 ? -13.852 -39.344 -3.348 1 98.19 342 GLN B O 1
ATOM 5753 N N . ARG B 1 343 ? -12.758 -37.406 -3.436 1 97.88 343 ARG B N 1
ATOM 5754 C CA . ARG B 1 343 ? -13.859 -36.719 -4.094 1 97.88 343 ARG B CA 1
ATOM 5755 C C . ARG B 1 343 ? -14.156 -37.344 -5.457 1 97.88 343 ARG B C 1
ATOM 5757 O O . ARG B 1 343 ? -15.32 -37.562 -5.809 1 97.88 343 ARG B O 1
ATOM 5764 N N . ASN B 1 344 ? -13.109 -37.531 -6.258 1 98.38 344 ASN B N 1
ATOM 5765 C CA . ASN B 1 344 ? -13.273 -38.156 -7.578 1 98.38 344 ASN B CA 1
ATOM 5766 C C . ASN B 1 344 ? -13.891 -39.531 -7.48 1 98.38 344 ASN B C 1
ATOM 5768 O O . ASN B 1 344 ? -14.812 -39.875 -8.227 1 98.38 344 ASN B O 1
ATOM 5772 N N . LYS B 1 345 ? -13.445 -40.344 -6.527 1 97.81 345 LYS B N 1
ATOM 5773 C CA . LYS B 1 345 ? -13.977 -41.688 -6.336 1 97.81 345 LYS B CA 1
ATOM 5774 C C . LYS B 1 345 ? -15.453 -41.656 -5.953 1 97.81 345 LYS B C 1
ATOM 5776 O O . LYS B 1 345 ? -16.234 -42.469 -6.406 1 97.81 345 LYS B O 1
ATOM 5781 N N . ALA B 1 346 ? -15.773 -40.719 -5.102 1 97.5 346 ALA B N 1
ATOM 5782 C CA . ALA B 1 346 ? -17.172 -40.562 -4.672 1 97.5 346 ALA B CA 1
ATOM 5783 C C . ALA B 1 346 ? -18.078 -40.25 -5.855 1 97.5 346 ALA B C 1
ATOM 5785 O O . ALA B 1 346 ? -19.266 -40.562 -5.836 1 97.5 346 ALA B O 1
ATOM 5786 N N . GLU B 1 347 ? -17.531 -39.688 -6.902 1 97 347 GLU B N 1
ATOM 5787 C CA . GLU B 1 347 ? -18.281 -39.344 -8.102 1 97 347 GLU B CA 1
ATOM 5788 C C . GLU B 1 347 ? -18.156 -40.438 -9.164 1 97 347 GLU B C 1
ATOM 5790 O O . GLU B 1 347 ? -18.609 -40.25 -10.297 1 97 347 GLU B O 1
ATOM 5795 N N . GLY B 1 348 ? -17.453 -41.438 -8.859 1 97.25 348 GLY B N 1
ATOM 5796 C CA . GLY B 1 348 ? -17.281 -42.562 -9.758 1 97.25 348 GLY B CA 1
ATOM 5797 C C . GLY B 1 348 ? -16.188 -42.344 -10.797 1 97.25 348 GLY B C 1
ATOM 5798 O O . GLY B 1 348 ? -16.203 -42.969 -11.859 1 97.25 348 GLY B O 1
ATOM 5799 N N . VAL B 1 349 ? -15.336 -41.438 -10.523 1 97.12 349 VAL B N 1
ATOM 5800 C CA . VAL B 1 349 ? -14.273 -41.125 -11.469 1 97.12 349 VAL B CA 1
ATOM 5801 C C . VAL B 1 349 ? -12.953 -41.719 -10.984 1 97.12 349 VAL B C 1
ATOM 5803 O O . VAL B 1 349 ? -12.578 -41.562 -9.82 1 97.12 349 VAL B O 1
ATOM 5806 N N . ASP B 1 350 ? -12.289 -42.5 -11.852 1 96.5 350 ASP B N 1
ATOM 5807 C CA . ASP B 1 350 ? -10.93 -42.969 -11.602 1 96.5 350 ASP B CA 1
ATOM 5808 C C . ASP B 1 350 ? -9.898 -41.969 -12.156 1 96.5 350 ASP B C 1
ATOM 5810 O O . ASP B 1 350 ? -9.344 -42.219 -13.234 1 96.5 350 ASP B O 1
ATOM 5814 N N . GLY B 1 351 ? -9.633 -41 -11.461 1 97.38 351 GLY B N 1
ATOM 5815 C CA . GLY B 1 351 ? -8.781 -39.906 -11.914 1 97.38 351 GLY B CA 1
ATOM 5816 C C . GLY B 1 351 ? -7.312 -40.125 -11.609 1 97.38 351 GLY B C 1
ATOM 5817 O O . GLY B 1 351 ? -6.906 -41.25 -11.258 1 97.38 351 GLY B O 1
ATOM 5818 N N . ALA B 1 352 ? -6.488 -39.094 -11.805 1 97.94 352 ALA B N 1
ATOM 5819 C CA . ALA B 1 352 ? -5.047 -39.156 -11.562 1 97.94 352 ALA B CA 1
ATOM 5820 C C . ALA B 1 352 ? -4.746 -39.344 -10.078 1 97.94 352 ALA B C 1
ATOM 5822 O O . ALA B 1 352 ? -5.41 -38.75 -9.227 1 97.94 352 ALA B O 1
ATOM 5823 N N . GLU B 1 353 ? -3.742 -40.062 -9.734 1 97.75 353 GLU B N 1
ATOM 5824 C CA . GLU B 1 353 ? -3.34 -40.281 -8.344 1 97.75 353 GLU B CA 1
ATOM 5825 C C . GLU B 1 353 ? -2.029 -39.562 -8.031 1 97.75 353 GLU B C 1
ATOM 5827 O O . GLU B 1 353 ? -1.664 -39.406 -6.867 1 97.75 353 GLU B O 1
ATOM 5832 N N . TYR B 1 354 ? -1.364 -39.156 -9.062 1 98.12 354 TYR B N 1
ATOM 5833 C CA . TYR B 1 354 ? -0.124 -38.406 -8.953 1 98.12 354 TYR B CA 1
ATOM 5834 C C . TYR B 1 354 ? -0.171 -37.156 -9.82 1 98.12 354 TYR B C 1
ATOM 5836 O O . TYR B 1 354 ? -0.922 -37.094 -10.797 1 98.12 354 TYR B O 1
ATOM 5844 N N . VAL B 1 355 ? 0.554 -36.094 -9.43 1 98.25 355 VAL B N 1
ATOM 5845 C CA . VAL B 1 355 ? 0.685 -34.906 -10.25 1 98.25 355 VAL B CA 1
ATOM 5846 C C . VAL B 1 355 ? 1.63 -35.188 -11.422 1 98.25 355 VAL B C 1
ATOM 5848 O O . VAL B 1 355 ? 2.848 -35.031 -11.289 1 98.25 355 VAL B O 1
ATOM 5851 N N . ASN B 1 356 ? 1.126 -35.469 -12.562 1 98.31 356 ASN B N 1
ATOM 5852 C CA . ASN B 1 356 ? 1.88 -35.844 -13.75 1 98.31 356 ASN B CA 1
ATOM 5853 C C . ASN B 1 356 ? 2.457 -34.594 -14.453 1 98.31 356 ASN B C 1
ATOM 5855 O O . ASN B 1 356 ? 2.076 -33.469 -14.141 1 98.31 356 ASN B O 1
ATOM 5859 N N . GLN B 1 357 ? 3.473 -34.938 -15.359 1 98.06 357 GLN B N 1
ATOM 5860 C CA . GLN B 1 357 ? 3.871 -33.844 -16.266 1 98.06 357 GLN B CA 1
ATOM 5861 C C . GLN B 1 357 ? 2.662 -33.281 -17 1 98.06 357 GLN B C 1
ATOM 5863 O O . GLN B 1 357 ? 1.83 -34 -17.516 1 98.06 357 GLN B O 1
ATOM 5868 N N . HIS B 1 358 ? 2.48 -32 -16.891 1 98.56 358 HIS B N 1
ATOM 5869 C CA . HIS B 1 358 ? 1.374 -31.25 -17.484 1 98.56 358 HIS B CA 1
ATOM 5870 C C . HIS B 1 358 ? 0.065 -31.547 -16.75 1 98.56 358 HIS B C 1
ATOM 5872 O O . HIS B 1 358 ? -1.012 -31.469 -17.359 1 98.56 358 HIS B O 1
ATOM 5878 N N . GLY B 1 359 ? 0.159 -31.938 -15.477 1 98.38 359 GLY B N 1
ATOM 5879 C CA . GLY B 1 359 ? -1.023 -32.188 -14.672 1 98.38 359 GLY B CA 1
ATOM 5880 C C . GLY B 1 359 ? -1.583 -30.938 -14.023 1 98.38 359 GLY B C 1
ATOM 5881 O O . GLY B 1 359 ? -2.611 -30.984 -13.344 1 98.38 359 GLY B O 1
ATOM 5882 N N . CYS B 1 360 ? -0.98 -29.797 -14.164 1 98.5 360 CYS B N 1
ATOM 5883 C CA . CYS B 1 360 ? -1.372 -28.547 -13.523 1 98.5 360 CYS B CA 1
ATOM 5884 C C . CYS B 1 360 ? -0.926 -27.359 -14.352 1 98.5 360 CYS B C 1
ATOM 5886 O O . CYS B 1 360 ? -0.273 -27.516 -15.383 1 98.5 360 CYS B O 1
ATOM 5888 N N . ILE B 1 361 ? -1.309 -26.172 -14 1 98.75 361 ILE B N 1
ATOM 5889 C CA . ILE B 1 361 ? -0.879 -24.922 -14.594 1 98.75 361 ILE B CA 1
ATOM 5890 C C . ILE B 1 361 ? -0.705 -23.875 -13.492 1 98.75 361 ILE B C 1
ATOM 5892 O O . ILE B 1 361 ? -1.501 -23.812 -12.555 1 98.75 361 ILE B O 1
ATOM 5896 N N . VAL B 1 362 ? 0.381 -23.109 -13.5 1 98.75 362 VAL B N 1
ATOM 5897 C CA . VAL B 1 362 ? 0.678 -22.078 -12.523 1 98.75 362 VAL B CA 1
ATOM 5898 C C . VAL B 1 362 ? 0.481 -20.703 -13.156 1 98.75 362 VAL B C 1
ATOM 5900 O O . VAL B 1 362 ? 0.874 -20.469 -14.297 1 98.75 362 VAL B O 1
ATOM 5903 N N . ILE B 1 363 ? -0.218 -19.859 -12.469 1 98.62 363 ILE B N 1
ATOM 5904 C CA . ILE B 1 363 ? -0.394 -18.469 -12.836 1 98.62 363 ILE B CA 1
ATOM 5905 C C . ILE B 1 363 ? 0.291 -17.562 -11.812 1 98.62 363 ILE B C 1
ATOM 5907 O O . ILE B 1 363 ? -0.121 -17.516 -10.648 1 98.62 363 ILE B O 1
ATOM 5911 N N . GLU B 1 364 ? 1.343 -16.938 -12.156 1 98.75 364 GLU B N 1
ATOM 5912 C CA . GLU B 1 364 ? 1.979 -15.93 -11.32 1 98.75 364 GLU B CA 1
ATOM 5913 C C . GLU B 1 364 ? 1.787 -14.531 -11.898 1 98.75 364 GLU B C 1
ATOM 5915 O O . GLU B 1 364 ? 2.488 -14.141 -12.836 1 98.75 364 GLU B O 1
ATOM 5920 N N . THR B 1 365 ? 0.855 -13.781 -11.312 1 98.44 365 THR B N 1
ATOM 5921 C CA . THR B 1 365 ? 0.798 -12.367 -11.664 1 98.44 365 THR B CA 1
ATOM 5922 C C . THR B 1 365 ? 2 -11.617 -11.102 1 98.44 365 THR B C 1
ATOM 5924 O O . THR B 1 365 ? 2.238 -11.641 -9.891 1 98.44 365 THR B O 1
ATOM 5927 N N . GLU B 1 366 ? 2.805 -11.055 -11.945 1 98.31 366 GLU B N 1
ATOM 5928 C CA . GLU B 1 366 ? 4.043 -10.398 -11.539 1 98.31 366 GLU B CA 1
ATOM 5929 C C . GLU B 1 366 ? 4.48 -9.359 -12.578 1 98.31 366 GLU B C 1
ATOM 5931 O O . GLU B 1 366 ? 3.699 -8.984 -13.453 1 98.31 366 GLU B O 1
ATOM 5936 N N . GLY B 1 367 ? 5.691 -8.781 -12.438 1 97.88 367 GLY B N 1
ATOM 5937 C CA . GLY B 1 367 ? 6.273 -7.883 -13.422 1 97.88 367 GLY B CA 1
ATOM 5938 C C . GLY B 1 367 ? 7.074 -8.602 -14.492 1 97.88 367 GLY B C 1
ATOM 5939 O O . GLY B 1 367 ? 7.035 -9.836 -14.578 1 97.88 367 GLY B O 1
ATOM 5940 N N . TRP B 1 368 ? 7.699 -7.75 -15.367 1 98.56 368 TRP B N 1
ATOM 5941 C CA . TRP B 1 368 ? 8.633 -8.336 -16.328 1 98.56 368 TRP B CA 1
ATOM 5942 C C . TRP B 1 368 ? 9.805 -8.992 -15.609 1 98.56 368 TRP B C 1
ATOM 5944 O O . TRP B 1 368 ? 10.547 -8.328 -14.875 1 98.56 368 TRP B O 1
ATOM 5954 N N . ILE B 1 369 ? 10.008 -10.258 -15.82 1 98.69 369 ILE B N 1
ATOM 5955 C CA . ILE B 1 369 ? 11.008 -11.016 -15.07 1 98.69 369 ILE B CA 1
ATOM 5956 C C . ILE B 1 369 ? 12.391 -10.453 -15.359 1 98.69 369 ILE B C 1
ATOM 5958 O O . ILE B 1 369 ? 12.68 -10.008 -16.469 1 98.69 369 ILE B O 1
ATOM 5962 N N . ASP B 1 370 ? 13.211 -10.328 -14.289 1 98.56 370 ASP B N 1
ATOM 5963 C CA . ASP B 1 370 ? 14.562 -9.789 -14.312 1 98.56 370 ASP B CA 1
ATOM 5964 C C . ASP B 1 370 ? 14.578 -8.367 -14.867 1 98.56 370 ASP B C 1
ATOM 5966 O O . ASP B 1 370 ? 15.57 -7.941 -15.461 1 98.56 370 ASP B O 1
ATOM 5970 N N . GLY B 1 371 ? 13.477 -7.676 -14.695 1 98.31 371 GLY B N 1
ATOM 5971 C CA . GLY B 1 371 ? 13.406 -6.289 -15.125 1 98.31 371 GLY B CA 1
ATOM 5972 C C . GLY B 1 371 ? 14.492 -5.422 -14.516 1 98.31 371 GLY B C 1
ATOM 5973 O O . GLY B 1 371 ? 14.945 -4.453 -15.133 1 98.31 371 GLY B O 1
ATOM 5974 N N . ILE B 1 372 ? 14.961 -5.738 -13.359 1 98.06 372 ILE B N 1
ATOM 5975 C CA . ILE B 1 372 ? 15.953 -4.957 -12.625 1 98.06 372 ILE B CA 1
ATOM 5976 C C . ILE B 1 372 ? 17.297 -5.039 -13.344 1 98.06 372 ILE B C 1
ATOM 5978 O O . ILE B 1 372 ? 18.172 -4.184 -13.141 1 98.06 372 ILE B O 1
ATOM 5982 N N . ASN B 1 373 ? 17.5 -6.043 -14.18 1 98.06 373 ASN B N 1
ATOM 5983 C CA . ASN B 1 373 ? 18.734 -6.16 -14.961 1 98.06 373 ASN B CA 1
ATOM 5984 C C . ASN B 1 373 ? 18.516 -5.758 -16.422 1 98.06 373 ASN B C 1
ATOM 5986 O O . ASN B 1 373 ? 19.391 -5.957 -17.266 1 98.06 373 ASN B O 1
ATOM 5990 N N . ASN B 1 374 ? 17.375 -5.254 -16.781 1 97.62 374 ASN B N 1
ATOM 5991 C CA . ASN B 1 374 ? 17 -4.73 -18.094 1 97.62 374 ASN B CA 1
ATOM 5992 C C . ASN B 1 374 ? 16.359 -3.354 -17.984 1 97.62 374 ASN B C 1
ATOM 5994 O O . ASN B 1 374 ? 15.203 -3.174 -18.375 1 97.62 374 ASN B O 1
ATOM 5998 N N . PRO B 1 375 ? 17.156 -2.352 -17.516 1 96 375 PRO B N 1
ATOM 5999 C CA . PRO B 1 375 ? 16.578 -1.038 -17.203 1 96 375 PRO B CA 1
ATOM 6000 C C . PRO B 1 375 ? 15.93 -0.379 -18.422 1 96 375 PRO B C 1
ATOM 6002 O O . PRO B 1 375 ? 15.031 0.454 -18.266 1 96 375 PRO B O 1
ATOM 6005 N N . GLN B 1 376 ? 16.328 -0.766 -19.641 1 96.25 376 GLN B N 1
ATOM 6006 C CA . GLN B 1 376 ? 15.805 -0.177 -20.859 1 96.25 376 GLN B CA 1
ATOM 6007 C C . GLN B 1 376 ? 14.328 -0.525 -21.047 1 96.25 376 GLN B C 1
ATOM 6009 O O . GLN B 1 376 ? 13.633 0.091 -21.859 1 96.25 376 GLN B O 1
ATOM 6014 N N . TRP B 1 377 ? 13.836 -1.504 -20.266 1 97.25 377 TRP B N 1
ATOM 6015 C CA . TRP B 1 377 ? 12.445 -1.932 -20.406 1 97.25 377 TRP B CA 1
ATOM 6016 C C . TRP B 1 377 ? 11.516 -1 -19.641 1 97.25 377 TRP B C 1
ATOM 6018 O O . TRP B 1 377 ? 10.289 -1.079 -19.781 1 97.25 377 TRP B O 1
ATOM 6028 N N . GLY B 1 378 ? 12.055 -0.145 -18.797 1 95.25 378 GLY B N 1
ATOM 6029 C CA . GLY B 1 378 ? 11.25 0.833 -18.078 1 95.25 378 GLY B CA 1
ATOM 6030 C C . GLY B 1 378 ? 10.477 0.232 -16.922 1 95.25 378 GLY B C 1
ATOM 6031 O O . GLY B 1 378 ? 9.438 0.764 -16.531 1 95.25 378 GLY B O 1
ATOM 6032 N N . GLN B 1 379 ? 10.969 -0.875 -16.328 1 95.75 379 GLN B N 1
ATOM 6033 C CA . GLN B 1 379 ? 10.242 -1.581 -15.281 1 95.75 379 GLN B CA 1
ATOM 6034 C C . GLN B 1 379 ? 10.719 -1.146 -13.898 1 95.75 379 GLN B C 1
ATOM 6036 O O . GLN B 1 379 ? 10.086 -1.461 -12.891 1 95.75 379 GLN B O 1
ATOM 6041 N N . LEU B 1 380 ? 11.773 -0.374 -13.797 1 95.56 380 LEU B N 1
ATOM 6042 C CA . LEU B 1 380 ? 12.43 -0.115 -12.516 1 95.56 380 LEU B CA 1
ATOM 6043 C C . LEU B 1 380 ? 11.484 0.597 -11.555 1 95.56 380 LEU B C 1
ATOM 6045 O O . LEU B 1 380 ? 11.43 0.259 -10.367 1 95.56 380 LEU B O 1
ATOM 6049 N N . PRO B 1 381 ? 10.648 1.562 -12.008 1 93.12 381 PRO B N 1
ATOM 6050 C CA . PRO B 1 381 ? 9.742 2.232 -11.07 1 93.12 381 PRO B CA 1
ATOM 6051 C C . PRO B 1 381 ? 8.742 1.271 -10.422 1 93.12 381 PRO B C 1
ATOM 6053 O O . PRO B 1 381 ? 8.164 1.587 -9.383 1 93.12 381 PRO B O 1
ATOM 6056 N N . ASP B 1 382 ? 8.586 0.1 -11.07 1 95.62 382 ASP B N 1
ATOM 6057 C CA . ASP B 1 382 ? 7.613 -0.862 -10.555 1 95.62 382 ASP B CA 1
ATOM 6058 C C . ASP B 1 382 ? 8.312 -2.066 -9.93 1 95.62 382 ASP B C 1
ATOM 6060 O O . ASP B 1 382 ? 7.668 -3.055 -9.578 1 95.62 382 ASP B O 1
ATOM 6064 N N . GLN B 1 383 ? 9.664 -2.002 -9.789 1 97.75 383 GLN B N 1
ATOM 6065 C CA . GLN B 1 383 ? 10.359 -3.154 -9.227 1 97.75 383 GLN B CA 1
ATOM 6066 C C . GLN B 1 383 ? 11.43 -2.717 -8.234 1 97.75 383 GLN B C 1
ATOM 6068 O O . GLN B 1 383 ? 12.023 -3.551 -7.547 1 97.75 383 GLN B O 1
ATOM 6073 N N . ILE B 1 384 ? 11.773 -1.438 -8.188 1 97.75 384 ILE B N 1
ATOM 6074 C CA . ILE B 1 384 ? 12.703 -0.876 -7.219 1 97.75 384 ILE B CA 1
ATOM 6075 C C . ILE B 1 384 ? 11.969 0.098 -6.301 1 97.75 384 ILE B C 1
ATOM 6077 O O . ILE B 1 384 ? 11.32 1.035 -6.773 1 97.75 384 ILE B O 1
ATOM 6081 N N . TYR B 1 385 ? 12.102 -0.131 -5.047 1 97.94 385 TYR B N 1
ATOM 6082 C CA . TYR B 1 385 ? 11.375 0.646 -4.051 1 97.94 385 TYR B CA 1
ATOM 6083 C C . TYR B 1 385 ? 12.312 1.172 -2.973 1 97.94 385 TYR B C 1
ATOM 6085 O O . TYR B 1 385 ? 13.438 0.68 -2.828 1 97.94 385 TYR B O 1
ATOM 6093 N N . SER B 1 386 ? 11.93 2.158 -2.266 1 97.19 386 SER B N 1
ATOM 6094 C CA . SER B 1 386 ? 12.688 2.814 -1.206 1 97.19 386 SER B CA 1
ATOM 6095 C C . SER B 1 386 ? 11.766 3.402 -0.146 1 97.19 386 SER B C 1
ATOM 6097 O O . SER B 1 386 ? 10.539 3.377 -0.301 1 97.19 386 SER B O 1
ATOM 6099 N N . PRO B 1 387 ? 12.312 3.852 0.945 1 97.25 387 PRO B N 1
ATOM 6100 C CA . PRO B 1 387 ? 11.469 4.535 1.929 1 97.25 387 PRO B CA 1
ATOM 6101 C C . PRO B 1 387 ? 10.727 5.73 1.337 1 97.25 387 PRO B C 1
ATOM 6103 O O . PRO B 1 387 ? 9.711 6.164 1.89 1 97.25 387 PRO B O 1
ATOM 6106 N N . GLU B 1 388 ? 11.117 6.246 0.168 1 95.62 388 GLU B N 1
ATOM 6107 C CA . GLU B 1 388 ? 10.531 7.441 -0.433 1 95.62 388 GLU B CA 1
ATOM 6108 C C . GLU B 1 388 ? 9.477 7.078 -1.474 1 95.62 388 GLU B C 1
ATOM 6110 O O . GLU B 1 388 ? 8.711 7.938 -1.913 1 95.62 388 GLU B O 1
ATOM 6115 N N . THR B 1 389 ? 9.438 5.855 -1.839 1 94.19 389 THR B N 1
ATOM 6116 C CA . THR B 1 389 ? 8.469 5.469 -2.863 1 94.19 389 THR B CA 1
ATOM 6117 C C . THR B 1 389 ? 7.207 4.895 -2.227 1 94.19 389 THR B C 1
ATOM 6119 O O . THR B 1 389 ? 7.188 4.605 -1.029 1 94.19 389 THR B O 1
ATOM 6122 N N . GLY B 1 390 ? 6.133 4.785 -3.041 1 94.75 390 GLY B N 1
ATOM 6123 C CA . GLY B 1 390 ? 4.934 4.086 -2.602 1 94.75 390 GLY B CA 1
ATOM 6124 C C . GLY B 1 390 ? 5.164 2.605 -2.365 1 94.75 390 GLY B C 1
ATOM 6125 O O . GLY B 1 390 ? 6.273 2.104 -2.562 1 94.75 390 GLY B O 1
ATOM 6126 N N . PRO B 1 391 ? 4.121 1.906 -1.864 1 97.19 391 PRO B N 1
ATOM 6127 C CA . PRO B 1 391 ? 4.246 0.463 -1.642 1 97.19 391 PRO B CA 1
ATOM 6128 C C . PRO B 1 391 ? 4.273 -0.334 -2.943 1 97.19 391 PRO B C 1
ATOM 6130 O O . PRO B 1 391 ? 3.744 0.121 -3.961 1 97.19 391 PRO B O 1
ATOM 6133 N N . ALA B 1 392 ? 4.953 -1.476 -2.896 1 98 392 ALA B N 1
ATOM 6134 C CA . ALA B 1 392 ? 4.766 -2.484 -3.938 1 98 392 ALA B CA 1
ATOM 6135 C C . ALA B 1 392 ? 3.451 -3.234 -3.744 1 98 392 ALA B C 1
ATOM 6137 O O . ALA B 1 392 ? 3.205 -3.803 -2.68 1 98 392 ALA B O 1
ATOM 6138 N N . VAL B 1 393 ? 2.625 -3.209 -4.766 1 97.62 393 VAL B N 1
ATOM 6139 C CA . VAL B 1 393 ? 1.311 -3.828 -4.629 1 97.62 393 VAL B CA 1
ATOM 6140 C C . VAL B 1 393 ? 1.104 -4.852 -5.742 1 97.62 393 VAL B C 1
ATOM 6142 O O . VAL B 1 393 ? 1.123 -4.504 -6.926 1 97.62 393 VAL B O 1
ATOM 6145 N N . ASN B 1 394 ? 1.013 -6.078 -5.406 1 98.38 394 ASN B N 1
ATOM 6146 C CA . ASN B 1 394 ? 0.488 -7.133 -6.27 1 98.38 394 ASN B CA 1
ATOM 6147 C C . ASN B 1 394 ? -0.944 -7.5 -5.895 1 98.38 394 ASN B C 1
ATOM 6149 O O . ASN B 1 394 ? -1.197 -7.988 -4.789 1 98.38 394 ASN B O 1
ATOM 6153 N N . TRP B 1 395 ? -1.829 -7.227 -6.723 1 97.69 395 TRP B N 1
ATOM 6154 C CA . TRP B 1 395 ? -3.264 -7.387 -6.504 1 97.69 395 TRP B CA 1
ATOM 6155 C C . TRP B 1 395 ? -3.891 -8.219 -7.617 1 97.69 395 TRP B C 1
ATOM 6157 O O . TRP B 1 395 ? -3.721 -7.918 -8.797 1 97.69 395 TRP B O 1
ATOM 6167 N N . ALA B 1 396 ? -4.629 -9.312 -7.238 1 98.12 396 ALA B N 1
ATOM 6168 C CA . ALA B 1 396 ? -5.266 -10.164 -8.242 1 98.12 396 ALA B CA 1
ATOM 6169 C C . ALA B 1 396 ? -6.609 -10.68 -7.738 1 98.12 396 ALA B C 1
ATOM 6171 O O . ALA B 1 396 ? -6.789 -10.906 -6.539 1 98.12 396 ALA B O 1
ATOM 6172 N N . THR B 1 397 ? -7.539 -10.828 -8.641 1 97.94 397 THR B N 1
ATOM 6173 C CA . THR B 1 397 ? -8.805 -11.5 -8.375 1 97.94 397 THR B CA 1
ATOM 6174 C C . THR B 1 397 ? -8.93 -12.773 -9.211 1 97.94 397 THR B C 1
ATOM 6176 O O . THR B 1 397 ? -8.5 -12.812 -10.367 1 97.94 397 THR B O 1
ATOM 6179 N N . TYR B 1 398 ? -9.391 -13.812 -8.609 1 98.81 398 TYR B N 1
ATOM 6180 C CA . TYR B 1 398 ? -9.719 -15.094 -9.219 1 98.81 398 TYR B CA 1
ATOM 6181 C C . TYR B 1 398 ? -11.211 -15.398 -9.094 1 98.81 398 TYR B C 1
ATOM 6183 O O . TYR B 1 398 ? -11.68 -15.797 -8.023 1 98.81 398 TYR B O 1
ATOM 6191 N N . GLN B 1 399 ? -11.922 -15.195 -10.172 1 98.69 399 GLN B N 1
ATOM 6192 C CA . GLN B 1 399 ? -13.375 -15.344 -10.18 1 98.69 399 GLN B CA 1
ATOM 6193 C C . GLN B 1 399 ? -13.789 -16.672 -10.805 1 98.69 399 GLN B C 1
ATOM 6195 O O . GLN B 1 399 ? -13.391 -16.984 -11.93 1 98.69 399 GLN B O 1
ATOM 6200 N N . PHE B 1 400 ? -14.625 -17.406 -10.117 1 98.88 400 PHE B N 1
ATOM 6201 C CA . PHE B 1 400 ? -14.977 -18.766 -10.555 1 98.88 400 PHE B CA 1
ATOM 6202 C C . PHE B 1 400 ? -16.422 -18.812 -11.031 1 98.88 400 PHE B C 1
ATOM 6204 O O . PHE B 1 400 ? -17.312 -18.25 -10.398 1 98.88 400 PHE B O 1
ATOM 6211 N N . GLY B 1 401 ? -16.609 -19.438 -12.148 1 98.56 401 GLY B N 1
ATOM 6212 C CA . GLY B 1 401 ? -17.906 -19.734 -12.719 1 98.56 401 GLY B CA 1
ATOM 6213 C C . GLY B 1 401 ? -17.969 -21.109 -13.367 1 98.56 401 GLY B C 1
ATOM 6214 O O . GLY B 1 401 ? -17.219 -22.016 -12.992 1 98.56 401 GLY B O 1
ATOM 6215 N N . THR B 1 402 ? -18.969 -21.281 -14.219 1 98.31 402 THR B N 1
ATOM 6216 C CA . THR B 1 402 ? -19.094 -22.531 -14.969 1 98.31 402 THR B CA 1
ATOM 6217 C C . THR B 1 402 ? -19.438 -22.25 -16.422 1 98.31 402 THR B C 1
ATOM 6219 O O . THR B 1 402 ? -20 -21.203 -16.75 1 98.31 402 THR B O 1
ATOM 6222 N N . VAL B 1 403 ? -19 -23.141 -17.234 1 97.62 403 VAL B N 1
ATOM 6223 C CA . VAL B 1 403 ? -19.375 -23.109 -18.641 1 97.62 403 VAL B CA 1
ATOM 6224 C C . VAL B 1 403 ? -20.25 -24.328 -18.969 1 97.62 403 VAL B C 1
ATOM 6226 O O . VAL B 1 403 ? -20.172 -25.344 -18.281 1 97.62 403 VAL B O 1
#

Secondary structure (DSSP, 8-state):
--------------------------S-TT--EEEEETTEEEEEETBTTEEEEEEEE-TTS-EEE-B-S-SSTHHHHHHHHTT---TT-EE-SB-SEEETTEEEETTEEEE----BTTTTEEETTSTT-GGGSB-EEEEE-SSEEEEEEEEESGGG-SSEEEEEEEEEEE---BTTBTT---EEEEEEEEEE-SS-EE-B-EE-EEE-TTTTSSS-STTTEEEE-TT--EEEEE-TTS-EEEEEEETTTGGGTT--SS-EETTTTGGGGTTTTSTT--S-EEEEE----GGG-STTS-EEEEEEEETTT-EEEEEEES-SEEEEE--TT--S-SBPPHHHHHHHHHTT----SB--TTS-EEEEEE-STTGGG-GGGS-GGGTEE-TTS--EEEEEEEEEEE-/--------------------------S-TT--EEEEETTEEEEEETBTTEEEEEEEE-TTS-EEE-B-S-SSTHHHHHHHHTT---TT-EE-SB-SEEETTEEEETTEEEE----BTTTTEEETTSTT-GGGSB-EEEEE-SSEEEEEEEEESGGG-SSEEEEEEEEEEE---BTTBTT---EEEEEEEEEE-SS-EE-B-EE-EEE-TTTTSSS-STTTEEEE-TT--EEEEE-TTS-EEEEEEETTTGGGTT--SS-EETTTTGGGGTTTTSTT--S-EEEEE----GGG-STTS-EEEEEEEETTT-EEEEEEES-SEEEEE--TT--S-SBPPHHHHHHHHHTT----SB--TTS-EEEEEE-STTGGG-GGGS-GGGTEE-TTS--EEEEEEEEEEE-

Radius of gyration: 28.77 Å; Cα contacts (8 Å, |Δi|>4): 2212; chains: 2; bounding box: 121×83×64 Å

InterPro domains:
  IPR008183 Aldose 1-/Glucose-6-phosphate 1-epimerase [PF01263] (32-379)
  IPR011013 Galactose mutarotase-like domain superfamily [SSF74650] (22-386)
  IPR014718 Glycoside hydrolase-type carbohydrate-binding [G3DSA:2.70.98.10] (22-402)
  IPR047215 Galactose mutarotase-like [cd09019] (32-400)

Organism: Aspergillus niger (strain ATCC MYA-4892 / CBS 513.88 / FGSC A1513) (NCBI:txid425011)

Sequence (806 aa):
MHVKSYLSAVLYGLPALTQVAAAKSTGDPFQLYTISAENITAKLIPYGARLTSLLVPDRDGNFQDVVVGYDDPKQYLKDTETNHTYFGAVVGRYANRIKNGTFSIGSDVYHIPENENDGEDTLHGGTVGYDQRNWTVTAYSNSSITFTLVDRAFEDFPGDVITHATFSVQTKVTPENPQGLPQLTTKLVSLALTETTPIMLANHIYWNLNAFKDETILEDTWLQLPLSKRLIGTNGILIPNGTILDVDVYDGAPDFVSGKLVGQDIEKTDGLCGTDCIGYDNCFIVDRPPQYAARNSIVPIIHMNSSTTGISLDVATNQQALQIYACNSQNGTIPVKQSQVQRNKAEGVDGAEYVNQHGCIVIETEGWIDGINNPQWGQLPDQIYSPETGPAVNWATYQFGTVMHVKSYLSAVLYGLPALTQVAAAKSTGDPFQLYTISAENITAKLIPYGARLTSLLVPDRDGNFQDVVVGYDDPKQYLKDTETNHTYFGAVVGRYANRIKNGTFSIGSDVYHIPENENDGEDTLHGGTVGYDQRNWTVTAYSNSSITFTLVDRAFEDFPGDVITHATFSVQTKVTPENPQGLPQLTTKLVSLALTETTPIMLANHIYWNLNAFKDETILEDTWLQLPLSKRLIGTNGILIPNGTILDVDVYDGAPDFVSGKLVGQDIEKTDGLCGTDCIGYDNCFIVDRPPQYAARNSIVPIIHMNSSTTGISLDVATNQQALQIYACNSQNGTIPVKQSQVQRNKAEGVDGAEYVNQHGCIVIETEGWIDGINNPQWGQLPDQIYSPETGPAVNWATYQFGTV

pLDDT: mean 93.61, std 14.64, range [28.33, 98.94]

=== Feature glossary ===
Key to the feature types in this record:

Secondary structure (8-state, DSSP). Secondary structure is the local, repeating backbone conformation. DSSP classifies it into eight states by reading the hydrogen-bond network: three helix types (H, G, I), two β types (E, B), two non-regular types (T, S), and unstructured coil (-).

Backbone torsions (φ/ψ). Backbone dihedral angles. Every residue except chain termini has a φ (preceding-C → N → Cα → C) and a ψ (N → Cα → C → next-N). They are reported in degrees following the IUPAC sign convention. Secondary structure is essentially a statement about which (φ, ψ) basin each residue occupies.

Predicted aligned error. Predicted Aligned Error (PAE) is an AlphaFold confidence matrix: entry (i, j) is the expected error in the position of residue j, in ångströms, when the prediction is superimposed on the true structure at residue i. Low PAE within a block of residues means that block is internally rigid 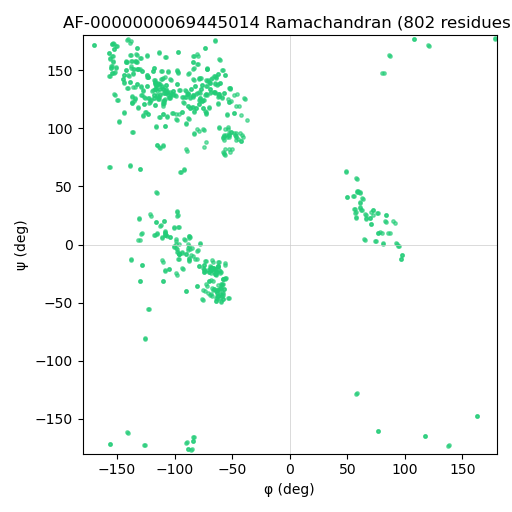and well-predicted; high PAE between two blocks means their relative placement is uncertain even if each block individually is confident.

B-factor. B-factor (Debye–Waller factor) reflects atomic displacement in the crystal lattice. It is an experimental observable (units Å²), not a prediction; low values mean the atom is pinned down, high values mean it moves or is heterogeneous across the crystal.

Secondary structure (3-state, P-SEA). Three-state secondary structure (P-SEA) collapses the eight DSSP classes into helix (a), strand (b), and coil (c). P-SEA assigns these from Cα geometry alone — distances and angles — without requiring backbone oxygens, so it works on any Cα trace.

Sequence. Primary structure: the covalent order of the twenty standard amino acids along the backbone. Two proteins with the same sequence will (almost always) fold to the same structure; two with 30% identity often share a fold but not the details.

pLDDT. pLDDT is the predicted lDDT-Cα score: AlphaFold's confidence that the local environment of each residue (all inter-atomic distances within 15 Å) is correctly placed. It is a per-residue number between 0 and 100, with higher meaning more reliable.

InterPro / GO / CATH / organism. Functional annotations link the protein to curated databases. InterPro entries identify conserved domains and families by matching the sequence against member-database signatures (Pfam, PROSITE, CDD, …). Gene Ontology (GO) terms describe molecular function, biological process, and cellular component in a controlled vocabulary. CATH places the structure in a hierarchical fold classification (Class/Architecture/Topology/Homologous-superfamily). The organism is the source species.

Contact-map, Ramachandran, and PAE plots. Three diagnostic plots accompany the record. The Cα contact map visualizes the tertiary structure as a 2D adjacency matrix (8 Å cutoff, sequence-local contacts suppressed). The Ramachandran plot shows the distribution of backbone (φ, ψ) torsions, with points in the α and β basins reflecting secondary structure content. The PAE plot shows AlphaFold's inter-residue confidence as a color matrix.

mmCIF coordinates. The mmCIF table is the protein's shape written out atom by atom. For each backbone N, Cα, C, and carbonyl O, it records an (x, y, z) coordinate triple in Å plus the residue type, chain letter, and residue number.

Radius of gyration, Cα contacts, bounding box. Three whole-structure scalars: the radius of gyration (RMS distance of Cα from centroid, in Å), the count of Cα–Cα contacts (pairs closer than 8 Å and separated by more than four residues in sequence — i.e. tertiary, not local, contacts), and the bounding-box dimensions. Together they distinguish compact globular folds from extended fibres or disordered chains.

Foldseek 3Di. The Foldseek 3Di string encodes local tertiary geometry as a 20-letter alphabet — one character per residue — derived from the relative positions of nearby Cα atoms. Unlike the amino-acid sequence, 3Di is a direct function of the 3D structure, so two proteins with the same fold have similar 3Di strings even at low sequence identity.

Rendered structure images. Six rendered views show the 3D structure from the faces of a cube — i.e. along ±x, ±y, ±z. Rendering representation is drawn randomly per protein from cartoon (secondary-structure ribbons), sticks (backbone bonds), or molecular surface; coloring is either N→C rainbow (blue at the N-terminus through red at the C-terminus) or one color per chain.

Nearest PDB structures. The Foldseek neighbor list gives the closest experimentally determined structures in the PDB, ranked by structural alignment. TM-score near 1 means near-identical fold; near 0.3 means only rough topology match. This is how one finds what a novel AlphaFold prediction most resembles in the solved-structure universe.

Solvent-accessible surface area. SASA measures how much of the protein is reachable by solvent. It is computed by rolling a water-sized probe over the atomic surface and summing the exposed area (Å²). Per-residue SASA distinguishes core (buried, low SASA) from surface (exposed, high SASA) residues; total SASA is a whole-molecule size measure.